Protein AF-0000000077854878 (afdb_homodimer)

Structure (mmCIF, N/CA/C/O backbone):
data_AF-0000000077854878-model_v1
#
loop_
_entity.id
_entity.type
_entity.pdbx_description
1 polymer 'Long-chain-alcohol oxidase'
#
loop_
_atom_site.group_PDB
_atom_site.id
_atom_site.type_symbol
_atom_site.label_atom_id
_atom_site.label_alt_id
_atom_site.label_comp_id
_atom_site.label_asym_id
_atom_site.label_entity_id
_atom_site.label_seq_id
_atom_site.pdbx_PDB_ins_code
_atom_site.Cartn_x
_atom_site.Cartn_y
_atom_site.Cartn_z
_atom_site.occupancy
_atom_site.B_iso_or_equiv
_atom_site.auth_seq_id
_atom_site.auth_comp_id
_atom_site.auth_asym_id
_atom_site.auth_atom_id
_atom_site.pdbx_PDB_model_num
ATOM 1 N N . MET A 1 1 ? -2.451 22.875 -21.484 1 26.94 1 MET A N 1
ATOM 2 C CA . MET A 1 1 ? -2.775 24.297 -21.594 1 26.94 1 MET A CA 1
ATOM 3 C C . MET A 1 1 ? -2.635 25 -20.25 1 26.94 1 MET A C 1
ATOM 5 O O . MET A 1 1 ? -3.309 24.641 -19.281 1 26.94 1 MET A O 1
ATOM 9 N N . ALA A 1 2 ? -1.474 25.547 -19.969 1 38.97 2 ALA A N 1
ATOM 10 C CA . ALA A 1 2 ? -1.222 26.375 -18.797 1 38.97 2 ALA A CA 1
ATOM 11 C C . ALA A 1 2 ? -2.373 27.359 -18.562 1 38.97 2 ALA A C 1
ATOM 13 O O . ALA A 1 2 ? -2.652 28.203 -19.406 1 38.97 2 ALA A O 1
ATOM 14 N N . ASP A 1 3 ? -3.25 26.969 -17.812 1 43.88 3 ASP A N 1
ATOM 15 C CA . ASP A 1 3 ? -4.391 27.828 -17.531 1 43.88 3 ASP A CA 1
ATOM 16 C C . ASP A 1 3 ? -3.932 29.234 -17.141 1 43.88 3 ASP A C 1
ATOM 18 O O . ASP A 1 3 ? -2.928 29.406 -16.438 1 43.88 3 ASP A O 1
ATOM 22 N N . GLN A 1 4 ? -4.242 30.266 -17.875 1 45.72 4 GLN A N 1
ATOM 23 C CA . GLN A 1 4 ? -3.957 31.703 -17.844 1 45.72 4 GLN A CA 1
ATOM 24 C C . GLN A 1 4 ? -4.172 32.281 -16.453 1 45.72 4 GLN A C 1
ATOM 26 O O . GLN A 1 4 ? -5.191 32 -15.812 1 45.72 4 GLN A O 1
ATOM 31 N N . ALA A 1 5 ? -3.133 32.844 -15.883 1 55.53 5 ALA A N 1
ATOM 32 C CA . ALA A 1 5 ? -3.141 33.719 -14.711 1 55.53 5 ALA A CA 1
ATOM 33 C C . ALA A 1 5 ? -4.258 34.75 -14.797 1 55.53 5 ALA A C 1
ATOM 35 O O . ALA A 1 5 ? -4.328 35.5 -15.758 1 55.53 5 ALA A O 1
ATOM 36 N N . VAL A 1 6 ? -5.531 34.531 -14.273 1 58.53 6 VAL A N 1
ATOM 37 C CA . VAL A 1 6 ? -6.574 35.562 -14.25 1 58.53 6 VAL A CA 1
ATOM 38 C C . VAL A 1 6 ? -6.449 36.375 -12.977 1 58.53 6 VAL A C 1
ATOM 40 O O . VAL A 1 6 ? -6.461 35.844 -11.867 1 58.53 6 VAL A O 1
ATOM 43 N N . ALA A 1 7 ? -6.145 37.656 -13.094 1 69.31 7 ALA A N 1
ATOM 44 C CA . ALA A 1 7 ? -6.047 38.625 -12 1 69.31 7 ALA A CA 1
ATOM 45 C C . ALA A 1 7 ? -7.418 38.906 -11.398 1 69.31 7 ALA A C 1
ATOM 47 O O . ALA A 1 7 ? -8.383 39.188 -12.125 1 69.31 7 ALA A O 1
ATOM 48 N N . TYR A 1 8 ? -7.707 38.469 -10.078 1 84.81 8 TYR A N 1
ATOM 49 C CA . TYR A 1 8 ? -8.914 38.875 -9.359 1 84.81 8 TYR A CA 1
ATOM 50 C C . TYR A 1 8 ? -8.57 39.312 -7.941 1 84.81 8 TYR A C 1
ATOM 52 O O . TYR A 1 8 ? -7.469 39.062 -7.449 1 84.81 8 TYR A O 1
ATOM 60 N N . THR A 1 9 ? -9.453 40.156 -7.367 1 90.38 9 THR A N 1
ATOM 61 C CA . THR A 1 9 ? -9.305 40.625 -5.992 1 90.38 9 THR A CA 1
ATOM 62 C C . THR A 1 9 ? -10.461 40.156 -5.129 1 90.38 9 THR A C 1
ATOM 64 O O . THR A 1 9 ? -11.617 40.531 -5.359 1 90.38 9 THR A O 1
ATOM 67 N N . PRO A 1 10 ? -10.164 39.344 -4.199 1 93.44 10 PRO A N 1
ATOM 68 C CA . PRO A 1 10 ? -11.234 38.906 -3.305 1 93.44 10 PRO A CA 1
ATOM 69 C C . PRO A 1 10 ? -11.883 40.062 -2.539 1 93.44 10 PRO A C 1
ATOM 71 O O . PRO A 1 10 ? -11.227 41.062 -2.25 1 93.44 10 PRO A O 1
ATOM 74 N N . LEU A 1 11 ? -13.102 39.812 -2.191 1 92.06 11 LEU A N 1
ATOM 75 C CA . LEU A 1 11 ? -13.797 40.812 -1.359 1 92.06 11 LEU A CA 1
ATOM 76 C C . LEU A 1 11 ? -13.219 40.812 0.05 1 92.06 11 LEU A C 1
ATOM 78 O O . LEU A 1 11 ? -12.781 39.781 0.564 1 92.06 11 LEU A O 1
ATOM 82 N N . ASP A 1 12 ? -13.273 41.969 0.635 1 87.94 12 ASP A N 1
ATOM 83 C CA . ASP A 1 12 ? -12.734 42.156 1.981 1 87.94 12 ASP A CA 1
ATOM 84 C C . ASP A 1 12 ? -13.641 41.469 3.02 1 87.94 12 ASP A C 1
ATOM 86 O O . ASP A 1 12 ? -14.867 41.469 2.871 1 87.94 12 ASP A O 1
ATOM 90 N N . VAL A 1 13 ? -13.047 40.969 3.967 1 90 13 VAL A N 1
ATOM 91 C CA . VAL A 1 13 ? -13.742 40.438 5.141 1 90 13 VAL A CA 1
ATOM 92 C C . VAL A 1 13 ? -13.367 41.25 6.367 1 90 13 VAL A C 1
ATOM 94 O O . VAL A 1 13 ? -12.188 41.438 6.676 1 90 13 VAL A O 1
ATOM 97 N N . ALA A 1 14 ? -14.32 41.75 7.008 1 85.06 14 ALA A N 1
ATOM 98 C CA . ALA A 1 14 ? -14.062 42.594 8.172 1 85.06 14 ALA A CA 1
ATOM 99 C C . ALA A 1 14 ? -13.664 41.75 9.383 1 85.06 14 ALA A C 1
ATOM 101 O O . ALA A 1 14 ? -14.211 40.688 9.602 1 85.06 14 ALA A O 1
ATOM 102 N N . LEU A 1 15 ? -12.672 42.312 10.156 1 85.44 15 LEU A N 1
ATOM 103 C CA . LEU A 1 15 ? -12.32 41.719 11.438 1 85.44 15 LEU A CA 1
ATOM 104 C C . LEU A 1 15 ? -13.195 42.25 12.555 1 85.44 15 LEU A C 1
ATOM 106 O O . LEU A 1 15 ? -13.586 43.438 12.531 1 85.44 15 LEU A O 1
ATOM 110 N N . PRO A 1 16 ? -13.539 41.406 13.484 1 81.56 16 PRO A N 1
ATOM 111 C CA . PRO A 1 16 ? -14.211 41.969 14.664 1 81.56 16 PRO A CA 1
ATOM 112 C C . PRO A 1 16 ? -13.398 43.062 15.328 1 81.56 16 PRO A C 1
ATOM 114 O O . PRO A 1 16 ? -12.164 43.062 15.281 1 81.56 16 PRO A O 1
ATOM 117 N N . PRO A 1 17 ? -14.039 43.969 15.852 1 83.25 17 PRO A N 1
ATOM 118 C CA . PRO A 1 17 ? -13.297 45.062 16.547 1 83.25 17 PRO A CA 1
ATOM 119 C C . PRO A 1 17 ? -12.367 44.5 17.625 1 83.25 17 PRO A C 1
ATOM 121 O O . PRO A 1 17 ? -12.695 43.531 18.312 1 83.25 17 PRO A O 1
ATOM 124 N N . VAL A 1 18 ? -11.258 45.188 17.734 1 89.38 18 VAL A N 1
ATOM 125 C CA . VAL A 1 18 ? -10.336 44.812 18.797 1 89.38 18 VAL A CA 1
ATOM 126 C C . VAL A 1 18 ? -10.984 45.125 20.156 1 89.38 18 VAL A C 1
ATOM 128 O O . VAL A 1 18 ? -11.453 46.219 20.406 1 89.38 18 VAL A O 1
ATOM 131 N N . PRO A 1 19 ? -11.062 44.156 20.984 1 89.88 19 PRO A N 1
ATOM 132 C CA . PRO A 1 19 ? -11.664 44.406 22.297 1 89.88 19 PRO A CA 1
ATOM 133 C C . PRO A 1 19 ? -10.953 45.5 23.078 1 89.88 19 PRO A C 1
ATOM 135 O O . PRO A 1 19 ? -9.727 45.625 23 1 89.88 19 PRO A O 1
ATOM 138 N N . THR A 1 20 ? -11.695 46.156 23.906 1 90.38 20 THR A N 1
ATOM 139 C CA . THR A 1 20 ? -11.125 47.25 24.688 1 90.38 20 THR A CA 1
ATOM 140 C C . THR A 1 20 ? -10.844 46.812 26.109 1 90.38 20 THR A C 1
ATOM 142 O O . THR A 1 20 ? -10.281 47.562 26.906 1 90.38 20 THR A O 1
ATOM 145 N N . THR A 1 21 ? -11.227 45.625 26.391 1 91.44 21 THR A N 1
ATOM 146 C CA . THR A 1 21 ? -10.977 45.094 27.734 1 91.44 21 THR A CA 1
ATOM 147 C C . THR A 1 21 ? -9.484 45.156 28.062 1 91.44 21 THR A C 1
ATOM 149 O O . THR A 1 21 ? -8.648 44.844 27.203 1 91.44 21 THR A O 1
ATOM 152 N N . GLU A 1 22 ? -9.164 45.562 29.266 1 93.56 22 GLU A N 1
ATOM 153 C CA . GLU A 1 22 ? -7.766 45.625 29.688 1 93.56 22 GLU A CA 1
ATOM 154 C C . GLU A 1 22 ? -7.238 44.219 30.016 1 93.56 22 GLU A C 1
ATOM 156 O O . GLU A 1 22 ? -7.516 43.688 31.094 1 93.56 22 GLU A O 1
ATOM 161 N N . VAL A 1 23 ? -6.477 43.719 29.219 1 94.81 23 VAL A N 1
ATOM 162 C CA . VAL A 1 23 ? -5.887 42.406 29.422 1 94.81 23 VAL A CA 1
ATOM 163 C C . VAL A 1 23 ? -4.562 42.531 30.172 1 94.81 23 VAL A C 1
ATOM 165 O O . VAL A 1 23 ? -4.207 41.688 30.984 1 94.81 23 VAL A O 1
ATOM 168 N N . PHE A 1 24 ? -3.803 43.594 29.844 1 96.81 24 PHE A N 1
ATOM 169 C CA . PHE A 1 24 ? -2.52 43.875 30.469 1 96.81 24 PHE A CA 1
ATOM 170 C C . PHE A 1 24 ? -2.422 45.375 30.844 1 96.81 24 PHE A C 1
ATOM 172 O O . PHE A 1 24 ? -2.982 46.219 30.141 1 96.81 24 PHE A O 1
ATOM 179 N N . SER A 1 25 ? -1.659 45.656 31.891 1 96.56 25 SER A N 1
ATOM 180 C CA . SER A 1 25 ? -1.335 47.062 32.188 1 96.56 25 SER A CA 1
ATOM 181 C C . SER A 1 25 ? -0.338 47.625 31.188 1 96.56 25 SER A C 1
ATOM 183 O O . SER A 1 25 ? 0.282 46.875 30.438 1 96.56 25 SER A O 1
ATOM 185 N N . GLU A 1 26 ? -0.224 48.938 31.188 1 96.5 26 GLU A N 1
ATOM 186 C CA . GLU A 1 26 ? 0.701 49.562 30.25 1 96.5 26 GLU A CA 1
ATOM 187 C C . GLU A 1 26 ? 2.131 49.094 30.469 1 96.5 26 GLU A C 1
ATOM 189 O O . GLU A 1 26 ? 2.896 48.938 29.516 1 96.5 26 GLU A O 1
ATOM 194 N N . LEU A 1 27 ? 2.471 48.969 31.703 1 96.88 27 LEU A N 1
ATOM 195 C CA . LEU A 1 27 ? 3.807 48.469 32 1 96.88 27 LEU A CA 1
ATOM 196 C C . LEU A 1 27 ? 3.979 47.031 31.531 1 96.88 27 LEU A C 1
ATOM 198 O O . LEU A 1 27 ? 5.043 46.656 31.016 1 96.88 27 LEU A O 1
ATOM 202 N N . GLN A 1 28 ? 2.986 46.219 31.75 1 97.38 28 GLN A N 1
ATOM 203 C CA . GLN A 1 28 ? 3.016 44.844 31.25 1 97.38 28 GLN A CA 1
ATOM 204 C C . GLN A 1 28 ? 3.127 44.812 29.734 1 97.38 28 GLN A C 1
ATOM 206 O O . GLN A 1 28 ? 3.848 44 29.172 1 97.38 28 GLN A O 1
ATOM 211 N N . TRP A 1 29 ? 2.424 45.688 29.031 1 97.06 29 TRP A N 1
ATOM 212 C CA . TRP A 1 29 ? 2.52 45.781 27.578 1 97.06 29 TRP A CA 1
ATOM 213 C C . TRP A 1 29 ? 3.941 46.156 27.156 1 97.06 29 TRP A C 1
ATOM 215 O O . TRP A 1 29 ? 4.461 45.594 26.188 1 97.06 29 TRP A O 1
ATOM 225 N N . THR A 1 30 ? 4.512 47.062 27.875 1 96.88 30 THR A N 1
ATOM 226 C CA . THR A 1 30 ? 5.879 47.469 27.562 1 96.88 30 THR A CA 1
ATOM 227 C C . THR A 1 30 ? 6.824 46.281 27.641 1 96.88 30 THR A C 1
ATOM 229 O O . THR A 1 30 ? 7.668 46.094 26.766 1 96.88 30 THR A O 1
ATOM 232 N N . THR A 1 31 ? 6.688 45.531 28.688 1 97.19 31 THR A N 1
ATOM 233 C CA . THR A 1 31 ? 7.512 44.344 28.875 1 97.19 31 THR A CA 1
ATOM 234 C C . THR A 1 31 ? 7.234 43.312 27.797 1 97.19 31 THR A C 1
ATOM 236 O O . THR A 1 31 ? 8.164 42.719 27.234 1 97.19 31 THR A O 1
ATOM 239 N N . LEU A 1 32 ? 5.945 43.031 27.516 1 97.31 32 LEU A N 1
ATOM 240 C CA . LEU A 1 32 ? 5.551 42.031 26.516 1 97.31 32 LEU A CA 1
ATOM 241 C C . LEU A 1 32 ? 6.082 42.406 25.141 1 97.31 32 LEU A C 1
ATOM 243 O O . LEU A 1 32 ? 6.586 41.562 24.406 1 97.31 32 LEU A O 1
ATOM 247 N N . LEU A 1 33 ? 5.98 43.625 24.734 1 97.44 33 LEU A N 1
ATOM 248 C CA . LEU A 1 33 ? 6.441 44.094 23.438 1 97.44 33 LEU A CA 1
ATOM 249 C C . LEU A 1 33 ? 7.965 44.031 23.344 1 97.44 33 LEU A C 1
ATOM 251 O O . LEU A 1 33 ? 8.523 43.781 22.281 1 97.44 33 LEU A O 1
ATOM 255 N N . ALA A 1 34 ? 8.641 44.281 24.453 1 97.06 34 ALA A N 1
ATOM 256 C CA . ALA A 1 34 ? 10.094 44.125 24.484 1 97.06 34 ALA A CA 1
ATOM 257 C C . ALA A 1 34 ? 10.484 42.656 24.234 1 97.06 34 ALA A C 1
ATOM 259 O O . ALA A 1 34 ? 11.461 42.406 23.531 1 97.06 34 ALA A O 1
ATOM 260 N N . LEU A 1 35 ? 9.781 41.781 24.844 1 96.94 35 LEU A N 1
ATOM 261 C CA . LEU A 1 35 ? 10.016 40.344 24.609 1 96.94 35 LEU A CA 1
ATOM 262 C C . LEU A 1 35 ? 9.711 40 23.172 1 96.94 35 LEU A C 1
ATOM 264 O O . LEU A 1 35 ? 10.422 39.188 22.562 1 96.94 35 LEU A O 1
ATOM 268 N N . ALA A 1 36 ? 8.602 40.531 22.625 1 97.94 36 ALA A N 1
ATOM 269 C CA . ALA A 1 36 ? 8.258 40.312 21.219 1 97.94 36 ALA A CA 1
ATOM 270 C C . ALA A 1 36 ? 9.383 40.75 20.297 1 97.94 36 ALA A C 1
ATOM 272 O O . ALA A 1 36 ? 9.711 40.062 19.328 1 97.94 36 ALA A O 1
ATOM 273 N N . ASP A 1 37 ? 9.961 41.906 20.609 1 97.62 37 ASP A N 1
ATOM 274 C CA . ASP A 1 37 ? 11.062 42.438 19.812 1 97.62 37 ASP A CA 1
ATOM 275 C C . ASP A 1 37 ? 12.32 41.594 19.984 1 97.62 37 ASP A C 1
ATOM 277 O O . ASP A 1 37 ? 13.227 41.625 19.156 1 97.62 37 ASP A O 1
ATOM 281 N N . THR A 1 38 ? 12.438 40.906 21.094 1 96.94 38 THR A N 1
ATOM 282 C CA . THR A 1 38 ? 13.523 39.969 21.297 1 96.94 38 THR A CA 1
ATOM 283 C C . THR A 1 38 ? 13.367 38.75 20.359 1 96.94 38 THR A C 1
ATOM 285 O O . THR A 1 38 ? 14.344 38.281 19.781 1 96.94 38 THR A O 1
ATOM 288 N N . VAL A 1 39 ? 12.148 38.281 20.203 1 97.75 39 VAL A N 1
ATOM 289 C CA . VAL A 1 39 ? 11.859 37.156 19.328 1 97.75 39 VAL A CA 1
ATOM 290 C C . VAL A 1 39 ? 12.047 37.562 17.875 1 97.75 39 VAL A C 1
ATOM 292 O O . VAL A 1 39 ? 12.641 36.812 17.078 1 97.75 39 VAL A O 1
ATOM 295 N N . ILE A 1 40 ? 11.531 38.781 17.531 1 98.19 40 ILE A N 1
ATOM 296 C CA . ILE A 1 40 ? 11.664 39.312 16.188 1 98.19 40 ILE A CA 1
ATOM 297 C C . ILE A 1 40 ? 12.328 40.688 16.25 1 98.19 40 ILE A C 1
ATOM 299 O O . ILE A 1 40 ? 11.648 41.719 16.188 1 98.19 40 ILE A O 1
ATOM 303 N N . PRO A 1 41 ? 13.586 40.781 16.25 1 97.56 41 PRO A N 1
ATOM 304 C CA . PRO A 1 41 ? 14.289 42.062 16.359 1 97.56 41 PRO A CA 1
ATOM 305 C C . PRO A 1 41 ? 14.57 42.688 14.992 1 97.56 41 PRO A C 1
ATOM 307 O O . PRO A 1 41 ? 14.461 42.031 13.961 1 97.56 41 PRO A O 1
ATOM 310 N N . SER A 1 42 ? 14.828 43.969 15.102 1 96.94 42 SER A N 1
ATOM 311 C CA . SER A 1 42 ? 15.508 44.562 13.969 1 96.94 42 SER A CA 1
ATOM 312 C C . SER A 1 42 ? 16.953 44.094 13.875 1 96.94 42 SER A C 1
ATOM 314 O O . SER A 1 42 ? 17.594 43.812 14.891 1 96.94 42 SER A O 1
ATOM 316 N N . ILE A 1 43 ? 17.453 43.938 12.695 1 97.44 43 ILE A N 1
ATOM 317 C CA . ILE A 1 43 ? 18.828 43.531 12.461 1 97.44 43 ILE A CA 1
ATOM 318 C C . ILE A 1 43 ? 19.609 44.688 11.836 1 97.44 43 ILE A C 1
ATOM 320 O O . ILE A 1 43 ? 19.219 45.188 10.789 1 97.44 43 ILE A O 1
ATOM 324 N N . THR A 1 44 ? 20.703 45.031 12.445 1 94.44 44 THR A N 1
ATOM 325 C CA . THR A 1 44 ? 21.5 46.156 11.945 1 94.44 44 THR A CA 1
ATOM 326 C C . THR A 1 44 ? 22.984 45.969 12.25 1 94.44 44 THR A C 1
ATOM 328 O O . THR A 1 44 ? 23.328 45.25 13.195 1 94.44 44 THR A O 1
ATOM 331 N N . PRO A 1 45 ? 23.859 46.531 11.414 1 92.19 45 PRO A N 1
ATOM 332 C CA . PRO A 1 45 ? 25.297 46.406 11.68 1 92.19 45 PRO A CA 1
ATOM 333 C C . PRO A 1 45 ? 25.781 47.406 12.711 1 92.19 45 PRO A C 1
ATOM 335 O O . PRO A 1 45 ? 26.891 47.281 13.234 1 92.19 45 PRO A O 1
ATOM 338 N N . SER A 1 46 ? 25.125 48.438 12.961 1 83.25 46 SER A N 1
ATOM 339 C CA . SER A 1 46 ? 25.594 49.406 13.938 1 83.25 46 SER A CA 1
ATOM 340 C C . SER A 1 46 ? 24.438 50.031 14.711 1 83.25 46 SER A C 1
ATOM 342 O O . SER A 1 46 ? 23.531 50.625 14.117 1 83.25 46 SER A O 1
ATOM 344 N N . ALA A 1 47 ? 24.312 49.844 15.836 1 76.44 47 ALA A N 1
ATOM 345 C CA . ALA A 1 47 ? 23.344 50.438 16.75 1 76.44 47 ALA A CA 1
ATOM 346 C C . ALA A 1 47 ? 23.688 50.094 18.203 1 76.44 47 ALA A C 1
ATOM 348 O O . ALA A 1 47 ? 23.062 49.219 18.797 1 76.44 47 ALA A O 1
ATOM 349 N N . PRO A 1 48 ? 24.625 50.875 18.656 1 71.25 48 PRO A N 1
ATOM 350 C CA . PRO A 1 48 ? 25.047 50.5 20 1 71.25 48 PRO A CA 1
ATOM 351 C C . PRO A 1 48 ? 23.938 50.688 21.047 1 71.25 48 PRO A C 1
ATOM 353 O O . PRO A 1 48 ? 23.234 51.688 21.016 1 71.25 48 PRO A O 1
ATOM 356 N N . LYS A 1 49 ? 23.672 49.688 21.828 1 75.12 49 LYS A N 1
ATOM 357 C CA . LYS A 1 49 ? 22.781 49.625 22.969 1 75.12 49 LYS A CA 1
ATOM 358 C C . LYS A 1 49 ? 21.312 49.781 22.547 1 75.12 49 LYS A C 1
ATOM 360 O O . LYS A 1 49 ? 20.516 50.375 23.266 1 75.12 49 LYS A O 1
ATOM 365 N N . SER A 1 50 ? 21.047 49.312 21.438 1 81.44 50 SER A N 1
ATOM 366 C CA . SER A 1 50 ? 19.672 49.375 20.969 1 81.44 50 SER A CA 1
ATOM 367 C C . SER A 1 50 ? 18.781 48.406 21.719 1 81.44 50 SER A C 1
ATOM 369 O O . SER A 1 50 ? 19.219 47.312 22.062 1 81.44 50 SER A O 1
ATOM 371 N N . ARG A 1 51 ? 17.531 48.812 21.953 1 87.06 51 ARG A N 1
ATOM 372 C CA . ARG A 1 51 ? 16.562 48 22.672 1 87.06 51 ARG A CA 1
ATOM 373 C C . ARG A 1 51 ? 15.711 47.188 21.703 1 87.06 51 ARG A C 1
ATOM 375 O O . ARG A 1 51 ? 15.016 46.25 22.109 1 87.06 51 ARG A O 1
ATOM 382 N N . VAL A 1 52 ? 15.867 47.406 20.438 1 89.75 52 VAL A N 1
ATOM 383 C CA . VAL A 1 52 ? 15.008 46.688 19.5 1 89.75 52 VAL A CA 1
ATOM 384 C C . VAL A 1 52 ? 15.859 45.969 18.438 1 89.75 52 VAL A C 1
ATOM 386 O O . VAL A 1 52 ? 15.375 45.094 17.734 1 89.75 52 VAL A O 1
ATOM 389 N N . ALA A 1 53 ? 17.156 46.312 18.406 1 93.38 53 ALA A N 1
ATOM 390 C CA . ALA A 1 53 ? 17.953 45.844 17.281 1 93.38 53 ALA A CA 1
ATOM 391 C C . ALA A 1 53 ? 19.016 44.844 17.734 1 93.38 53 ALA A C 1
ATOM 393 O O . ALA A 1 53 ? 19.625 45.031 18.797 1 93.38 53 ALA A O 1
ATOM 394 N N . LYS A 1 54 ? 19.094 43.75 17.078 1 95.19 54 LYS A N 1
ATOM 395 C CA . LYS A 1 54 ? 20.25 42.875 17.156 1 95.19 54 LYS A CA 1
ATOM 396 C C . LYS A 1 54 ? 21.391 43.375 16.281 1 95.19 54 LYS A C 1
ATOM 398 O O . LYS A 1 54 ? 21.234 43.531 15.078 1 95.19 54 LYS A O 1
ATOM 403 N N . VAL A 1 55 ? 22.531 43.594 16.859 1 94.5 55 VAL A N 1
ATOM 404 C CA . VAL A 1 55 ? 23.688 44.125 16.156 1 94.5 55 VAL A CA 1
ATOM 405 C C . VAL A 1 55 ? 24.578 42.969 15.703 1 94.5 55 VAL A C 1
ATOM 407 O O . VAL A 1 55 ? 24.953 42.125 16.516 1 94.5 55 VAL A O 1
ATOM 410 N N . ILE A 1 56 ? 24.844 42.938 14.461 1 94.81 56 ILE A N 1
ATOM 411 C CA . ILE A 1 56 ? 25.75 41.938 13.898 1 94.81 56 ILE A CA 1
ATOM 412 C C . ILE A 1 56 ? 26.859 42.625 13.125 1 94.81 56 ILE A C 1
ATOM 414 O O . ILE A 1 56 ? 26.812 43.844 12.914 1 94.81 56 ILE A O 1
ATOM 418 N N . SER A 1 57 ? 27.891 41.906 12.711 1 95.5 57 SER A N 1
ATOM 419 C CA . SER A 1 57 ? 29 42.5 11.977 1 95.5 57 SER A CA 1
ATOM 420 C C . SER A 1 57 ? 28.547 43 10.602 1 95.5 57 SER A C 1
ATOM 422 O O . SER A 1 57 ? 27.578 42.469 10.031 1 95.5 57 SER A O 1
ATOM 424 N N . GLN A 1 58 ? 29.188 44 10.133 1 95.94 58 GLN A N 1
ATOM 425 C CA . GLN A 1 58 ? 28.891 44.531 8.797 1 95.94 58 GLN A CA 1
ATOM 426 C C . GLN A 1 58 ? 29 43.438 7.746 1 95.94 58 GLN A C 1
ATOM 428 O O . GLN A 1 58 ? 28.188 43.344 6.824 1 95.94 58 GLN A O 1
ATOM 433 N N . SER A 1 59 ? 29.953 42.594 7.914 1 96.69 59 SER A N 1
ATOM 434 C CA . SER A 1 59 ? 30.156 41.531 6.965 1 96.69 59 SER A CA 1
ATOM 435 C C . SER A 1 59 ? 28.984 40.531 6.969 1 96.69 59 SER A C 1
ATOM 437 O O . SER A 1 59 ? 28.531 40.125 5.906 1 96.69 59 SER A O 1
ATOM 439 N N . GLU A 1 60 ? 28.562 40.188 8.086 1 96.75 60 GLU A N 1
ATOM 440 C CA . GLU A 1 60 ? 27.422 39.281 8.203 1 96.75 60 GLU A CA 1
ATOM 441 C C . GLU A 1 60 ? 26.156 39.906 7.645 1 96.75 60 GLU A C 1
ATOM 443 O O . GLU A 1 60 ? 25.375 39.25 6.953 1 96.75 60 GLU A O 1
ATOM 448 N N . TYR A 1 61 ? 25.969 41.156 7.973 1 97.06 61 TYR A N 1
ATOM 449 C CA . TYR A 1 61 ? 24.797 41.906 7.473 1 97.06 61 TYR A CA 1
ATOM 450 C C . TYR A 1 61 ? 24.797 41.938 5.949 1 97.06 61 TYR A C 1
ATOM 452 O O . TYR A 1 61 ? 23.766 41.656 5.32 1 97.06 61 TYR A O 1
ATOM 460 N N . ASP A 1 62 ? 25.984 42.219 5.359 1 97.31 62 ASP A N 1
ATOM 461 C CA . ASP A 1 62 ? 26.109 42.281 3.908 1 97.31 62 ASP A CA 1
ATOM 462 C C . ASP A 1 62 ? 25.828 40.938 3.266 1 97.31 62 ASP A C 1
ATOM 464 O O . ASP A 1 62 ? 25.203 40.875 2.203 1 97.31 62 ASP A O 1
ATOM 468 N N . ALA A 1 63 ? 26.25 39.906 3.912 1 97.19 63 ALA A N 1
ATOM 469 C CA . ALA A 1 63 ? 26.031 38.562 3.387 1 97.19 63 ALA A CA 1
ATOM 470 C C . ALA A 1 63 ? 24.547 38.219 3.393 1 97.19 63 ALA A C 1
ATOM 472 O O . ALA A 1 63 ? 24.031 37.688 2.402 1 97.19 63 ALA A O 1
ATOM 473 N N . VAL A 1 64 ? 23.906 38.438 4.516 1 97.5 64 VAL A N 1
ATOM 474 C CA . VAL A 1 64 ? 22.5 38.125 4.648 1 97.5 64 VAL A CA 1
ATOM 475 C C . VAL A 1 64 ? 21.672 39 3.691 1 97.5 64 VAL A C 1
ATOM 477 O O . VAL A 1 64 ? 20.766 38.5 3.033 1 97.5 64 VAL A O 1
ATOM 480 N N . HIS A 1 65 ? 22 40.281 3.646 1 97.75 65 HIS A N 1
ATOM 481 C CA . HIS A 1 65 ? 21.328 41.219 2.752 1 97.75 65 HIS A CA 1
ATOM 482 C C . HIS A 1 65 ? 21.453 40.781 1.297 1 97.75 65 HIS A C 1
ATOM 484 O O . HIS A 1 65 ? 20.469 40.781 0.55 1 97.75 65 HIS A O 1
ATOM 490 N N . SER A 1 66 ? 22.656 40.406 0.894 1 97.5 66 SER A N 1
ATOM 491 C CA . SER A 1 66 ? 22.922 39.969 -0.473 1 97.5 66 SER A CA 1
ATOM 492 C C . SER A 1 66 ? 22.141 38.719 -0.808 1 97.5 66 SER A C 1
ATOM 494 O O . SER A 1 66 ? 21.656 38.562 -1.925 1 97.5 66 SER A O 1
ATOM 496 N N . ASP A 1 67 ? 22.141 37.812 0.136 1 96.44 67 ASP A N 1
ATOM 497 C CA . ASP A 1 67 ? 21.391 36.594 -0.05 1 96.44 67 ASP A CA 1
ATOM 498 C C . ASP A 1 67 ? 19.906 36.875 -0.267 1 96.44 67 ASP A C 1
ATOM 500 O O . ASP A 1 67 ? 19.281 36.25 -1.125 1 96.44 67 ASP A O 1
ATOM 504 N N . LEU A 1 68 ? 19.328 37.719 0.522 1 97.69 68 LEU A N 1
ATOM 505 C CA . LEU A 1 68 ? 17.922 38.094 0.393 1 97.69 68 LEU A CA 1
ATOM 506 C C . LEU A 1 68 ? 17.656 38.75 -0.956 1 97.69 68 LEU A C 1
ATOM 508 O O . LEU A 1 68 ? 16.688 38.406 -1.639 1 97.69 68 LEU A O 1
ATOM 512 N N . VAL A 1 69 ? 18.547 39.688 -1.347 1 97.44 69 VAL A N 1
ATOM 513 C CA . VAL A 1 69 ? 18.391 40.438 -2.594 1 97.44 69 VAL A CA 1
ATOM 514 C C . VAL A 1 69 ? 18.406 39.469 -3.773 1 97.44 69 VAL A C 1
ATOM 516 O O . VAL A 1 69 ? 17.625 39.625 -4.727 1 97.44 69 VAL A O 1
ATOM 519 N N . ALA A 1 70 ? 19.172 38.469 -3.648 1 95.19 70 ALA A N 1
ATOM 520 C CA . ALA A 1 70 ? 19.312 37.5 -4.723 1 95.19 70 ALA A CA 1
ATOM 521 C C . ALA A 1 70 ? 18.031 36.656 -4.887 1 95.19 70 ALA A C 1
ATOM 523 O O . ALA A 1 70 ? 17.734 36.188 -5.98 1 95.19 70 ALA A O 1
ATOM 524 N N . ARG A 1 71 ? 17.266 36.531 -3.867 1 93.88 71 ARG A N 1
ATOM 525 C CA . ARG A 1 71 ? 16.109 35.656 -3.881 1 93.88 71 ARG A CA 1
ATOM 526 C C . ARG A 1 71 ? 14.828 36.438 -4.125 1 93.88 71 ARG A C 1
ATOM 528 O O . ARG A 1 71 ? 13.812 35.875 -4.539 1 93.88 71 ARG A O 1
ATOM 535 N N . ILE A 1 72 ? 14.844 37.719 -3.852 1 95.62 72 ILE A N 1
ATOM 536 C CA . ILE A 1 72 ? 13.664 38.562 -4.008 1 95.62 72 ILE A CA 1
ATOM 537 C C . ILE A 1 72 ? 13.5 38.969 -5.473 1 95.62 72 ILE A C 1
ATOM 539 O O . ILE A 1 72 ? 14.414 39.531 -6.074 1 95.62 72 ILE A O 1
ATOM 543 N N . HIS A 1 73 ? 12.336 38.688 -6.086 1 90.88 73 HIS A N 1
ATOM 544 C CA . HIS A 1 73 ? 12.094 38.938 -7.5 1 90.88 73 HIS A CA 1
ATOM 545 C C . HIS A 1 73 ? 11.594 40.344 -7.734 1 90.88 73 HIS A C 1
ATOM 547 O O . HIS A 1 73 ? 11.594 40.844 -8.867 1 90.88 73 HIS A O 1
ATOM 553 N N . ALA A 1 74 ? 11.5 41.156 -6.828 1 90.88 74 ALA A N 1
ATOM 554 C CA . ALA A 1 74 ? 10.984 42.531 -6.973 1 90.88 74 ALA A CA 1
ATOM 555 C C . ALA A 1 74 ? 12.086 43.5 -7.402 1 90.88 74 ALA A C 1
ATOM 557 O O . ALA A 1 74 ? 13.25 43.312 -7.047 1 90.88 74 ALA A O 1
ATOM 558 N N . PRO A 1 75 ? 11.703 44.531 -8.203 1 91.88 75 PRO A N 1
ATOM 559 C CA . PRO A 1 75 ? 12.695 45.531 -8.633 1 91.88 75 PRO A CA 1
ATOM 560 C C . PRO A 1 75 ? 13.359 46.25 -7.465 1 91.88 75 PRO A C 1
ATOM 562 O O . PRO A 1 75 ? 14.508 46.688 -7.566 1 91.88 75 PRO A O 1
ATOM 565 N N . ASN A 1 76 ? 12.664 46.406 -6.445 1 95.62 76 ASN A N 1
ATOM 566 C CA . ASN A 1 76 ? 13.211 47.062 -5.262 1 95.62 76 ASN A CA 1
ATOM 567 C C . ASN A 1 76 ? 13.703 46.031 -4.234 1 95.62 76 ASN A C 1
ATOM 569 O O . ASN A 1 76 ? 13.484 46.219 -3.035 1 95.62 76 ASN A O 1
ATOM 573 N N . ALA A 1 77 ? 14.336 45.031 -4.66 1 97.06 77 ALA A N 1
ATOM 574 C CA . ALA A 1 77 ? 14.766 43.906 -3.834 1 97.06 77 ALA A CA 1
ATOM 575 C C . ALA A 1 77 ? 15.656 44.375 -2.688 1 97.06 77 ALA A C 1
ATOM 577 O O . ALA A 1 77 ? 15.523 43.906 -1.557 1 97.06 77 ALA A O 1
ATOM 578 N N . SER A 1 78 ? 16.609 45.25 -2.955 1 97.56 78 SER A N 1
ATOM 579 C CA . SER A 1 78 ? 17.531 45.75 -1.933 1 97.56 78 SER A CA 1
ATOM 580 C C . SER A 1 78 ? 16.797 46.469 -0.816 1 97.56 78 SER A C 1
ATOM 582 O O . SER A 1 78 ? 17.094 46.25 0.365 1 97.56 78 SER A O 1
ATOM 584 N N . GLU A 1 79 ? 15.891 47.344 -1.185 1 97.56 79 GLU A N 1
ATOM 585 C CA . GLU A 1 79 ? 15.102 48.094 -0.211 1 97.56 79 GLU A CA 1
ATOM 586 C C . GLU A 1 79 ? 14.227 47.156 0.616 1 97.56 79 GLU A C 1
ATOM 588 O O . GLU A 1 79 ? 14.109 47.312 1.833 1 97.56 79 GLU A O 1
ATOM 593 N N . LEU A 1 80 ? 13.578 46.25 -0.039 1 97.31 80 LEU A N 1
ATOM 594 C CA . LEU A 1 80 ? 12.719 45.281 0.646 1 97.31 80 LEU A CA 1
ATOM 595 C C . LEU A 1 80 ? 13.523 44.438 1.636 1 97.31 80 LEU A C 1
ATOM 597 O O . LEU A 1 80 ? 13.055 44.156 2.74 1 97.31 80 LEU A O 1
ATOM 601 N N . ALA A 1 81 ? 14.727 44.031 1.186 1 98.19 81 ALA A N 1
ATOM 602 C CA . ALA A 1 81 ? 15.602 43.281 2.07 1 98.19 81 ALA A CA 1
ATOM 603 C C . ALA A 1 81 ? 15.953 44.062 3.318 1 98.19 81 ALA A C 1
ATOM 605 O O . ALA A 1 81 ? 15.945 43.531 4.43 1 98.19 81 ALA A O 1
ATOM 606 N N . THR A 1 82 ? 16.25 45.312 3.107 1 97.62 82 THR A N 1
ATOM 607 C CA . THR A 1 82 ? 16.594 46.219 4.223 1 97.62 82 THR A CA 1
ATOM 608 C C . THR A 1 82 ? 15.398 46.375 5.156 1 97.62 82 THR A C 1
ATOM 610 O O . THR A 1 82 ? 15.531 46.281 6.379 1 97.62 82 THR A O 1
ATOM 613 N N . GLN A 1 83 ? 14.266 46.656 4.605 1 97.19 83 GLN A N 1
ATOM 614 C CA . GLN A 1 83 ? 13.055 46.812 5.406 1 97.19 83 GLN A CA 1
ATOM 615 C C . GLN A 1 83 ? 12.758 45.531 6.203 1 97.19 83 GLN A C 1
ATOM 617 O O . GLN A 1 83 ? 12.367 45.625 7.375 1 97.19 83 GLN A O 1
ATOM 622 N N . TYR A 1 84 ? 12.906 44.438 5.535 1 97.56 84 TYR A N 1
ATOM 623 C CA . TYR A 1 84 ? 12.664 43.125 6.176 1 97.56 84 TYR A CA 1
ATOM 624 C C . TYR A 1 84 ? 13.594 42.938 7.367 1 97.56 84 TYR A C 1
ATOM 626 O O . TYR A 1 84 ? 13.164 42.5 8.438 1 97.56 84 TYR A O 1
ATOM 634 N N . LEU A 1 85 ? 14.883 43.219 7.203 1 97.81 85 LEU A N 1
ATOM 635 C CA . LEU A 1 85 ? 15.867 43.062 8.266 1 97.81 85 LEU A CA 1
ATOM 636 C C . LEU A 1 85 ? 15.641 44.062 9.383 1 97.81 85 LEU A C 1
ATOM 638 O O . LEU A 1 85 ? 15.844 43.75 10.555 1 97.81 85 LEU A O 1
ATOM 642 N N . GLU A 1 86 ? 15.156 45.219 9.086 1 95.81 86 GLU A N 1
ATOM 643 C CA . GLU A 1 86 ? 15.023 46.312 10.062 1 95.81 86 GLU A CA 1
ATOM 644 C C . GLU A 1 86 ? 13.672 46.219 10.773 1 95.81 86 GLU A C 1
ATOM 646 O O . GLU A 1 86 ? 13.484 46.875 11.812 1 95.81 86 GLU A O 1
ATOM 651 N N . GLU A 1 87 ? 12.859 45.469 10.234 1 95.88 87 GLU A N 1
ATOM 652 C CA . GLU A 1 87 ? 11.547 45.312 10.852 1 95.88 87 GLU A CA 1
ATOM 653 C C . GLU A 1 87 ? 11.648 44.562 12.188 1 95.88 87 GLU A C 1
ATOM 655 O O . GLU A 1 87 ? 12.422 43.625 12.312 1 95.88 87 GLU A O 1
ATOM 660 N N . HIS A 1 88 ? 10.984 45.031 13.195 1 96.44 88 HIS A N 1
ATOM 661 C CA . HIS A 1 88 ? 10.828 44.281 14.453 1 96.44 88 HIS A CA 1
ATOM 662 C C . HIS A 1 88 ? 9.359 44.156 14.836 1 96.44 88 HIS A C 1
ATOM 664 O O . HIS A 1 88 ? 8.508 44.906 14.328 1 96.44 88 HIS A O 1
ATOM 670 N N . ALA A 1 89 ? 8.992 43.312 15.719 1 96.62 89 ALA A N 1
ATOM 671 C CA . ALA A 1 89 ? 7.621 42.875 15.984 1 96.62 89 ALA A CA 1
ATOM 672 C C . ALA A 1 89 ? 6.727 44.062 16.359 1 96.62 89 ALA A C 1
ATOM 674 O O . ALA A 1 89 ? 5.664 44.25 15.766 1 96.62 89 ALA A O 1
ATOM 675 N N . SER A 1 90 ? 7.133 44.875 17.266 1 94.69 90 SER A N 1
ATOM 676 C CA . SER A 1 90 ? 6.277 45.906 17.828 1 94.69 90 SER A CA 1
ATOM 677 C C . SER A 1 90 ? 6.125 47.062 16.859 1 94.69 90 SER A C 1
ATOM 679 O O . SER A 1 90 ? 5.254 47.938 17.031 1 94.69 90 SER A O 1
ATOM 681 N N . SER A 1 91 ? 6.949 47.094 15.852 1 92.69 91 SER A N 1
ATOM 682 C CA . SER A 1 91 ? 6.855 48.156 14.867 1 92.69 91 SER A CA 1
ATOM 683 C C . SER A 1 91 ? 5.734 47.875 13.867 1 92.69 91 SER A C 1
ATOM 685 O O . SER A 1 91 ? 5.324 48.781 13.133 1 92.69 91 SER A O 1
ATOM 687 N N . ASN A 1 92 ? 5.297 46.688 13.781 1 93.69 92 ASN A N 1
ATOM 688 C CA . ASN A 1 92 ? 4.293 46.312 12.789 1 93.69 92 ASN A CA 1
ATOM 689 C C . ASN A 1 92 ? 2.906 46.812 13.18 1 93.69 92 ASN A C 1
ATOM 691 O O . ASN A 1 92 ? 2.467 46.625 14.312 1 93.69 92 ASN A O 1
ATOM 695 N N . PRO A 1 93 ? 2.342 47.375 12.133 1 87.19 93 PRO A N 1
ATOM 696 C CA . PRO A 1 93 ? 0.962 47.781 12.398 1 87.19 93 PRO A CA 1
ATOM 697 C C . PRO A 1 93 ? 0.051 46.625 12.742 1 87.19 93 PRO A C 1
ATOM 699 O O . PRO A 1 93 ? 0.138 45.562 12.117 1 87.19 93 PRO A O 1
ATOM 702 N N . GLY A 1 94 ? -0.677 46.688 13.719 1 91.19 94 GLY A N 1
ATOM 703 C CA . GLY A 1 94 ? -1.671 45.688 14.039 1 91.19 94 GLY A CA 1
ATOM 704 C C . GLY A 1 94 ? -1.142 44.594 14.961 1 91.19 94 GLY A C 1
ATOM 705 O O . GLY A 1 94 ? -1.893 43.719 15.391 1 91.19 94 GLY A O 1
ATOM 706 N N . PHE A 1 95 ? 0.281 44.562 15.164 1 95.75 95 PHE A N 1
ATOM 707 C CA . PHE A 1 95 ? 0.861 43.531 16.016 1 95.75 95 PHE A CA 1
ATOM 708 C C . PHE A 1 95 ? 0.222 43.531 17.406 1 95.75 95 PHE A C 1
ATOM 710 O O . PHE A 1 95 ? -0.274 42.531 17.875 1 95.75 95 PHE A O 1
ATOM 717 N N . ARG A 1 96 ? 0.218 44.688 18.047 1 95.94 96 ARG A N 1
ATOM 718 C CA . ARG A 1 96 ? -0.369 44.812 19.375 1 95.94 96 ARG A CA 1
ATOM 719 C C . ARG A 1 96 ? -1.854 44.469 19.359 1 95.94 96 ARG A C 1
ATOM 721 O O . ARG A 1 96 ? -2.357 43.812 20.266 1 95.94 96 ARG A O 1
ATOM 728 N N . ASP A 1 97 ? -2.58 44.906 18.297 1 94.75 97 ASP A N 1
ATOM 729 C CA . ASP A 1 97 ? -4 44.594 18.141 1 94.75 97 ASP A CA 1
ATOM 730 C C . ASP A 1 97 ? -4.23 43.094 18.062 1 94.75 97 ASP A C 1
ATOM 732 O O . ASP A 1 97 ? -5.203 42.562 18.625 1 94.75 97 ASP A O 1
ATOM 736 N N . GLY A 1 98 ? -3.357 42.5 17.344 1 94.5 98 GLY A N 1
ATOM 737 C CA . GLY A 1 98 ? -3.461 41.062 17.234 1 94.5 98 GLY A CA 1
ATOM 738 C C . GLY A 1 98 ? -3.297 40.344 18.578 1 94.5 98 GLY A C 1
ATOM 739 O O . GLY A 1 98 ? -4.039 39.406 18.875 1 94.5 98 GLY A O 1
ATOM 740 N N . ILE A 1 99 ? -2.346 40.781 19.375 1 96 99 ILE A N 1
ATOM 741 C CA . ILE A 1 99 ? -2.113 40.188 20.688 1 96 99 ILE A CA 1
ATOM 742 C C . ILE A 1 99 ? -3.299 40.5 21.609 1 96 99 ILE A C 1
ATOM 744 O O . ILE A 1 99 ? -3.752 39.625 22.344 1 96 99 ILE A O 1
ATOM 748 N N . GLN A 1 100 ? -3.781 41.719 21.516 1 95.88 100 GLN A N 1
ATOM 749 C CA . GLN A 1 100 ? -4.941 42.125 22.312 1 95.88 100 GLN A CA 1
ATOM 750 C C . GLN A 1 100 ? -6.148 41.219 22 1 95.88 100 GLN A C 1
ATOM 752 O O . GLN A 1 100 ? -6.836 40.75 22.906 1 95.88 100 GLN A O 1
ATOM 757 N N . ARG A 1 101 ? -6.43 41 20.766 1 94.25 101 ARG A N 1
ATOM 758 C CA . ARG A 1 101 ? -7.543 40.156 20.359 1 94.25 101 ARG A CA 1
ATOM 759 C C . ARG A 1 101 ? -7.352 38.719 20.859 1 94.25 101 ARG A C 1
ATOM 761 O O . ARG A 1 101 ? -8.289 38.094 21.344 1 94.25 101 ARG A O 1
ATOM 768 N N . LEU A 1 102 ? -6.125 38.25 20.688 1 94.81 102 LEU A N 1
ATOM 769 C CA . LEU A 1 102 ? -5.812 36.875 21.094 1 94.81 102 LEU A CA 1
ATOM 770 C C . LEU A 1 102 ? -6.121 36.656 22.578 1 94.81 102 LEU A C 1
ATOM 772 O O . LEU A 1 102 ? -6.863 35.75 22.938 1 94.81 102 LEU A O 1
ATOM 776 N N . PHE A 1 103 ? -5.645 37.5 23.453 1 95.44 103 PHE A N 1
ATOM 777 C CA . PHE A 1 103 ? -5.742 37.312 24.906 1 95.44 103 PHE A CA 1
ATOM 778 C C . PHE A 1 103 ? -7.133 37.688 25.406 1 95.44 103 PHE A C 1
ATOM 780 O O . PHE A 1 103 ? -7.633 37.094 26.359 1 95.44 103 PHE A O 1
ATOM 787 N N . ALA A 1 104 ? -7.738 38.594 24.703 1 94.88 104 ALA A N 1
ATOM 788 C CA . ALA A 1 104 ? -9.062 39.031 25.141 1 94.88 104 ALA A CA 1
ATOM 789 C C . ALA A 1 104 ? -10.125 37.969 24.766 1 94.88 104 ALA A C 1
ATOM 791 O O . ALA A 1 104 ? -11.055 37.719 25.531 1 94.88 104 ALA A O 1
ATOM 792 N N . ASN A 1 105 ? -9.969 37.406 23.594 1 91.94 105 ASN A N 1
ATOM 793 C CA . ASN A 1 105 ? -11.055 36.594 23.062 1 91.94 105 ASN A CA 1
ATOM 794 C C . ASN A 1 105 ? -10.734 35.125 23.109 1 91.94 105 ASN A C 1
ATOM 796 O O . ASN A 1 105 ? -11.633 34.281 23.25 1 91.94 105 ASN A O 1
ATOM 800 N N . TYR A 1 106 ? -9.531 34.781 23 1 92.75 106 TYR A N 1
ATOM 801 C CA . TYR A 1 106 ? -9.305 33.375 22.609 1 92.75 106 TYR A CA 1
ATOM 802 C C . TYR A 1 106 ? -8.5 32.656 23.672 1 92.75 106 TYR A C 1
ATOM 804 O O . TYR A 1 106 ? -8.539 31.406 23.75 1 92.75 106 TYR A O 1
ATOM 812 N N . VAL A 1 107 ? -7.695 33.344 24.531 1 93.25 107 VAL A N 1
ATOM 813 C CA . VAL A 1 107 ? -6.945 32.688 25.594 1 93.25 107 VAL A CA 1
ATOM 814 C C . VAL A 1 107 ? -7.816 32.562 26.844 1 93.25 107 VAL A C 1
ATOM 816 O O . VAL A 1 107 ? -8.445 33.562 27.25 1 93.25 107 VAL A O 1
ATOM 819 N N . HIS A 1 108 ? -7.918 31.406 27.422 1 93.31 108 HIS A N 1
ATOM 820 C CA . HIS A 1 108 ? -8.719 31.203 28.625 1 93.31 108 HIS A CA 1
ATOM 821 C C . HIS A 1 108 ? -8.117 31.953 29.812 1 93.31 108 HIS A C 1
ATOM 823 O O . HIS A 1 108 ? -6.938 32.312 29.797 1 93.31 108 HIS A O 1
ATOM 829 N N . GLN A 1 109 ? -8.852 32.062 30.828 1 94.12 109 GLN A N 1
ATOM 830 C CA . GLN A 1 109 ? -8.484 32.906 31.969 1 94.12 109 GLN A CA 1
ATOM 831 C C . GLN A 1 109 ? -7.227 32.375 32.656 1 94.12 109 GLN A C 1
ATOM 833 O O . GLN A 1 109 ? -6.355 33.156 33.031 1 94.12 109 GLN A O 1
ATOM 838 N N . GLU A 1 110 ? -7.172 31.141 32.812 1 92.5 110 GLU A N 1
ATOM 839 C CA . GLU A 1 110 ? -5.996 30.562 33.469 1 92.5 110 GLU A CA 1
ATOM 840 C C . GLU A 1 110 ? -4.719 30.922 32.719 1 92.5 110 GLU A C 1
ATOM 842 O O . GLU A 1 110 ? -3.711 31.281 33.312 1 92.5 110 GLU A O 1
ATOM 847 N N . GLY A 1 111 ? -4.777 30.828 31.406 1 91.88 111 GLY A N 1
ATOM 848 C CA . GLY A 1 111 ? -3.633 31.203 30.578 1 91.88 111 GLY A CA 1
ATOM 849 C C . GLY A 1 111 ? -3.297 32.688 30.656 1 91.88 111 GLY A C 1
ATOM 850 O O . GLY A 1 111 ? -2.125 33.062 30.766 1 91.88 111 GLY A O 1
ATOM 851 N N . ARG A 1 112 ? -4.254 33.5 30.625 1 93.38 112 ARG A N 1
ATOM 852 C CA . ARG A 1 112 ? -4.07 34.938 30.75 1 93.38 112 ARG A CA 1
ATOM 853 C C . ARG A 1 112 ? -3.441 35.312 32.094 1 93.38 112 ARG A C 1
ATOM 855 O O . ARG A 1 112 ? -2.506 36.125 32.156 1 93.38 112 ARG A O 1
ATOM 862 N N . ASN A 1 113 ? -3.992 34.688 33.125 1 93.94 113 ASN A N 1
ATOM 863 C CA . ASN A 1 113 ? -3.471 34.938 34.469 1 93.94 113 ASN A CA 1
ATOM 864 C C . ASN A 1 113 ? -2.014 34.5 34.594 1 93.94 113 ASN A C 1
ATOM 866 O O . ASN A 1 113 ? -1.215 35.188 35.25 1 93.94 113 ASN A O 1
ATOM 870 N N . GLY A 1 114 ? -1.76 33.406 33.969 1 92.81 114 GLY A N 1
ATOM 871 C CA . GLY A 1 114 ? -0.385 32.938 34 1 92.81 114 GLY A CA 1
ATOM 872 C C . GLY A 1 114 ? 0.593 33.906 33.344 1 92.81 114 GLY A C 1
ATOM 873 O O . GLY A 1 114 ? 1.646 34.188 33.938 1 92.81 114 GLY A O 1
ATOM 874 N N . ILE A 1 115 ? 0.299 34.438 32.219 1 94.25 115 ILE A N 1
ATOM 875 C CA . ILE A 1 115 ? 1.162 35.375 31.531 1 94.25 115 ILE A CA 1
ATOM 876 C C . ILE A 1 115 ? 1.232 36.688 32.312 1 94.25 115 ILE A C 1
ATOM 878 O O . ILE A 1 115 ? 2.305 37.281 32.438 1 94.25 115 ILE A O 1
ATOM 882 N N . ARG A 1 116 ? 0.135 37.094 32.844 1 95 116 ARG A N 1
ATOM 883 C CA . ARG A 1 116 ? 0.095 38.312 33.625 1 95 116 ARG A CA 1
ATOM 884 C C . ARG A 1 116 ? 1.021 38.188 34.844 1 95 116 ARG A C 1
ATOM 886 O O . ARG A 1 116 ? 1.712 39.156 35.188 1 95 116 ARG A O 1
ATOM 893 N N . LEU A 1 117 ? 0.943 37.094 35.5 1 94.75 117 LEU A N 1
ATOM 894 C CA . LEU A 1 117 ? 1.769 36.875 36.656 1 94.75 117 LEU A CA 1
ATOM 895 C C . LEU A 1 117 ? 3.25 36.969 36.312 1 94.75 117 LEU A C 1
ATOM 897 O O . LEU A 1 117 ? 4.016 37.594 37.062 1 94.75 117 LEU A O 1
ATOM 901 N N . ILE A 1 118 ? 3.639 36.406 35.281 1 94.19 118 ILE A N 1
ATOM 902 C CA . ILE A 1 118 ? 5.039 36.406 34.875 1 94.19 118 ILE A CA 1
ATOM 903 C C . ILE A 1 118 ? 5.445 37.844 34.5 1 94.19 118 ILE A C 1
ATOM 905 O O . ILE A 1 118 ? 6.531 38.312 34.875 1 94.19 118 ILE A O 1
ATOM 909 N N . LEU A 1 119 ? 4.598 38.562 33.75 1 95.75 119 LEU A N 1
ATOM 910 C CA . LEU A 1 119 ? 4.887 39.938 33.344 1 95.75 119 LEU A CA 1
ATOM 911 C C . LEU A 1 119 ? 4.977 40.844 34.594 1 95.75 119 LEU A C 1
ATOM 913 O O . LEU A 1 119 ? 5.812 41.75 34.625 1 95.75 119 LEU A O 1
ATOM 917 N N . THR A 1 120 ? 4.172 40.594 35.562 1 96.25 120 THR A N 1
ATOM 918 C CA . THR A 1 120 ? 4.223 41.375 36.812 1 96.25 120 THR A CA 1
ATOM 919 C C . THR A 1 120 ? 5.527 41.094 37.562 1 96.25 120 THR A C 1
ATOM 921 O O . THR A 1 120 ? 6.18 42.031 38.031 1 96.25 120 THR A O 1
ATOM 924 N N . ALA A 1 121 ? 5.793 39.875 37.625 1 95.88 121 ALA A N 1
ATOM 925 C CA . ALA A 1 121 ? 7.023 39.469 38.312 1 95.88 121 ALA A CA 1
ATOM 926 C C . ALA A 1 121 ? 8.242 40.125 37.656 1 95.88 121 ALA A C 1
ATOM 928 O O . ALA A 1 121 ? 9.156 40.594 38.344 1 95.88 121 ALA A O 1
ATOM 929 N N . LEU A 1 122 ? 8.297 40.188 36.375 1 95.62 122 LEU A N 1
ATOM 930 C CA . LEU A 1 122 ? 9.406 40.75 35.625 1 95.62 122 LEU A CA 1
ATOM 931 C C . LEU A 1 122 ? 9.531 42.25 35.875 1 95.62 122 LEU A C 1
ATOM 933 O O . LEU A 1 122 ? 10.594 42.844 35.656 1 95.62 122 LEU A O 1
ATOM 937 N N . ASN A 1 123 ? 8.484 42.844 36.344 1 95.75 123 ASN A N 1
ATOM 938 C CA . ASN A 1 123 ? 8.461 44.281 36.562 1 95.75 123 ASN A CA 1
ATOM 939 C C . ASN A 1 123 ? 8.75 44.625 38.031 1 95.75 123 ASN A C 1
ATOM 941 O O . ASN A 1 123 ? 8.68 45.781 38.438 1 95.75 123 ASN A O 1
ATOM 945 N N . THR A 1 124 ? 9.031 43.625 38.844 1 95.62 124 THR A N 1
ATOM 946 C CA . THR A 1 124 ? 9.523 43.844 40.219 1 95.62 124 THR A CA 1
ATOM 947 C C . THR A 1 124 ? 11.023 43.594 40.312 1 95.62 124 THR A C 1
ATOM 949 O O . THR A 1 124 ? 11.562 42.812 39.5 1 95.62 124 THR A O 1
ATOM 952 N N . LYS A 1 125 ? 11.633 44.219 41.25 1 95.44 125 LYS A N 1
ATOM 953 C CA . LYS A 1 125 ? 13.07 44 41.406 1 95.44 125 LYS A CA 1
ATOM 954 C C . LYS A 1 125 ? 13.375 42.562 41.75 1 95.44 125 LYS A C 1
ATOM 956 O O . LYS A 1 125 ? 14.273 41.938 41.156 1 95.44 125 LYS A O 1
ATOM 961 N N . ALA A 1 126 ? 12.648 42 42.719 1 94.62 126 ALA A N 1
ATOM 962 C CA . ALA A 1 126 ? 12.859 40.625 43.125 1 94.62 126 ALA A CA 1
ATOM 963 C C . ALA A 1 126 ? 12.516 39.625 42.031 1 94.62 126 ALA A C 1
ATOM 965 O O . ALA A 1 126 ? 13.258 38.688 41.781 1 94.62 126 ALA A O 1
ATOM 966 N N . GLY A 1 127 ? 11.406 39.781 41.406 1 93.81 127 GLY A N 1
ATOM 967 C CA . GLY A 1 127 ? 10.992 38.906 40.312 1 93.81 127 GLY A CA 1
ATOM 968 C C . GLY A 1 127 ? 11.938 38.969 39.125 1 93.81 127 GLY A C 1
ATOM 969 O O . GLY A 1 127 ? 12.242 37.938 38.531 1 93.81 127 GLY A O 1
ATOM 970 N N . SER A 1 128 ? 12.266 40.188 38.781 1 95.25 128 SER A N 1
ATOM 971 C CA . SER A 1 128 ? 13.219 40.344 37.688 1 95.25 128 SER A CA 1
ATOM 972 C C . SER A 1 128 ? 14.523 39.625 37.969 1 95.25 128 SER A C 1
ATOM 974 O O . SER A 1 128 ? 15.078 38.969 37.094 1 95.25 128 SER A O 1
ATOM 976 N N . LEU A 1 129 ? 15.039 39.75 39.188 1 94.38 129 LEU A N 1
ATOM 977 C CA . LEU A 1 129 ? 16.281 39.094 39.562 1 94.38 129 LEU A CA 1
ATOM 978 C C . LEU A 1 129 ? 16.156 37.594 39.469 1 94.38 129 LEU A C 1
ATOM 980 O O . LEU A 1 129 ? 17.062 36.906 38.938 1 94.38 129 LEU A O 1
ATOM 984 N N . ILE A 1 130 ? 15.078 37 39.844 1 91.44 130 ILE A N 1
ATOM 985 C CA . ILE A 1 130 ? 14.859 35.562 39.875 1 91.44 130 ILE A CA 1
ATOM 986 C C . ILE A 1 130 ? 14.703 35.031 38.438 1 91.44 130 ILE A C 1
ATOM 988 O O . ILE A 1 130 ? 15.219 33.969 38.094 1 91.44 130 ILE A O 1
ATOM 992 N N . LEU A 1 131 ? 14.023 35.812 37.625 1 93.44 131 LEU A N 1
ATOM 993 C CA . LEU A 1 131 ? 13.641 35.312 36.312 1 93.44 131 LEU A CA 1
ATOM 994 C C . LEU A 1 131 ? 14.695 35.656 35.281 1 93.44 131 LEU A C 1
ATOM 996 O O . LEU A 1 131 ? 14.766 35 34.219 1 93.44 131 LEU A O 1
ATOM 1000 N N . THR A 1 132 ? 15.523 36.656 35.531 1 94.25 132 THR A N 1
ATOM 1001 C CA . THR A 1 132 ? 16.438 37.125 34.469 1 94.25 132 THR A CA 1
ATOM 1002 C C . THR A 1 132 ? 17.875 37.156 35 1 94.25 132 THR A C 1
ATOM 1004 O O . THR A 1 132 ? 18.828 37.25 34.219 1 94.25 132 THR A O 1
ATOM 1007 N N . GLY A 1 133 ? 18.047 37.188 36.312 1 91.44 133 GLY A N 1
ATOM 1008 C CA . GLY A 1 133 ? 19.359 37.312 36.938 1 91.44 133 GLY A CA 1
ATOM 1009 C C . GLY A 1 133 ? 19.766 38.75 37.188 1 91.44 133 GLY A C 1
ATOM 1010 O O . GLY A 1 133 ? 20.891 39.031 37.625 1 91.44 133 GLY A O 1
ATOM 1011 N N . SER A 1 134 ? 18.875 39.688 36.875 1 95 134 SER A N 1
ATOM 1012 C CA . SER A 1 134 ? 19.172 41.125 37.062 1 95 134 SER A CA 1
ATOM 1013 C C . SER A 1 134 ? 18 41.844 37.719 1 95 134 SER A C 1
ATOM 1015 O O . SER A 1 134 ? 16.844 41.469 37.5 1 95 134 SER A O 1
ATOM 1017 N N . ILE A 1 135 ? 18.266 42.906 38.406 1 95.06 135 ILE A N 1
ATOM 1018 C CA . ILE A 1 135 ? 17.203 43.719 39 1 95.06 135 ILE A CA 1
ATOM 1019 C C . ILE A 1 135 ? 16.656 44.719 38 1 95.06 135 ILE A C 1
ATOM 1021 O O . ILE A 1 135 ? 15.602 45.312 38.219 1 95.06 135 ILE A O 1
ATOM 1025 N N . THR A 1 136 ? 17.453 44.969 37 1 94.88 136 THR A N 1
ATOM 1026 C CA . THR A 1 136 ? 16.969 45.844 35.938 1 94.88 136 THR A CA 1
ATOM 1027 C C . THR A 1 136 ? 15.836 45.156 35.156 1 94.88 136 THR A C 1
ATOM 1029 O O . THR A 1 136 ? 15.992 44.031 34.688 1 94.88 136 THR A O 1
ATOM 1032 N N . PRO A 1 137 ? 14.742 45.875 35.062 1 94.94 137 PRO A N 1
ATOM 1033 C CA . PRO A 1 137 ? 13.641 45.281 34.312 1 94.94 137 PRO A CA 1
ATOM 1034 C C . PRO A 1 137 ? 14.047 44.875 32.906 1 94.94 137 PRO A C 1
ATOM 1036 O O . PRO A 1 137 ? 14.812 45.594 32.25 1 94.94 137 PRO A O 1
ATOM 1039 N N . ILE A 1 138 ? 13.5 43.812 32.406 1 95.25 138 ILE A N 1
ATOM 1040 C CA . ILE A 1 138 ? 13.938 43.188 31.156 1 95.25 138 ILE A CA 1
ATOM 1041 C C . ILE A 1 138 ? 13.703 44.156 30 1 95.25 138 ILE A C 1
ATOM 1043 O O . ILE A 1 138 ? 14.484 44.156 29.031 1 95.25 138 ILE A O 1
ATOM 1047 N N . GLN A 1 139 ? 12.633 45 29.984 1 94.94 139 GLN A N 1
ATOM 1048 C CA . GLN A 1 139 ? 12.336 45.938 28.891 1 94.94 139 GLN A CA 1
ATOM 1049 C C . GLN A 1 139 ? 13.383 47.031 28.812 1 94.94 139 GLN A C 1
ATOM 1051 O O . GLN A 1 139 ? 13.469 47.75 27.797 1 94.94 139 GLN A O 1
ATOM 1056 N N . ASP A 1 140 ? 14.125 47.188 29.875 1 94.38 140 ASP A N 1
ATOM 1057 C CA . ASP A 1 140 ? 15.148 48.25 29.906 1 94.38 140 ASP A CA 1
ATOM 1058 C C . ASP A 1 140 ? 16.531 47.656 29.578 1 94.38 140 ASP A C 1
ATOM 1060 O O . ASP A 1 140 ? 17.516 48.406 29.516 1 94.38 140 ASP A O 1
ATOM 1064 N N . GLN A 1 141 ? 16.594 46.438 29.391 1 94.38 141 GLN A N 1
ATOM 1065 C CA . GLN A 1 141 ? 17.844 45.781 29.062 1 94.38 141 GLN A CA 1
ATOM 1066 C C . GLN A 1 141 ? 18.125 45.875 27.562 1 94.38 141 GLN A C 1
ATOM 1068 O O . GLN A 1 141 ? 17.203 45.938 26.75 1 94.38 141 GLN A O 1
ATOM 1073 N N . PRO A 1 142 ? 19.406 45.844 27.172 1 93.44 142 PRO A N 1
ATOM 1074 C CA . PRO A 1 142 ? 19.719 45.719 25.75 1 93.44 142 PRO A CA 1
ATOM 1075 C C . PRO A 1 142 ? 19.234 44.406 25.141 1 93.44 142 PRO A C 1
ATOM 1077 O O . PRO A 1 142 ? 19.078 43.406 25.844 1 93.44 142 PRO A O 1
ATOM 1080 N N . LEU A 1 143 ? 19 44.469 23.859 1 94.88 143 LEU A N 1
ATOM 1081 C CA . LEU A 1 143 ? 18.438 43.312 23.156 1 94.88 143 LEU A CA 1
ATOM 1082 C C . LEU A 1 143 ? 19.297 42.062 23.375 1 94.88 143 LEU A C 1
ATOM 1084 O O . LEU A 1 143 ? 18.766 40.969 23.547 1 94.88 143 LEU A O 1
ATOM 1088 N N . GLU A 1 144 ? 20.594 42.188 23.391 1 92 144 GLU A N 1
ATOM 1089 C CA . GLU A 1 144 ? 21.484 41.031 23.547 1 92 144 GLU A CA 1
ATOM 1090 C C . GLU A 1 144 ? 21.25 40.312 24.875 1 92 144 GLU A C 1
ATOM 1092 O O . GLU A 1 144 ? 21.266 39.094 24.922 1 92 144 GLU A O 1
ATOM 1097 N N . TYR A 1 145 ? 21.109 41.125 25.859 1 93.81 145 TYR A N 1
ATOM 1098 C CA . TYR A 1 145 ? 20.828 40.531 27.172 1 93.81 145 TYR A CA 1
ATOM 1099 C C . TYR A 1 145 ? 19.484 39.844 27.188 1 93.81 145 TYR A C 1
ATOM 1101 O O . TYR A 1 145 ? 19.344 38.719 27.719 1 93.81 145 TYR A O 1
ATOM 1109 N N . ARG A 1 146 ? 18.453 40.438 26.641 1 95.75 146 ARG A N 1
ATOM 1110 C CA . ARG A 1 146 ? 17.125 39.875 26.609 1 95.75 146 ARG A CA 1
ATOM 1111 C C . ARG A 1 146 ? 17.125 38.531 25.844 1 95.75 146 ARG A C 1
ATOM 1113 O O . ARG A 1 146 ? 16.453 37.594 26.266 1 95.75 146 ARG A O 1
ATOM 1120 N N . GLU A 1 147 ? 17.828 38.562 24.75 1 95.38 147 GLU A N 1
ATOM 1121 C CA . GLU A 1 147 ? 17.922 37.344 23.953 1 95.38 147 GLU A CA 1
ATOM 1122 C C . GLU A 1 147 ? 18.516 36.188 24.781 1 95.38 147 GLU A C 1
ATOM 1124 O O . GLU A 1 147 ? 18.047 35.062 24.703 1 95.38 147 GLU A O 1
ATOM 1129 N N . GLN A 1 148 ? 19.531 36.406 25.516 1 94.5 148 GLN A N 1
ATOM 1130 C CA . GLN A 1 148 ? 20.172 35.406 26.359 1 94.5 148 GLN A CA 1
ATOM 1131 C C . GLN A 1 148 ? 19.203 34.906 27.422 1 94.5 148 GLN A C 1
ATOM 1133 O O . GLN A 1 148 ? 19.125 33.688 27.672 1 94.5 148 GLN A O 1
ATOM 1138 N N . VAL A 1 149 ? 18.547 35.844 28.031 1 94.88 149 VAL A N 1
ATOM 1139 C CA . VAL A 1 149 ? 17.578 35.469 29.062 1 94.88 149 VAL A CA 1
ATOM 1140 C C . VAL A 1 149 ? 16.484 34.625 28.453 1 94.88 149 VAL A C 1
ATOM 1142 O O . VAL A 1 149 ? 16.141 33.562 29 1 94.88 149 VAL A O 1
ATOM 1145 N N . PHE A 1 150 ? 15.922 35.062 27.375 1 94.88 150 PHE A N 1
ATOM 1146 C CA . PHE A 1 150 ? 14.82 34.375 26.719 1 94.88 150 PHE A CA 1
ATOM 1147 C C . PHE A 1 150 ? 15.25 32.969 26.297 1 94.88 150 PHE A C 1
ATOM 1149 O O . PHE A 1 150 ? 14.516 32 26.484 1 94.88 150 PHE A O 1
ATOM 1156 N N . ARG A 1 151 ? 16.375 32.812 25.719 1 92.62 151 ARG A N 1
ATOM 1157 C CA . ARG A 1 151 ? 16.906 31.5 25.344 1 92.62 151 ARG A CA 1
ATOM 1158 C C . ARG A 1 151 ? 17.078 30.594 26.562 1 92.62 151 ARG A C 1
ATOM 1160 O O . ARG A 1 151 ? 16.859 29.391 26.484 1 92.62 151 ARG A O 1
ATOM 1167 N N . GLY A 1 152 ? 17.516 31.188 27.609 1 92.5 152 GLY A N 1
ATOM 1168 C CA . GLY A 1 152 ? 17.688 30.438 28.859 1 92.5 152 GLY A CA 1
ATOM 1169 C C . GLY A 1 152 ? 16.375 29.859 29.375 1 92.5 152 GLY A C 1
ATOM 1170 O O . GLY A 1 152 ? 16.375 28.828 30.047 1 92.5 152 GLY A O 1
ATOM 1171 N N . TRP A 1 153 ? 15.266 30.562 29.109 1 94.31 153 TRP A N 1
ATOM 1172 C CA . TRP A 1 153 ? 13.969 30.094 29.578 1 94.31 153 TRP A CA 1
ATOM 1173 C C . TRP A 1 153 ? 13.594 28.781 28.891 1 94.31 153 TRP A C 1
ATOM 1175 O O . TRP A 1 153 ? 12.828 27.984 29.438 1 94.31 153 TRP A O 1
ATOM 1185 N N . GLU A 1 154 ? 14.125 28.531 27.75 1 91.94 154 GLU A N 1
ATOM 1186 C CA . GLU A 1 154 ? 13.828 27.328 26.984 1 91.94 154 GLU A CA 1
ATOM 1187 C C . GLU A 1 154 ? 14.195 26.062 27.766 1 91.94 154 GLU A C 1
ATOM 1189 O O . GLU A 1 154 ? 13.484 25.062 27.688 1 91.94 154 GLU A O 1
ATOM 1194 N N . THR A 1 155 ? 15.289 26.094 28.453 1 89.88 155 THR A N 1
ATOM 1195 C CA . THR A 1 155 ? 15.797 24.906 29.141 1 89.88 155 THR A CA 1
ATOM 1196 C C . THR A 1 155 ? 15.797 25.125 30.656 1 89.88 155 THR A C 1
ATOM 1198 O O . THR A 1 155 ? 16.547 24.453 31.375 1 89.88 155 THR A O 1
ATOM 1201 N N . SER A 1 156 ? 15.055 26.016 31.031 1 92.44 156 SER A N 1
ATOM 1202 C CA . SER A 1 156 ? 15 26.312 32.469 1 92.44 156 SER A CA 1
ATOM 1203 C C . SER A 1 156 ? 14.562 25.094 33.25 1 92.44 156 SER A C 1
ATOM 1205 O O . SER A 1 156 ? 13.797 24.25 32.75 1 92.44 156 SER A O 1
ATOM 1207 N N . ARG A 1 157 ? 15 24.969 34.531 1 91.56 157 ARG A N 1
ATOM 1208 C CA . ARG A 1 157 ? 14.578 23.906 35.438 1 91.56 157 ARG A CA 1
ATOM 1209 C C . ARG A 1 157 ? 13.141 24.125 35.906 1 91.56 157 ARG A C 1
ATOM 1211 O O . ARG A 1 157 ? 12.477 23.188 36.344 1 91.56 157 ARG A O 1
ATOM 1218 N N . LEU A 1 158 ? 12.742 25.406 35.781 1 89.31 158 LEU A N 1
ATOM 1219 C CA . LEU A 1 158 ? 11.383 25.75 36.188 1 89.31 158 LEU A CA 1
ATOM 1220 C C . LEU A 1 158 ? 10.406 25.516 35.031 1 89.31 158 LEU A C 1
ATOM 1222 O O . LEU A 1 158 ? 10.477 26.188 34 1 89.31 158 LEU A O 1
ATOM 1226 N N . ARG A 1 159 ? 9.461 24.688 35.25 1 89.06 159 ARG A N 1
ATOM 1227 C CA . ARG A 1 159 ? 8.492 24.281 34.219 1 89.06 159 ARG A CA 1
ATOM 1228 C C . ARG A 1 159 ? 7.691 25.484 33.719 1 89.06 159 ARG A C 1
ATOM 1230 O O . ARG A 1 159 ? 7.449 25.625 32.531 1 89.06 159 ARG A O 1
ATOM 1237 N N . PRO A 1 160 ? 7.324 26.422 34.594 1 87.94 160 PRO A N 1
ATOM 1238 C CA . PRO A 1 160 ? 6.535 27.562 34.125 1 87.94 160 PRO A CA 1
ATOM 1239 C C . PRO A 1 160 ? 7.309 28.453 33.125 1 87.94 160 PRO A C 1
ATOM 1241 O O . PRO A 1 160 ? 6.723 29.016 32.219 1 87.94 160 PRO A O 1
ATOM 1244 N N . LEU A 1 161 ? 8.578 28.547 33.344 1 91.25 161 LEU A N 1
ATOM 1245 C CA . LEU A 1 161 ? 9.383 29.375 32.438 1 91.25 161 LEU A CA 1
ATOM 1246 C C . LEU A 1 161 ? 9.492 28.734 31.062 1 91.25 161 LEU A C 1
ATOM 1248 O O . LEU A 1 161 ? 9.469 29.438 30.047 1 91.25 161 LEU A O 1
ATOM 1252 N N . ARG A 1 162 ? 9.625 27.406 31.094 1 93.06 162 ARG A N 1
ATOM 1253 C CA . ARG A 1 162 ? 9.641 26.719 29.797 1 93.06 162 ARG A CA 1
ATOM 1254 C C . ARG A 1 162 ? 8.32 26.891 29.078 1 93.06 162 ARG A C 1
ATOM 1256 O O . ARG A 1 162 ? 8.297 27.047 27.844 1 93.06 162 ARG A O 1
ATOM 1263 N N . ALA A 1 163 ? 7.266 26.875 29.828 1 91.56 163 ALA A N 1
ATOM 1264 C CA . ALA A 1 163 ? 5.938 27.047 29.25 1 91.56 163 ALA A CA 1
ATOM 1265 C C . ALA A 1 163 ? 5.77 28.453 28.656 1 91.56 163 ALA A C 1
ATOM 1267 O O . ALA A 1 163 ? 5.188 28.609 27.594 1 91.56 163 ALA A O 1
ATOM 1268 N N . VAL A 1 164 ? 6.258 29.406 29.359 1 91.25 164 VAL A N 1
ATOM 1269 C CA . VAL A 1 164 ? 6.16 30.781 28.922 1 91.25 164 VAL A CA 1
ATOM 1270 C C . VAL A 1 164 ? 7 30.984 27.656 1 91.25 164 VAL A C 1
ATOM 1272 O O . VAL A 1 164 ? 6.582 31.672 26.719 1 91.25 164 VAL A O 1
ATOM 1275 N N . TYR A 1 165 ? 8.156 30.453 27.688 1 94.12 165 TYR A N 1
ATOM 1276 C CA . TYR A 1 165 ? 9 30.516 26.5 1 94.12 165 TYR A CA 1
ATOM 1277 C C . TYR A 1 165 ? 8.266 29.984 25.281 1 94.12 165 TYR A C 1
ATOM 1279 O O . TYR A 1 165 ? 8.242 30.625 24.234 1 94.12 165 TYR A O 1
ATOM 1287 N N . ARG A 1 166 ? 7.664 28.812 25.406 1 93.56 166 ARG A N 1
ATOM 1288 C CA . ARG A 1 166 ? 6.961 28.188 24.281 1 93.56 166 ARG A CA 1
ATOM 1289 C C . ARG A 1 166 ? 5.785 29.047 23.828 1 93.56 166 ARG A C 1
ATOM 1291 O O . ARG A 1 166 ? 5.594 29.266 22.641 1 93.56 166 ARG A O 1
ATOM 1298 N N . ALA A 1 167 ? 5.078 29.5 24.781 1 93.25 167 ALA A N 1
ATOM 1299 C CA . ALA A 1 167 ? 3.887 30.281 24.469 1 93.25 167 ALA A CA 1
ATOM 1300 C C . ALA A 1 167 ? 4.258 31.594 23.766 1 93.25 167 ALA A C 1
ATOM 1302 O O . ALA A 1 167 ? 3.689 31.922 22.719 1 93.25 167 ALA A O 1
ATOM 1303 N N . LEU A 1 168 ? 5.215 32.312 24.312 1 94.69 168 LEU A N 1
ATOM 1304 C CA . LEU A 1 168 ? 5.562 33.625 23.781 1 94.69 168 LEU A CA 1
ATOM 1305 C C . LEU A 1 168 ? 6.262 33.5 22.422 1 94.69 168 LEU A C 1
ATOM 1307 O O . LEU A 1 168 ? 6.031 34.312 21.516 1 94.69 168 LEU A O 1
ATOM 1311 N N . SER A 1 169 ? 7.156 32.5 22.344 1 95.44 169 SER A N 1
ATOM 1312 C CA . SER A 1 169 ? 7.797 32.281 21.062 1 95.44 169 SER A CA 1
ATOM 1313 C C . SER A 1 169 ? 6.762 32.031 19.969 1 95.44 169 SER A C 1
ATOM 1315 O O . SER A 1 169 ? 6.82 32.625 18.891 1 95.44 169 SER A O 1
ATOM 1317 N N . GLY A 1 170 ? 5.805 31.125 20.266 1 94.94 170 GLY A N 1
ATOM 1318 C CA . GLY A 1 170 ? 4.77 30.797 19.297 1 94.94 170 GLY A CA 1
ATOM 1319 C C . GLY A 1 170 ? 3.881 31.969 18.938 1 94.94 170 GLY A C 1
ATOM 1320 O O . GLY A 1 170 ? 3.615 32.219 17.766 1 94.94 170 GLY A O 1
ATOM 1321 N N . ILE A 1 171 ? 3.461 32.719 19.938 1 95.44 171 ILE A N 1
ATOM 1322 C CA . ILE A 1 171 ? 2.543 33.812 19.75 1 95.44 171 ILE A CA 1
ATOM 1323 C C . ILE A 1 171 ? 3.225 34.938 18.938 1 95.44 171 ILE A C 1
ATOM 1325 O O . ILE A 1 171 ? 2.627 35.5 18.016 1 95.44 171 ILE A O 1
ATOM 1329 N N . CYS A 1 172 ? 4.441 35.25 19.297 1 97 172 CYS A N 1
ATOM 1330 C CA . CYS A 1 172 ? 5.156 36.312 18.625 1 97 172 CYS A CA 1
ATOM 1331 C C . CYS A 1 172 ? 5.438 35.969 17.172 1 97 172 CYS A C 1
ATOM 1333 O O . CYS A 1 172 ? 5.254 36.812 16.281 1 97 172 CYS A O 1
ATOM 1335 N N . LYS A 1 173 ? 5.855 34.719 16.938 1 97.38 173 LYS A N 1
ATOM 1336 C CA . LYS A 1 173 ? 6.117 34.312 15.562 1 97.38 173 LYS A CA 1
ATOM 1337 C C . LYS A 1 173 ? 4.852 34.375 14.711 1 97.38 173 LYS A C 1
ATOM 1339 O O . LYS A 1 173 ? 4.855 34.938 13.625 1 97.38 173 LYS A O 1
ATOM 1344 N N . ARG A 1 174 ? 3.838 33.812 15.203 1 96.5 174 ARG A N 1
ATOM 1345 C CA . ARG A 1 174 ? 2.586 33.75 14.453 1 96.5 174 ARG A CA 1
ATOM 1346 C C . ARG A 1 174 ? 2.043 35.156 14.18 1 96.5 174 ARG A C 1
ATOM 1348 O O . ARG A 1 174 ? 1.646 35.438 13.055 1 96.5 174 ARG A O 1
ATOM 1355 N N . THR A 1 175 ? 2.006 35.969 15.203 1 97 175 THR A N 1
ATOM 1356 C CA . THR A 1 175 ? 1.472 37.312 15.062 1 97 175 THR A CA 1
ATOM 1357 C C . THR A 1 175 ? 2.318 38.125 14.094 1 97 175 THR A C 1
ATOM 1359 O O . THR A 1 175 ? 1.786 38.906 13.297 1 97 175 THR A O 1
ATOM 1362 N N . TRP A 1 176 ? 3.59 37.938 14.188 1 97.75 176 TRP A N 1
ATOM 1363 C CA . TRP A 1 176 ? 4.484 38.656 13.258 1 97.75 176 TRP A CA 1
ATOM 1364 C C . TRP A 1 176 ? 4.211 38.219 11.82 1 97.75 176 TRP A C 1
ATOM 1366 O O . TRP A 1 176 ? 4.074 39.062 10.938 1 97.75 176 TRP A O 1
ATOM 1376 N N . ILE A 1 177 ? 4.074 36.938 11.562 1 96.88 177 ILE A N 1
ATOM 1377 C CA . ILE A 1 177 ? 3.898 36.406 10.219 1 96.88 177 ILE A CA 1
ATOM 1378 C C . ILE A 1 177 ? 2.584 36.906 9.625 1 96.88 177 ILE A C 1
ATOM 1380 O O . ILE A 1 177 ? 2.502 37.188 8.43 1 96.88 177 ILE A O 1
ATOM 1384 N N . VAL A 1 178 ? 1.625 37.094 10.469 1 95.31 178 VAL A N 1
ATOM 1385 C CA . VAL A 1 178 ? 0.3 37.5 10.016 1 95.31 178 VAL A CA 1
ATOM 1386 C C . VAL A 1 178 ? 0.286 39 9.781 1 95.31 178 VAL A C 1
ATOM 1388 O O . VAL A 1 178 ? -0.381 39.5 8.859 1 95.31 178 VAL A O 1
ATOM 1391 N N . SER A 1 179 ? 1.09 39.781 10.477 1 94.5 179 SER A N 1
ATOM 1392 C CA . SER A 1 179 ? 0.948 41.25 10.477 1 94.5 179 SER A CA 1
ATOM 1393 C C . SER A 1 179 ? 2.059 41.906 9.672 1 94.5 179 SER A C 1
ATOM 1395 O O . SER A 1 179 ? 1.95 43.094 9.305 1 94.5 179 SER A O 1
ATOM 1397 N N . SER A 1 180 ? 3.111 41.219 9.383 1 96.69 180 SER A N 1
ATOM 1398 C CA . SER A 1 180 ? 4.285 41.812 8.75 1 96.69 180 SER A CA 1
ATOM 1399 C C . SER A 1 180 ? 3.963 42.312 7.348 1 96.69 180 SER A C 1
ATOM 1401 O O . SER A 1 180 ? 3.408 41.594 6.527 1 96.69 180 SER A O 1
ATOM 1403 N N . PRO A 1 181 ? 4.289 43.5 7.031 1 95 181 PRO A N 1
ATOM 1404 C CA . PRO A 1 181 ? 4.109 44 5.664 1 95 181 PRO A CA 1
ATOM 1405 C C . PRO A 1 181 ? 5.223 43.562 4.723 1 95 181 PRO A C 1
ATOM 1407 O O . PRO A 1 181 ? 5.102 43.688 3.504 1 95 181 PRO A O 1
ATOM 1410 N N . THR A 1 182 ? 6.281 43 5.207 1 96.06 182 THR A N 1
ATOM 1411 C CA . THR A 1 182 ? 7.453 42.75 4.375 1 96.06 182 THR A CA 1
ATOM 1412 C C . THR A 1 182 ? 7.582 41.25 4.043 1 96.06 182 THR A C 1
ATOM 1414 O O . THR A 1 182 ? 8.195 40.906 3.039 1 96.06 182 THR A O 1
ATOM 1417 N N . ILE A 1 183 ? 7.035 40.312 4.797 1 96.81 183 ILE A N 1
ATOM 1418 C CA . ILE A 1 183 ? 7.266 38.906 4.652 1 96.81 183 ILE A CA 1
ATOM 1419 C C . ILE A 1 183 ? 6.793 38.438 3.277 1 96.81 183 ILE A C 1
ATOM 1421 O O . ILE A 1 183 ? 7.555 37.812 2.531 1 96.81 183 ILE A O 1
ATOM 1425 N N . CYS A 1 184 ? 5.535 38.688 2.891 1 96.38 184 CYS A N 1
ATOM 1426 C CA . CYS A 1 184 ? 4.965 38.188 1.653 1 96.38 184 CYS A CA 1
ATOM 1427 C C . CYS A 1 184 ? 5.703 38.719 0.439 1 96.38 184 CYS A C 1
ATOM 1429 O O . CYS A 1 184 ? 6.055 37.969 -0.472 1 96.38 184 CYS A O 1
ATOM 1431 N N . PRO A 1 185 ? 6.07 40.062 0.444 1 96.06 185 PRO A N 1
ATOM 1432 C CA . PRO A 1 185 ? 6.875 40.562 -0.669 1 96.06 185 PRO A CA 1
ATOM 1433 C C . PRO A 1 185 ? 8.266 39.938 -0.733 1 96.06 185 PRO A C 1
ATOM 1435 O O . PRO A 1 185 ? 8.773 39.656 -1.824 1 96.06 185 PRO A O 1
ATOM 1438 N N . VAL A 1 186 ? 8.844 39.688 0.382 1 97.12 186 VAL A N 1
ATOM 1439 C CA . VAL A 1 186 ? 10.195 39.156 0.438 1 97.12 186 VAL A CA 1
ATOM 1440 C C . VAL A 1 186 ? 10.188 37.688 -0.042 1 97.12 186 VAL A C 1
ATOM 1442 O O . VAL A 1 186 ? 11.062 37.281 -0.81 1 97.12 186 VAL A O 1
ATOM 1445 N N . ILE A 1 187 ? 9.219 36.938 0.361 1 96.88 187 ILE A N 1
ATOM 1446 C CA . ILE A 1 187 ? 9.18 35.5 -0.016 1 96.88 187 ILE A CA 1
ATOM 1447 C C . ILE A 1 187 ? 8.539 35.375 -1.394 1 96.88 187 ILE A C 1
ATOM 1449 O O . ILE A 1 187 ? 8.648 34.312 -2.027 1 96.88 187 ILE A O 1
ATOM 1453 N N . GLY A 1 188 ? 7.891 36.375 -1.836 1 95.19 188 GLY A N 1
ATOM 1454 C CA . GLY A 1 188 ? 7.23 36.312 -3.129 1 95.19 188 GLY A CA 1
ATOM 1455 C C . GLY A 1 188 ? 5.914 35.562 -3.096 1 95.19 188 GLY A C 1
ATOM 1456 O O . GLY A 1 188 ? 5.512 34.969 -4.098 1 95.19 188 GLY A O 1
ATOM 1457 N N . PHE A 1 189 ? 5.27 35.531 -1.962 1 95.31 189 PHE A N 1
ATOM 1458 C CA . PHE A 1 189 ? 3.982 34.844 -1.817 1 95.31 189 PHE A CA 1
ATOM 1459 C C . PHE A 1 189 ? 2.861 35.688 -2.41 1 95.31 189 PHE A C 1
ATOM 1461 O O . PHE A 1 189 ? 2.631 36.812 -1.974 1 95.31 189 PHE A O 1
ATOM 1468 N N . PRO A 1 190 ? 2.119 35.094 -3.332 1 93.75 190 PRO A N 1
ATOM 1469 C CA . PRO A 1 190 ? 1.042 35.906 -3.936 1 93.75 190 PRO A CA 1
ATOM 1470 C C . PRO A 1 190 ? -0.218 35.938 -3.074 1 93.75 190 PRO A C 1
ATOM 1472 O O . PRO A 1 190 ? -0.594 34.906 -2.482 1 93.75 190 PRO A O 1
ATOM 1475 N N . ARG A 1 191 ? -0.847 37.031 -3.059 1 91.94 191 ARG A N 1
ATOM 1476 C CA . ARG A 1 191 ? -2.076 37.219 -2.295 1 91.94 191 ARG A CA 1
ATOM 1477 C C . ARG A 1 191 ? -3.17 36.25 -2.77 1 91.94 191 ARG A C 1
ATOM 1479 O O . ARG A 1 191 ? -3.99 35.812 -1.972 1 91.94 191 ARG A O 1
ATOM 1486 N N . VAL A 1 192 ? -3.211 36 -4.027 1 92.44 192 VAL A N 1
ATOM 1487 C CA . VAL A 1 192 ? -4.168 35.094 -4.637 1 92.44 192 VAL A CA 1
ATOM 1488 C C . VAL A 1 192 ? -3.432 34.094 -5.508 1 92.44 192 VAL A C 1
ATOM 1490 O O . VAL A 1 192 ? -2.312 34.344 -5.957 1 92.44 192 VAL A O 1
ATOM 1493 N N . PRO A 1 193 ? -4.074 32.875 -5.711 1 90.94 193 PRO A N 1
ATOM 1494 C CA . PRO A 1 193 ? -3.402 31.906 -6.566 1 90.94 193 PRO A CA 1
ATOM 1495 C C . PRO A 1 193 ? -3.119 32.438 -7.969 1 90.94 193 PRO A C 1
ATOM 1497 O O . PRO A 1 193 ? -3.965 33.125 -8.555 1 90.94 193 PRO A O 1
ATOM 1500 N N . VAL A 1 194 ? -1.945 32.031 -8.445 1 87.94 194 VAL A N 1
ATOM 1501 C CA . VAL A 1 194 ? -1.533 32.438 -9.773 1 87.94 194 VAL A CA 1
ATOM 1502 C C . VAL A 1 194 ? -2.271 31.625 -10.828 1 87.94 194 VAL A C 1
ATOM 1504 O O . VAL A 1 194 ? -2.529 32.094 -11.938 1 87.94 194 VAL A O 1
ATOM 1507 N N . HIS A 1 195 ? -2.646 30.438 -10.375 1 84 195 HIS A N 1
ATOM 1508 C CA . HIS A 1 195 ? -3.328 29.531 -11.289 1 84 195 HIS A CA 1
ATOM 1509 C C . HIS A 1 195 ? -4.785 29.344 -10.891 1 84 195 HIS A C 1
ATOM 1511 O O . HIS A 1 195 ? -5.133 29.469 -9.711 1 84 195 HIS A O 1
ATOM 1517 N N . GLY A 1 196 ? -5.648 29.062 -11.859 1 82.88 196 GLY A N 1
ATOM 1518 C CA . GLY A 1 196 ? -7.051 28.781 -11.594 1 82.88 196 GLY A CA 1
ATOM 1519 C C . GLY A 1 196 ? -7.949 29.984 -11.883 1 82.88 196 GLY A C 1
ATOM 1520 O O . GLY A 1 196 ? -7.469 31.094 -12.055 1 82.88 196 GLY A O 1
ATOM 1521 N N . LYS A 1 197 ? -9.219 29.641 -11.953 1 87.12 197 LYS A N 1
ATOM 1522 C CA . LYS A 1 197 ? -10.219 30.672 -12.234 1 87.12 197 LYS A CA 1
ATOM 1523 C C . LYS A 1 197 ? -11.273 30.734 -11.133 1 87.12 197 LYS A C 1
ATOM 1525 O O . LYS A 1 197 ? -11.844 29.703 -10.75 1 87.12 197 LYS A O 1
ATOM 1530 N N . PRO A 1 198 ? -11.414 31.938 -10.617 1 91.88 198 PRO A N 1
ATOM 1531 C CA . PRO A 1 198 ? -12.477 32.062 -9.617 1 91.88 198 PRO A CA 1
ATOM 1532 C C . PRO A 1 198 ? -13.852 31.703 -10.172 1 91.88 198 PRO A C 1
ATOM 1534 O O . PRO A 1 198 ? -14.156 32 -11.336 1 91.88 198 PRO A O 1
ATOM 1537 N N . GLU A 1 199 ? -14.625 31.078 -9.414 1 94.06 199 GLU A N 1
ATOM 1538 C CA . GLU A 1 199 ? -16 30.734 -9.75 1 94.06 199 GLU A CA 1
ATOM 1539 C C . GLU A 1 199 ? -16.938 31.031 -8.586 1 94.06 199 GLU A C 1
ATOM 1541 O O . GLU A 1 199 ? -16.562 30.922 -7.418 1 94.06 199 GLU A O 1
ATOM 1546 N N . ASP A 1 200 ? -18.156 31.422 -8.953 1 95.12 200 ASP A N 1
ATOM 1547 C CA . ASP A 1 200 ? -19.156 31.688 -7.922 1 95.12 200 ASP A CA 1
ATOM 1548 C C . ASP A 1 200 ? -19.688 30.391 -7.312 1 95.12 200 ASP A C 1
ATOM 1550 O O . ASP A 1 200 ? -19.906 29.422 -8.023 1 95.12 200 ASP A O 1
ATOM 1554 N N . GLY A 1 201 ? -19.797 30.406 -6.02 1 94.5 201 GLY A N 1
ATOM 1555 C CA . GLY A 1 201 ? -20.422 29.281 -5.332 1 94.5 201 GLY A CA 1
ATOM 1556 C C . GLY A 1 201 ? -21.938 29.359 -5.293 1 94.5 201 GLY A C 1
ATOM 1557 O O . GLY A 1 201 ? -22.531 30.219 -5.949 1 94.5 201 GLY A O 1
ATOM 1558 N N . PHE A 1 202 ? -22.5 28.391 -4.617 1 96.38 202 PHE A N 1
ATOM 1559 C CA . PHE A 1 202 ? -23.953 28.344 -4.461 1 96.38 202 PHE A CA 1
ATOM 1560 C C . PHE A 1 202 ? -24.453 29.547 -3.686 1 96.38 202 PHE A C 1
ATOM 1562 O O . PHE A 1 202 ? -23.875 29.922 -2.664 1 96.38 202 PHE A O 1
ATOM 1569 N N . PRO A 1 203 ? -25.469 30.141 -4.109 1 96.56 203 PRO A N 1
ATOM 1570 C CA . PRO A 1 203 ? -26 31.328 -3.443 1 96.56 203 PRO A CA 1
ATOM 1571 C C . PRO A 1 203 ? -26.938 30.984 -2.279 1 96.56 203 PRO A C 1
ATOM 1573 O O . PRO A 1 203 ? -28.156 31.062 -2.418 1 96.56 203 PRO A O 1
ATOM 1576 N N . TYR A 1 204 ? -26.469 30.797 -1.169 1 97.44 204 TYR A N 1
ATOM 1577 C CA . TYR A 1 204 ? -27.234 30.406 0.011 1 97.44 204 TYR A CA 1
ATOM 1578 C C . TYR A 1 204 ? -28.078 31.578 0.522 1 97.44 204 TYR A C 1
ATOM 1580 O O . TYR A 1 204 ? -27.688 32.719 0.409 1 97.44 204 TYR A O 1
ATOM 1588 N N . GLN A 1 205 ? -29.188 31.203 1.04 1 96.62 205 GLN A N 1
ATOM 1589 C CA . GLN A 1 205 ? -30.047 32.125 1.771 1 96.62 205 GLN A CA 1
ATOM 1590 C C . GLN A 1 205 ? -30.219 31.688 3.221 1 96.62 205 GLN A C 1
ATOM 1592 O O . GLN A 1 205 ? -30.344 30.5 3.498 1 96.62 205 GLN A O 1
ATOM 1597 N N . PHE A 1 206 ? -30.266 32.719 4.109 1 97.19 206 PHE A N 1
ATOM 1598 C CA . PHE A 1 206 ? -30.344 32.406 5.527 1 97.19 206 PHE A CA 1
ATOM 1599 C C . PHE A 1 206 ? -31.547 33.094 6.168 1 97.19 206 PHE A C 1
ATOM 1601 O O . PHE A 1 206 ? -31.875 34.219 5.812 1 97.19 206 PHE A O 1
ATOM 1608 N N . LEU A 1 207 ? -32.125 32.375 7.09 1 96.62 207 LEU A N 1
ATOM 1609 C CA . LEU A 1 207 ? -33.219 32.938 7.863 1 96.62 207 LEU A CA 1
ATOM 1610 C C . LEU A 1 207 ? -32.75 34.156 8.641 1 96.62 207 LEU A C 1
ATOM 1612 O O . LEU A 1 207 ? -31.656 34.188 9.188 1 96.62 207 LEU A O 1
ATOM 1616 N N . GLN A 1 208 ? -33.562 35.219 8.633 1 93.56 208 GLN A N 1
ATOM 1617 C CA . GLN A 1 208 ? -33.375 36.406 9.445 1 93.56 208 GLN A CA 1
ATOM 1618 C C . GLN A 1 208 ? -34.406 36.5 10.57 1 93.56 208 GLN A C 1
ATOM 1620 O O . GLN A 1 208 ? -35.562 36.188 10.367 1 93.56 208 GLN A O 1
ATOM 1625 N N . ILE A 1 209 ? -33.938 36.844 11.719 1 94.62 209 ILE A N 1
ATOM 1626 C CA . ILE A 1 209 ? -34.812 36.938 12.875 1 94.62 209 ILE A CA 1
ATOM 1627 C C . ILE A 1 209 ? -35.219 38.406 13.117 1 94.62 209 ILE A C 1
ATOM 1629 O O . ILE A 1 209 ? -34.344 39.25 13.258 1 94.62 209 ILE A O 1
ATOM 1633 N N . PRO A 1 210 ? -36.469 38.688 13.164 1 90.69 210 PRO A N 1
ATOM 1634 C CA . PRO A 1 210 ? -36.906 40.062 13.422 1 90.69 210 PRO A CA 1
ATOM 1635 C C . PRO A 1 210 ? -36.5 40.562 14.797 1 90.69 210 PRO A C 1
ATOM 1637 O O . PRO A 1 210 ? -36.281 39.781 15.719 1 90.69 210 PRO A O 1
ATOM 1640 N N . PRO A 1 211 ? -36.375 41.906 14.875 1 88.69 211 PRO A N 1
ATOM 1641 C CA . PRO A 1 211 ? -36.062 42.438 16.203 1 88.69 211 PRO A CA 1
ATOM 1642 C C . PRO A 1 211 ? -37.156 42.156 17.234 1 88.69 211 PRO A C 1
ATOM 1644 O O . PRO A 1 211 ? -38.344 42 16.859 1 88.69 211 PRO A O 1
ATOM 1647 N N . GLY A 1 212 ? -36.812 42.031 18.516 1 89.12 212 GLY A N 1
ATOM 1648 C CA . GLY A 1 212 ? -37.75 41.781 19.594 1 89.12 212 GLY A CA 1
ATOM 1649 C C . GLY A 1 212 ? -37.094 41.375 20.891 1 89.12 212 GLY A C 1
ATOM 1650 O O . GLY A 1 212 ? -35.906 41 20.906 1 89.12 212 GLY A O 1
ATOM 1651 N N . ASP A 1 213 ? -37.906 41.469 22 1 88.69 213 ASP A N 1
ATOM 1652 C CA . ASP A 1 213 ? -37.344 41.188 23.312 1 88.69 213 ASP A CA 1
ATOM 1653 C C . ASP A 1 213 ? -37.656 39.75 23.75 1 88.69 213 ASP A C 1
ATOM 1655 O O . ASP A 1 213 ? -36.938 39.188 24.594 1 88.69 213 ASP A O 1
ATOM 1659 N N . GLU A 1 214 ? -38.625 39.156 23.125 1 93.06 214 GLU A N 1
ATOM 1660 C CA . GLU A 1 214 ? -38.969 37.781 23.469 1 93.06 214 GLU A CA 1
ATOM 1661 C C . GLU A 1 214 ? -38.312 36.781 22.516 1 93.06 214 GLU A C 1
ATOM 1663 O O . GLU A 1 214 ? -38.062 37.094 21.359 1 93.06 214 GLU A O 1
ATOM 1668 N N . PRO A 1 215 ? -38.062 35.625 23.047 1 95.69 215 PRO A N 1
ATOM 1669 C CA . PRO A 1 215 ? -37.5 34.594 22.172 1 95.69 215 PRO A CA 1
ATOM 1670 C C . PRO A 1 215 ? -38.344 34.312 20.938 1 95.69 215 PRO A C 1
ATOM 1672 O O . PRO A 1 215 ? -39.594 34.281 21.031 1 95.69 215 PRO A O 1
ATOM 1675 N N . GLU A 1 216 ? -37.719 34.281 19.781 1 96.81 216 GLU A N 1
ATOM 1676 C CA . GLU A 1 216 ? -38.375 33.875 18.547 1 96.81 216 GLU A CA 1
ATOM 1677 C C . GLU A 1 216 ? -38.5 32.344 18.469 1 96.81 216 GLU A C 1
ATOM 1679 O O . GLU A 1 216 ? -37.531 31.625 18.766 1 96.81 216 GLU A O 1
ATOM 1684 N N . THR A 1 217 ? -39.656 31.828 18.094 1 97.75 217 THR A N 1
ATOM 1685 C CA . THR A 1 217 ? -39.875 30.391 17.984 1 97.75 217 THR A CA 1
ATOM 1686 C C . THR A 1 217 ? -40 29.969 16.531 1 97.75 217 THR A C 1
ATOM 1688 O O . THR A 1 217 ? -40.812 30.547 15.789 1 97.75 217 THR A O 1
ATOM 1691 N N . ILE A 1 218 ? -39.25 29.047 16.125 1 97.94 218 ILE A N 1
ATOM 1692 C CA . ILE A 1 218 ? -39.281 28.453 14.789 1 97.94 218 ILE A CA 1
ATOM 1693 C C . ILE A 1 218 ? -39.594 26.969 14.898 1 97.94 218 ILE A C 1
ATOM 1695 O O . ILE A 1 218 ? -39.125 26.297 15.828 1 97.94 218 ILE A O 1
ATOM 1699 N N . GLU A 1 219 ? -40.375 26.406 13.992 1 98.12 219 GLU A N 1
ATOM 1700 C CA . GLU A 1 219 ? -40.719 25 14.016 1 98.12 219 GLU A CA 1
ATOM 1701 C C . GLU A 1 219 ? -40.188 24.266 12.781 1 98.12 219 GLU A C 1
ATOM 1703 O O . GLU A 1 219 ? -40.219 24.828 11.672 1 98.12 219 GLU A O 1
ATOM 1708 N N . THR A 1 220 ? -39.719 23.109 12.906 1 98.5 220 THR A N 1
ATOM 1709 C CA . THR A 1 220 ? -39.219 22.25 11.836 1 98.5 220 THR A CA 1
ATOM 1710 C C . THR A 1 220 ? -39.344 20.781 12.219 1 98.5 220 THR A C 1
ATOM 1712 O O . THR A 1 220 ? -39.688 20.453 13.352 1 98.5 220 THR A O 1
ATOM 1715 N N . ASP A 1 221 ? -39.219 19.844 11.273 1 98.19 221 ASP A N 1
ATOM 1716 C CA . ASP A 1 221 ? -39.219 18.406 11.594 1 98.19 221 ASP A CA 1
ATOM 1717 C C . ASP A 1 221 ? -37.875 18 12.234 1 98.19 221 ASP A C 1
ATOM 1719 O O . ASP A 1 221 ? -37.875 17.281 13.227 1 98.19 221 ASP A O 1
ATOM 1723 N N . VAL A 1 222 ? -36.781 18.484 11.617 1 98.88 222 VAL A N 1
ATOM 1724 C CA . VAL A 1 222 ? -35.469 18.141 12.102 1 98.88 222 VAL A CA 1
ATOM 1725 C C . VAL A 1 222 ? -34.594 19.406 12.148 1 98.88 222 VAL A C 1
ATOM 1727 O O . VAL A 1 222 ? -34.531 20.156 11.18 1 98.88 222 VAL A O 1
ATOM 1730 N N . VAL A 1 223 ? -33.969 19.688 13.234 1 98.94 223 VAL A N 1
ATOM 1731 C CA . VAL A 1 223 ? -32.938 20.719 13.328 1 98.94 223 VAL A CA 1
ATOM 1732 C C . VAL A 1 223 ? -31.547 20.078 13.383 1 98.94 223 VAL A C 1
ATOM 1734 O O . VAL A 1 223 ? -31.328 19.109 14.125 1 98.94 223 VAL A O 1
ATOM 1737 N N . ILE A 1 224 ? -30.703 20.438 12.5 1 98.94 224 ILE A N 1
ATOM 1738 C CA . ILE A 1 224 ? -29.328 19.984 12.461 1 98.94 224 ILE A CA 1
ATOM 1739 C C . ILE A 1 224 ? -28.406 21.094 12.977 1 98.94 224 ILE A C 1
ATOM 1741 O O . ILE A 1 224 ? -28.344 22.172 12.406 1 98.94 224 ILE A O 1
ATOM 1745 N N . VAL A 1 225 ? -27.672 20.844 14.078 1 98.94 225 VAL A N 1
ATOM 1746 C CA . VAL A 1 225 ? -26.766 21.828 14.672 1 98.94 225 VAL A CA 1
ATOM 1747 C C . VAL A 1 225 ? -25.344 21.609 14.148 1 98.94 225 VAL A C 1
ATOM 1749 O O . VAL A 1 225 ? -24.609 20.766 14.664 1 98.94 225 VAL A O 1
ATOM 1752 N N . GLY A 1 226 ? -24.891 22.453 13.25 1 98.81 226 GLY A N 1
ATOM 1753 C CA . GLY A 1 226 ? -23.625 22.328 12.562 1 98.81 226 GLY A CA 1
ATOM 1754 C C . GLY A 1 226 ? -23.766 22.016 11.086 1 98.81 226 GLY A C 1
ATOM 1755 O O . GLY A 1 226 ? -24.516 21.125 10.703 1 98.81 226 GLY A O 1
ATOM 1756 N N . SER A 1 227 ? -23.031 22.719 10.25 1 98.81 227 SER A N 1
ATOM 1757 C CA . SER A 1 227 ? -23.156 22.625 8.797 1 98.81 227 SER A CA 1
ATOM 1758 C C . SER A 1 227 ? -21.984 21.875 8.188 1 98.81 227 SER A C 1
ATOM 1760 O O . SER A 1 227 ? -21.781 21.906 6.969 1 98.81 227 SER A O 1
ATOM 1762 N N . GLY A 1 228 ? -21.156 21.156 8.984 1 98.5 228 GLY A N 1
ATOM 1763 C CA . GLY A 1 228 ? -19.938 20.516 8.531 1 98.5 228 GLY A CA 1
ATOM 1764 C C . GLY A 1 228 ? -20.203 19.266 7.695 1 98.5 228 GLY A C 1
ATOM 1765 O O . GLY A 1 228 ? -21.266 19.141 7.086 1 98.5 228 GLY A O 1
ATOM 1766 N N . CYS A 1 229 ? -19.25 18.391 7.625 1 98.62 229 CYS A N 1
ATOM 1767 C CA . CYS A 1 229 ? -19.25 17.219 6.754 1 98.62 229 CYS A CA 1
ATOM 1768 C C . CYS A 1 229 ? -20.422 16.297 7.059 1 98.62 229 CYS A C 1
ATOM 1770 O O . CYS A 1 229 ? -21.172 15.93 6.152 1 98.62 229 CYS A O 1
ATOM 1772 N N . GLY A 1 230 ? -20.547 15.93 8.297 1 98.75 230 GLY A N 1
ATOM 1773 C CA . GLY A 1 230 ? -21.672 15.086 8.672 1 98.75 230 GLY A CA 1
ATOM 1774 C C . GLY A 1 230 ? -23.016 15.789 8.555 1 98.75 230 GLY A C 1
ATOM 1775 O O . GLY A 1 230 ? -23.984 15.211 8.062 1 98.75 230 GLY A O 1
ATOM 1776 N N . GLY A 1 231 ? -23.078 17.078 9.008 1 98.88 231 GLY A N 1
ATOM 1777 C CA . GLY A 1 231 ? -24.297 17.859 8.93 1 98.88 231 GLY A CA 1
ATOM 1778 C C . GLY A 1 231 ? -24.781 18.078 7.512 1 98.88 231 GLY A C 1
ATOM 1779 O O . GLY A 1 231 ? -25.984 18.047 7.25 1 98.88 231 GLY A O 1
ATOM 1780 N N . GLY A 1 232 ? -23.828 18.297 6.621 1 98.81 232 GLY A N 1
ATOM 1781 C CA . GLY A 1 232 ? -24.188 18.484 5.227 1 98.81 232 GLY A CA 1
ATOM 1782 C C . GLY A 1 232 ? -24.859 17.281 4.602 1 98.81 232 GLY A C 1
ATOM 1783 O O . GLY A 1 232 ? -25.922 17.406 3.977 1 98.81 232 GLY A O 1
ATOM 1784 N N . VAL A 1 233 ? -24.25 16.125 4.793 1 98.94 233 VAL A N 1
ATOM 1785 C CA . VAL A 1 233 ? -24.812 14.891 4.246 1 98.94 233 VAL A CA 1
ATOM 1786 C C . VAL A 1 233 ? -26.188 14.641 4.844 1 98.94 233 VAL A C 1
ATOM 1788 O O . VAL A 1 233 ? -27.125 14.281 4.125 1 98.94 233 VAL A O 1
ATOM 1791 N N . THR A 1 234 ? -26.344 14.812 6.141 1 98.94 234 THR A N 1
ATOM 1792 C CA . THR A 1 234 ? -27.594 14.609 6.863 1 98.94 234 THR A CA 1
ATOM 1793 C C . THR A 1 234 ? -28.688 15.523 6.316 1 98.94 234 THR A C 1
ATOM 1795 O O . THR A 1 234 ? -29.812 15.078 6.066 1 98.94 234 THR A O 1
ATOM 1798 N N . ALA A 1 235 ? -28.344 16.797 6.145 1 98.94 235 ALA A N 1
ATOM 1799 C CA . ALA A 1 235 ? -29.297 17.797 5.641 1 98.94 235 ALA A CA 1
ATOM 1800 C C . ALA A 1 235 ? -29.812 17.391 4.262 1 98.94 235 ALA A C 1
ATOM 1802 O O . ALA A 1 235 ? -31.016 17.453 4.008 1 98.94 235 ALA A O 1
ATOM 1803 N N . LYS A 1 236 ? -28.891 17.031 3.389 1 98.88 236 LYS A N 1
ATOM 1804 C CA . LYS A 1 236 ? -29.281 16.625 2.041 1 98.88 236 LYS A CA 1
ATOM 1805 C C . LYS A 1 236 ? -30.234 15.438 2.078 1 98.88 236 LYS A C 1
ATOM 1807 O O . LYS A 1 236 ? -31.312 15.484 1.476 1 98.88 236 LYS A O 1
ATOM 1812 N N . ASN A 1 237 ? -29.828 14.352 2.781 1 98.88 237 ASN A N 1
ATOM 1813 C CA . ASN A 1 237 ? -30.609 13.117 2.785 1 98.88 237 ASN A CA 1
ATOM 1814 C C . ASN A 1 237 ? -32 13.336 3.35 1 98.88 237 ASN A C 1
ATOM 1816 O O . ASN A 1 237 ? -33 12.836 2.795 1 98.88 237 ASN A O 1
ATOM 1820 N N . LEU A 1 238 ? -32.188 14.055 4.438 1 98.81 238 LEU A N 1
ATOM 1821 C CA . LEU A 1 238 ? -33.469 14.273 5.09 1 98.81 238 LEU A CA 1
ATOM 1822 C C . LEU A 1 238 ? -34.344 15.203 4.262 1 98.81 238 LEU A C 1
ATOM 1824 O O . LEU A 1 238 ? -35.562 14.992 4.156 1 98.81 238 LEU A O 1
ATOM 1828 N N . ALA A 1 239 ? -33.719 16.281 3.701 1 98.81 239 ALA A N 1
ATOM 1829 C CA . ALA A 1 239 ? -34.469 17.188 2.85 1 98.81 239 ALA A CA 1
ATOM 1830 C C . ALA A 1 239 ? -35 16.469 1.608 1 98.81 239 ALA A C 1
ATOM 1832 O O . ALA A 1 239 ? -36.156 16.641 1.228 1 98.81 239 ALA A O 1
ATOM 1833 N N . GLU A 1 240 ? -34.188 15.695 0.986 1 98.56 240 GLU A N 1
ATOM 1834 C CA . GLU A 1 240 ? -34.562 14.953 -0.206 1 98.56 240 GLU A CA 1
ATOM 1835 C C . GLU A 1 240 ? -35.656 13.93 0.113 1 98.56 240 GLU A C 1
ATOM 1837 O O . GLU A 1 240 ? -36.438 13.578 -0.757 1 98.56 240 GLU A O 1
ATOM 1842 N N . ALA A 1 241 ? -35.656 13.453 1.321 1 98.31 241 ALA A N 1
ATOM 1843 C CA . ALA A 1 241 ? -36.688 12.516 1.755 1 98.31 241 ALA A CA 1
ATOM 1844 C C . ALA A 1 241 ? -38 13.242 2.021 1 98.31 241 ALA A C 1
ATOM 1846 O O . ALA A 1 241 ? -39 12.617 2.361 1 98.31 241 ALA A O 1
ATOM 1847 N N . GLY A 1 242 ? -38.062 14.578 1.98 1 97.5 242 GLY A N 1
ATOM 1848 C CA . GLY A 1 242 ? -39.312 15.344 2.033 1 97.5 242 GLY A CA 1
ATOM 1849 C C . GLY A 1 242 ? -39.562 15.938 3.402 1 97.5 242 GLY A C 1
ATOM 1850 O O . GLY A 1 242 ? -40.688 16.438 3.66 1 97.5 242 GLY A O 1
ATOM 1851 N N . HIS A 1 243 ? -38.656 15.977 4.297 1 98.19 243 HIS A N 1
ATOM 1852 C CA . HIS A 1 243 ? -38.875 16.516 5.637 1 98.19 243 HIS A CA 1
ATOM 1853 C C . HIS A 1 243 ? -38.438 17.969 5.715 1 98.19 243 HIS A C 1
ATOM 1855 O O . HIS A 1 243 ? -37.594 18.422 4.941 1 98.19 243 HIS A O 1
ATOM 1861 N N . LYS A 1 244 ? -39.031 18.703 6.59 1 98.31 244 LYS A N 1
ATOM 1862 C CA . LYS A 1 244 ? -38.594 20.062 6.871 1 98.31 244 LYS A CA 1
ATOM 1863 C C . LYS A 1 244 ? -37.344 20.078 7.703 1 98.31 244 LYS A C 1
ATOM 1865 O O . LYS A 1 244 ? -37.344 19.641 8.859 1 98.31 244 LYS A O 1
ATOM 1870 N N . VAL A 1 245 ? -36.281 20.594 7.086 1 98.88 245 VAL A N 1
ATOM 1871 C CA . VAL A 1 245 ? -34.969 20.547 7.723 1 98.88 245 VAL A CA 1
ATOM 1872 C C . VAL A 1 245 ? -34.438 21.969 7.926 1 98.88 245 VAL A C 1
ATOM 1874 O O . VAL A 1 245 ? -34.469 22.781 7 1 98.88 245 VAL A O 1
ATOM 1877 N N . LEU A 1 246 ? -34 22.312 9.141 1 98.88 246 LEU A N 1
ATOM 1878 C CA . LEU A 1 246 ? -33.312 23.562 9.438 1 98.88 246 LEU A CA 1
ATOM 1879 C C . LEU A 1 246 ? -31.875 23.266 9.883 1 98.88 246 LEU A C 1
ATOM 1881 O O . LEU A 1 246 ? -31.656 22.562 10.875 1 98.88 246 LEU A O 1
ATOM 1885 N N . VAL A 1 247 ? -30.906 23.766 9.086 1 98.94 247 VAL A N 1
ATOM 1886 C CA . VAL A 1 247 ? -29.5 23.672 9.469 1 98.94 247 VAL A CA 1
ATOM 1887 C C . VAL A 1 247 ? -29.062 24.969 10.148 1 98.94 247 VAL A C 1
ATOM 1889 O O . VAL A 1 247 ? -29.219 26.062 9.586 1 98.94 247 VAL A O 1
ATOM 1892 N N . VAL A 1 248 ? -28.516 24.859 11.344 1 98.88 248 VAL A N 1
ATOM 1893 C CA . VAL A 1 248 ? -28.078 26.047 12.062 1 98.88 248 VAL A CA 1
ATOM 1894 C C . VAL A 1 248 ? -26.562 26 12.289 1 98.88 248 VAL A C 1
ATOM 1896 O O . VAL A 1 248 ? -26 24.922 12.477 1 98.88 248 VAL A O 1
ATOM 1899 N N . GLU A 1 249 ? -25.922 27.109 12.188 1 98.56 249 GLU A N 1
ATOM 1900 C CA . GLU A 1 249 ? -24.469 27.266 12.289 1 98.56 249 GLU A CA 1
ATOM 1901 C C . GLU A 1 249 ? -24.109 28.484 13.141 1 98.56 249 GLU A C 1
ATOM 1903 O O . GLU A 1 249 ? -24.672 29.562 12.961 1 98.56 249 GLU A O 1
ATOM 1908 N N . LYS A 1 250 ? -23.172 28.266 14.078 1 97.69 250 LYS A N 1
ATOM 1909 C CA . LYS A 1 250 ? -22.766 29.375 14.93 1 97.69 250 LYS A CA 1
ATOM 1910 C C . LYS A 1 250 ? -21.969 30.406 14.141 1 97.69 250 LYS A C 1
ATOM 1912 O O . LYS A 1 250 ? -21.969 31.594 14.469 1 97.69 250 LYS A O 1
ATOM 1917 N N . ALA A 1 251 ? -21.25 29.922 13.172 1 96.5 251 ALA A N 1
ATOM 1918 C CA . ALA A 1 251 ? -20.406 30.781 12.344 1 96.5 251 ALA A CA 1
ATOM 1919 C C . ALA A 1 251 ? -21.203 31.328 11.156 1 96.5 251 ALA A C 1
ATOM 1921 O O . ALA A 1 251 ? -22.438 31.297 11.148 1 96.5 251 ALA A O 1
ATOM 1922 N N . TYR A 1 252 ? -20.5 31.906 10.164 1 95.88 252 TYR A N 1
ATOM 1923 C CA . TYR A 1 252 ? -21.156 32.594 9.062 1 95.88 252 TYR A CA 1
ATOM 1924 C C . TYR A 1 252 ? -20.688 32.062 7.719 1 95.88 252 TYR A C 1
ATOM 1926 O O . TYR A 1 252 ? -19.641 31.406 7.637 1 95.88 252 TYR A O 1
ATOM 1934 N N . GLN A 1 253 ? -21.516 32.219 6.754 1 96.25 253 GLN A N 1
ATOM 1935 C CA . GLN A 1 253 ? -21.188 31.859 5.379 1 96.25 253 GLN A CA 1
ATOM 1936 C C . GLN A 1 253 ? -20.453 33 4.668 1 96.25 253 GLN A C 1
ATOM 1938 O O . GLN A 1 253 ? -20.812 34.156 4.824 1 96.25 253 GLN A O 1
ATOM 1943 N N . TYR A 1 254 ? -19.422 32.656 3.949 1 95.19 254 TYR A N 1
ATOM 1944 C CA . TYR A 1 254 ? -18.75 33.562 3.027 1 95.19 254 TYR A CA 1
ATOM 1945 C C . TYR A 1 254 ? -18.766 33.031 1.608 1 95.19 254 TYR A C 1
ATOM 1947 O O . TYR A 1 254 ? -18.438 31.844 1.389 1 95.19 254 TYR A O 1
ATOM 1955 N N . SER A 1 255 ? -19.203 33.844 0.669 1 93.81 255 SER A N 1
ATOM 1956 C CA . SER A 1 255 ? -19.203 33.375 -0.716 1 93.81 255 SER A CA 1
ATOM 1957 C C . SER A 1 255 ? -17.781 33.219 -1.256 1 93.81 255 SER A C 1
ATOM 1959 O O . SER A 1 255 ? -16.844 33.75 -0.688 1 93.81 255 SER A O 1
ATOM 1961 N N . SER A 1 256 ? -17.719 32.531 -2.393 1 94.88 256 SER A N 1
ATOM 1962 C CA . SER A 1 256 ? -16.406 32.281 -3.006 1 94.88 256 SER A CA 1
ATOM 1963 C C . SER A 1 256 ? -15.734 33.562 -3.418 1 94.88 256 SER A C 1
ATOM 1965 O O . SER A 1 256 ? -14.516 33.625 -3.6 1 94.88 256 SER A O 1
ATOM 1967 N N . ARG A 1 257 ? -16.375 34.656 -3.461 1 94.62 257 ARG A N 1
ATOM 1968 C CA . ARG A 1 257 ? -15.828 35.938 -3.842 1 94.62 257 ARG A CA 1
ATOM 1969 C C . ARG A 1 257 ? -14.938 36.5 -2.738 1 94.62 257 ARG A C 1
ATOM 1971 O O . ARG A 1 257 ? -14.148 37.406 -2.979 1 94.62 257 ARG A O 1
ATOM 1978 N N . HIS A 1 258 ? -15.125 35.969 -1.556 1 94.81 258 HIS A N 1
ATOM 1979 C CA . HIS A 1 258 ? -14.289 36.406 -0.441 1 94.81 258 HIS A CA 1
ATOM 1980 C C . HIS A 1 258 ? -13.008 35.562 -0.368 1 94.81 258 HIS A C 1
ATOM 1982 O O . HIS A 1 258 ? -12.133 35.844 0.454 1 94.81 258 HIS A O 1
ATOM 1988 N N . PHE A 1 259 ? -12.914 34.531 -1.167 1 95.69 259 PHE A N 1
ATOM 1989 C CA . PHE A 1 259 ? -11.82 33.562 -1.031 1 95.69 259 PHE A CA 1
ATOM 1990 C C . PHE A 1 259 ? -10.766 33.812 -2.111 1 95.69 259 PHE A C 1
ATOM 1992 O O . PHE A 1 259 ? -11.094 34.188 -3.23 1 95.69 259 PHE A O 1
ATOM 1999 N N . PRO A 1 260 ? -9.445 33.562 -1.826 1 96.06 260 PRO A N 1
ATOM 2000 C CA . PRO A 1 260 ? -8.984 33.25 -0.472 1 96.06 260 PRO A CA 1
ATOM 2001 C C . PRO A 1 260 ? -8.953 34.469 0.44 1 96.06 260 PRO A C 1
ATOM 2003 O O . PRO A 1 260 ? -8.633 35.594 -0.012 1 96.06 260 PRO A O 1
ATOM 2006 N N . MET A 1 261 ? -9.195 34.25 1.685 1 96.19 261 MET A N 1
ATOM 2007 C CA . MET A 1 261 ? -9.125 35.344 2.646 1 96.19 261 MET A CA 1
ATOM 2008 C C . MET A 1 261 ? -7.676 35.688 2.992 1 96.19 261 MET A C 1
ATOM 2010 O O . MET A 1 261 ? -6.785 34.844 2.789 1 96.19 261 MET A O 1
ATOM 2014 N N . GLY A 1 262 ? -7.527 36.969 3.445 1 94.75 262 GLY A N 1
ATOM 2015 C CA . GLY A 1 262 ? -6.246 37.281 4.062 1 94.75 262 GLY A CA 1
ATOM 2016 C C . GLY A 1 262 ? -5.973 36.438 5.301 1 94.75 262 GLY A C 1
ATOM 2017 O O . GLY A 1 262 ? -6.898 35.875 5.906 1 94.75 262 GLY A O 1
ATOM 2018 N N . PHE A 1 263 ? -4.734 36.406 5.672 1 94.94 263 PHE A N 1
ATOM 2019 C CA . PHE A 1 263 ? -4.344 35.5 6.754 1 94.94 263 PHE A CA 1
ATOM 2020 C C . PHE A 1 263 ? -5.074 35.844 8.047 1 94.94 263 PHE A C 1
ATOM 2022 O O . PHE A 1 263 ? -5.633 34.969 8.711 1 94.94 263 PHE A O 1
ATOM 2029 N N . ASN A 1 264 ? -5.023 37.062 8.383 1 93.38 264 ASN A N 1
ATOM 2030 C CA . ASN A 1 264 ? -5.66 37.5 9.617 1 93.38 264 ASN A CA 1
ATOM 2031 C C . ASN A 1 264 ? -7.168 37.281 9.578 1 93.38 264 ASN A C 1
ATOM 2033 O O . ASN A 1 264 ? -7.746 36.75 10.523 1 93.38 264 ASN A O 1
ATOM 2037 N N . GLU A 1 265 ? -7.816 37.688 8.5 1 93.75 265 GLU A N 1
ATOM 2038 C CA . GLU A 1 265 ? -9.258 37.531 8.32 1 93.75 265 GLU A CA 1
ATOM 2039 C C . GLU A 1 265 ? -9.664 36.062 8.281 1 93.75 265 GLU A C 1
ATOM 2041 O O . GLU A 1 265 ? -10.648 35.656 8.914 1 93.75 265 GLU A O 1
ATOM 2046 N N . GLY A 1 266 ? -8.914 35.281 7.574 1 95.5 266 GLY A N 1
ATOM 2047 C CA . GLY A 1 266 ? -9.234 33.875 7.43 1 95.5 266 GLY A CA 1
ATOM 2048 C C . GLY A 1 266 ? -9.148 33.125 8.734 1 95.5 266 GLY A C 1
ATOM 2049 O O . GLY A 1 266 ? -10.039 32.312 9.047 1 95.5 266 GLY A O 1
ATOM 2050 N N . LEU A 1 267 ? -8.07 33.344 9.5 1 95.56 267 LEU A N 1
ATOM 2051 C CA . LEU A 1 267 ? -7.898 32.625 10.766 1 95.56 267 LEU A CA 1
ATOM 2052 C C . LEU A 1 267 ? -9.008 33 11.75 1 95.56 267 LEU A C 1
ATOM 2054 O O . LEU A 1 267 ? -9.531 32.156 12.453 1 95.56 267 LEU A O 1
ATOM 2058 N N . ASN A 1 268 ? -9.414 34.219 11.719 1 93.25 268 ASN A N 1
ATOM 2059 C CA . ASN A 1 268 ? -10.43 34.688 12.648 1 93.25 268 ASN A CA 1
ATOM 2060 C C . ASN A 1 268 ? -11.828 34.25 12.219 1 93.25 268 ASN A C 1
ATOM 2062 O O . ASN A 1 268 ? -12.688 34 13.062 1 93.25 268 ASN A O 1
ATOM 2066 N N . SER A 1 269 ? -12.047 34.125 10.93 1 94.5 269 SER A N 1
ATOM 2067 C CA . SER A 1 269 ? -13.406 33.969 10.422 1 94.5 269 SER A CA 1
ATOM 2068 C C . SER A 1 269 ? -13.711 32.5 10.148 1 94.5 269 SER A C 1
ATOM 2070 O O . SER A 1 269 ? -14.875 32.094 10.141 1 94.5 269 SER A O 1
ATOM 2072 N N . MET A 1 270 ? -12.656 31.719 9.953 1 96.94 270 MET A N 1
ATOM 2073 C CA . MET A 1 270 ? -12.969 30.391 9.422 1 96.94 270 MET A CA 1
ATOM 2074 C C . MET A 1 270 ? -12.438 29.297 10.344 1 96.94 270 MET A C 1
ATOM 2076 O O . MET A 1 270 ? -12.68 28.109 10.117 1 96.94 270 MET A O 1
ATOM 2080 N N . PHE A 1 271 ? -11.719 29.656 11.445 1 96.88 271 PHE A N 1
ATOM 2081 C CA . PHE A 1 271 ? -11.156 28.656 12.344 1 96.88 271 PHE A CA 1
ATOM 2082 C C . PHE A 1 271 ? -11.633 28.875 13.773 1 96.88 271 PHE A C 1
ATOM 2084 O O . PHE A 1 271 ? -11.93 30.016 14.164 1 96.88 271 PHE A O 1
ATOM 2091 N N . GLU A 1 272 ? -11.703 27.719 14.508 1 95.88 272 GLU A N 1
ATOM 2092 C CA . GLU A 1 272 ? -12.062 27.766 15.922 1 95.88 272 GLU A CA 1
ATOM 2093 C C . GLU A 1 272 ? -11.055 28.594 16.719 1 95.88 272 GLU A C 1
ATOM 2095 O O . GLU A 1 272 ? -9.852 28.312 16.672 1 95.88 272 GLU A O 1
ATOM 2100 N N . ALA A 1 273 ? -11.469 29.609 17.391 1 93.88 273 ALA A N 1
ATOM 2101 C CA . ALA A 1 273 ? -10.664 30.484 18.234 1 93.88 273 ALA A CA 1
ATOM 2102 C C . ALA A 1 273 ? -9.492 31.078 17.438 1 93.88 273 ALA A C 1
ATOM 2104 O O . ALA A 1 273 ? -8.359 31.094 17.938 1 93.88 273 ALA A O 1
ATOM 2105 N N . SER A 1 274 ? -9.719 31.438 16.188 1 93.5 274 SER A N 1
ATOM 2106 C CA . SER A 1 274 ? -8.688 32 15.328 1 93.5 274 SER A CA 1
ATOM 2107 C C . SER A 1 274 ? -7.496 31.078 15.188 1 93.5 274 SER A C 1
ATOM 2109 O O . SER A 1 274 ? -6.348 31.531 15.133 1 93.5 274 SER A O 1
ATOM 2111 N N . ALA A 1 275 ? -7.727 29.797 15.266 1 92.25 275 ALA A N 1
ATOM 2112 C CA . ALA A 1 275 ? -6.715 28.734 15.156 1 92.25 275 ALA A CA 1
ATOM 2113 C C . ALA A 1 275 ? -5.738 28.797 16.328 1 92.25 275 ALA A C 1
ATOM 2115 O O . ALA A 1 275 ? -4.578 28.406 16.188 1 92.25 275 ALA A O 1
ATOM 2116 N N . ALA A 1 276 ? -6.145 29.281 17.469 1 90.12 276 ALA A N 1
ATOM 2117 C CA . ALA A 1 276 ? -5.289 29.391 18.641 1 90.12 276 ALA A CA 1
ATOM 2118 C C . ALA A 1 276 ? -5.594 28.297 19.656 1 90.12 276 ALA A C 1
ATOM 2120 O O . ALA A 1 276 ? -4.977 28.234 20.719 1 90.12 276 ALA A O 1
ATOM 2121 N N . THR A 1 277 ? -6.504 27.359 19.266 1 92.5 277 THR A N 1
ATOM 2122 C CA . THR A 1 277 ? -6.848 26.266 20.172 1 92.5 277 THR A CA 1
ATOM 2123 C C . THR A 1 277 ? -5.664 25.312 20.328 1 92.5 277 THR A C 1
ATOM 2125 O O . THR A 1 277 ? -5.023 24.938 19.359 1 92.5 277 THR A O 1
ATOM 2128 N N . GLY A 1 278 ? -5.316 25 21.625 1 95 278 GLY A N 1
ATOM 2129 C CA . GLY A 1 278 ? -4.246 24.062 21.922 1 95 278 GLY A CA 1
ATOM 2130 C C . GLY A 1 278 ? -4.594 23.094 23.047 1 95 278 GLY A C 1
ATOM 2131 O O . GLY A 1 278 ? -5.645 23.234 23.672 1 95 278 GLY A O 1
ATOM 2132 N N . THR A 1 279 ? -3.785 22.109 23.156 1 96.81 279 THR A N 1
ATOM 2133 C CA . THR A 1 279 ? -3.961 21.188 24.281 1 96.81 279 THR A CA 1
ATOM 2134 C C . THR A 1 279 ? -3.561 21.844 25.594 1 96.81 279 THR A C 1
ATOM 2136 O O . THR A 1 279 ? -2.824 22.828 25.609 1 96.81 279 THR A O 1
ATOM 2139 N N . ASP A 1 280 ? -4.004 21.266 26.656 1 95.44 280 ASP A N 1
ATOM 2140 C CA . ASP A 1 280 ? -3.771 21.812 27.984 1 95.44 280 ASP A CA 1
ATOM 2141 C C . ASP A 1 280 ? -2.277 21.875 28.297 1 95.44 280 ASP A C 1
ATOM 2143 O O . ASP A 1 280 ? -1.823 22.797 28.984 1 95.44 280 ASP A O 1
ATOM 2147 N N . ASP A 1 281 ? -1.545 20.953 27.797 1 93.19 281 ASP A N 1
ATOM 2148 C CA . ASP A 1 281 ? -0.118 20.922 28.094 1 93.19 281 ASP A CA 1
ATOM 2149 C C . ASP A 1 281 ? 0.667 21.844 27.172 1 93.19 281 ASP A C 1
ATOM 2151 O O . ASP A 1 281 ? 1.884 21.984 27.312 1 93.19 281 ASP A O 1
ATOM 2155 N N . GLY A 1 282 ? 0.029 22.438 26.188 1 92.94 282 GLY A N 1
ATOM 2156 C CA . GLY A 1 282 ? 0.639 23.422 25.328 1 92.94 282 GLY A CA 1
ATOM 2157 C C . GLY A 1 282 ? 1.55 22.828 24.266 1 92.94 282 GLY A C 1
ATOM 2158 O O . GLY A 1 282 ? 2.336 23.547 23.641 1 92.94 282 GLY A O 1
ATOM 2159 N N . THR A 1 283 ? 1.419 21.562 23.953 1 94.19 283 THR A N 1
ATOM 2160 C CA . THR A 1 283 ? 2.377 20.906 23.078 1 94.19 283 THR A CA 1
ATOM 2161 C C . THR A 1 283 ? 1.776 20.703 21.688 1 94.19 283 THR A C 1
ATOM 2163 O O . THR A 1 283 ? 2.471 20.281 20.766 1 94.19 283 THR A O 1
ATOM 2166 N N . MET A 1 284 ? 0.522 21.094 21.578 1 96.25 284 MET A N 1
ATOM 2167 C CA . MET A 1 284 ? -0.11 20.828 20.281 1 96.25 284 MET A CA 1
ATOM 2168 C C . MET A 1 284 ? -1.073 21.953 19.906 1 96.25 284 MET A C 1
ATOM 2170 O O . MET A 1 284 ? -1.886 22.375 20.734 1 96.25 284 MET A O 1
ATOM 2174 N N . GLY A 1 285 ? -0.91 22.438 18.641 1 96.31 285 GLY A N 1
ATOM 2175 C CA . GLY A 1 285 ? -1.906 23.328 18.062 1 96.31 285 GLY A CA 1
ATOM 2176 C C . GLY A 1 285 ? -3.006 22.594 17.328 1 96.31 285 GLY A C 1
ATOM 2177 O O . GLY A 1 285 ? -2.736 21.641 16.594 1 96.31 285 GLY A O 1
ATOM 2178 N N . LEU A 1 286 ? -4.27 22.953 17.547 1 97.19 286 LEU A N 1
ATOM 2179 C CA . LEU A 1 286 ? -5.41 22.312 16.906 1 97.19 286 LEU A CA 1
ATOM 2180 C C . LEU A 1 286 ? -6.023 23.219 15.844 1 97.19 286 LEU A C 1
ATOM 2182 O O . LEU A 1 286 ? -6.445 24.344 16.156 1 97.19 286 LEU A O 1
ATOM 2186 N N . PHE A 1 287 ? -6.059 22.75 14.648 1 96.25 287 PHE A N 1
ATOM 2187 C CA . PHE A 1 287 ? -6.711 23.438 13.539 1 96.25 287 PHE A CA 1
ATOM 2188 C C . PHE A 1 287 ? -8.094 22.859 13.281 1 96.25 287 PHE A C 1
ATOM 2190 O O . PHE A 1 287 ? -8.227 21.734 12.797 1 96.25 287 PHE A O 1
ATOM 2197 N N . ALA A 1 288 ? -9.102 23.578 13.609 1 97.19 288 ALA A N 1
ATOM 2198 C CA . ALA A 1 288 ? -10.484 23.172 13.406 1 97.19 288 ALA A CA 1
ATOM 2199 C C . ALA A 1 288 ? -11.289 24.25 12.695 1 97.19 288 ALA A C 1
ATOM 2201 O O . ALA A 1 288 ? -11.219 25.422 13.07 1 97.19 288 ALA A O 1
ATOM 2202 N N . GLY A 1 289 ? -12.016 23.859 11.703 1 96.88 289 GLY A N 1
ATOM 2203 C CA . GLY A 1 289 ? -12.844 24.812 10.984 1 96.88 289 GLY A CA 1
ATOM 2204 C C . GLY A 1 289 ? -14.055 25.281 11.773 1 96.88 289 GLY A C 1
ATOM 2205 O O . GLY A 1 289 ? -14.672 24.484 12.492 1 96.88 289 GLY A O 1
ATOM 2206 N N . SER A 1 290 ? -14.305 26.5 11.75 1 97 290 SER A N 1
ATOM 2207 C CA . SER A 1 290 ? -15.492 27.125 12.305 1 97 290 SER A CA 1
ATOM 2208 C C . SER A 1 290 ? -16.094 28.141 11.336 1 97 290 SER A C 1
ATOM 2210 O O . SER A 1 290 ? -15.836 29.344 11.445 1 97 290 SER A O 1
ATOM 2212 N N . THR A 1 291 ? -16.781 27.719 10.422 1 97.56 291 THR A N 1
ATOM 2213 C CA . THR A 1 291 ? -17.406 28.453 9.32 1 97.56 291 THR A CA 1
ATOM 2214 C C . THR A 1 291 ? -18.484 27.609 8.656 1 97.56 291 THR A C 1
ATOM 2216 O O . THR A 1 291 ? -18.641 26.422 8.961 1 97.56 291 THR A O 1
ATOM 2219 N N . TRP A 1 292 ? -19.344 28.25 7.836 1 98.06 292 TRP A N 1
ATOM 2220 C CA . TRP A 1 292 ? -20.328 27.5 7.062 1 98.06 292 TRP A CA 1
ATOM 2221 C C . TRP A 1 292 ? -19.672 26.391 6.246 1 98.06 292 TRP A C 1
ATOM 2223 O O . TRP A 1 292 ? -18.719 26.656 5.504 1 98.06 292 TRP A O 1
ATOM 2233 N N . GLY A 1 293 ? -20.016 25.188 6.465 1 98.06 293 GLY A N 1
ATOM 2234 C CA . GLY A 1 293 ? -19.391 24.031 5.836 1 98.06 293 GLY A CA 1
ATOM 2235 C C . GLY A 1 293 ? -18.375 23.344 6.73 1 98.06 293 GLY A C 1
ATOM 2236 O O . GLY A 1 293 ? -17.922 22.234 6.43 1 98.06 293 GLY A O 1
ATOM 2237 N N . GLY A 1 294 ? -17.984 24.016 7.816 1 97.56 294 GLY A N 1
ATOM 2238 C CA . GLY A 1 294 ? -17.094 23.453 8.82 1 97.56 294 GLY A CA 1
ATOM 2239 C C . GLY A 1 294 ? -15.719 23.094 8.266 1 97.56 294 GLY A C 1
ATOM 2240 O O . GLY A 1 294 ? -15.164 23.844 7.453 1 97.56 294 GLY A O 1
ATOM 2241 N N . GLY A 1 295 ? -15.148 21.984 8.742 1 97 295 GLY A N 1
ATOM 2242 C CA . GLY A 1 295 ? -13.82 21.531 8.328 1 97 295 GLY A CA 1
ATOM 2243 C C . GLY A 1 295 ? -13.719 21.281 6.84 1 97 295 GLY A C 1
ATOM 2244 O O . GLY A 1 295 ? -12.641 21.406 6.254 1 97 295 GLY A O 1
ATOM 2245 N N . GLY A 1 296 ? -14.797 20.953 6.199 1 97 296 GLY A N 1
ATOM 2246 C CA . GLY A 1 296 ? -14.797 20.688 4.77 1 97 296 GLY A CA 1
ATOM 2247 C C . GLY A 1 296 ? -14.531 21.922 3.932 1 97 296 GLY A C 1
ATOM 2248 O O . GLY A 1 296 ? -14.117 21.812 2.775 1 97 296 GLY A O 1
ATOM 2249 N N . THR A 1 297 ? -14.75 23.078 4.504 1 97.38 297 THR A N 1
ATOM 2250 C CA . THR A 1 297 ? -14.516 24.344 3.811 1 97.38 297 THR A CA 1
ATOM 2251 C C . THR A 1 297 ? -13.031 24.688 3.799 1 97.38 297 THR A C 1
ATOM 2253 O O . THR A 1 297 ? -12.523 25.25 2.83 1 97.38 297 THR A O 1
ATOM 2256 N N . VAL A 1 298 ? -12.305 24.266 4.828 1 97.19 298 VAL A N 1
ATOM 2257 C CA . VAL A 1 298 ? -10.938 24.75 4.965 1 97.19 298 VAL A CA 1
ATOM 2258 C C . VAL A 1 298 ? -9.961 23.609 4.703 1 97.19 298 VAL A C 1
ATOM 2260 O O . VAL A 1 298 ? -8.742 23.812 4.699 1 97.19 298 VAL A O 1
ATOM 2263 N N . ASN A 1 299 ? -10.422 22.344 4.484 1 96.94 299 ASN A N 1
ATOM 2264 C CA . ASN A 1 299 ? -9.523 21.219 4.309 1 96.94 299 ASN A CA 1
ATOM 2265 C C . ASN A 1 299 ? -8.867 21.219 2.93 1 96.94 299 ASN A C 1
ATOM 2267 O O . ASN A 1 299 ? -8.984 22.203 2.191 1 96.94 299 ASN A O 1
ATOM 2271 N N . TRP A 1 300 ? -8.109 20.188 2.59 1 96.31 300 TRP A N 1
ATOM 2272 C CA . TRP A 1 300 ? -7.25 20.188 1.409 1 96.31 300 TRP A CA 1
ATOM 2273 C C . TRP A 1 300 ? -7.688 19.125 0.414 1 96.31 300 TRP A C 1
ATOM 2275 O O . TRP A 1 300 ? -6.859 18.562 -0.315 1 96.31 300 TRP A O 1
ATOM 2285 N N . SER A 1 301 ? -8.875 18.641 0.513 1 96.25 301 SER A N 1
ATOM 2286 C CA . SER A 1 301 ? -9.539 17.812 -0.487 1 96.25 301 SER A CA 1
ATOM 2287 C C . SER A 1 301 ? -9.102 16.359 -0.384 1 96.25 301 SER A C 1
ATOM 2289 O O . SER A 1 301 ? -9.547 15.508 -1.159 1 96.25 301 SER A O 1
ATOM 2291 N N . ALA A 1 302 ? -8.234 15.953 0.547 1 97.25 302 ALA A N 1
ATOM 2292 C CA . ALA A 1 302 ? -7.797 14.57 0.681 1 97.25 302 ALA A CA 1
ATOM 2293 C C . ALA A 1 302 ? -8.977 13.656 1.015 1 97.25 302 ALA A C 1
ATOM 2295 O O . ALA A 1 302 ? -9.688 13.883 1.99 1 97.25 302 ALA A O 1
ATOM 2296 N N . SER A 1 303 ? -9.195 12.648 0.182 1 98.06 303 SER A N 1
ATOM 2297 C CA . SER A 1 303 ? -10.367 11.789 0.329 1 98.06 303 SER A CA 1
ATOM 2298 C C . SER A 1 303 ? -9.977 10.32 0.333 1 98.06 303 SER A C 1
ATOM 2300 O O . SER A 1 303 ? -10.25 9.594 -0.624 1 98.06 303 SER A O 1
ATOM 2302 N N . LEU A 1 304 ? -9.438 9.828 1.391 1 97.88 304 LEU A N 1
ATOM 2303 C CA . LEU A 1 304 ? -9.086 8.422 1.581 1 97.88 304 LEU A CA 1
ATOM 2304 C C . LEU A 1 304 ? -10.203 7.672 2.295 1 97.88 304 LEU A C 1
ATOM 2306 O O . LEU A 1 304 ? -10.812 8.203 3.229 1 97.88 304 LEU A O 1
ATOM 2310 N N . GLN A 1 305 ? -10.5 6.516 1.857 1 98.06 305 GLN A N 1
ATOM 2311 C CA . GLN A 1 305 ? -11.5 5.68 2.51 1 98.06 305 GLN A CA 1
ATOM 2312 C C . GLN A 1 305 ? -10.914 4.961 3.721 1 98.06 305 GLN A C 1
ATOM 2314 O O . GLN A 1 305 ? -9.695 4.797 3.824 1 98.06 305 GLN A O 1
ATOM 2319 N N . THR A 1 306 ? -11.797 4.605 4.648 1 98.31 306 THR A N 1
ATOM 2320 C CA . THR A 1 306 ? -11.391 3.895 5.859 1 98.31 306 THR A CA 1
ATOM 2321 C C . THR A 1 306 ? -10.766 2.545 5.508 1 98.31 306 THR A C 1
ATOM 2323 O O . THR A 1 306 ? -11.336 1.774 4.734 1 98.31 306 THR A O 1
ATOM 2326 N N . GLN A 1 307 ? -9.688 2.217 6.082 1 97.44 307 GLN A N 1
ATOM 2327 C CA . GLN A 1 307 ? -8.93 1.015 5.754 1 97.44 307 GLN A CA 1
ATOM 2328 C C . GLN A 1 307 ? -9.594 -0.231 6.336 1 97.44 307 GLN A C 1
ATOM 2330 O O . GLN A 1 307 ? -10.281 -0.155 7.355 1 97.44 307 GLN A O 1
ATOM 2335 N N . GLY A 1 308 ? -9.281 -1.368 5.73 1 97.25 308 GLY A N 1
ATOM 2336 C CA . GLY A 1 308 ? -9.875 -2.635 6.121 1 97.25 308 GLY A CA 1
ATOM 2337 C C . GLY A 1 308 ? -9.586 -3.012 7.562 1 97.25 308 GLY A C 1
ATOM 2338 O O . GLY A 1 308 ? -10.477 -3.492 8.273 1 97.25 308 GLY A O 1
ATOM 2339 N N . TYR A 1 309 ? -8.391 -2.84 8.023 1 96.69 309 TYR A N 1
ATOM 2340 C CA . TYR A 1 309 ? -8.039 -3.27 9.375 1 96.69 309 TYR A CA 1
ATOM 2341 C C . TYR A 1 309 ? -8.734 -2.406 10.414 1 96.69 309 TYR A C 1
ATOM 2343 O O . TYR A 1 309 ? -9.031 -2.873 11.516 1 96.69 309 TYR A O 1
ATOM 2351 N N . VAL A 1 310 ? -9.023 -1.104 10.086 1 98.38 310 VAL A N 1
ATOM 2352 C CA . VAL A 1 310 ? -9.781 -0.249 11 1 98.38 310 VAL A CA 1
ATOM 2353 C C . VAL A 1 310 ? -11.25 -0.664 11.008 1 98.38 310 VAL A C 1
ATOM 2355 O O . VAL A 1 310 ? -11.883 -0.718 12.062 1 98.38 310 VAL A O 1
ATOM 2358 N N . ARG A 1 311 ? -11.773 -0.923 9.805 1 98.56 311 ARG A N 1
ATOM 2359 C CA . ARG A 1 311 ? -13.133 -1.439 9.719 1 98.56 311 ARG A CA 1
ATOM 2360 C C . ARG A 1 311 ? -13.305 -2.684 10.586 1 98.56 311 ARG A C 1
ATOM 2362 O O . ARG A 1 311 ? -14.297 -2.807 11.312 1 98.56 311 ARG A O 1
ATOM 2369 N N . GLN A 1 312 ? -12.336 -3.594 10.492 1 97.75 312 GLN A N 1
ATOM 2370 C CA . GLN A 1 312 ? -12.375 -4.828 11.273 1 97.75 312 GLN A CA 1
ATOM 2371 C C . GLN A 1 312 ? -12.281 -4.539 12.766 1 97.75 312 GLN A C 1
ATOM 2373 O O . GLN A 1 312 ? -12.969 -5.18 13.57 1 97.75 312 GLN A O 1
ATOM 2378 N N . GLU A 1 313 ? -11.43 -3.621 13.148 1 98.12 313 GLU A N 1
ATOM 2379 C CA . GLU A 1 313 ? -11.32 -3.213 14.547 1 98.12 313 GLU A CA 1
ATOM 2380 C C . GLU A 1 313 ? -12.664 -2.738 15.094 1 98.12 313 GLU A C 1
ATOM 2382 O O . GLU A 1 313 ? -13.07 -3.137 16.188 1 98.12 313 GLU A O 1
ATOM 2387 N N . TRP A 1 314 ? -13.305 -1.856 14.375 1 98.62 314 TRP A N 1
ATOM 2388 C CA . TRP A 1 314 ? -14.594 -1.315 14.805 1 98.62 314 TRP A CA 1
ATOM 2389 C C . TRP A 1 314 ? -15.648 -2.412 14.859 1 98.62 314 TRP A C 1
ATOM 2391 O O . TRP A 1 314 ? -16.453 -2.453 15.789 1 98.62 314 TRP A O 1
ATOM 2401 N N . ALA A 1 315 ? -15.609 -3.338 13.898 1 98.25 315 ALA A N 1
ATOM 2402 C CA . ALA A 1 315 ? -16.531 -4.473 13.914 1 98.25 315 ALA A CA 1
ATOM 2403 C C . ALA A 1 315 ? -16.297 -5.352 15.141 1 98.25 315 ALA A C 1
ATOM 2405 O O . ALA A 1 315 ? -17.25 -5.797 15.781 1 98.25 315 ALA A O 1
ATOM 2406 N N . ASN A 1 316 ? -15.055 -5.629 15.469 1 97.38 316 ASN A N 1
ATOM 2407 C CA . ASN A 1 316 ? -14.688 -6.438 16.625 1 97.38 316 ASN A CA 1
ATOM 2408 C C . ASN A 1 316 ? -15.172 -5.812 17.922 1 97.38 316 ASN A C 1
ATOM 2410 O O . ASN A 1 316 ? -15.391 -6.516 18.906 1 97.38 316 ASN A O 1
ATOM 2414 N N . ALA A 1 317 ? -15.391 -4.5 17.844 1 96.81 317 ALA A N 1
ATOM 2415 C CA . ALA A 1 317 ? -15.859 -3.785 19.031 1 96.81 317 ALA A CA 1
ATOM 2416 C C . ALA A 1 317 ? -17.375 -3.789 19.109 1 96.81 317 ALA A C 1
ATOM 2418 O O . ALA A 1 317 ? -17.969 -3.109 19.953 1 96.81 317 ALA A O 1
ATOM 2419 N N . GLY A 1 318 ? -17.984 -4.512 18.281 1 97.06 318 GLY A N 1
ATOM 2420 C CA . GLY A 1 318 ? -19.422 -4.703 18.359 1 97.06 318 GLY A CA 1
ATOM 2421 C C . GLY A 1 318 ? -20.203 -3.871 17.359 1 97.06 318 GLY A C 1
ATOM 2422 O O . GLY A 1 318 ? -21.391 -3.602 17.547 1 97.06 318 GLY A O 1
ATOM 2423 N N . LEU A 1 319 ? -19.547 -3.455 16.297 1 98.5 319 LEU A N 1
ATOM 2424 C CA . LEU A 1 319 ? -20.188 -2.646 15.258 1 98.5 319 LEU A CA 1
ATOM 2425 C C . LEU A 1 319 ? -20.016 -3.289 13.891 1 98.5 319 LEU A C 1
ATOM 2427 O O . LEU A 1 319 ? -19.297 -2.77 13.039 1 98.5 319 LEU A O 1
ATOM 2431 N N . PRO A 1 320 ? -20.766 -4.359 13.57 1 98.06 320 PRO A N 1
ATOM 2432 C CA . PRO A 1 320 ? -20.578 -5.148 12.352 1 98.06 320 PRO A CA 1
ATOM 2433 C C . PRO A 1 320 ? -20.875 -4.348 11.078 1 98.06 320 PRO A C 1
ATOM 2435 O O . PRO A 1 320 ? -20.5 -4.762 9.984 1 98.06 320 PRO A O 1
ATOM 2438 N N . PHE A 1 321 ? -21.547 -3.158 11.203 1 98.12 321 PHE A N 1
ATOM 2439 C CA . PHE A 1 321 ? -21.812 -2.268 10.078 1 98.12 321 PHE A CA 1
ATOM 2440 C C . PHE A 1 321 ? -20.547 -2 9.289 1 98.12 321 PHE A C 1
ATOM 2442 O O . PHE A 1 321 ? -20.562 -1.976 8.055 1 98.12 321 PHE A O 1
ATOM 2449 N N . PHE A 1 322 ? -19.422 -1.913 9.969 1 98.75 322 PHE A N 1
ATOM 2450 C CA . PHE A 1 322 ? -18.203 -1.38 9.359 1 98.75 322 PHE A CA 1
ATOM 2451 C C . PHE A 1 322 ? -17.531 -2.43 8.492 1 98.75 322 PHE A C 1
ATOM 2453 O O . PHE A 1 322 ? -16.688 -2.102 7.656 1 98.75 322 PHE A O 1
ATOM 2460 N N . THR A 1 323 ? -17.812 -3.715 8.633 1 98.25 323 THR A N 1
ATOM 2461 C CA . THR A 1 323 ? -17.297 -4.742 7.727 1 98.25 323 THR A CA 1
ATOM 2462 C C . THR A 1 323 ? -18.406 -5.203 6.77 1 98.25 323 THR A C 1
ATOM 2464 O O . THR A 1 323 ? -18.219 -6.172 6.031 1 98.25 323 THR A O 1
ATOM 2467 N N . SER A 1 324 ? -19.578 -4.543 6.797 1 98.44 324 SER A N 1
ATOM 2468 C CA . SER A 1 324 ? -20.688 -4.883 5.906 1 98.44 324 SER A CA 1
ATOM 2469 C C . SER A 1 324 ? -20.484 -4.258 4.527 1 98.44 324 SER A C 1
ATOM 2471 O O . SER A 1 324 ? -19.672 -3.35 4.359 1 98.44 324 SER A O 1
ATOM 2473 N N . PHE A 1 325 ? -21.234 -4.738 3.543 1 98.19 325 PHE A N 1
ATOM 2474 C CA . PHE A 1 325 ? -21.25 -4.133 2.217 1 98.19 325 PHE A CA 1
ATOM 2475 C C . PHE A 1 325 ? -21.953 -2.781 2.246 1 98.19 325 PHE A C 1
ATOM 2477 O O . PHE A 1 325 ? -21.609 -1.884 1.472 1 98.19 325 PHE A O 1
ATOM 2484 N N . GLU A 1 326 ? -22.844 -2.625 3.162 1 98.44 326 GLU A N 1
ATOM 2485 C CA . GLU A 1 326 ? -23.578 -1.365 3.301 1 98.44 326 GLU A CA 1
ATOM 2486 C C . GLU A 1 326 ? -22.625 -0.214 3.617 1 98.44 326 GLU A C 1
ATOM 2488 O O . GLU A 1 326 ? -22.797 0.898 3.117 1 98.44 326 GLU A O 1
ATOM 2493 N N . PHE A 1 327 ? -21.688 -0.466 4.484 1 98.69 327 PHE A N 1
ATOM 2494 C CA . PHE A 1 327 ? -20.719 0.588 4.785 1 98.69 327 PHE A CA 1
ATOM 2495 C C . PHE A 1 327 ? -19.984 1.024 3.521 1 98.69 327 PHE A C 1
ATOM 2497 O O . PHE A 1 327 ? -19.812 2.221 3.283 1 98.69 327 PHE A O 1
ATOM 2504 N N . GLN A 1 328 ? -19.531 0.062 2.744 1 98.69 328 GLN A N 1
ATOM 2505 C CA . GLN A 1 328 ? -18.859 0.394 1.495 1 98.69 328 GLN A CA 1
ATOM 2506 C C . GLN A 1 328 ? -19.781 1.158 0.553 1 98.69 328 GLN A C 1
ATOM 2508 O O . GLN A 1 328 ? -19.359 2.086 -0.135 1 98.69 328 GLN A O 1
ATOM 2513 N N . ARG A 1 329 ? -20.984 0.751 0.496 1 98.5 329 ARG A N 1
ATOM 2514 C CA . ARG A 1 329 ? -21.953 1.459 -0.342 1 98.5 329 ARG A CA 1
ATOM 2515 C C . ARG A 1 329 ? -22.094 2.916 0.089 1 98.5 329 ARG A C 1
ATOM 2517 O O . ARG A 1 329 ? -22.219 3.807 -0.752 1 98.5 329 ARG A O 1
ATOM 2524 N N . CYS A 1 330 ? -22.062 3.176 1.404 1 98.81 330 CYS A N 1
ATOM 2525 C CA . CYS A 1 330 ? -22.094 4.543 1.913 1 98.81 330 CYS A CA 1
ATOM 2526 C C . CYS A 1 330 ? -20.844 5.309 1.467 1 98.81 330 CYS A C 1
ATOM 2528 O O . CYS A 1 330 ? -20.953 6.449 1.014 1 98.81 330 CYS A O 1
ATOM 2530 N N . LEU A 1 331 ? -19.672 4.672 1.596 1 98.81 331 LEU A N 1
ATOM 2531 C CA . LEU A 1 331 ? -18.422 5.285 1.14 1 98.81 331 LEU A CA 1
ATOM 2532 C C . LEU A 1 331 ? -18.5 5.613 -0.347 1 98.81 331 LEU A C 1
ATOM 2534 O O . LEU A 1 331 ? -18.062 6.688 -0.771 1 98.81 331 LEU A O 1
ATOM 2538 N N . ASP A 1 332 ? -19.078 4.707 -1.124 1 98.56 332 ASP A N 1
ATOM 2539 C CA . ASP A 1 332 ? -19.172 4.891 -2.568 1 98.56 332 ASP A CA 1
ATOM 2540 C C . ASP A 1 332 ? -20.109 6.051 -2.91 1 98.56 332 ASP A C 1
ATOM 2542 O O . ASP A 1 332 ? -19.797 6.867 -3.781 1 98.56 332 ASP A O 1
ATOM 2546 N N . ARG A 1 333 ? -21.25 6.105 -2.24 1 98.56 333 ARG A N 1
ATOM 2547 C CA . ARG A 1 333 ? -22.203 7.188 -2.496 1 98.56 333 ARG A CA 1
ATOM 2548 C C . ARG A 1 333 ? -21.578 8.547 -2.215 1 98.56 333 ARG A C 1
ATOM 2550 O O . ARG A 1 333 ? -21.734 9.484 -2.994 1 98.56 333 ARG A O 1
ATOM 2557 N N . VAL A 1 334 ? -20.875 8.641 -1.143 1 98.75 334 VAL A N 1
ATOM 2558 C CA . VAL A 1 334 ? -20.234 9.891 -0.734 1 98.75 334 VAL A CA 1
ATOM 2559 C C . VAL A 1 334 ? -19.156 10.273 -1.742 1 98.75 334 VAL A C 1
ATOM 2561 O O . VAL A 1 334 ? -19.109 11.406 -2.219 1 98.75 334 VAL A O 1
ATOM 2564 N N . CYS A 1 335 ? -18.281 9.336 -2.088 1 98.69 335 CYS A N 1
ATOM 2565 C CA . CYS A 1 335 ? -17.188 9.594 -3.012 1 98.69 335 CYS A CA 1
ATOM 2566 C C . CYS A 1 335 ? -17.703 9.93 -4.402 1 98.69 335 CYS A C 1
ATOM 2568 O O . CYS A 1 335 ? -17.188 10.82 -5.074 1 98.69 335 CYS A O 1
ATOM 2570 N N . ASP A 1 336 ? -18.781 9.219 -4.797 1 98.38 336 ASP A N 1
ATOM 2571 C CA . ASP A 1 336 ? -19.359 9.461 -6.117 1 98.38 336 ASP A CA 1
ATOM 2572 C C . ASP A 1 336 ? -19.953 10.867 -6.207 1 98.38 336 ASP A C 1
ATOM 2574 O O . ASP A 1 336 ? -19.734 11.57 -7.195 1 98.38 336 ASP A O 1
ATOM 2578 N N . ARG A 1 337 ? -20.609 11.289 -5.219 1 98.44 337 ARG A N 1
ATOM 2579 C CA . ARG A 1 337 ? -21.266 12.594 -5.23 1 98.44 337 ARG A CA 1
ATOM 2580 C C . ARG A 1 337 ? -20.219 13.719 -5.305 1 98.44 337 ARG A C 1
ATOM 2582 O O . ARG A 1 337 ? -20.453 14.742 -5.953 1 98.44 337 ARG A O 1
ATOM 2589 N N . MET A 1 338 ? -19.109 13.516 -4.66 1 98.56 338 MET A N 1
ATOM 2590 C CA . MET A 1 338 ? -18.109 14.57 -4.609 1 98.56 338 MET A CA 1
ATOM 2591 C C . MET A 1 338 ? -17.125 14.453 -5.773 1 98.56 338 MET A C 1
ATOM 2593 O O . MET A 1 338 ? -16.219 15.281 -5.918 1 98.56 338 MET A O 1
ATOM 2597 N N . GLY A 1 339 ? -17.312 13.414 -6.613 1 98.12 339 GLY A N 1
ATOM 2598 C CA . GLY A 1 339 ? -16.406 13.188 -7.723 1 98.12 339 GLY A CA 1
ATOM 2599 C C . GLY A 1 339 ? -14.992 12.867 -7.277 1 98.12 339 GLY A C 1
ATOM 2600 O O . GLY A 1 339 ? -14.023 13.398 -7.836 1 98.12 339 GLY A O 1
ATOM 2601 N N . VAL A 1 340 ? -14.82 12.078 -6.234 1 98.19 340 VAL A N 1
ATOM 2602 C CA . VAL A 1 340 ? -13.516 11.727 -5.676 1 98.19 340 VAL A CA 1
ATOM 2603 C C . VAL A 1 340 ? -12.727 10.906 -6.691 1 98.19 340 VAL A C 1
ATOM 2605 O O . VAL A 1 340 ? -13.219 9.906 -7.211 1 98.19 340 VAL A O 1
ATOM 2608 N N . SER A 1 341 ? -11.531 11.367 -7.02 1 96.69 341 SER A N 1
ATOM 2609 C CA . SER A 1 341 ? -10.703 10.672 -8 1 96.69 341 SER A CA 1
ATOM 2610 C C . SER A 1 341 ? -9.234 11.023 -7.84 1 96.69 341 SER A C 1
ATOM 2612 O O . SER A 1 341 ? -8.891 12.109 -7.371 1 96.69 341 SER A O 1
ATOM 2614 N N . ALA A 1 342 ? -8.367 10.133 -8.195 1 94.31 342 ALA A N 1
ATOM 2615 C CA . ALA A 1 342 ? -6.926 10.367 -8.234 1 94.31 342 ALA A CA 1
ATOM 2616 C C . ALA A 1 342 ? -6.441 10.562 -9.672 1 94.31 342 ALA A C 1
ATOM 2618 O O . ALA A 1 342 ? -5.242 10.719 -9.914 1 94.31 342 ALA A O 1
ATOM 2619 N N . GLU A 1 343 ? -7.234 10.547 -10.672 1 89.62 343 GLU A N 1
ATOM 2620 C CA . GLU A 1 343 ? -6.867 10.492 -12.086 1 89.62 343 GLU A CA 1
ATOM 2621 C C . GLU A 1 343 ? -6.598 11.891 -12.633 1 89.62 343 GLU A C 1
ATOM 2623 O O . GLU A 1 343 ? -5.957 12.039 -13.68 1 89.62 343 GLU A O 1
ATOM 2628 N N . HIS A 1 344 ? -6.988 12.961 -11.984 1 86.25 344 HIS A N 1
ATOM 2629 C CA . HIS A 1 344 ? -6.895 14.305 -12.555 1 86.25 344 HIS A CA 1
ATOM 2630 C C . HIS A 1 344 ? -5.957 15.188 -11.734 1 86.25 344 HIS A C 1
ATOM 2632 O O . HIS A 1 344 ? -6.188 16.391 -11.602 1 86.25 344 HIS A O 1
ATOM 2638 N N . GLN A 1 345 ? -4.941 14.586 -11.32 1 87.62 345 GLN A N 1
ATOM 2639 C CA . GLN A 1 345 ? -4.102 15.344 -10.398 1 87.62 345 GLN A CA 1
ATOM 2640 C C . GLN A 1 345 ? -2.83 15.828 -11.078 1 87.62 345 GLN A C 1
ATOM 2642 O O . GLN A 1 345 ? -2.221 15.102 -11.859 1 87.62 345 GLN A O 1
ATOM 2647 N N . ASP A 1 346 ? -2.619 17.031 -10.883 1 91.12 346 ASP A N 1
ATOM 2648 C CA . ASP A 1 346 ? -1.303 17.594 -11.18 1 91.12 346 ASP A CA 1
ATOM 2649 C C . ASP A 1 346 ? -0.501 17.812 -9.898 1 91.12 346 ASP A C 1
ATOM 2651 O O . ASP A 1 346 ? -0.689 18.812 -9.211 1 91.12 346 ASP A O 1
ATOM 2655 N N . HIS A 1 347 ? 0.392 16.922 -9.641 1 96.06 347 HIS A N 1
ATOM 2656 C CA . HIS A 1 347 ? 1.181 17.016 -8.414 1 96.06 347 HIS A CA 1
ATOM 2657 C C . HIS A 1 347 ? 2.135 18.203 -8.461 1 96.06 347 HIS A C 1
ATOM 2659 O O . HIS A 1 347 ? 2.852 18.391 -9.445 1 96.06 347 HIS A O 1
ATOM 2665 N N . ASN A 1 348 ? 2.127 19.047 -7.504 1 96.38 348 ASN A N 1
ATOM 2666 C CA . ASN A 1 348 ? 3.115 20.125 -7.406 1 96.38 348 ASN A CA 1
ATOM 2667 C C . ASN A 1 348 ? 4.48 19.594 -6.98 1 96.38 348 ASN A C 1
ATOM 2669 O O . ASN A 1 348 ? 4.68 18.375 -6.898 1 96.38 348 ASN A O 1
ATOM 2673 N N . PHE A 1 349 ? 5.426 20.438 -6.75 1 97.06 349 PHE A N 1
ATOM 2674 C CA . PHE A 1 349 ? 6.805 20.047 -6.492 1 97.06 349 PHE A CA 1
ATOM 2675 C C . PHE A 1 349 ? 6.887 19.125 -5.281 1 97.06 349 PHE A C 1
ATOM 2677 O O . PHE A 1 349 ? 7.492 18.047 -5.348 1 97.06 349 PHE A O 1
ATOM 2684 N N . GLN A 1 350 ? 6.355 19.516 -4.137 1 97.5 350 GLN A N 1
ATOM 2685 C CA . GLN A 1 350 ? 6.527 18.75 -2.908 1 97.5 350 GLN A CA 1
ATOM 2686 C C . GLN A 1 350 ? 5.883 17.375 -3.025 1 97.5 350 GLN A C 1
ATOM 2688 O O . GLN A 1 350 ? 6.422 16.391 -2.523 1 97.5 350 GLN A O 1
ATOM 2693 N N . ASN A 1 351 ? 4.715 17.266 -3.65 1 98.12 351 ASN A N 1
ATOM 2694 C CA . ASN A 1 351 ? 4.062 15.977 -3.816 1 98.12 351 ASN A CA 1
ATOM 2695 C C . ASN A 1 351 ? 4.824 15.086 -4.793 1 98.12 351 ASN A C 1
ATOM 2697 O O . ASN A 1 351 ? 4.898 13.867 -4.605 1 98.12 351 ASN A O 1
ATOM 2701 N N . ARG A 1 352 ? 5.336 15.609 -5.855 1 97.94 352 ARG A N 1
ATOM 2702 C CA . ARG A 1 352 ? 6.203 14.852 -6.746 1 97.94 352 ARG A CA 1
ATOM 2703 C C . ARG A 1 352 ? 7.445 14.352 -6.016 1 97.94 352 ARG A C 1
ATOM 2705 O O . ARG A 1 352 ? 7.895 13.227 -6.234 1 97.94 352 ARG A O 1
ATOM 2712 N N . MET A 1 353 ? 8.008 15.297 -5.238 1 97.88 353 MET A N 1
ATOM 2713 C CA . MET A 1 353 ? 9.18 14.945 -4.438 1 97.88 353 MET A CA 1
ATOM 2714 C C . MET A 1 353 ? 8.875 13.758 -3.525 1 97.88 353 MET A C 1
ATOM 2716 O O . MET A 1 353 ? 9.68 12.828 -3.418 1 97.88 353 MET A O 1
ATOM 2720 N N . LEU A 1 354 ? 7.711 13.789 -2.891 1 98.56 354 LEU A N 1
ATOM 2721 C CA . LEU A 1 354 ? 7.316 12.727 -1.978 1 98.56 354 LEU A CA 1
ATOM 2722 C C . LEU A 1 354 ? 7.188 11.398 -2.715 1 98.56 354 LEU A C 1
ATOM 2724 O O . LEU A 1 354 ? 7.73 10.383 -2.271 1 98.56 354 LEU A O 1
ATOM 2728 N N . LEU A 1 355 ? 6.527 11.375 -3.867 1 97.81 355 LEU A N 1
ATOM 2729 C CA . LEU A 1 355 ? 6.312 10.164 -4.652 1 97.81 355 LEU A CA 1
ATOM 2730 C C . LEU A 1 355 ? 7.633 9.633 -5.207 1 97.81 355 LEU A C 1
ATOM 2732 O O . LEU A 1 355 ? 7.93 8.445 -5.086 1 97.81 355 LEU A O 1
ATOM 2736 N N . GLU A 1 356 ? 8.383 10.5 -5.805 1 97.75 356 GLU A N 1
ATOM 2737 C CA . GLU A 1 356 ? 9.625 10.086 -6.445 1 97.75 356 GLU A CA 1
ATOM 2738 C C . GLU A 1 356 ? 10.664 9.672 -5.41 1 97.75 356 GLU A C 1
ATOM 2740 O O . GLU A 1 356 ? 11.414 8.711 -5.625 1 97.75 356 GLU A O 1
ATOM 2745 N N . GLY A 1 357 ? 10.742 10.484 -4.332 1 98.31 357 GLY A N 1
ATOM 2746 C CA . GLY A 1 357 ? 11.641 10.078 -3.264 1 98.31 357 GLY A CA 1
ATOM 2747 C C . GLY A 1 357 ? 11.305 8.719 -2.682 1 98.31 357 GLY A C 1
ATOM 2748 O O . GLY A 1 357 ? 12.195 7.914 -2.42 1 98.31 357 GLY A O 1
ATOM 2749 N N . ALA A 1 358 ? 10.023 8.461 -2.461 1 98.56 358 ALA A N 1
ATOM 2750 C CA . ALA A 1 358 ? 9.57 7.156 -1.979 1 98.56 358 ALA A CA 1
ATOM 2751 C C . ALA A 1 358 ? 9.961 6.047 -2.951 1 98.56 358 ALA A C 1
ATOM 2753 O O . ALA A 1 358 ? 10.438 4.988 -2.537 1 98.56 358 ALA A O 1
ATOM 2754 N N . ARG A 1 359 ? 9.758 6.258 -4.207 1 97.31 359 ARG A N 1
ATOM 2755 C CA . ARG A 1 359 ? 10.117 5.281 -5.23 1 97.31 359 ARG A CA 1
ATOM 2756 C C . ARG A 1 359 ? 11.602 4.949 -5.18 1 97.31 359 ARG A C 1
ATOM 2758 O O . ARG A 1 359 ? 11.984 3.777 -5.215 1 97.31 359 ARG A O 1
ATOM 2765 N N . LYS A 1 360 ? 12.43 5.98 -5.078 1 97.94 360 LYS A N 1
ATOM 2766 C CA . LYS A 1 360 ? 13.875 5.797 -5.066 1 97.94 360 LYS A CA 1
ATOM 2767 C C . LYS A 1 360 ? 14.312 4.965 -3.863 1 97.94 360 LYS A C 1
ATOM 2769 O O . LYS A 1 360 ? 15.344 4.285 -3.914 1 97.94 360 LYS A O 1
ATOM 2774 N N . LEU A 1 361 ? 13.539 5.027 -2.824 1 98.31 361 LEU A N 1
ATOM 2775 C CA . LEU A 1 361 ? 13.922 4.352 -1.589 1 98.31 361 LEU A CA 1
ATOM 2776 C C . LEU A 1 361 ? 13.203 3.018 -1.454 1 98.31 361 LEU A C 1
ATOM 2778 O O . LEU A 1 361 ? 13.461 2.258 -0.517 1 98.31 361 LEU A O 1
ATOM 2782 N N . GLY A 1 362 ? 12.258 2.703 -2.361 1 97.56 362 GLY A N 1
ATOM 2783 C CA . GLY A 1 362 ? 11.477 1.477 -2.297 1 97.56 362 GLY A CA 1
ATOM 2784 C C . GLY A 1 362 ? 10.344 1.542 -1.295 1 97.56 362 GLY A C 1
ATOM 2785 O O . GLY A 1 362 ? 9.906 0.514 -0.771 1 97.56 362 GLY A O 1
ATOM 2786 N N . TYR A 1 363 ? 9.875 2.756 -0.975 1 98.12 363 TYR A N 1
ATOM 2787 C CA . TYR A 1 363 ? 8.781 2.928 -0.03 1 98.12 363 TYR A CA 1
ATOM 2788 C C . TYR A 1 363 ? 7.43 2.826 -0.735 1 98.12 363 TYR A C 1
ATOM 2790 O O . TYR A 1 363 ? 7.277 3.299 -1.864 1 98.12 363 TYR A O 1
ATOM 2798 N N . ALA A 1 364 ? 6.477 2.188 -0.034 1 97.06 364 ALA A N 1
ATOM 2799 C CA . ALA A 1 364 ? 5.102 2.211 -0.529 1 97.06 364 ALA A CA 1
ATOM 2800 C C . ALA A 1 364 ? 4.539 3.631 -0.523 1 97.06 364 ALA A C 1
ATOM 2802 O O . ALA A 1 364 ? 4.641 4.34 0.48 1 97.06 364 ALA A O 1
ATOM 2803 N N . ALA A 1 365 ? 4.023 4.082 -1.659 1 97.75 365 ALA A N 1
ATOM 2804 C CA . ALA A 1 365 ? 3.422 5.402 -1.816 1 97.75 365 ALA A CA 1
ATOM 2805 C C . ALA A 1 365 ? 2.35 5.391 -2.902 1 97.75 365 ALA A C 1
ATOM 2807 O O . ALA A 1 365 ? 2.326 4.492 -3.75 1 97.75 365 ALA A O 1
ATOM 2808 N N . LYS A 1 366 ? 1.411 6.324 -2.822 1 96.44 366 LYS A N 1
ATOM 2809 C CA . LYS A 1 366 ? 0.352 6.383 -3.826 1 96.44 366 LYS A CA 1
ATOM 2810 C C . LYS A 1 366 ? -0.277 7.773 -3.879 1 96.44 366 LYS A C 1
ATOM 2812 O O . LYS A 1 366 ? -0.125 8.57 -2.947 1 96.44 366 LYS A O 1
ATOM 2817 N N . PRO A 1 367 ? -0.971 8.109 -5.012 1 97.12 367 PRO A N 1
ATOM 2818 C CA . PRO A 1 367 ? -1.783 9.32 -5.043 1 97.12 367 PRO A CA 1
ATOM 2819 C C . PRO A 1 367 ? -2.959 9.273 -4.07 1 97.12 367 PRO A C 1
ATOM 2821 O O . PRO A 1 367 ? -3.482 8.195 -3.783 1 97.12 367 PRO A O 1
ATOM 2824 N N . VAL A 1 368 ? -3.309 10.375 -3.59 1 97.81 368 VAL A N 1
ATOM 2825 C CA . VAL A 1 368 ? -4.469 10.531 -2.719 1 97.81 368 VAL A CA 1
ATOM 2826 C C . VAL A 1 368 ? -5.652 11.055 -3.523 1 97.81 368 VAL A C 1
ATOM 2828 O O . VAL A 1 368 ? -5.582 12.141 -4.113 1 97.81 368 VAL A O 1
ATOM 2831 N N . PRO A 1 369 ? -6.762 10.32 -3.576 1 97.75 369 PRO A N 1
ATOM 2832 C CA . PRO A 1 369 ? -7.934 10.852 -4.277 1 97.75 369 PRO A CA 1
ATOM 2833 C C . PRO A 1 369 ? -8.406 12.188 -3.717 1 97.75 369 PRO A C 1
ATOM 2835 O O . PRO A 1 369 ? -8.305 12.43 -2.51 1 97.75 369 PRO A O 1
ATOM 2838 N N . GLN A 1 370 ? -8.914 13.047 -4.617 1 97.75 370 GLN A N 1
ATOM 2839 C CA . GLN A 1 370 ? -9.359 14.391 -4.254 1 97.75 370 GLN A CA 1
ATOM 2840 C C . GLN A 1 370 ? -10.852 14.562 -4.508 1 97.75 370 GLN A C 1
ATOM 2842 O O . GLN A 1 370 ? -11.375 14.07 -5.508 1 97.75 370 GLN A O 1
ATOM 2847 N N . ASN A 1 371 ? -11.516 15.188 -3.645 1 97.75 371 ASN A N 1
ATOM 2848 C CA . ASN A 1 371 ? -12.93 15.492 -3.863 1 97.75 371 ASN A CA 1
ATOM 2849 C C . ASN A 1 371 ? -13.102 16.766 -4.688 1 97.75 371 ASN A C 1
ATOM 2851 O O . ASN A 1 371 ? -13.555 17.797 -4.172 1 97.75 371 ASN A O 1
ATOM 2855 N N . THR A 1 372 ? -12.828 16.719 -5.988 1 96.94 372 THR A N 1
ATOM 2856 C CA . THR A 1 372 ? -12.82 17.906 -6.84 1 96.94 372 THR A CA 1
ATOM 2857 C C . THR A 1 372 ? -13.773 17.719 -8.023 1 96.94 372 THR A C 1
ATOM 2859 O O . THR A 1 372 ? -13.5 18.203 -9.125 1 96.94 372 THR A O 1
ATOM 2862 N N . GLY A 1 373 ? -14.781 16.891 -7.879 1 96.5 373 GLY A N 1
ATOM 2863 C CA . GLY A 1 373 ? -15.828 16.766 -8.883 1 96.5 373 GLY A CA 1
ATOM 2864 C C . GLY A 1 373 ? -15.375 16.016 -10.125 1 96.5 373 GLY A C 1
ATOM 2865 O O . GLY A 1 373 ? -15.93 16.203 -11.203 1 96.5 373 GLY A O 1
ATOM 2866 N N . GLY A 1 374 ? -14.289 15.258 -9.953 1 94.38 374 GLY A N 1
ATOM 2867 C CA . GLY A 1 374 ? -13.75 14.523 -11.086 1 94.38 374 GLY A CA 1
ATOM 2868 C C . GLY A 1 374 ? -12.945 15.391 -12.031 1 94.38 374 GLY A C 1
ATOM 2869 O O . GLY A 1 374 ? -12.797 15.062 -13.211 1 94.38 374 GLY A O 1
ATOM 2870 N N . THR A 1 375 ? -12.484 16.469 -11.5 1 93 375 THR A N 1
ATOM 2871 C CA . THR A 1 375 ? -11.695 17.391 -12.312 1 93 375 THR A CA 1
ATOM 2872 C C . THR A 1 375 ? -10.398 17.766 -11.609 1 93 375 THR A C 1
ATOM 2874 O O . THR A 1 375 ? -10.203 17.422 -10.438 1 93 375 THR A O 1
ATOM 2877 N N . GLY A 1 376 ? -9.547 18.453 -12.359 1 90.94 376 GLY A N 1
ATOM 2878 C CA . GLY A 1 376 ? -8.305 18.938 -11.781 1 90.94 376 GLY A CA 1
ATOM 2879 C C . GLY A 1 376 ? -8.492 20.125 -10.859 1 90.94 376 GLY A C 1
ATOM 2880 O O . GLY A 1 376 ? -9.406 20.938 -11.07 1 90.94 376 GLY A O 1
ATOM 2881 N N . HIS A 1 377 ? -7.711 20.25 -9.867 1 91.56 377 HIS A N 1
ATOM 2882 C CA . HIS A 1 377 ? -7.707 21.359 -8.906 1 91.56 377 HIS A CA 1
ATOM 2883 C C . HIS A 1 377 ? -6.285 21.703 -8.484 1 91.56 377 HIS A C 1
ATOM 2885 O O . HIS A 1 377 ? -5.676 21 -7.684 1 91.56 377 HIS A O 1
ATOM 2891 N N . TYR A 1 378 ? -5.77 22.75 -9.008 1 91.69 378 TYR A N 1
ATOM 2892 C CA . TYR A 1 378 ? -4.395 23.156 -8.758 1 91.69 378 TYR A CA 1
ATOM 2893 C C . TYR A 1 378 ? -4.352 24.438 -7.926 1 91.69 378 TYR A C 1
ATOM 2895 O O . TYR A 1 378 ? -4.066 25.516 -8.453 1 91.69 378 TYR A O 1
ATOM 2903 N N . CYS A 1 379 ? -4.621 24.312 -6.57 1 91.31 379 CYS A N 1
ATOM 2904 C CA . CYS A 1 379 ? -4.676 25.469 -5.699 1 91.31 379 CYS A CA 1
ATOM 2905 C C . CYS A 1 379 ? -4.039 25.172 -4.344 1 91.31 379 CYS A C 1
ATOM 2907 O O . CYS A 1 379 ? -4.422 24.219 -3.674 1 91.31 379 CYS A O 1
ATOM 2909 N N . GLY A 1 380 ? -3.162 26.062 -3.922 1 93.5 380 GLY A N 1
ATOM 2910 C CA . GLY A 1 380 ? -2.518 25.906 -2.627 1 93.5 380 GLY A CA 1
ATOM 2911 C C . GLY A 1 380 ? -3.092 26.812 -1.563 1 93.5 380 GLY A C 1
ATOM 2912 O O . GLY A 1 380 ? -2.666 26.781 -0.408 1 93.5 380 GLY A O 1
ATOM 2913 N N . HIS A 1 381 ? -4.168 27.562 -1.852 1 94.94 381 HIS A N 1
ATOM 2914 C CA . HIS A 1 381 ? -4.719 28.578 -0.963 1 94.94 381 HIS A CA 1
ATOM 2915 C C . HIS A 1 381 ? -6.012 28.109 -0.316 1 94.94 381 HIS A C 1
ATOM 2917 O O . HIS A 1 381 ? -6.656 28.859 0.421 1 94.94 381 HIS A O 1
ATOM 2923 N N . CYS A 1 382 ? -6.355 26.844 -0.433 1 93.5 382 CYS A N 1
ATOM 2924 C CA . CYS A 1 382 ? -7.668 26.328 -0.044 1 93.5 382 CYS A CA 1
ATOM 2925 C C . CYS A 1 382 ? -7.879 26.469 1.458 1 93.5 382 CYS A C 1
ATOM 2927 O O . CYS A 1 382 ? -9.016 26.531 1.924 1 93.5 382 CYS A O 1
ATOM 2929 N N . THR A 1 383 ? -6.805 26.562 2.176 1 95.88 383 THR A N 1
ATOM 2930 C CA . THR A 1 383 ? -6.914 26.703 3.625 1 95.88 383 THR A CA 1
ATOM 2931 C C . THR A 1 383 ? -7.637 28 3.988 1 95.88 383 THR A C 1
ATOM 2933 O O . THR A 1 383 ? -8.281 28.094 5.035 1 95.88 383 THR A O 1
ATOM 2936 N N . MET A 1 384 ? -7.523 28.984 3.088 1 96.62 384 MET A N 1
ATOM 2937 C CA . MET A 1 384 ? -8.164 30.281 3.307 1 96.62 384 MET A CA 1
ATOM 2938 C C . MET A 1 384 ? -9.414 30.422 2.443 1 96.62 384 MET A C 1
ATOM 2940 O O . MET A 1 384 ? -9.852 31.531 2.152 1 96.62 384 MET A O 1
ATOM 2944 N N . GLY A 1 385 ? -9.922 29.281 2.043 1 95.56 385 GLY A N 1
ATOM 2945 C CA . GLY A 1 385 ? -11.102 29.25 1.19 1 95.56 385 GLY A CA 1
ATOM 2946 C C . GLY A 1 385 ? -10.773 29.031 -0.273 1 95.56 385 GLY A C 1
ATOM 2947 O O . GLY A 1 385 ? -9.773 29.547 -0.78 1 95.56 385 GLY A O 1
ATOM 2948 N N . CYS A 1 386 ? -11.609 28.312 -0.904 1 94.62 386 CYS A N 1
ATOM 2949 C CA . CYS A 1 386 ? -11.375 27.953 -2.299 1 94.62 386 CYS A CA 1
ATOM 2950 C C . CYS A 1 386 ? -12.062 28.938 -3.234 1 94.62 386 CYS A C 1
ATOM 2952 O O . CYS A 1 386 ? -13.297 29.016 -3.266 1 94.62 386 CYS A O 1
ATOM 2954 N N . HIS A 1 387 ? -11.328 29.547 -4.09 1 93.5 387 HIS A N 1
ATOM 2955 C CA . HIS A 1 387 ? -11.875 30.578 -4.957 1 93.5 387 HIS A CA 1
ATOM 2956 C C . HIS A 1 387 ? -12.523 29.969 -6.195 1 93.5 387 HIS A C 1
ATOM 2958 O O . HIS A 1 387 ? -13.375 30.594 -6.832 1 93.5 387 HIS A O 1
ATOM 2964 N N . SER A 1 388 ? -12.117 28.75 -6.504 1 92.94 388 SER A N 1
ATOM 2965 C CA . SER A 1 388 ? -12.586 28.156 -7.75 1 92.94 388 SER A CA 1
ATOM 2966 C C . SER A 1 388 ? -13.828 27.297 -7.52 1 92.94 388 SER A C 1
ATOM 2968 O O . SER A 1 388 ? -14.461 26.844 -8.477 1 92.94 388 SER A O 1
ATOM 2970 N N . THR A 1 389 ? -14.188 27.031 -6.293 1 94.5 389 THR A N 1
ATOM 2971 C CA . THR A 1 389 ? -15.289 26.141 -5.926 1 94.5 389 THR A CA 1
ATOM 2972 C C . THR A 1 389 ? -15.039 24.734 -6.43 1 94.5 389 THR A C 1
ATOM 2974 O O . THR A 1 389 ? -15.969 23.922 -6.52 1 94.5 389 THR A O 1
ATOM 2977 N N . GLY A 1 390 ? -13.789 24.484 -6.824 1 93.88 390 GLY A N 1
ATOM 2978 C CA . GLY A 1 390 ? -13.414 23.172 -7.301 1 93.88 390 GLY A CA 1
ATOM 2979 C C . GLY A 1 390 ? -13.445 22.109 -6.215 1 93.88 390 GLY A C 1
ATOM 2980 O O . GLY A 1 390 ? -13.727 20.938 -6.492 1 93.88 390 GLY A O 1
ATOM 2981 N N . LYS A 1 391 ? -13.078 22.469 -5.039 1 95.88 391 LYS A N 1
ATOM 2982 C CA . LYS A 1 391 ? -13.203 21.562 -3.904 1 95.88 391 LYS A CA 1
ATOM 2983 C C . LYS A 1 391 ? -14.664 21.312 -3.557 1 95.88 391 LYS A C 1
ATOM 2985 O O . LYS A 1 391 ? -15.398 22.25 -3.221 1 95.88 391 LYS A O 1
ATOM 2990 N N . LYS A 1 392 ? -15.039 20.062 -3.682 1 97.44 392 LYS A N 1
ATOM 2991 C CA . LYS A 1 392 ? -16.438 19.703 -3.477 1 97.44 392 LYS A CA 1
ATOM 2992 C C . LYS A 1 392 ? -16.688 19.25 -2.039 1 97.44 392 LYS A C 1
ATOM 2994 O O . LYS A 1 392 ? -17.094 18.125 -1.804 1 97.44 392 LYS A O 1
ATOM 2999 N N . GLY A 1 393 ? -16.531 20.219 -1.105 1 96.31 393 GLY A N 1
ATOM 3000 C CA . GLY A 1 393 ? -16.875 20 0.29 1 96.31 393 GLY A CA 1
ATOM 3001 C C . GLY A 1 393 ? -18.344 20.188 0.574 1 96.31 393 GLY A C 1
ATOM 3002 O O . GLY A 1 393 ? -19.172 20.156 -0.344 1 96.31 393 GLY A O 1
ATOM 3003 N N . PRO A 1 394 ? -18.75 20.312 1.841 1 98.06 394 PRO A N 1
ATOM 3004 C CA . PRO A 1 394 ? -20.156 20.453 2.199 1 98.06 394 PRO A CA 1
ATOM 3005 C C . PRO A 1 394 ? -20.859 21.609 1.477 1 98.06 394 PRO A C 1
ATOM 3007 O O . PRO A 1 394 ? -21.984 21.469 1.021 1 98.06 394 PRO A O 1
ATOM 3010 N N . THR A 1 395 ? -20.172 22.766 1.297 1 97.75 395 THR A N 1
ATOM 3011 C CA . THR A 1 395 ? -20.781 23.969 0.762 1 97.75 395 THR A CA 1
ATOM 3012 C C . THR A 1 395 ? -21.062 23.828 -0.73 1 97.75 395 THR A C 1
ATOM 3014 O O . THR A 1 395 ? -22.016 24.391 -1.246 1 97.75 395 THR A O 1
ATOM 3017 N N . GLU A 1 396 ? -20.219 23.062 -1.405 1 97.31 396 GLU A N 1
ATOM 3018 C CA . GLU A 1 396 ? -20.328 22.984 -2.859 1 97.31 396 GLU A CA 1
ATOM 3019 C C . GLU A 1 396 ? -21.016 21.703 -3.307 1 97.31 396 GLU A C 1
ATOM 3021 O O . GLU A 1 396 ? -21.234 21.484 -4.5 1 97.31 396 GLU A O 1
ATOM 3026 N N . SER A 1 397 ? -21.359 20.859 -2.418 1 97.75 397 SER A N 1
ATOM 3027 C CA . SER A 1 397 ? -22.016 19.609 -2.775 1 97.75 397 SER A CA 1
ATOM 3028 C C . SER A 1 397 ? -23.25 19.375 -1.914 1 97.75 397 SER A C 1
ATOM 3030 O O . SER A 1 397 ? -24.359 19.734 -2.303 1 97.75 397 SER A O 1
ATOM 3032 N N . TRP A 1 398 ? -23.141 19.078 -0.72 1 98.75 398 TRP A N 1
ATOM 3033 C CA . TRP A 1 398 ? -24.188 18.516 0.131 1 98.75 398 TRP A CA 1
ATOM 3034 C C . TRP A 1 398 ? -25.156 19.594 0.584 1 98.75 398 TRP A C 1
ATOM 3036 O O . TRP A 1 398 ? -26.375 19.406 0.495 1 98.75 398 TRP A O 1
ATOM 3046 N N . LEU A 1 399 ? -24.672 20.672 1.093 1 98.81 399 LEU A N 1
ATOM 3047 C CA . LEU A 1 399 ? -25.531 21.766 1.542 1 98.81 399 LEU A CA 1
ATOM 3048 C C . LEU A 1 399 ? -26.266 22.406 0.361 1 98.81 399 LEU A C 1
ATOM 3050 O O . LEU A 1 399 ? -27.406 22.844 0.494 1 98.81 399 LEU A O 1
ATOM 3054 N N . ALA A 1 400 ? -25.531 22.453 -0.768 1 98.62 400 ALA A N 1
ATOM 3055 C CA . ALA A 1 400 ? -26.203 22.938 -1.979 1 98.62 400 ALA A CA 1
ATOM 3056 C C . ALA A 1 400 ? -27.359 22.031 -2.357 1 98.62 400 ALA A C 1
ATOM 3058 O O . ALA A 1 400 ? -28.453 22.516 -2.699 1 98.62 400 ALA A O 1
ATOM 3059 N N . ASP A 1 401 ? -27.125 20.75 -2.312 1 98.81 401 ASP A N 1
ATOM 3060 C CA . ASP A 1 401 ? -28.188 19.797 -2.602 1 98.81 401 ASP A CA 1
ATOM 3061 C C . ASP A 1 401 ? -29.328 19.922 -1.604 1 98.81 401 ASP A C 1
ATOM 3063 O O . ASP A 1 401 ? -30.5 19.797 -1.975 1 98.81 401 ASP A O 1
ATOM 3067 N N . ALA A 1 402 ? -29 20.094 -0.356 1 98.88 402 ALA A N 1
ATOM 3068 C CA . ALA A 1 402 ? -30.016 20.281 0.672 1 98.88 402 ALA A CA 1
ATOM 3069 C C . ALA A 1 402 ? -30.875 21.516 0.376 1 98.88 402 ALA A C 1
ATOM 3071 O O . ALA A 1 402 ? -32.094 21.469 0.512 1 98.88 402 ALA A O 1
ATOM 3072 N N . ALA A 1 403 ? -30.219 22.578 -0.006 1 98.75 403 ALA A N 1
ATOM 3073 C CA . ALA A 1 403 ? -30.922 23.812 -0.349 1 98.75 403 ALA A CA 1
ATOM 3074 C C . ALA A 1 403 ? -31.906 23.578 -1.495 1 98.75 403 ALA A C 1
ATOM 3076 O O . ALA A 1 403 ? -33.062 24.016 -1.435 1 98.75 403 ALA A O 1
ATOM 3077 N N . LYS A 1 404 ? -31.438 22.938 -2.518 1 98.56 404 LYS A N 1
ATOM 3078 C CA . LYS A 1 404 ? -32.281 22.625 -3.676 1 98.56 404 LYS A CA 1
ATOM 3079 C C . LYS A 1 404 ? -33.469 21.766 -3.285 1 98.56 404 LYS A C 1
ATOM 3081 O O . LYS A 1 404 ? -34.531 21.844 -3.906 1 98.56 404 LYS A O 1
ATOM 3086 N N . ALA A 1 405 ? -33.281 21 -2.193 1 98.62 405 ALA A N 1
ATOM 3087 C CA . ALA A 1 405 ? -34.312 20.094 -1.741 1 98.62 405 ALA A CA 1
ATOM 3088 C C . ALA A 1 405 ? -35.25 20.781 -0.735 1 98.62 405 ALA A C 1
ATOM 3090 O O . ALA A 1 405 ? -36.156 20.156 -0.197 1 98.62 405 ALA A O 1
ATOM 3091 N N . GLY A 1 406 ? -35 22.016 -0.407 1 98.38 406 GLY A N 1
ATOM 3092 C CA . GLY A 1 406 ? -35.938 22.781 0.375 1 98.38 406 GLY A CA 1
ATOM 3093 C C . GLY A 1 406 ? -35.5 23.016 1.803 1 98.38 406 GLY A C 1
ATOM 3094 O O . GLY A 1 406 ? -36.219 23.609 2.602 1 98.38 406 GLY A O 1
ATOM 3095 N N . ALA A 1 407 ? -34.312 22.625 2.16 1 98.75 407 ALA A N 1
ATOM 3096 C CA . ALA A 1 407 ? -33.812 22.891 3.504 1 98.75 407 ALA A CA 1
ATOM 3097 C C . ALA A 1 407 ? -33.625 24.391 3.74 1 98.75 407 ALA A C 1
ATOM 3099 O O . ALA A 1 407 ? -33.344 25.141 2.809 1 98.75 407 ALA A O 1
ATOM 3100 N N . THR A 1 408 ? -33.781 24.781 4.965 1 98.62 408 THR A N 1
ATOM 3101 C CA . THR A 1 408 ? -33.531 26.172 5.367 1 98.62 408 THR A CA 1
ATOM 3102 C C . THR A 1 408 ? -32.312 26.266 6.254 1 98.62 408 THR A C 1
ATOM 3104 O O . THR A 1 408 ? -31.859 25.281 6.82 1 98.62 408 THR A O 1
ATOM 3107 N N . PHE A 1 409 ? -31.828 27.5 6.273 1 98.81 409 PHE A N 1
ATOM 3108 C CA . PHE A 1 409 ? -30.531 27.672 6.934 1 98.81 409 PHE A CA 1
ATOM 3109 C C . PHE A 1 409 ? -30.547 28.891 7.844 1 98.81 409 PHE A C 1
ATOM 3111 O O . PHE A 1 409 ? -31.266 29.859 7.578 1 98.81 409 PHE A O 1
ATOM 3118 N N . MET A 1 410 ? -29.797 28.797 8.898 1 98.38 410 MET A N 1
ATOM 3119 C CA . MET A 1 410 ? -29.578 29.906 9.82 1 98.38 410 MET A CA 1
ATOM 3120 C C . MET A 1 410 ? -28.109 30 10.219 1 98.38 410 MET A C 1
ATOM 3122 O O . MET A 1 410 ? -27.562 29.078 10.828 1 98.38 410 MET A O 1
ATOM 3126 N N . GLU A 1 411 ? -27.422 31.078 9.828 1 97.75 411 GLU A N 1
ATOM 3127 C CA . GLU A 1 411 ? -26.062 31.359 10.281 1 97.75 411 GLU A CA 1
ATOM 3128 C C . GLU A 1 411 ? -26.078 32.25 11.523 1 97.75 411 GLU A C 1
ATOM 3130 O O . GLU A 1 411 ? -27.109 32.844 11.875 1 97.75 411 GLU A O 1
ATOM 3135 N N . GLY A 1 412 ? -24.953 32.281 12.273 1 96.62 412 GLY A N 1
ATOM 3136 C CA . GLY A 1 412 ? -24.812 33.125 13.438 1 96.62 412 GLY A CA 1
ATOM 3137 C C . GLY A 1 412 ? -25.641 32.656 14.625 1 96.62 412 GLY A C 1
ATOM 3138 O O . GLY A 1 412 ? -25.922 33.438 15.531 1 96.62 412 GLY A O 1
ATOM 3139 N N . PHE A 1 413 ? -26.109 31.453 14.609 1 98.19 413 PHE A N 1
ATOM 3140 C CA . PHE A 1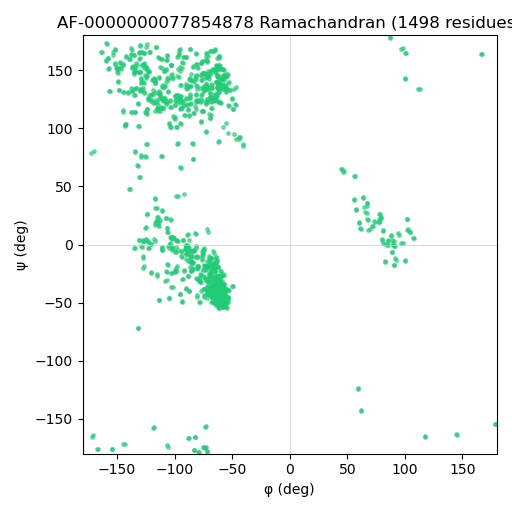 413 ? -26.922 30.922 15.695 1 98.19 413 PHE A CA 1
ATOM 3141 C C . PHE A 1 413 ? -26.125 29.953 16.562 1 98.19 413 PHE A C 1
ATOM 3143 O O . PHE A 1 413 ? -25.859 28.828 16.156 1 98.19 413 PHE A O 1
ATOM 3150 N N . ARG A 1 414 ? -25.719 30.375 17.703 1 97.94 414 ARG A N 1
ATOM 3151 C CA . ARG A 1 414 ? -25.047 29.516 18.656 1 97.94 414 ARG A CA 1
ATOM 3152 C C . ARG A 1 414 ? -26.062 28.797 19.547 1 97.94 414 ARG A C 1
ATOM 3154 O O . ARG A 1 414 ? -26.719 29.422 20.391 1 97.94 414 ARG A O 1
ATOM 3161 N N . VAL A 1 415 ? -26.156 27.5 19.375 1 98.75 415 VAL A N 1
ATOM 3162 C CA . VAL A 1 415 ? -27.062 26.688 20.203 1 98.75 415 VAL A CA 1
ATOM 3163 C C . VAL A 1 415 ? -26.453 26.531 21.594 1 98.75 415 VAL A C 1
ATOM 3165 O O . VAL A 1 415 ? -25.297 26.125 21.734 1 98.75 415 VAL A O 1
ATOM 3168 N N . ASP A 1 416 ? -27.266 26.75 22.594 1 98.12 416 ASP A N 1
ATOM 3169 C CA . ASP A 1 416 ? -26.828 26.641 23.984 1 98.12 416 ASP A CA 1
ATOM 3170 C C . ASP A 1 416 ? -27.141 25.266 24.562 1 98.12 416 ASP A C 1
ATOM 3172 O O . ASP A 1 416 ? -26.328 24.688 25.281 1 98.12 416 ASP A O 1
ATOM 3176 N N . LYS A 1 417 ? -28.328 24.797 24.25 1 98.25 417 LYS A N 1
ATOM 3177 C CA . LYS A 1 417 ? -28.672 23.484 24.781 1 98.25 417 LYS A CA 1
ATOM 3178 C C . LYS A 1 417 ? -29.797 22.859 23.969 1 98.25 417 LYS A C 1
ATOM 3180 O O . LYS A 1 417 ? -30.547 23.547 23.266 1 98.25 417 LYS A O 1
ATOM 3185 N N . VAL A 1 418 ? -29.891 21.594 24.047 1 98.75 418 VAL A N 1
ATOM 3186 C CA . VAL A 1 418 ? -30.984 20.797 23.516 1 98.75 418 VAL A CA 1
ATOM 3187 C C . VAL A 1 418 ? -32.156 20.781 24.516 1 98.75 418 VAL A C 1
ATOM 3189 O O . VAL A 1 418 ? -31.922 20.672 25.719 1 98.75 418 VAL A O 1
ATOM 3192 N N . LEU A 1 419 ? -33.344 20.859 23.969 1 98.31 419 LEU A N 1
ATOM 3193 C CA . LEU A 1 419 ? -34.531 20.797 24.797 1 98.31 419 LEU A CA 1
ATOM 3194 C C . LEU A 1 419 ? -35.125 19.391 24.812 1 98.31 419 LEU A C 1
ATOM 3196 O O . LEU A 1 419 ? -35.062 18.688 23.797 1 98.31 419 LEU A O 1
ATOM 3200 N N . PHE A 1 420 ? -35.688 19.016 26.016 1 97.75 420 PHE A N 1
ATOM 3201 C CA . PHE A 1 420 ? -36.25 17.688 26.156 1 97.75 420 PHE A CA 1
ATOM 3202 C C . PHE A 1 420 ? -37.656 17.75 26.719 1 97.75 420 PHE A C 1
ATOM 3204 O O . PHE A 1 420 ? -37.969 18.609 27.562 1 97.75 420 PHE A O 1
ATOM 3211 N N . ASP A 1 421 ? -38.469 16.875 26.219 1 95.44 421 ASP A N 1
ATOM 3212 C CA . ASP A 1 421 ? -39.719 16.547 26.875 1 95.44 421 ASP A CA 1
ATOM 3213 C C . ASP A 1 421 ? -39.594 15.266 27.688 1 95.44 421 ASP A C 1
ATOM 3215 O O . ASP A 1 421 ? -39.031 14.273 27.219 1 95.44 421 ASP A O 1
ATOM 3219 N N . ASN A 1 422 ? -40 15.352 28.922 1 90.31 422 ASN A N 1
ATOM 3220 C CA . ASN A 1 422 ? -40 14.156 29.766 1 90.31 422 ASN A CA 1
ATOM 3221 C C . ASN A 1 422 ? -41.25 13.336 29.562 1 90.31 422 ASN A C 1
ATOM 3223 O O . ASN A 1 422 ? -42.375 13.812 29.812 1 90.31 422 ASN A O 1
ATOM 3227 N N . THR A 1 423 ? -40.969 12.234 29.031 1 87.5 423 THR A N 1
ATOM 3228 C CA . THR A 1 423 ? -42.094 11.328 28.828 1 87.5 423 THR A CA 1
ATOM 3229 C C . THR A 1 423 ? -41.938 10.062 29.656 1 87.5 423 THR A C 1
ATOM 3231 O O . THR A 1 423 ? -40.875 9.859 30.281 1 87.5 423 THR A O 1
ATOM 3234 N N . LYS A 1 424 ? -42.969 9.219 29.75 1 83.12 424 LYS A N 1
ATOM 3235 C CA . LYS A 1 424 ? -42.875 7.941 30.453 1 83.12 424 LYS A CA 1
ATOM 3236 C C . LYS A 1 424 ? -41.781 7.066 29.875 1 83.12 424 LYS A C 1
ATOM 3238 O O . LYS A 1 424 ? -41.188 6.262 30.594 1 83.12 424 LYS A O 1
ATOM 3243 N N . GLY A 1 425 ? -41.438 7.27 28.625 1 76.56 425 GLY A N 1
ATOM 3244 C CA . GLY A 1 425 ? -40.406 6.477 27.953 1 76.56 425 GLY A CA 1
ATOM 3245 C C . GLY A 1 425 ? -39.031 7.098 28.031 1 76.56 425 GLY A C 1
ATOM 3246 O O . GLY A 1 425 ? -38.094 6.582 27.453 1 76.56 425 GLY A O 1
ATOM 3247 N N . GLY A 1 426 ? -38.938 8.203 28.75 1 84.69 426 GLY A N 1
ATOM 3248 C CA . GLY A 1 426 ? -37.656 8.805 28.891 1 84.69 426 GLY A CA 1
ATOM 3249 C C . GLY A 1 426 ? -37.562 10.195 28.297 1 84.69 426 GLY A C 1
ATOM 3250 O O . GLY A 1 426 ? -38.594 10.852 28.078 1 84.69 426 GLY A O 1
ATOM 3251 N N . GLN A 1 427 ? -36.375 10.727 28.094 1 93.12 427 GLN A N 1
ATOM 3252 C CA . GLN A 1 427 ? -36.156 12.062 27.562 1 93.12 427 GLN A CA 1
ATOM 3253 C C . GLN A 1 427 ? -36.25 12.078 26.047 1 93.12 427 GLN A C 1
ATOM 3255 O O . GLN A 1 427 ? -35.5 11.375 25.359 1 93.12 427 GLN A O 1
ATOM 3260 N N . VAL A 1 428 ? -37.188 12.836 25.547 1 97.06 428 VAL A N 1
ATOM 3261 C CA . VAL A 1 428 ? -37.344 12.977 24.109 1 97.06 428 VAL A CA 1
ATOM 3262 C C . VAL A 1 428 ? -36.938 14.375 23.672 1 97.06 428 VAL A C 1
ATOM 3264 O O . VAL A 1 428 ? -37.469 15.375 24.156 1 97.06 428 VAL A O 1
ATOM 3267 N N . ALA A 1 429 ? -36 14.445 22.734 1 98.25 429 ALA A N 1
ATOM 3268 C CA . ALA A 1 429 ? -35.562 15.742 22.234 1 98.25 429 ALA A CA 1
ATOM 3269 C C . ALA A 1 429 ? -36.719 16.484 21.547 1 98.25 429 ALA A C 1
ATOM 3271 O O . ALA A 1 429 ? -37.469 15.883 20.781 1 98.25 429 ALA A O 1
ATOM 3272 N N . SER A 1 430 ? -36.844 17.734 21.859 1 98.25 430 SER A N 1
ATOM 3273 C CA . SER A 1 430 ? -37.969 18.5 21.328 1 98.25 430 SER A CA 1
ATOM 3274 C C . SER A 1 430 ? -37.5 19.766 20.625 1 98.25 430 SER A C 1
ATOM 3276 O O . SER A 1 430 ? -38.312 20.594 20.203 1 98.25 430 SER A O 1
ATOM 3278 N N . GLY A 1 431 ? -36.25 19.984 20.516 1 98.62 431 GLY A N 1
ATOM 3279 C CA . GLY A 1 431 ? -35.688 21.156 19.844 1 98.62 431 GLY A CA 1
ATOM 3280 C C . GLY A 1 431 ? -34.438 21.672 20.484 1 98.62 431 GLY A C 1
ATOM 3281 O O . GLY A 1 431 ? -33.719 20.922 21.156 1 98.62 431 GLY A O 1
ATOM 3282 N N . VAL A 1 432 ? -34.094 22.953 20.125 1 98.88 432 VAL A N 1
ATOM 3283 C CA . VAL A 1 432 ? -32.906 23.578 20.688 1 98.88 432 VAL A CA 1
ATOM 3284 C C . VAL A 1 432 ? -33.188 25.031 21.016 1 98.88 432 VAL A C 1
ATOM 3286 O O . VAL A 1 432 ? -34.156 25.609 20.5 1 98.88 432 VAL A O 1
ATOM 3289 N N . GLU A 1 433 ? -32.438 25.578 21.844 1 98.69 433 GLU A N 1
ATOM 3290 C CA . GLU A 1 433 ? -32.469 27.016 22.125 1 98.69 433 GLU A CA 1
ATOM 3291 C C . GLU A 1 433 ? -31.078 27.609 22.078 1 98.69 433 GLU A C 1
ATOM 3293 O O . GLU A 1 433 ? -30.078 26.922 22.312 1 98.69 433 GLU A O 1
ATOM 3298 N N . GLY A 1 434 ? -31.031 28.844 21.672 1 98.38 434 GLY A N 1
ATOM 3299 C CA . GLY A 1 434 ? -29.75 29.516 21.562 1 98.38 434 GLY A CA 1
ATOM 3300 C C . GLY A 1 434 ? -29.859 31 21.281 1 98.38 434 GLY A C 1
ATOM 3301 O O . GLY A 1 434 ? -30.906 31.594 21.516 1 98.38 434 GLY A O 1
ATOM 3302 N N . THR A 1 435 ? -28.766 31.516 20.875 1 97.25 435 THR A N 1
ATOM 3303 C CA . THR A 1 435 ? -28.672 32.938 20.594 1 97.25 435 THR A CA 1
ATOM 3304 C C . THR A 1 435 ? -28.266 33.156 19.141 1 97.25 435 THR A C 1
ATOM 3306 O O . THR A 1 435 ? -27.25 32.625 18.672 1 97.25 435 THR A O 1
ATOM 3309 N N . TRP A 1 436 ? -29.047 33.875 18.422 1 97.06 436 TRP A N 1
ATOM 3310 C CA . TRP A 1 436 ? -28.766 34.312 17.062 1 97.06 436 TRP A CA 1
ATOM 3311 C C . TRP A 1 436 ? -28.141 35.719 17.047 1 97.06 436 TRP A C 1
ATOM 3313 O O . TRP A 1 436 ? -28.609 36.625 17.734 1 97.06 436 TRP A O 1
ATOM 3323 N N . THR A 1 437 ? -27.047 35.844 16.391 1 94.5 437 THR A N 1
ATOM 3324 C CA . THR A 1 437 ? -26.406 37.156 16.188 1 94.5 437 THR A CA 1
ATOM 3325 C C . THR A 1 437 ? -26.406 37.5 14.703 1 94.5 437 THR A C 1
ATOM 3327 O O . THR A 1 437 ? -25.844 36.781 13.875 1 94.5 437 THR A O 1
ATOM 3330 N N . SER A 1 438 ? -27.016 38.656 14.359 1 92.25 438 SER A N 1
ATOM 3331 C CA . SER A 1 438 ? -27.109 39.094 12.969 1 92.25 438 SER A CA 1
ATOM 3332 C C . SER A 1 438 ? -25.75 39.594 12.469 1 92.25 438 SER A C 1
ATOM 3334 O O . SER A 1 438 ? -24.859 39.875 13.266 1 92.25 438 SER A O 1
ATOM 3336 N N . ARG A 1 439 ? -25.625 39.594 11.172 1 90.25 439 ARG A N 1
ATOM 3337 C CA . ARG A 1 439 ? -24.516 40.375 10.609 1 90.25 439 ARG A CA 1
ATOM 3338 C C . ARG A 1 439 ? -24.688 41.844 10.922 1 90.25 439 ARG A C 1
ATOM 3340 O O . ARG A 1 439 ? -25.781 42.312 11.273 1 90.25 439 ARG A O 1
ATOM 3347 N N . ASP A 1 440 ? -23.578 42.562 10.82 1 82.19 440 ASP A N 1
ATOM 3348 C CA . ASP A 1 440 ? -23.656 43.969 11.133 1 82.19 440 ASP A CA 1
ATOM 3349 C C . ASP A 1 440 ? -24.406 44.75 10.047 1 82.19 440 ASP A C 1
ATOM 3351 O O . ASP A 1 440 ? -24.922 44.156 9.102 1 82.19 440 ASP A O 1
ATOM 3355 N N . SER A 1 441 ? -24.484 46.031 10.25 1 70.06 441 SER A N 1
ATOM 3356 C CA . SER A 1 441 ? -25.328 46.875 9.406 1 70.06 441 SER A CA 1
ATOM 3357 C C . SER A 1 441 ? -24.844 46.875 7.957 1 70.06 441 SER A C 1
ATOM 3359 O O . SER A 1 441 ? -25.609 47.188 7.039 1 70.06 441 SER A O 1
ATOM 3361 N N . TYR A 1 442 ? -23.672 46.438 7.859 1 65.94 442 TYR A N 1
ATOM 3362 C CA . TYR A 1 442 ? -23.109 46.406 6.512 1 65.94 442 TYR A CA 1
ATOM 3363 C C . TYR A 1 442 ? -22.891 44.969 6.055 1 65.94 442 TYR A C 1
ATOM 3365 O O . TYR A 1 442 ? -22.016 44.719 5.223 1 65.94 442 TYR A O 1
ATOM 3373 N N . LEU A 1 443 ? -23.578 44.156 6.734 1 66.31 443 LEU A N 1
ATOM 3374 C CA . LEU A 1 443 ? -23.609 42.75 6.383 1 66.31 443 LEU A CA 1
ATOM 3375 C C . LEU A 1 443 ? -22.25 42.094 6.637 1 66.31 443 LEU A C 1
ATOM 3377 O O . LEU A 1 443 ? -21.906 41.094 6.012 1 66.31 443 LEU A O 1
ATOM 3381 N N . GLY A 1 444 ? -21.609 42.906 7.551 1 70 444 GLY A N 1
ATOM 3382 C CA . GLY A 1 444 ? -20.328 42.344 7.969 1 70 444 GLY A CA 1
ATOM 3383 C C . GLY A 1 444 ? -20.344 41.781 9.383 1 70 444 GLY A C 1
ATOM 3384 O O . GLY A 1 444 ? -21.422 41.469 9.906 1 70 444 GLY A O 1
ATOM 3385 N N . LEU A 1 445 ? -19.234 41.406 9.891 1 71.38 445 LEU A N 1
ATOM 3386 C CA . LEU A 1 445 ? -19.141 40.781 11.219 1 71.38 445 LEU A CA 1
ATOM 3387 C C . LEU A 1 445 ? -18.312 41.656 12.148 1 71.38 445 LEU A C 1
ATOM 3389 O O . LEU A 1 445 ? -17.578 41.156 12.992 1 71.38 445 LEU A O 1
ATOM 3393 N N . SER A 1 446 ? -18.406 42.969 11.891 1 68.12 446 SER A N 1
ATOM 3394 C CA . SER A 1 446 ? -17.656 43.906 12.727 1 68.12 446 SER A CA 1
ATOM 3395 C C . SER A 1 446 ? -18.297 44.031 14.109 1 68.12 446 SER A C 1
ATOM 3397 O O . SER A 1 446 ? -17.656 44.5 15.055 1 68.12 446 SER A O 1
ATOM 3399 N N . GLY A 1 447 ? -19.562 43.625 14.211 1 68.44 447 GLY A N 1
ATOM 3400 C CA . GLY A 1 447 ? -20.297 43.719 15.461 1 68.44 447 GLY A CA 1
ATOM 3401 C C . GLY A 1 447 ? -21.047 45.031 15.617 1 68.44 447 GLY A C 1
ATOM 3402 O O . GLY A 1 447 ? -21.953 45.125 16.453 1 68.44 447 GLY A O 1
ATOM 3403 N N . GLU A 1 448 ? -20.641 45.938 14.828 1 72.38 448 GLU A N 1
ATOM 3404 C CA . GLU A 1 448 ? -21.312 47.25 14.953 1 72.38 448 GLU A CA 1
ATOM 3405 C C . GLU A 1 448 ? -22.75 47.156 14.469 1 72.38 448 GLU A C 1
ATOM 3407 O O . GLU A 1 448 ? -23 46.906 13.289 1 72.38 448 GLU A O 1
ATOM 3412 N N . GLY A 1 449 ? -23.625 47.219 15.406 1 77.25 449 GLY A N 1
ATOM 3413 C CA . GLY A 1 449 ? -25.031 47.219 15.031 1 77.25 449 GLY A CA 1
ATOM 3414 C C . GLY A 1 449 ? -25.609 45.812 14.977 1 77.25 449 GLY A C 1
ATOM 3415 O O . GLY A 1 449 ? -26.766 45.625 14.594 1 77.25 449 GLY A O 1
ATOM 3416 N N . ALA A 1 450 ? -24.797 44.844 15.242 1 87.19 450 ALA A N 1
ATOM 3417 C CA . ALA A 1 450 ? -25.312 43.469 15.281 1 87.19 450 ALA A CA 1
ATOM 3418 C C . ALA A 1 450 ? -26.375 43.312 16.375 1 87.19 450 ALA A C 1
ATOM 3420 O O . ALA A 1 450 ? -26.234 43.906 17.453 1 87.19 450 ALA A O 1
ATOM 3421 N N . ARG A 1 451 ? -27.375 42.625 16.031 1 89.25 451 ARG A N 1
ATOM 3422 C CA . ARG A 1 451 ? -28.438 42.344 16.984 1 89.25 451 ARG A CA 1
ATOM 3423 C C . ARG A 1 451 ? -28.375 40.875 17.453 1 89.25 451 ARG A C 1
ATOM 3425 O O . ARG A 1 451 ? -28.078 40 16.656 1 89.25 451 ARG A O 1
ATOM 3432 N N . LYS A 1 452 ? -28.641 40.75 18.688 1 93 452 LYS A N 1
ATOM 3433 C CA . LYS A 1 452 ? -28.734 39.438 19.281 1 93 452 LYS A CA 1
ATOM 3434 C C . LYS A 1 452 ? -30.172 39.094 19.688 1 93 452 LYS A C 1
ATOM 3436 O O . LYS A 1 452 ? -30.906 39.969 20.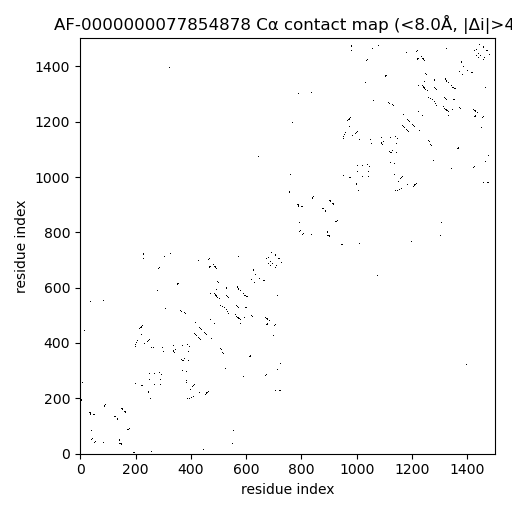156 1 93 452 LYS A O 1
ATOM 3441 N N . ARG A 1 453 ? -30.547 37.875 19.359 1 95.06 453 ARG A N 1
ATOM 3442 C CA . ARG A 1 453 ? -31.891 37.406 19.672 1 95.06 453 ARG A CA 1
ATOM 3443 C C . ARG A 1 453 ? -31.859 35.969 20.203 1 95.06 453 ARG A C 1
ATOM 3445 O O . ARG A 1 453 ? -31.109 35.125 19.703 1 95.06 453 ARG A O 1
ATOM 3452 N N . LYS A 1 454 ? -32.625 35.781 21.297 1 97.31 454 LYS A N 1
ATOM 3453 C CA . LYS A 1 454 ? -32.875 34.375 21.719 1 97.31 454 LYS A CA 1
ATOM 3454 C C . LYS A 1 454 ? -33.812 33.688 20.766 1 97.31 454 LYS A C 1
ATOM 3456 O O . LYS A 1 454 ? -34.812 34.281 20.328 1 97.31 454 LYS A O 1
ATOM 3461 N N . VAL A 1 455 ? -33.5 32.5 20.359 1 98.25 455 VAL A N 1
ATOM 3462 C CA . VAL A 1 455 ? -34.312 31.734 19.438 1 98.25 455 VAL A CA 1
ATOM 3463 C C . VAL A 1 455 ? -34.562 30.328 19.969 1 98.25 455 VAL A C 1
ATOM 3465 O O . VAL A 1 455 ? -33.656 29.703 20.516 1 98.25 455 VAL A O 1
ATOM 3468 N N . ILE A 1 456 ? -35.781 29.875 19.922 1 98.56 456 ILE A N 1
ATOM 3469 C CA . ILE A 1 456 ? -36.188 28.5 20.219 1 98.56 456 ILE A CA 1
ATOM 3470 C C . ILE A 1 456 ? -36.625 27.797 18.938 1 98.56 456 ILE A C 1
ATOM 3472 O O . ILE A 1 456 ? -37.531 28.266 18.25 1 98.56 456 ILE A O 1
ATOM 3476 N N . VAL A 1 457 ? -35.938 26.766 18.562 1 98.81 457 VAL A N 1
ATOM 3477 C CA . VAL A 1 457 ? -36.344 25.938 17.422 1 98.81 457 VAL A CA 1
ATOM 3478 C C . VAL A 1 457 ? -37 24.672 17.922 1 98.81 457 VAL A C 1
ATOM 3480 O O . VAL A 1 457 ? -36.375 23.797 18.5 1 98.81 457 VAL A O 1
ATOM 3483 N N . LYS A 1 458 ? -38.219 24.516 17.75 1 98.56 458 LYS A N 1
ATOM 3484 C CA . LYS A 1 458 ? -38.969 23.281 18.047 1 98.56 458 LYS A CA 1
ATOM 3485 C C . LYS A 1 458 ? -38.812 22.281 16.906 1 98.56 458 LYS A C 1
ATOM 3487 O O . LYS A 1 458 ? -39 22.625 15.742 1 98.56 458 LYS A O 1
ATOM 3492 N N . ALA A 1 459 ? -38.438 21.094 17.234 1 98.56 459 ALA A N 1
ATOM 3493 C CA . ALA A 1 459 ? -38.219 20.062 16.219 1 98.56 459 ALA A CA 1
ATOM 3494 C C . ALA A 1 459 ? -38.562 18.672 16.766 1 98.56 459 ALA A C 1
ATOM 3496 O O . ALA A 1 459 ? -38.375 18.406 17.953 1 98.56 459 ALA A O 1
ATOM 3497 N N . LYS A 1 460 ? -38.969 17.75 15.906 1 96.75 460 LYS A N 1
ATOM 3498 C CA . LYS A 1 460 ? -39.25 16.359 16.266 1 96.75 460 LYS A CA 1
ATOM 3499 C C . LYS A 1 460 ? -37.969 15.602 16.578 1 96.75 460 LYS A C 1
ATOM 3501 O O . LYS A 1 460 ? -37.969 14.695 17.406 1 96.75 460 LYS A O 1
ATOM 3506 N N . LYS A 1 461 ? -36.969 15.891 15.805 1 98.62 461 LYS A N 1
ATOM 3507 C CA . LYS A 1 461 ? -35.656 15.289 15.977 1 98.62 461 LYS A CA 1
ATOM 3508 C C . LYS A 1 461 ? -34.562 16.344 15.992 1 98.62 461 LYS A C 1
ATOM 3510 O O . LYS A 1 461 ? -34.688 17.391 15.344 1 98.62 461 LYS A O 1
ATOM 3515 N N . VAL A 1 462 ? -33.5 16.078 16.75 1 98.94 462 VAL A N 1
ATOM 3516 C CA . VAL A 1 462 ? -32.344 16.953 16.844 1 98.94 462 VAL A CA 1
ATOM 3517 C C . VAL A 1 462 ? -31.094 16.188 16.422 1 98.94 462 VAL A C 1
ATOM 3519 O O . VAL A 1 462 ? -30.828 15.094 16.938 1 98.94 462 VAL A O 1
ATOM 3522 N N . VAL A 1 463 ? -30.359 16.688 15.484 1 98.94 463 VAL A N 1
ATOM 3523 C CA . VAL A 1 463 ? -29.078 16.109 15.078 1 98.94 463 VAL A CA 1
ATOM 3524 C C . VAL A 1 463 ? -27.938 17.047 15.453 1 98.94 463 VAL A C 1
ATOM 3526 O O . VAL A 1 463 ? -27.891 18.188 14.977 1 98.94 463 VAL A O 1
ATOM 3529 N N . VAL A 1 464 ? -27.094 16.594 16.281 1 98.94 464 VAL A N 1
ATOM 3530 C CA . VAL A 1 464 ? -25.906 17.328 16.688 1 98.94 464 VAL A CA 1
ATOM 3531 C C . VAL A 1 464 ? -24.75 17.016 15.75 1 98.94 464 VAL A C 1
ATOM 3533 O O . VAL A 1 464 ? -24.344 15.844 15.617 1 98.94 464 VAL A O 1
ATOM 3536 N N . ALA A 1 465 ? -24.203 17.984 15.086 1 98.88 465 ALA A N 1
ATOM 3537 C CA . ALA A 1 465 ? -23.062 17.875 14.164 1 98.88 465 ALA A CA 1
ATOM 3538 C C . ALA A 1 465 ? -22.094 19.031 14.328 1 98.88 465 ALA A C 1
ATOM 3540 O O . ALA A 1 465 ? -21.688 19.656 13.344 1 98.88 465 ALA A O 1
ATOM 3541 N N . CYS A 1 466 ? -21.734 19.344 15.555 1 98.38 466 CYS A N 1
ATOM 3542 C CA . CYS A 1 466 ? -20.938 20.516 15.898 1 98.38 466 CYS A CA 1
ATOM 3543 C C . CYS A 1 466 ? -19.438 20.203 15.773 1 98.38 466 CYS A C 1
ATOM 3545 O O . CYS A 1 466 ? -18.609 21.094 15.859 1 98.38 466 CYS A O 1
ATOM 3547 N N . GLY A 1 467 ? -19.078 18.953 15.578 1 98.19 467 GLY A N 1
ATOM 3548 C CA . GLY A 1 467 ? -17.688 18.516 15.555 1 98.19 467 GLY A CA 1
ATOM 3549 C C . GLY A 1 467 ? -17.203 17.953 16.875 1 98.19 467 GLY A C 1
ATOM 3550 O O . GLY A 1 467 ? -17.828 18.172 17.906 1 98.19 467 GLY A O 1
ATOM 3551 N N . SER A 1 468 ? -16.047 17.328 16.891 1 98.56 468 SER A N 1
ATOM 3552 C CA . SER A 1 468 ? -15.539 16.547 18.016 1 98.56 468 SER A CA 1
ATOM 3553 C C . SER A 1 468 ? -15.148 17.438 19.172 1 98.56 468 SER A C 1
ATOM 3555 O O . SER A 1 468 ? -15.047 16.984 20.312 1 98.56 468 SER A O 1
ATOM 3557 N N . LEU A 1 469 ? -14.953 18.719 18.906 1 98.38 469 LEU A N 1
ATOM 3558 C CA . LEU A 1 469 ? -14.594 19.641 19.984 1 98.38 469 LEU A CA 1
ATOM 3559 C C . LEU A 1 469 ? -15.844 20.219 20.641 1 98.38 469 LEU A C 1
ATOM 3561 O O . LEU A 1 469 ? -15.828 20.547 21.828 1 98.38 469 LEU A O 1
ATOM 3565 N N . GLN A 1 470 ? -16.938 20.297 19.891 1 98.44 470 GLN A N 1
ATOM 3566 C CA . GLN A 1 470 ? -18.062 21.078 20.391 1 98.44 470 GLN A CA 1
ATOM 3567 C C . GLN A 1 470 ? -19.281 20.203 20.656 1 98.44 470 GLN A C 1
ATOM 3569 O O . GLN A 1 470 ? -20.094 20.516 21.547 1 98.44 470 GLN A O 1
ATOM 3574 N N . SER A 1 471 ? -19.438 19.031 19.969 1 98.88 471 SER A N 1
ATOM 3575 C CA . SER A 1 471 ? -20.609 18.172 20.172 1 98.88 471 SER A CA 1
ATOM 3576 C C . SER A 1 471 ? -20.703 17.688 21.609 1 98.88 471 SER A C 1
ATOM 3578 O O . SER A 1 471 ? -21.766 17.75 22.219 1 98.88 471 SER A O 1
ATOM 3580 N N . PRO A 1 472 ? -19.578 17.219 22.188 1 98.81 472 PRO A N 1
ATOM 3581 C CA . PRO A 1 472 ? -19.688 16.781 23.578 1 98.81 472 PRO A CA 1
ATOM 3582 C C . PRO A 1 472 ? -20.078 17.922 24.516 1 98.81 472 PRO A C 1
ATOM 3584 O O . PRO A 1 472 ? -20.844 17.719 25.469 1 98.81 472 PRO A O 1
ATOM 3587 N N . LEU A 1 473 ? -19.578 19.125 24.25 1 98.62 473 LEU A N 1
ATOM 3588 C CA . LEU A 1 473 ? -19.891 20.266 25.109 1 98.62 473 LEU A CA 1
ATOM 3589 C C . LEU A 1 473 ? -21.375 20.609 25.031 1 98.62 473 LEU A C 1
ATOM 3591 O O . LEU A 1 473 ? -22 20.969 26.047 1 98.62 473 LEU A O 1
ATOM 3595 N N . LEU A 1 474 ? -21.922 20.547 23.812 1 98.81 474 LEU A N 1
ATOM 3596 C CA . LEU A 1 474 ? -23.344 20.781 23.672 1 98.81 474 LEU A CA 1
ATOM 3597 C C . LEU A 1 474 ? -24.156 19.734 24.453 1 98.81 474 LEU A C 1
ATOM 3599 O O . LEU A 1 474 ? -25.125 20.078 25.125 1 98.81 474 LEU A O 1
ATOM 3603 N N . LEU A 1 475 ? -23.766 18.469 24.344 1 98.81 475 LEU A N 1
ATOM 3604 C CA . LEU A 1 475 ? -24.453 17.406 25.078 1 98.81 475 LEU A CA 1
ATOM 3605 C C . LEU A 1 475 ? -24.391 17.641 26.578 1 98.81 475 LEU A C 1
ATOM 3607 O O . LEU A 1 475 ? -25.375 17.484 27.281 1 98.81 475 LEU A O 1
ATOM 3611 N N . LEU A 1 476 ? -23.234 18.062 27.031 1 98.5 476 LEU A N 1
ATOM 3612 C CA . LEU A 1 476 ? -23.031 18.312 28.469 1 98.5 476 LEU A CA 1
ATOM 3613 C C . LEU A 1 476 ? -23.891 19.484 28.922 1 98.5 476 LEU A C 1
ATOM 3615 O O . LEU A 1 476 ? -24.547 19.406 29.969 1 98.5 476 LEU A O 1
ATOM 3619 N N . ARG A 1 477 ? -23.938 20.594 28.156 1 98 477 ARG A N 1
ATOM 3620 C CA . ARG A 1 477 ? -24.75 21.75 28.484 1 98 477 ARG A CA 1
ATOM 3621 C C . ARG A 1 477 ? -26.234 21.406 28.469 1 98 477 ARG A C 1
ATOM 3623 O O . ARG A 1 477 ? -27.047 22.109 29.078 1 98 477 ARG A O 1
ATOM 3630 N N . SER A 1 478 ? -26.578 20.344 27.828 1 98.38 478 SER A N 1
ATOM 3631 C CA . SER A 1 478 ? -27.969 19.922 27.703 1 98.38 478 SER A CA 1
ATOM 3632 C C . SER A 1 478 ? -28.375 19.016 28.859 1 98.38 478 SER A C 1
ATOM 3634 O O . SER A 1 478 ? -29.469 18.469 28.875 1 98.38 478 SER A O 1
ATOM 3636 N N . GLY A 1 479 ? -27.453 18.734 29.781 1 96.5 479 GLY A N 1
ATOM 3637 C CA . GLY A 1 479 ? -27.781 18.047 31.016 1 96.5 479 GLY A CA 1
ATOM 3638 C C . GLY A 1 479 ? -27.547 16.547 30.922 1 96.5 479 GLY A C 1
ATOM 3639 O O . GLY A 1 479 ? -27.891 15.805 31.844 1 96.5 479 GLY A O 1
ATOM 3640 N N . LEU A 1 480 ? -26.953 16.047 29.875 1 97.44 480 LEU A N 1
ATOM 3641 C CA . LEU A 1 480 ? -26.703 14.617 29.734 1 97.44 480 LEU A CA 1
ATOM 3642 C C . LEU A 1 480 ? -25.516 14.188 30.609 1 97.44 480 LEU A C 1
ATOM 3644 O O . LEU A 1 480 ? -24.531 14.922 30.734 1 97.44 480 LEU A O 1
ATOM 3648 N N . LYS A 1 481 ? -25.562 12.953 31.172 1 95.75 481 LYS A N 1
ATOM 3649 C CA . LYS A 1 481 ? -24.625 12.57 32.25 1 95.75 481 LYS A CA 1
ATOM 3650 C C . LYS A 1 481 ? -23.797 11.359 31.828 1 95.75 481 LYS A C 1
ATOM 3652 O O . LYS A 1 481 ? -22.984 10.859 32.625 1 95.75 481 LYS A O 1
ATOM 3657 N N . ASN A 1 482 ? -24 10.828 30.625 1 97.5 482 ASN A N 1
ATOM 3658 C CA . ASN A 1 482 ? -23.172 9.719 30.172 1 97.5 482 ASN A CA 1
ATOM 3659 C C . ASN A 1 482 ? -21.688 10.016 30.359 1 97.5 482 ASN A C 1
ATOM 3661 O O . ASN A 1 482 ? -21.188 11.016 29.844 1 97.5 482 ASN A O 1
ATOM 3665 N N . ALA A 1 483 ? -20.906 9.156 31.062 1 97.69 483 ALA A N 1
ATOM 3666 C CA . ALA A 1 483 ? -19.531 9.391 31.484 1 97.69 483 ALA A CA 1
ATOM 3667 C C . ALA A 1 483 ? -18.578 9.383 30.281 1 97.69 483 ALA A C 1
ATOM 3669 O O . ALA A 1 483 ? -17.438 9.836 30.375 1 97.69 483 ALA A O 1
ATOM 3670 N N . GLN A 1 484 ? -19.078 8.883 29.172 1 98.56 484 GLN A N 1
ATOM 3671 C CA . GLN A 1 484 ? -18.219 8.75 28 1 98.56 484 GLN A CA 1
ATOM 3672 C C . GLN A 1 484 ? -18.203 10.039 27.188 1 98.56 484 GLN A C 1
ATOM 3674 O O . GLN A 1 484 ? -17.359 10.211 26.297 1 98.56 484 GLN A O 1
ATOM 3679 N N . ILE A 1 485 ? -19.078 11.008 27.469 1 98.88 485 ILE A N 1
ATOM 3680 C CA . ILE A 1 485 ? -19.125 12.258 26.719 1 98.88 485 ILE A CA 1
ATOM 3681 C C . ILE A 1 485 ? -17.828 13.031 26.906 1 98.88 485 ILE A C 1
ATOM 3683 O O . ILE A 1 485 ? -17.438 13.312 28.047 1 98.88 485 ILE A O 1
ATOM 3687 N N . GLY A 1 486 ? -17.156 13.367 25.828 1 98.81 486 GLY A N 1
ATOM 3688 C CA . GLY A 1 486 ? -15.922 14.141 25.844 1 98.81 486 GLY A CA 1
ATOM 3689 C C . GLY A 1 486 ? -14.68 13.273 25.969 1 98.81 486 GLY A C 1
ATOM 3690 O O . GLY A 1 486 ? -13.562 13.758 25.781 1 98.81 486 GLY A O 1
ATOM 3691 N N . ARG A 1 487 ? -14.883 11.984 26.172 1 98.5 487 ARG A N 1
ATOM 3692 C CA . ARG A 1 487 ? -13.75 11.07 26.297 1 98.5 487 ARG A CA 1
ATOM 3693 C C . ARG A 1 487 ? -13.422 10.414 24.953 1 98.5 487 ARG A C 1
ATOM 3695 O O . ARG A 1 487 ? -14.156 10.586 23.984 1 98.5 487 ARG A O 1
ATOM 3702 N N . ASN A 1 488 ? -12.258 9.75 24.875 1 98.56 488 ASN A N 1
ATOM 3703 C CA . ASN A 1 488 ? -11.805 9.008 23.703 1 98.56 488 ASN A CA 1
ATOM 3704 C C . ASN A 1 488 ? -11.516 9.93 22.531 1 98.56 488 ASN A C 1
ATOM 3706 O O . ASN A 1 488 ? -11.812 9.602 21.391 1 98.56 488 ASN A O 1
ATOM 3710 N N . LEU A 1 489 ? -11 11.094 22.844 1 98.75 489 LEU A N 1
ATOM 3711 C CA . LEU A 1 489 ? -10.602 12.031 21.797 1 98.75 489 LEU A CA 1
ATOM 3712 C C . LEU A 1 489 ? -9.328 11.555 21.094 1 98.75 489 LEU A C 1
ATOM 3714 O O . LEU A 1 489 ? -8.312 11.328 21.75 1 98.75 489 LEU A O 1
ATOM 3718 N N . TYR A 1 490 ? -9.391 11.352 19.828 1 98.75 490 TYR A N 1
ATOM 3719 C CA . TYR A 1 490 ? -8.234 11.094 18.984 1 98.75 490 TYR A CA 1
ATOM 3720 C C . TYR A 1 490 ? -7.945 12.281 18.062 1 98.75 490 TYR A C 1
ATOM 3722 O O . TYR A 1 490 ? -8.867 12.977 17.641 1 98.75 490 TYR A O 1
ATOM 3730 N N . LEU A 1 491 ? -6.602 12.477 17.719 1 98.69 491 LEU A N 1
ATOM 3731 C CA . LEU A 1 491 ? -6.293 13.758 17.094 1 98.69 491 LEU A CA 1
ATOM 3732 C C . LEU A 1 491 ? -5.398 13.57 15.875 1 98.69 491 LEU A C 1
ATOM 3734 O O . LEU A 1 491 ? -5.07 14.539 15.188 1 98.69 491 LEU A O 1
ATOM 3738 N N . HIS A 1 492 ? -4.934 12.359 15.516 1 98.56 492 HIS A N 1
ATOM 3739 C CA . HIS A 1 492 ? -3.932 12.203 14.469 1 98.56 492 HIS A CA 1
ATOM 3740 C C . HIS A 1 492 ? -2.805 13.219 14.641 1 98.56 492 HIS A C 1
ATOM 3742 O O . HIS A 1 492 ? -2.535 14.016 13.734 1 98.56 492 HIS A O 1
ATOM 3748 N N . PRO A 1 493 ? -2.051 13.156 15.688 1 98.5 493 PRO A N 1
ATOM 3749 C CA . PRO A 1 493 ? -1.003 14.164 15.867 1 98.5 493 PRO A CA 1
ATOM 3750 C C . PRO A 1 493 ? 0.05 14.117 14.758 1 98.5 493 PRO A C 1
ATOM 3752 O O . PRO A 1 493 ? 0.395 13.031 14.273 1 98.5 493 PRO A O 1
ATOM 3755 N N . VAL A 1 494 ? 0.548 15.305 14.398 1 98.38 494 VAL A N 1
ATOM 3756 C CA . VAL A 1 494 ? 1.603 15.359 13.391 1 98.38 494 VAL A CA 1
ATOM 3757 C C . VAL A 1 494 ? 2.807 16.125 13.945 1 98.38 494 VAL A C 1
ATOM 3759 O O . VAL A 1 494 ? 2.652 17.031 14.773 1 98.38 494 VAL A O 1
ATOM 3762 N N . VAL A 1 495 ? 3.951 15.727 13.555 1 98.06 495 VAL A N 1
ATOM 3763 C CA . VAL A 1 495 ? 5.168 16.531 13.594 1 98.06 495 VAL A CA 1
ATOM 3764 C C . VAL A 1 495 ? 5.48 17.062 12.195 1 98.06 495 VAL A C 1
ATOM 3766 O O . VAL A 1 495 ? 5.207 16.391 11.195 1 98.06 495 VAL A O 1
ATOM 3769 N N . LEU A 1 496 ? 5.977 18.25 12.125 1 98.31 496 LEU A N 1
ATOM 3770 C CA . LEU A 1 496 ? 6.234 18.859 10.828 1 98.31 496 LEU A CA 1
ATOM 3771 C C . LEU A 1 496 ? 7.719 18.828 10.492 1 98.31 496 LEU A C 1
ATOM 3773 O O . LEU A 1 496 ? 8.562 18.75 11.391 1 98.31 496 LEU A O 1
ATOM 3777 N N . ALA A 1 497 ? 7.965 18.859 9.219 1 98.75 497 ALA A N 1
ATOM 3778 C CA . ALA A 1 497 ? 9.336 18.984 8.719 1 98.75 497 ALA A CA 1
ATOM 3779 C C . ALA A 1 497 ? 9.383 19.812 7.445 1 98.75 497 ALA A C 1
ATOM 3781 O O . ALA A 1 497 ? 8.375 19.953 6.75 1 98.75 497 ALA A O 1
ATOM 3782 N N . ALA A 1 498 ? 10.531 20.406 7.203 1 98.75 498 ALA A N 1
ATOM 3783 C CA . ALA A 1 498 ? 10.766 21.219 6.02 1 98.75 498 ALA A CA 1
ATOM 3784 C C . ALA A 1 498 ? 12.078 20.828 5.34 1 98.75 498 ALA A C 1
ATOM 3786 O O . ALA A 1 498 ? 13.141 20.828 5.969 1 98.75 498 ALA A O 1
ATOM 3787 N N . ALA A 1 499 ? 11.984 20.453 4.105 1 98.88 499 ALA A N 1
ATOM 3788 C CA . ALA A 1 499 ? 13.164 20.328 3.258 1 98.88 499 ALA A CA 1
ATOM 3789 C C . ALA A 1 499 ? 13.469 21.625 2.531 1 98.88 499 ALA A C 1
ATOM 3791 O O . ALA A 1 499 ? 12.562 22.312 2.059 1 98.88 499 ALA A O 1
ATOM 3792 N N . VAL A 1 500 ? 14.75 22.047 2.467 1 98.69 500 VAL A N 1
ATOM 3793 C CA . VAL A 1 500 ? 15.156 23.25 1.76 1 98.69 500 VAL A CA 1
ATOM 3794 C C . VAL A 1 500 ? 16 22.875 0.547 1 98.69 500 VAL A C 1
ATOM 3796 O O . VAL A 1 500 ? 16.969 22.109 0.664 1 98.69 500 VAL A O 1
ATOM 3799 N N . PHE A 1 501 ? 15.656 23.406 -0.538 1 98.25 501 PHE A N 1
ATOM 3800 C CA . PHE A 1 501 ? 16.344 23.141 -1.79 1 98.25 501 PHE A CA 1
ATOM 3801 C C . PHE A 1 501 ? 17.062 24.391 -2.299 1 98.25 501 PHE A C 1
ATOM 3803 O O . PHE A 1 501 ? 16.781 25.5 -1.842 1 98.25 501 PHE A O 1
ATOM 3810 N N . GLU A 1 502 ? 18.031 24.156 -3.199 1 96.25 502 GLU A N 1
ATOM 3811 C CA . GLU A 1 502 ? 18.688 25.281 -3.863 1 96.25 502 GLU A CA 1
ATOM 3812 C C . GLU A 1 502 ? 17.75 25.969 -4.852 1 96.25 502 GLU A C 1
ATOM 3814 O O . GLU A 1 502 ? 17.734 27.188 -4.938 1 96.25 502 GLU A O 1
ATOM 3819 N N . GLU A 1 503 ? 17 25.234 -5.535 1 96.06 503 GLU A N 1
ATOM 3820 C CA . GLU A 1 503 ? 16.078 25.781 -6.527 1 96.06 503 GLU A CA 1
ATOM 3821 C C . GLU A 1 503 ? 14.812 26.312 -5.863 1 96.06 503 GLU A C 1
ATOM 3823 O O . GLU A 1 503 ? 14.43 25.844 -4.789 1 96.06 503 GLU A O 1
ATOM 3828 N N . GLU A 1 504 ? 14.18 27.281 -6.496 1 97.12 504 GLU A N 1
ATOM 3829 C CA . GLU A 1 504 ? 12.883 27.781 -6.047 1 97.12 504 GLU A CA 1
ATOM 3830 C C . GLU A 1 504 ? 11.781 26.766 -6.34 1 97.12 504 GLU A C 1
ATOM 3832 O O . GLU A 1 504 ? 11.617 26.328 -7.48 1 97.12 504 GLU A O 1
ATOM 3837 N N . THR A 1 505 ? 11.062 26.375 -5.293 1 97.62 505 THR A N 1
ATOM 3838 C CA . THR A 1 505 ? 10.031 25.344 -5.422 1 97.62 505 THR A CA 1
ATOM 3839 C C . THR A 1 505 ? 8.641 25.969 -5.426 1 97.62 505 THR A C 1
ATOM 3841 O O . THR A 1 505 ? 7.676 25.359 -5.875 1 97.62 505 THR A O 1
ATOM 3844 N N . ARG A 1 506 ? 8.453 27.203 -4.836 1 96.38 506 ARG A N 1
ATOM 3845 C CA . ARG A 1 506 ? 7.16 27.859 -4.672 1 96.38 506 ARG A CA 1
ATOM 3846 C C . ARG A 1 506 ? 6.117 26.891 -4.129 1 96.38 506 ARG A C 1
ATOM 3848 O O . ARG A 1 506 ? 5.09 26.656 -4.77 1 96.38 506 ARG A O 1
ATOM 3855 N N . PRO A 1 507 ? 6.402 26.406 -2.9 1 96.56 507 PRO A N 1
ATOM 3856 C CA . PRO A 1 507 ? 5.648 25.266 -2.383 1 96.56 507 PRO A CA 1
ATOM 3857 C C . PRO A 1 507 ? 4.176 25.594 -2.152 1 96.56 507 PRO A C 1
ATOM 3859 O O . PRO A 1 507 ? 3.369 24.672 -1.932 1 96.56 507 PRO A O 1
ATOM 3862 N N . TRP A 1 508 ? 3.727 26.875 -2.279 1 96 508 TRP A N 1
ATOM 3863 C CA . TRP A 1 508 ? 2.334 27.266 -2.104 1 96 508 TRP A CA 1
ATOM 3864 C C . TRP A 1 508 ? 1.55 27.094 -3.4 1 96 508 TRP A C 1
ATOM 3866 O O . TRP A 1 508 ? 0.331 27.266 -3.426 1 96 508 TRP A O 1
ATOM 3876 N N . GLU A 1 509 ? 2.207 26.75 -4.453 1 94.69 509 GLU A N 1
ATOM 3877 C CA . GLU A 1 509 ? 1.525 26.531 -5.727 1 94.69 509 GLU A CA 1
ATOM 3878 C C . GLU A 1 509 ? 1.024 25.109 -5.855 1 94.69 509 GLU A C 1
ATOM 3880 O O . GLU A 1 509 ? 1.739 24.156 -5.52 1 94.69 509 GLU A O 1
ATOM 3885 N N . GLY A 1 510 ? -0.231 24.984 -6.332 1 94.06 510 GLY A N 1
ATOM 3886 C CA . GLY A 1 510 ? -0.822 23.672 -6.559 1 94.06 510 GLY A CA 1
ATOM 3887 C C . GLY A 1 510 ? -1.502 23.109 -5.328 1 94.06 510 GLY A C 1
ATOM 3888 O O . GLY A 1 510 ? -1.492 23.734 -4.262 1 94.06 510 GLY A O 1
ATOM 3889 N N . ALA A 1 511 ? -2.098 21.938 -5.492 1 94.19 511 ALA A N 1
ATOM 3890 C CA . ALA A 1 511 ? -2.826 21.281 -4.406 1 94.19 511 ALA A CA 1
ATOM 3891 C C . ALA A 1 511 ? -1.888 20.906 -3.264 1 94.19 511 ALA A C 1
ATOM 3893 O O . ALA A 1 511 ? -0.766 20.438 -3.498 1 94.19 511 ALA A O 1
ATOM 3894 N N . CYS A 1 512 ? -2.301 21.078 -2.062 1 94.56 512 CYS A N 1
ATOM 3895 C CA . CYS A 1 512 ? -1.471 20.938 -0.871 1 94.56 512 CYS A CA 1
ATOM 3896 C C . CYS A 1 512 ? -1.087 19.484 -0.633 1 94.56 512 CYS A C 1
ATOM 3898 O O . CYS A 1 512 ? 0.026 19.203 -0.191 1 94.56 512 CYS A O 1
ATOM 3900 N N . LEU A 1 513 ? -1.981 18.609 -0.832 1 97.06 513 LEU A N 1
ATOM 3901 C CA . LEU A 1 513 ? -1.828 17.203 -0.442 1 97.06 513 LEU A CA 1
ATOM 3902 C C . LEU A 1 513 ? -2.461 16.281 -1.476 1 97.06 513 LEU A C 1
ATOM 3904 O O . LEU A 1 513 ? -3.68 16.094 -1.489 1 97.06 513 LEU A O 1
ATOM 3908 N N . THR A 1 514 ? -1.648 15.656 -2.33 1 97.75 514 THR A N 1
ATOM 3909 C CA . THR A 1 514 ? -2.186 14.805 -3.385 1 97.75 514 THR A CA 1
ATOM 3910 C C . THR A 1 514 ? -1.477 13.453 -3.4 1 97.75 514 THR A C 1
ATOM 3912 O O . THR A 1 514 ? -1.714 12.633 -4.289 1 97.75 514 THR A O 1
ATOM 3915 N N . THR A 1 515 ? -0.575 13.211 -2.447 1 98.06 515 THR A N 1
ATOM 3916 C CA . THR A 1 515 ? 0.161 11.953 -2.377 1 98.06 515 THR A CA 1
ATOM 3917 C C . THR A 1 515 ? 0.353 11.516 -0.926 1 98.06 515 THR A C 1
ATOM 3919 O O . THR A 1 515 ? 0.146 12.312 -0.003 1 98.06 515 THR A O 1
ATOM 3922 N N . VAL A 1 516 ? 0.663 10.25 -0.685 1 98.5 516 VAL A N 1
ATOM 3923 C CA . VAL A 1 516 ? 0.894 9.719 0.656 1 98.5 516 VAL A CA 1
ATOM 3924 C C . VAL A 1 516 ? 1.916 8.586 0.596 1 98.5 516 VAL A C 1
ATOM 3926 O O . VAL A 1 516 ? 1.909 7.785 -0.342 1 98.5 516 VAL A O 1
ATOM 3929 N N . VAL A 1 517 ? 2.906 8.609 1.475 1 98.62 517 VAL A N 1
ATOM 3930 C CA . VAL A 1 517 ? 3.756 7.453 1.739 1 98.62 517 VAL A CA 1
ATOM 3931 C C . VAL A 1 517 ? 3.172 6.633 2.889 1 98.62 517 VAL A C 1
ATOM 3933 O O . VAL A 1 517 ? 3.131 7.098 4.031 1 98.62 517 VAL A O 1
ATOM 3936 N N . ASN A 1 518 ? 2.699 5.461 2.604 1 97.56 518 ASN A N 1
ATOM 3937 C CA . ASN A 1 518 ? 2.057 4.629 3.611 1 97.56 518 ASN A CA 1
ATOM 3938 C C . ASN A 1 518 ? 2.938 3.443 4.004 1 97.56 518 ASN A C 1
ATOM 3940 O O . ASN A 1 518 ? 2.439 2.43 4.496 1 97.56 518 ASN A O 1
ATOM 3944 N N . GLU A 1 519 ? 4.234 3.584 3.775 1 96.62 519 GLU A N 1
ATOM 3945 C CA . GLU A 1 519 ? 5.238 2.578 4.113 1 96.62 519 GLU A CA 1
ATOM 3946 C C . GLU A 1 519 ? 5.199 2.24 5.602 1 96.62 519 GLU A C 1
ATOM 3948 O O . GLU A 1 519 ? 5.434 1.093 5.988 1 96.62 519 GLU A O 1
ATOM 3953 N N . LEU A 1 520 ? 4.902 3.205 6.465 1 97.56 520 LEU A N 1
ATOM 3954 C CA . LEU A 1 520 ? 5.023 3.062 7.91 1 97.56 520 LEU A CA 1
ATOM 3955 C C . LEU A 1 520 ? 3.658 3.137 8.578 1 97.56 520 LEU A C 1
ATOM 3957 O O . LEU A 1 520 ? 3.561 3.482 9.758 1 97.56 520 LEU A O 1
ATOM 3961 N N . GLU A 1 521 ? 2.594 2.84 7.844 1 96.81 521 GLU A N 1
ATOM 3962 C CA . GLU A 1 521 ? 1.247 3.064 8.359 1 96.81 521 GLU A CA 1
ATOM 3963 C C . GLU A 1 521 ? 0.874 2.016 9.406 1 96.81 521 GLU A C 1
ATOM 3965 O O . GLU A 1 521 ? -0.068 2.207 10.18 1 96.81 521 GLU A O 1
ATOM 3970 N N . ASP A 1 522 ? 1.559 0.876 9.469 1 96.31 522 ASP A N 1
ATOM 3971 C CA . ASP A 1 522 ? 1.363 -0.16 10.477 1 96.31 522 ASP A CA 1
ATOM 3972 C C . ASP A 1 522 ? 2.693 -0.584 11.094 1 96.31 522 ASP A C 1
ATOM 3974 O O . ASP A 1 522 ? 3.434 -1.374 10.5 1 96.31 522 ASP A O 1
ATOM 3978 N N . GLN A 1 523 ? 2.982 -0.108 12.289 1 95.94 523 GLN A N 1
ATOM 3979 C CA . GLN A 1 523 ? 4.277 -0.36 12.914 1 95.94 523 GLN A CA 1
ATOM 3980 C C . GLN A 1 523 ? 4.137 -1.288 14.117 1 95.94 523 GLN A C 1
ATOM 3982 O O . GLN A 1 523 ? 5.133 -1.65 14.75 1 95.94 523 GLN A O 1
ATOM 3987 N N . ASP A 1 524 ? 2.863 -1.7 14.477 1 95.06 524 ASP A N 1
ATOM 3988 C CA . ASP A 1 524 ? 2.678 -2.543 15.648 1 95.06 524 ASP A CA 1
ATOM 3989 C C . ASP A 1 524 ? 1.868 -3.793 15.312 1 95.06 524 ASP A C 1
ATOM 3991 O O . ASP A 1 524 ? 1.51 -4.57 16.203 1 95.06 524 ASP A O 1
ATOM 3995 N N . GLY A 1 525 ? 1.5 -3.992 14.031 1 92.5 525 GLY A N 1
ATOM 3996 C CA . GLY A 1 525 ? 0.697 -5.129 13.609 1 92.5 525 GLY A CA 1
ATOM 3997 C C . GLY A 1 525 ? -0.785 -4.945 13.875 1 92.5 525 GLY A C 1
ATOM 3998 O O . GLY A 1 525 ? -1.587 -5.84 13.594 1 92.5 525 GLY A O 1
ATOM 3999 N N . LYS A 1 526 ? -1.178 -3.779 14.344 1 94 526 LYS A N 1
ATOM 4000 C CA . LYS A 1 526 ? -2.574 -3.475 14.641 1 94 526 LYS A CA 1
ATOM 4001 C C . LYS A 1 526 ? -3.025 -2.207 13.922 1 94 526 LYS A C 1
ATOM 4003 O O . LYS A 1 526 ? -4.027 -1.598 14.297 1 94 526 LYS A O 1
ATOM 4008 N N . GLY A 1 527 ? -2.279 -1.763 12.977 1 95.31 527 GLY A N 1
ATOM 4009 C CA . GLY A 1 527 ? -2.668 -0.635 12.141 1 95.31 527 GLY A CA 1
ATOM 4010 C C . GLY A 1 527 ? -2.262 0.705 12.727 1 95.31 527 GLY A C 1
ATOM 4011 O O . GLY A 1 527 ? -2.697 1.754 12.25 1 95.31 527 GLY A O 1
ATOM 4012 N N . HIS A 1 528 ? -1.467 0.73 13.836 1 97.88 528 HIS A N 1
ATOM 4013 C CA . HIS A 1 528 ? -0.938 1.985 14.359 1 97.88 528 HIS A CA 1
ATOM 4014 C C . HIS A 1 528 ? 0.413 2.316 13.734 1 97.88 528 HIS A C 1
ATOM 4016 O O . HIS A 1 528 ? 1.31 1.471 13.695 1 97.88 528 HIS A O 1
ATOM 4022 N N . GLY A 1 529 ? 0.526 3.473 13.172 1 97.88 529 GLY A N 1
ATOM 4023 C CA . GLY A 1 529 ? 1.702 3.977 12.477 1 97.88 529 GLY A CA 1
ATOM 4024 C C . GLY A 1 529 ? 1.503 5.363 11.891 1 97.88 529 GLY A C 1
ATOM 4025 O O . GLY A 1 529 ? 0.771 6.18 12.453 1 97.88 529 GLY A O 1
ATOM 4026 N N . VAL A 1 530 ? 2.324 5.629 10.812 1 98.62 530 VAL A N 1
ATOM 4027 C CA . VAL A 1 530 ? 2.355 7.012 10.359 1 98.62 530 VAL A CA 1
ATOM 4028 C C . VAL A 1 530 ? 2.213 7.059 8.836 1 98.62 530 VAL A C 1
ATOM 4030 O O . VAL A 1 530 ? 2.787 6.23 8.125 1 98.62 530 VAL A O 1
ATOM 4033 N N . LYS A 1 531 ? 1.419 7.898 8.359 1 98.75 531 LYS A N 1
ATOM 4034 C CA . LYS A 1 531 ? 1.396 8.305 6.953 1 98.75 531 LYS A CA 1
ATOM 4035 C C . LYS A 1 531 ? 2.164 9.609 6.746 1 98.75 531 LYS A C 1
ATOM 4037 O O . LYS A 1 531 ? 1.955 10.578 7.473 1 98.75 531 LYS A O 1
ATOM 4042 N N . ILE A 1 532 ? 3.088 9.648 5.809 1 98.81 532 ILE A N 1
ATOM 4043 C CA . ILE A 1 532 ? 3.822 10.867 5.469 1 98.81 532 ILE A CA 1
ATOM 4044 C C . ILE A 1 532 ? 3.107 11.602 4.332 1 98.81 532 ILE A C 1
ATOM 4046 O O . ILE A 1 532 ? 2.883 11.031 3.262 1 98.81 532 ILE A O 1
ATOM 4050 N N . GLU A 1 533 ? 2.711 12.797 4.59 1 98.62 533 GLU A N 1
ATOM 4051 C CA . GLU A 1 533 ? 2.002 13.625 3.615 1 98.62 533 GLU A CA 1
ATOM 4052 C C . GLU A 1 533 ? 2.623 15.008 3.512 1 98.62 533 GLU A C 1
ATOM 4054 O O . GLU A 1 533 ? 3.484 15.375 4.316 1 98.62 533 GLU A O 1
ATOM 4059 N N . CYS A 1 534 ? 2.254 15.695 2.461 1 97.94 534 CYS A N 1
ATOM 4060 C CA . CYS A 1 534 ? 2.621 17.094 2.342 1 97.94 534 CYS A 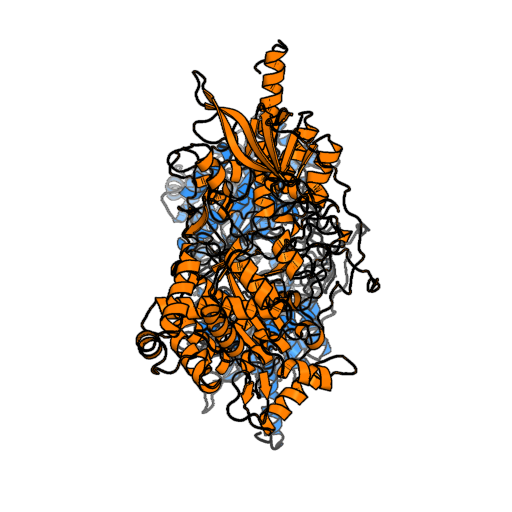CA 1
ATOM 4061 C C . CYS A 1 534 ? 1.601 17.984 3.037 1 97.94 534 CYS A C 1
ATOM 4063 O O . CYS A 1 534 ? 0.547 17.516 3.467 1 97.94 534 CYS A O 1
ATOM 4065 N N . VAL A 1 535 ? 1.939 19.203 3.203 1 97.44 535 VAL A N 1
ATOM 4066 C CA . VAL A 1 535 ? 1.144 20.109 4.031 1 97.44 535 VAL A CA 1
ATOM 4067 C C . VAL A 1 535 ? 0.963 21.453 3.314 1 97.44 535 VAL A C 1
ATOM 4069 O O . VAL A 1 535 ? 1.652 21.734 2.334 1 97.44 535 VAL A O 1
ATOM 4072 N N . THR A 1 536 ? -0 22.234 3.768 1 97.25 536 THR A N 1
ATOM 4073 C CA . THR A 1 536 ? -0.162 23.594 3.279 1 97.25 536 THR A CA 1
ATOM 4074 C C . THR A 1 536 ? 1.088 24.422 3.564 1 97.25 536 THR A C 1
ATOM 4076 O O . THR A 1 536 ? 1.699 24.281 4.625 1 97.25 536 THR A O 1
ATOM 4079 N N . MET A 1 537 ? 1.46 25.172 2.584 1 97.88 537 MET A N 1
ATOM 4080 C CA . MET A 1 537 ? 2.668 25.984 2.725 1 97.88 537 MET A CA 1
ATOM 4081 C C . MET A 1 537 ? 2.324 27.469 2.797 1 97.88 537 MET A C 1
ATOM 4083 O O . MET A 1 537 ? 3.082 28.297 2.311 1 97.88 537 MET A O 1
ATOM 4087 N N . LEU A 1 538 ? 1.12 27.734 3.336 1 97.25 538 LEU A N 1
ATOM 4088 C CA . LEU A 1 538 ? 0.82 29.109 3.699 1 97.25 538 LEU A CA 1
ATOM 4089 C C . LEU A 1 538 ? 1.681 29.562 4.875 1 97.25 538 LEU A C 1
ATOM 4091 O O . LEU A 1 538 ? 1.823 28.844 5.859 1 97.25 538 LEU A O 1
ATOM 4095 N N . PRO A 1 539 ? 2.186 30.734 4.84 1 97.5 539 PRO A N 1
ATOM 4096 C CA . PRO A 1 539 ? 3.168 31.172 5.832 1 97.5 539 PRO A CA 1
ATOM 4097 C C . PRO A 1 539 ? 2.658 31.031 7.266 1 97.5 539 PRO A C 1
ATOM 4099 O O . PRO A 1 539 ? 3.316 30.406 8.102 1 97.5 539 PRO A O 1
ATOM 4102 N N . PRO A 1 540 ? 1.498 31.516 7.617 1 96.19 540 PRO A N 1
ATOM 4103 C CA . PRO A 1 540 ? 1.102 31.438 9.023 1 96.19 540 PRO A CA 1
ATOM 4104 C C . PRO A 1 540 ? 0.718 30.031 9.453 1 96.19 540 PRO A C 1
ATOM 4106 O O . PRO A 1 540 ? 0.641 29.734 10.656 1 96.19 540 PRO A O 1
ATOM 4109 N N . ALA A 1 541 ? 0.411 29.141 8.5 1 95.62 541 ALA A N 1
ATOM 4110 C CA . ALA A 1 541 ? 0.005 27.781 8.836 1 95.62 541 ALA A CA 1
ATOM 4111 C C . ALA A 1 541 ? 1.22 26.875 9.023 1 95.62 541 ALA A C 1
ATOM 4113 O O . ALA A 1 541 ? 1.152 25.891 9.75 1 95.62 541 ALA A O 1
ATOM 4114 N N . PHE A 1 542 ? 2.342 27.234 8.438 1 97.5 542 PHE A N 1
ATOM 4115 C CA . PHE A 1 542 ? 3.486 26.328 8.375 1 97.5 542 PHE A CA 1
ATOM 4116 C C . PHE A 1 542 ? 4.645 26.859 9.211 1 97.5 542 PHE A C 1
ATOM 4118 O O . PHE A 1 542 ? 5.168 26.156 10.078 1 97.5 542 PHE A O 1
ATOM 4125 N N . LEU A 1 543 ? 5.035 28.062 9.133 1 98.12 543 LEU A N 1
ATOM 4126 C CA . LEU A 1 543 ? 6.301 28.625 9.594 1 98.12 543 LEU A CA 1
ATOM 4127 C C . LEU A 1 543 ? 6.34 28.703 11.109 1 98.12 543 LEU A C 1
ATOM 4129 O O . LEU A 1 543 ? 7.391 28.484 11.719 1 98.12 543 LEU A O 1
ATOM 4133 N N . PRO A 1 544 ? 5.23 29.031 11.766 1 97.06 544 PRO A N 1
ATOM 4134 C CA . PRO A 1 544 ? 5.305 29.188 13.227 1 97.06 544 PRO A CA 1
ATOM 4135 C C . PRO A 1 544 ? 5.695 27.891 13.938 1 97.06 544 PRO A C 1
ATOM 4137 O O . PRO A 1 544 ? 6.156 27.938 15.086 1 97.06 544 PRO A O 1
ATOM 4140 N N . ALA A 1 545 ? 5.547 26.797 13.312 1 96.69 545 ALA A N 1
ATOM 4141 C CA . ALA A 1 545 ? 5.766 25.484 13.945 1 96.69 545 ALA A CA 1
ATOM 4142 C C . ALA A 1 545 ? 7.254 25.234 14.188 1 96.69 545 ALA A C 1
ATOM 4144 O O . ALA A 1 545 ? 7.625 24.406 15.016 1 96.69 545 ALA A O 1
ATOM 4145 N N . PHE A 1 546 ? 8.109 25.922 13.562 1 97.88 546 PHE A N 1
ATOM 4146 C CA . PHE A 1 546 ? 9.523 25.578 13.594 1 97.88 546 PHE A CA 1
ATOM 4147 C C . PHE A 1 546 ? 10.25 26.328 14.695 1 97.88 546 PHE A C 1
ATOM 4149 O O . PHE A 1 546 ? 9.828 27.438 15.078 1 97.88 546 PHE A O 1
ATOM 4156 N N . PRO A 1 547 ? 11.32 25.844 15.141 1 95.38 547 PRO A N 1
ATOM 4157 C CA . PRO A 1 547 ? 12 26.359 16.344 1 95.38 547 PRO A CA 1
ATOM 4158 C C . PRO A 1 547 ? 12.602 27.734 16.125 1 95.38 547 PRO A C 1
ATOM 4160 O O . PRO A 1 547 ? 13.062 28.047 15.016 1 95.38 547 PRO A O 1
ATOM 4163 N N . TRP A 1 548 ? 12.578 28.484 17.219 1 96.12 548 TRP A N 1
ATOM 4164 C CA . TRP A 1 548 ? 13.305 29.75 17.328 1 96.12 548 TRP A CA 1
ATOM 4165 C C . TRP A 1 548 ? 14.656 29.547 18 1 96.12 548 TRP A C 1
ATOM 4167 O O . TRP A 1 548 ? 14.727 29 19.109 1 96.12 548 TRP A O 1
ATOM 4177 N N . ARG A 1 549 ? 15.664 29.906 17.328 1 92.62 549 ARG A N 1
ATOM 4178 C CA . ARG A 1 549 ? 17 29.891 17.938 1 92.62 549 ARG A CA 1
ATOM 4179 C C . ARG A 1 549 ? 17.453 31.297 18.281 1 92.62 549 ARG A C 1
ATOM 4181 O O . ARG A 1 549 ? 18 31.531 19.359 1 92.62 549 ARG A O 1
ATOM 4188 N N . ASP A 1 550 ? 17.312 32.25 17.422 1 93.62 550 ASP A N 1
ATOM 4189 C CA . ASP A 1 550 ? 17.406 33.688 17.594 1 93.62 550 ASP A CA 1
ATOM 4190 C C . ASP A 1 550 ? 16.672 34.438 16.469 1 93.62 550 ASP A C 1
ATOM 4192 O O . ASP A 1 550 ? 16.172 33.812 15.539 1 93.62 550 ASP A O 1
ATOM 4196 N N . GLY A 1 551 ? 16.594 35.719 16.641 1 95.56 551 GLY A N 1
ATOM 4197 C CA . GLY A 1 551 ? 15.781 36.5 15.719 1 95.56 551 GLY A CA 1
ATOM 4198 C C . GLY A 1 551 ? 16.297 36.438 14.297 1 95.56 551 GLY A C 1
ATOM 4199 O O . GLY A 1 551 ? 15.523 36.375 13.344 1 95.56 551 GLY A O 1
ATOM 4200 N N . LEU A 1 552 ? 17.641 36.562 14.086 1 96.81 552 LEU A N 1
ATOM 4201 C CA . LEU A 1 552 ? 18.219 36.562 12.75 1 96.81 552 LEU A CA 1
ATOM 4202 C C . LEU A 1 552 ? 18.031 35.188 12.086 1 96.81 552 LEU A C 1
ATOM 4204 O O . LEU A 1 552 ? 17.656 35.125 10.914 1 96.81 552 LEU A O 1
ATOM 4208 N N . ASP A 1 553 ? 18.281 34.156 12.859 1 96.5 553 ASP A N 1
ATOM 4209 C CA . ASP A 1 553 ? 18.109 32.812 12.367 1 96.5 553 ASP A CA 1
ATOM 4210 C C . ASP A 1 553 ? 16.672 32.562 11.883 1 96.5 553 ASP A C 1
ATOM 4212 O O . ASP A 1 553 ? 16.453 31.984 10.82 1 96.5 553 ASP A O 1
ATOM 4216 N N . TYR A 1 554 ? 15.734 32.969 12.633 1 97.88 554 TYR A N 1
ATOM 4217 C CA . TYR A 1 554 ? 14.336 32.75 12.273 1 97.88 554 TYR A CA 1
ATOM 4218 C C . TYR A 1 554 ? 13.945 33.562 11.047 1 97.88 554 TYR A C 1
ATOM 4220 O O . TYR A 1 554 ? 13.219 33.062 10.18 1 97.88 554 TYR A O 1
ATOM 4228 N N . LYS A 1 555 ? 14.406 34.844 10.945 1 98.06 555 LYS A N 1
ATOM 4229 C CA . LYS A 1 555 ? 14.141 35.656 9.758 1 98.06 555 LYS A CA 1
ATOM 4230 C C . LYS A 1 555 ? 14.719 35 8.508 1 98.06 555 LYS A C 1
ATOM 4232 O O . LYS A 1 555 ? 14.086 35.031 7.445 1 98.06 555 LYS A O 1
ATOM 4237 N N . LYS A 1 556 ? 15.938 34.438 8.664 1 97.94 556 LYS A N 1
ATOM 4238 C CA . LYS A 1 556 ? 16.547 33.75 7.543 1 97.94 556 LYS A CA 1
ATOM 4239 C C . LYS A 1 556 ? 15.734 32.531 7.141 1 97.94 556 LYS A C 1
ATOM 4241 O O . LYS A 1 556 ? 15.531 32.281 5.949 1 97.94 556 LYS A O 1
ATOM 4246 N N . PHE A 1 557 ? 15.305 31.812 8.102 1 97.94 557 PHE A N 1
ATOM 4247 C CA . PHE A 1 557 ? 14.508 30.625 7.863 1 97.94 557 PHE A CA 1
ATOM 4248 C C . PHE A 1 557 ? 13.227 30.969 7.117 1 97.94 557 PHE A C 1
ATOM 4250 O O . PHE A 1 557 ? 12.883 30.312 6.125 1 97.94 557 PHE A O 1
ATOM 4257 N N . VAL A 1 558 ? 12.5 31.922 7.602 1 98.38 558 VAL A N 1
ATOM 4258 C CA . VAL A 1 558 ? 11.227 32.344 7.016 1 98.38 558 VAL A CA 1
ATOM 4259 C C . VAL A 1 558 ? 11.438 32.75 5.555 1 98.38 558 VAL A C 1
ATOM 4261 O O . VAL A 1 558 ? 10.633 32.375 4.691 1 98.38 558 VAL A O 1
ATOM 4264 N N . ALA A 1 559 ? 12.531 33.406 5.262 1 98.06 559 ALA A N 1
ATOM 4265 C CA . ALA A 1 559 ? 12.82 33.875 3.916 1 98.06 559 ALA A CA 1
ATOM 4266 C C . ALA A 1 559 ? 13.125 32.719 2.967 1 98.06 559 ALA A C 1
ATOM 4268 O O . ALA A 1 559 ? 13.102 32.906 1.746 1 98.06 559 ALA A O 1
ATOM 4269 N N . LYS A 1 560 ? 13.336 31.531 3.447 1 98 560 LYS A N 1
ATOM 4270 C CA . LYS A 1 560 ? 13.656 30.375 2.625 1 98 560 LYS A CA 1
ATOM 4271 C C . LYS A 1 560 ? 12.391 29.672 2.145 1 98 560 LYS A C 1
ATOM 4273 O O . LYS A 1 560 ? 12.461 28.719 1.357 1 98 560 LYS A O 1
ATOM 4278 N N . LEU A 1 561 ? 11.219 30.094 2.525 1 98.44 561 LEU A N 1
ATOM 4279 C CA . LEU A 1 561 ? 9.969 29.406 2.248 1 98.44 561 LEU A CA 1
ATOM 4280 C C . LEU A 1 561 ? 9.828 29.109 0.759 1 98.44 561 LEU A C 1
ATOM 4282 O O . LEU A 1 561 ? 9.391 28.016 0.375 1 98.44 561 LEU A O 1
ATOM 4286 N N . PRO A 1 562 ? 10.227 30 -0.167 1 97.94 562 PRO A N 1
ATOM 4287 C CA . PRO A 1 562 ? 10.055 29.734 -1.597 1 97.94 562 PRO A CA 1
ATOM 4288 C C . PRO A 1 562 ? 10.875 28.531 -2.072 1 97.94 562 PRO A C 1
ATOM 4290 O O . PRO A 1 562 ? 10.672 28.047 -3.188 1 97.94 562 PRO A O 1
ATOM 4293 N N . HIS A 1 563 ? 11.773 28.047 -1.214 1 98.19 563 HIS A N 1
ATOM 4294 C CA . HIS A 1 563 ? 12.672 26.953 -1.588 1 98.19 563 HIS A CA 1
ATOM 4295 C C . HIS A 1 563 ? 12.375 25.688 -0.782 1 98.19 563 HIS A C 1
ATOM 4297 O O . HIS A 1 563 ? 13.188 24.766 -0.749 1 98.19 563 HIS A O 1
ATOM 4303 N N . MET A 1 564 ? 11.25 25.641 -0.175 1 98.62 564 MET A N 1
ATOM 4304 C CA . MET A 1 564 ? 10.992 24.547 0.765 1 98.62 564 MET A CA 1
ATOM 4305 C C . MET A 1 564 ? 10.023 23.547 0.174 1 98.62 564 MET A C 1
ATOM 4307 O O . MET A 1 564 ? 9.422 23.781 -0.874 1 98.62 564 MET A O 1
ATOM 4311 N N . GLY A 1 565 ? 9.992 22.422 0.748 1 98.44 565 GLY A N 1
ATOM 4312 C CA . GLY A 1 565 ? 8.914 21.438 0.749 1 98.44 565 GLY A CA 1
ATOM 4313 C C . GLY A 1 565 ? 8.531 20.984 2.143 1 98.44 565 GLY A C 1
ATOM 4314 O O . GLY A 1 565 ? 9.391 20.75 2.99 1 98.44 565 GLY A O 1
ATOM 4315 N N . GLY A 1 566 ? 7.254 20.953 2.381 1 98.44 566 GLY A N 1
ATOM 4316 C CA . GLY A 1 566 ? 6.793 20.656 3.729 1 98.44 566 GLY A CA 1
ATOM 4317 C C . GLY A 1 566 ? 6.219 19.25 3.869 1 98.44 566 GLY A C 1
ATOM 4318 O O . GLY A 1 566 ? 5.586 18.734 2.943 1 98.44 566 GLY A O 1
ATOM 4319 N N . PHE A 1 567 ? 6.48 18.594 5.051 1 98 567 PHE A N 1
ATOM 4320 C CA . PHE A 1 567 ? 6 17.266 5.395 1 98 567 PHE A CA 1
ATOM 4321 C C . PHE A 1 567 ? 5.18 17.297 6.68 1 98 567 PHE A C 1
ATOM 4323 O O . PHE A 1 567 ? 5.434 18.109 7.562 1 98 567 PHE A O 1
ATOM 4330 N N . ILE A 1 568 ? 4.227 16.391 6.723 1 98.38 568 ILE A N 1
ATOM 4331 C CA . ILE A 1 568 ? 3.621 16.047 8.008 1 98.38 568 ILE A CA 1
ATOM 4332 C C . ILE A 1 568 ? 3.664 14.539 8.211 1 98.38 568 ILE A C 1
ATOM 4334 O O . ILE A 1 568 ? 3.504 13.773 7.266 1 98.38 568 ILE A O 1
ATOM 4338 N N . MET A 1 569 ? 3.955 14.133 9.445 1 98.44 569 MET A N 1
ATOM 4339 C CA . MET A 1 569 ? 3.875 12.742 9.891 1 98.44 569 MET A CA 1
ATOM 4340 C C . MET A 1 569 ? 2.559 12.477 10.609 1 98.44 569 MET A C 1
ATOM 4342 O O . MET A 1 569 ? 2.5 12.531 11.844 1 98.44 569 MET A O 1
ATOM 4346 N N . LEU A 1 570 ? 1.549 12.133 9.797 1 98.56 570 LEU A N 1
ATOM 4347 C CA . LEU A 1 570 ? 0.213 11.906 10.344 1 98.56 570 LEU A CA 1
ATOM 4348 C C . LEU A 1 570 ? 0.138 10.57 11.07 1 98.56 570 LEU A C 1
ATOM 4350 O O . LEU A 1 570 ? 0.18 9.508 10.445 1 98.56 570 LEU A O 1
ATOM 4354 N N . THR A 1 571 ? -0.078 10.586 12.375 1 98.62 571 THR A N 1
ATOM 4355 C CA . THR A 1 571 ? 0.016 9.398 13.219 1 98.62 571 THR A CA 1
ATOM 4356 C C . THR A 1 571 ? -1.371 8.938 13.656 1 98.62 571 THR A C 1
ATOM 4358 O O . THR A 1 571 ? -2.15 9.719 14.203 1 98.62 571 THR A O 1
ATOM 4361 N N . ARG A 1 572 ? -1.688 7.684 13.352 1 98.75 572 ARG A N 1
ATOM 4362 C CA . ARG A 1 572 ? -2.887 7.109 13.953 1 98.75 572 ARG A CA 1
ATOM 4363 C C . ARG A 1 572 ? -2.666 6.809 15.43 1 98.75 572 ARG A C 1
ATOM 4365 O O . ARG A 1 572 ? -2.152 5.746 15.789 1 98.75 572 ARG A O 1
ATOM 4372 N N . ASP A 1 573 ? -3.078 7.672 16.281 1 98.38 573 ASP A N 1
ATOM 4373 C CA . ASP A 1 573 ? -2.777 7.598 17.719 1 98.38 573 ASP A CA 1
ATOM 4374 C C . ASP A 1 573 ? -3.57 6.48 18.391 1 98.38 573 ASP A C 1
ATOM 4376 O O . ASP A 1 573 ? -4.734 6.25 18.047 1 98.38 573 ASP A O 1
ATOM 4380 N N . ARG A 1 574 ? -2.896 5.801 19.234 1 98.06 574 ARG A N 1
ATOM 4381 C CA . ARG A 1 574 ? -3.473 4.699 20 1 98.06 574 ARG A CA 1
ATOM 4382 C C . ARG A 1 574 ? -4.121 5.207 21.281 1 98.06 574 ARG A C 1
ATOM 4384 O O . ARG A 1 574 ? -5.18 4.719 21.688 1 98.06 574 ARG A O 1
ATOM 4391 N N . ASP A 1 575 ? -3.48 6.207 21.984 1 97.81 575 ASP A N 1
ATOM 4392 C CA . ASP A 1 575 ? -3.914 6.672 23.312 1 97.81 575 ASP A CA 1
ATOM 4393 C C . ASP A 1 575 ? -4.73 7.957 23.188 1 97.81 575 ASP A C 1
ATOM 4395 O O . ASP A 1 575 ? -4.277 8.938 22.594 1 97.81 575 ASP A O 1
ATOM 4399 N N . SER A 1 576 ? -5.895 7.961 23.781 1 97.94 576 SER A N 1
ATOM 4400 C CA . SER A 1 576 ? -6.871 9.031 23.562 1 97.94 576 SER A CA 1
ATOM 4401 C C . SER A 1 576 ? -6.785 10.086 24.656 1 97.94 576 SER A C 1
ATOM 4403 O O . SER A 1 576 ? -6.094 9.891 25.656 1 97.94 576 SER A O 1
ATOM 4405 N N . GLY A 1 577 ? -7.395 11.266 24.391 1 98.44 577 GLY A N 1
ATOM 4406 C CA . GLY A 1 577 ? -7.609 12.328 25.344 1 98.44 577 GLY A CA 1
ATOM 4407 C C . GLY A 1 577 ? -9.078 12.641 25.578 1 98.44 577 GLY A C 1
ATOM 4408 O O . GLY A 1 577 ? -9.922 11.75 25.5 1 98.44 577 GLY A O 1
ATOM 4409 N N . ARG A 1 578 ? -9.289 13.867 26.047 1 98.38 578 ARG A N 1
ATOM 4410 C CA . ARG A 1 578 ? -10.68 14.258 26.297 1 98.38 578 ARG A CA 1
ATOM 4411 C C . ARG A 1 578 ? -10.875 15.75 26.047 1 98.38 578 ARG A C 1
ATOM 4413 O O . ARG A 1 578 ? -9.914 16.516 26.062 1 98.38 578 ARG A O 1
ATOM 4420 N N . VAL A 1 579 ? -12.133 16.094 25.766 1 98.12 579 VAL A N 1
ATOM 4421 C CA . VAL A 1 579 ? -12.648 17.453 25.688 1 98.12 579 VAL A CA 1
ATOM 4422 C C . VAL A 1 579 ? -13.562 17.734 26.875 1 98.12 579 VAL A C 1
ATOM 4424 O O . VAL A 1 579 ? -14.344 16.875 27.281 1 98.12 579 VAL A O 1
ATOM 4427 N N . TYR A 1 580 ? -13.406 18.875 27.453 1 98.31 580 TYR A N 1
ATOM 4428 C CA . TYR A 1 580 ? -14.234 19.25 28.594 1 98.31 580 TYR A CA 1
ATOM 4429 C C . TYR A 1 580 ? -14.43 20.75 28.656 1 98.31 580 TYR A C 1
ATOM 4431 O O . TYR A 1 580 ? -13.664 21.516 28.062 1 98.31 580 TYR A O 1
ATOM 4439 N N . PRO A 1 581 ? -15.531 21.234 29.219 1 97.81 581 PRO A N 1
ATOM 4440 C CA . PRO A 1 581 ? -15.773 22.672 29.312 1 97.81 581 PRO A CA 1
ATOM 4441 C C . PRO A 1 581 ? -14.859 23.359 30.328 1 97.81 581 PRO A C 1
ATOM 4443 O O . PRO A 1 581 ? -14.672 22.844 31.438 1 97.81 581 PRO A O 1
ATOM 4446 N N . ASP A 1 582 ? -14.336 24.484 29.906 1 97.44 582 ASP A N 1
ATOM 4447 C CA . ASP A 1 582 ? -13.578 25.312 30.828 1 97.44 582 ASP A CA 1
ATOM 4448 C C . ASP A 1 582 ? -14.422 25.672 32.062 1 97.44 582 ASP A C 1
ATOM 4450 O O . ASP A 1 582 ? -15.594 26.047 31.922 1 97.44 582 ASP A O 1
ATOM 4454 N N . PRO A 1 583 ? -13.875 25.594 33.219 1 95.31 583 PRO A N 1
ATOM 4455 C CA . PRO A 1 583 ? -14.672 25.797 34.406 1 95.31 583 PRO A CA 1
ATOM 4456 C C . PRO A 1 583 ? -15.141 27.25 34.562 1 95.31 583 PRO A C 1
ATOM 4458 O O . PRO A 1 583 ? -16.109 27.516 35.281 1 95.31 583 PRO A O 1
ATOM 4461 N N . VAL A 1 584 ? -14.516 28.141 33.906 1 95.19 584 VAL A N 1
ATOM 4462 C CA . VAL A 1 584 ? -14.812 29.562 34.094 1 95.19 584 VAL A CA 1
ATOM 4463 C C . VAL A 1 584 ? -15.836 30.016 33.062 1 95.19 584 VAL A C 1
ATOM 4465 O O . VAL A 1 584 ? -16.844 30.641 33.406 1 95.19 584 VAL A O 1
ATOM 4468 N N . ASP A 1 585 ? -15.586 29.688 31.828 1 94.88 585 ASP A N 1
ATOM 4469 C CA . ASP A 1 585 ? -16.453 30.297 30.828 1 94.88 585 ASP A CA 1
ATOM 4470 C C . ASP A 1 585 ? -17.031 29.234 29.891 1 94.88 585 ASP A C 1
ATOM 4472 O O . ASP A 1 585 ? -17.703 29.562 28.906 1 94.88 585 ASP A O 1
ATOM 4476 N N . GLY A 1 586 ? -16.719 28.047 30.047 1 96.31 586 GLY A N 1
ATOM 4477 C CA . GLY A 1 586 ? -17.359 26.953 29.344 1 96.31 586 GLY A CA 1
ATOM 4478 C C . GLY A 1 586 ? -16.75 26.688 27.969 1 96.31 586 GLY A C 1
ATOM 4479 O O . GLY A 1 586 ? -17.203 25.797 27.25 1 96.31 586 GLY A O 1
ATOM 4480 N N . ARG A 1 587 ? -15.727 27.391 27.609 1 96.38 587 ARG A N 1
ATOM 4481 C CA . ARG A 1 587 ? -15.109 27.156 26.312 1 96.38 587 ARG A CA 1
ATOM 4482 C C . ARG A 1 587 ? -14.5 25.766 26.234 1 96.38 587 ARG A C 1
ATOM 4484 O O . ARG A 1 587 ? -14.406 25.062 27.234 1 96.38 587 ARG A O 1
ATOM 4491 N N . CYS A 1 588 ? -14.141 25.359 25.078 1 96.94 588 CYS A N 1
ATOM 4492 C CA . CYS A 1 588 ? -13.594 24.031 24.859 1 96.94 588 CYS A CA 1
ATOM 4493 C C . CYS A 1 588 ? -12.18 23.906 25.422 1 96.94 588 CYS A C 1
ATOM 4495 O O . CYS A 1 588 ? -11.32 24.75 25.125 1 96.94 588 CYS A O 1
ATOM 4497 N N . ARG A 1 589 ? -11.914 22.969 26.25 1 97.69 589 ARG A N 1
ATOM 4498 C CA . ARG A 1 589 ? -10.594 22.578 26.734 1 97.69 589 ARG A CA 1
ATOM 4499 C C . ARG A 1 589 ? -10.234 21.172 26.234 1 97.69 589 ARG A C 1
ATOM 4501 O O . ARG A 1 589 ? -11.102 20.312 26.109 1 97.69 589 ARG A O 1
ATOM 4508 N N . VAL A 1 590 ? -8.984 20.984 25.922 1 98.25 590 VAL A N 1
ATOM 4509 C CA . VAL A 1 590 ? -8.547 19.719 25.375 1 98.25 590 VAL A CA 1
ATOM 4510 C C . VAL A 1 590 ? -7.41 19.141 26.219 1 98.25 590 VAL A C 1
ATOM 4512 O O . VAL A 1 590 ? -6.336 19.75 26.297 1 98.25 590 VAL A O 1
ATOM 4515 N N . ASP A 1 591 ? -7.676 18.031 26.859 1 98.44 591 ASP A N 1
ATOM 4516 C CA . ASP A 1 591 ? -6.66 17.281 27.578 1 98.44 591 ASP A CA 1
ATOM 4517 C C . ASP A 1 591 ? -6.141 16.109 26.734 1 98.44 591 ASP A C 1
ATOM 4519 O O . ASP A 1 591 ? -6.809 15.086 26.609 1 98.44 591 ASP A O 1
ATOM 4523 N N . TYR A 1 592 ? -5 16.297 26.156 1 98.06 592 TYR A N 1
ATOM 4524 C CA . TYR A 1 592 ? -4.383 15.328 25.25 1 98.06 592 TYR A CA 1
ATOM 4525 C C . TYR A 1 592 ? -2.873 15.523 25.203 1 98.06 592 TYR A C 1
ATOM 4527 O O . TYR A 1 592 ? -2.387 16.656 25.125 1 98.06 592 TYR A O 1
ATOM 4535 N N . SER A 1 593 ? -2.088 14.461 25.328 1 96.94 593 SER A N 1
ATOM 4536 C CA . SER A 1 593 ? -0.642 14.43 25.125 1 96.94 593 SER A CA 1
ATOM 4537 C C . SER A 1 593 ? -0.237 13.297 24.188 1 96.94 593 SER A C 1
ATOM 4539 O O . SER A 1 593 ? -0.794 12.195 24.25 1 96.94 593 SER A O 1
ATOM 4541 N N . VAL A 1 594 ? 0.669 13.547 23.328 1 97.69 594 VAL A N 1
ATOM 4542 C CA . VAL A 1 594 ? 1.144 12.484 22.453 1 97.69 594 VAL A CA 1
ATOM 4543 C C . VAL A 1 594 ? 1.918 11.453 23.266 1 97.69 594 VAL A C 1
ATOM 4545 O O . VAL A 1 594 ? 2.898 11.789 23.938 1 97.69 594 VAL A O 1
ATOM 4548 N N . SER A 1 595 ? 1.559 10.234 23.25 1 97.75 595 SER A N 1
ATOM 4549 C CA . SER A 1 595 ? 2.186 9.188 24.047 1 97.75 595 SER A CA 1
ATOM 4550 C C . SER A 1 595 ? 3.566 8.836 23.516 1 97.75 595 SER A C 1
ATOM 4552 O O . SER A 1 595 ? 3.887 9.141 22.359 1 97.75 595 SER A O 1
ATOM 4554 N N . SER A 1 596 ? 4.414 8.242 24.422 1 97.56 596 SER A N 1
ATOM 4555 C CA . SER A 1 596 ? 5.707 7.746 23.953 1 97.56 596 SER A CA 1
ATOM 4556 C C . SER A 1 596 ? 5.547 6.711 22.844 1 97.56 596 SER A C 1
ATOM 4558 O O . SER A 1 596 ? 6.371 6.629 21.938 1 97.56 596 SER A O 1
ATOM 4560 N N . TYR A 1 597 ? 4.469 5.926 22.969 1 97.62 597 TYR A N 1
ATOM 4561 C CA . TYR A 1 597 ? 4.141 4.938 21.953 1 97.62 597 TYR A CA 1
ATOM 4562 C C . TYR A 1 597 ? 4 5.586 20.578 1 97.62 597 TYR A C 1
ATOM 4564 O O . TYR A 1 597 ? 4.629 5.156 19.609 1 97.62 597 TYR A O 1
ATOM 4572 N N . ASP A 1 598 ? 3.232 6.602 20.453 1 98.12 598 ASP A N 1
ATOM 4573 C CA . ASP A 1 598 ? 2.969 7.285 19.188 1 98.12 598 ASP A CA 1
ATOM 4574 C C . ASP A 1 598 ? 4.191 8.07 18.734 1 98.12 598 ASP A C 1
ATOM 4576 O O . ASP A 1 598 ? 4.465 8.156 17.531 1 98.12 598 ASP A O 1
ATOM 4580 N N . ARG A 1 599 ? 4.961 8.672 19.625 1 98.06 599 ARG A N 1
ATOM 4581 C CA . ARG A 1 599 ? 6.156 9.43 19.266 1 98.06 599 ARG A CA 1
ATOM 4582 C C . ARG A 1 599 ? 7.211 8.523 18.641 1 98.06 599 ARG A C 1
ATOM 4584 O O . ARG A 1 599 ? 7.93 8.938 17.734 1 98.06 599 ARG A O 1
ATOM 4591 N N . ASN A 1 600 ? 7.305 7.309 19.125 1 97.88 600 ASN A N 1
ATOM 4592 C CA . ASN A 1 600 ? 8.258 6.371 18.531 1 97.88 600 ASN A CA 1
ATOM 4593 C C . ASN A 1 600 ? 7.93 6.086 17.078 1 97.88 600 ASN A C 1
ATOM 4595 O O . ASN A 1 600 ? 8.836 5.93 16.25 1 97.88 600 ASN A O 1
ATOM 4599 N N . HIS A 1 601 ? 6.676 5.992 16.797 1 98 601 HIS A N 1
ATOM 4600 C CA . HIS A 1 601 ? 6.266 5.832 15.406 1 98 601 HIS A CA 1
ATOM 4601 C C . HIS A 1 601 ? 6.625 7.062 14.586 1 98 601 HIS A C 1
ATOM 4603 O O . HIS A 1 601 ? 7.074 6.941 13.445 1 98 601 HIS A O 1
ATOM 4609 N N . MET A 1 602 ? 6.488 8.25 15.164 1 98.19 602 MET A N 1
ATOM 4610 C CA . MET A 1 602 ? 6.777 9.508 14.477 1 98.19 602 MET A CA 1
ATOM 4611 C C . MET A 1 602 ? 8.266 9.617 14.156 1 98.19 602 MET A C 1
ATOM 4613 O O . MET A 1 602 ? 8.641 10.148 13.109 1 98.19 602 MET A O 1
ATOM 4617 N N . VAL A 1 603 ? 9.078 9.133 15.039 1 98.31 603 VAL A N 1
ATOM 4618 C CA . VAL A 1 603 ? 10.523 9.211 14.859 1 98.31 603 VAL A CA 1
ATOM 4619 C C . VAL A 1 603 ? 10.93 8.477 13.586 1 98.31 603 VAL A C 1
ATOM 4621 O O . VAL A 1 603 ? 11.695 9 12.773 1 98.31 603 VAL A O 1
ATOM 4624 N N . GLU A 1 604 ? 10.359 7.32 13.398 1 97.81 604 GLU A N 1
ATOM 4625 C CA . GLU A 1 604 ? 10.703 6.539 12.219 1 97.81 604 GLU A CA 1
ATOM 4626 C C . GLU A 1 604 ? 10.18 7.191 10.945 1 97.81 604 GLU A C 1
ATOM 4628 O O . GLU A 1 604 ? 10.82 7.125 9.891 1 97.81 604 GLU A O 1
ATOM 4633 N N . ALA A 1 605 ? 9.039 7.762 11.039 1 98.44 605 ALA A N 1
ATOM 4634 C CA . ALA A 1 605 ? 8.492 8.469 9.883 1 98.44 605 ALA A CA 1
ATOM 4635 C C . ALA A 1 605 ? 9.32 9.711 9.555 1 98.44 605 ALA A C 1
ATOM 4637 O O . ALA A 1 605 ? 9.492 10.055 8.391 1 98.44 605 ALA A O 1
ATOM 4638 N N . LEU A 1 606 ? 9.75 10.398 10.562 1 98.38 606 LEU A N 1
ATOM 4639 C CA . LEU A 1 606 ? 10.609 11.555 10.352 1 98.38 606 LEU A CA 1
ATOM 4640 C C . LEU A 1 606 ? 11.922 11.148 9.703 1 98.38 606 LEU A C 1
ATOM 4642 O O . LEU A 1 606 ? 12.438 11.859 8.836 1 98.38 606 LEU A O 1
ATOM 4646 N N . ALA A 1 607 ? 12.469 10.023 10.148 1 98.56 607 ALA A N 1
ATOM 4647 C CA . ALA A 1 607 ? 13.672 9.484 9.523 1 98.56 607 ALA A CA 1
ATOM 4648 C C . ALA A 1 607 ? 13.438 9.203 8.047 1 98.56 607 ALA A C 1
ATOM 4650 O O . ALA A 1 607 ? 14.266 9.555 7.199 1 98.56 607 ALA A O 1
ATOM 4651 N N . ALA A 1 608 ? 12.352 8.562 7.766 1 98.69 608 ALA A N 1
ATOM 4652 C CA . ALA A 1 608 ? 12 8.273 6.375 1 98.69 608 ALA A CA 1
ATOM 4653 C C . ALA A 1 608 ? 11.852 9.555 5.566 1 98.69 608 ALA A C 1
ATOM 4655 O O . ALA A 1 608 ? 12.281 9.625 4.414 1 98.69 608 ALA A O 1
ATOM 4656 N N . SER A 1 609 ? 11.234 10.578 6.164 1 98.81 609 SER A N 1
ATOM 4657 C CA . SER A 1 609 ? 11.039 11.859 5.484 1 98.81 609 SER A CA 1
ATOM 4658 C C . SER A 1 609 ? 12.375 12.539 5.199 1 98.81 609 SER A C 1
ATOM 4660 O O . SER A 1 609 ? 12.555 13.156 4.148 1 98.81 609 SER A O 1
ATOM 4662 N N . ALA A 1 610 ? 13.258 12.43 6.105 1 98.81 610 ALA A N 1
ATOM 4663 C CA . ALA A 1 610 ? 14.594 12.992 5.906 1 98.81 610 ALA A CA 1
ATOM 4664 C C . ALA A 1 610 ? 15.312 12.305 4.746 1 98.81 610 ALA A C 1
ATOM 4666 O O . ALA A 1 610 ? 15.977 12.953 3.945 1 98.81 610 ALA A O 1
ATOM 4667 N N . LYS A 1 611 ? 15.172 11.008 4.707 1 98.75 611 LYS A N 1
ATOM 4668 C CA . LYS A 1 611 ? 15.773 10.258 3.604 1 98.75 611 LYS A CA 1
ATOM 4669 C C . LYS A 1 611 ? 15.156 10.672 2.268 1 98.75 611 LYS A C 1
ATOM 4671 O O . LYS A 1 611 ? 15.875 10.82 1.272 1 98.75 611 LYS A O 1
ATOM 4676 N N . ILE A 1 612 ? 13.859 10.805 2.221 1 98.81 612 ILE A N 1
ATOM 4677 C CA . ILE A 1 612 ? 13.164 11.234 1.014 1 98.81 612 ILE A CA 1
ATOM 4678 C C . ILE A 1 612 ? 13.688 12.602 0.578 1 98.81 612 ILE A C 1
ATOM 4680 O O . ILE A 1 612 ? 13.992 12.812 -0.599 1 98.81 612 ILE A O 1
ATOM 4684 N N . ALA A 1 613 ? 13.789 13.523 1.547 1 98.75 613 ALA A N 1
ATOM 4685 C CA . ALA A 1 613 ? 14.297 14.859 1.253 1 98.75 613 ALA A CA 1
ATOM 4686 C C . ALA A 1 613 ? 15.734 14.797 0.733 1 98.75 613 ALA A C 1
ATOM 4688 O O . ALA A 1 613 ? 16.062 15.453 -0.259 1 98.75 613 ALA A O 1
ATOM 4689 N N . TYR A 1 614 ? 16.547 14.023 1.354 1 98.75 614 TYR A N 1
ATOM 4690 C CA . TYR A 1 614 ? 17.969 13.922 1.012 1 98.75 614 TYR A CA 1
ATOM 4691 C C . TYR A 1 614 ? 18.141 13.398 -0.407 1 98.75 614 TYR A C 1
ATOM 4693 O O . TYR A 1 614 ? 18.891 13.984 -1.201 1 98.75 614 TYR A O 1
ATOM 4701 N N . ILE A 1 615 ? 17.453 12.258 -0.682 1 98.31 615 ILE A N 1
ATOM 4702 C CA . ILE A 1 615 ? 17.656 11.609 -1.974 1 98.31 615 ILE A CA 1
ATOM 4703 C C . ILE A 1 615 ? 17.078 12.484 -3.084 1 98.31 615 ILE A C 1
ATOM 4705 O O . ILE A 1 615 ? 17.406 12.305 -4.258 1 98.31 615 ILE A O 1
ATOM 4709 N N . SER A 1 616 ? 16.219 13.461 -2.672 1 98.06 616 SER A N 1
ATOM 4710 C CA . SER A 1 616 ? 15.602 14.383 -3.627 1 98.06 616 SER A CA 1
ATOM 4711 C C . SER A 1 616 ? 16.453 15.633 -3.814 1 98.06 616 SER A C 1
ATOM 4713 O O . SER A 1 616 ? 16.094 16.531 -4.57 1 98.06 616 SER A O 1
ATOM 4715 N N . GLY A 1 617 ? 17.547 15.766 -3.07 1 98.12 617 GLY A N 1
ATOM 4716 C CA . GLY A 1 617 ? 18.5 16.844 -3.316 1 98.12 617 GLY A CA 1
ATOM 4717 C C . GLY A 1 617 ? 18.406 17.969 -2.307 1 98.12 617 GLY A C 1
ATOM 4718 O O . GLY A 1 617 ? 19.031 19.016 -2.48 1 98.12 617 GLY A O 1
ATOM 4719 N N . ALA A 1 618 ? 17.688 17.812 -1.224 1 98.62 618 ALA A N 1
ATOM 4720 C CA . ALA A 1 618 ? 17.547 18.875 -0.216 1 98.62 618 ALA A CA 1
ATOM 4721 C C . ALA A 1 618 ? 18.906 19.219 0.397 1 98.62 618 ALA A C 1
ATOM 4723 O O . ALA A 1 618 ? 19.734 18.344 0.642 1 98.62 618 ALA A O 1
ATOM 4724 N N . LYS A 1 619 ? 19.062 20.516 0.69 1 98.38 619 LYS A N 1
ATOM 4725 C CA . LYS A 1 619 ? 20.297 21.016 1.312 1 98.38 619 LYS A CA 1
ATOM 4726 C C . LYS A 1 619 ? 20.156 21.047 2.83 1 98.38 619 LYS A C 1
ATOM 4728 O O . LYS A 1 619 ? 21.156 20.969 3.547 1 98.38 619 LYS A O 1
ATOM 4733 N N . GLU A 1 620 ? 18.984 21.234 3.273 1 98.62 620 GLU A N 1
ATOM 4734 C CA . GLU A 1 620 ? 18.672 21.266 4.699 1 98.62 620 GLU A CA 1
ATOM 4735 C C . GLU A 1 620 ? 17.391 20.484 5 1 98.62 620 GLU A C 1
ATOM 4737 O O . GLU A 1 620 ? 16.547 20.297 4.125 1 98.62 620 GLU A O 1
ATOM 4742 N N . PHE A 1 621 ? 17.297 19.953 6.234 1 98.75 621 PHE A N 1
ATOM 4743 C CA . PHE A 1 621 ? 16.094 19.328 6.746 1 98.75 621 PHE A CA 1
ATOM 4744 C C . PHE A 1 621 ? 15.797 19.797 8.164 1 98.75 621 PHE A C 1
ATOM 4746 O O . PHE A 1 621 ? 16.594 19.594 9.07 1 98.75 621 PHE A O 1
ATOM 4753 N N . HIS A 1 622 ? 14.664 20.531 8.297 1 98.56 622 HIS A N 1
ATOM 4754 C CA . HIS A 1 622 ? 14.234 21.094 9.578 1 98.56 622 HIS A CA 1
ATOM 4755 C C . HIS A 1 622 ? 13.031 20.344 10.133 1 98.56 622 HIS A C 1
ATOM 4757 O O . HIS A 1 622 ? 12.266 19.75 9.375 1 98.56 622 HIS A O 1
ATOM 4763 N N . THR A 1 623 ? 12.906 20.312 11.422 1 98.19 623 THR A N 1
ATOM 4764 C CA . THR A 1 623 ? 11.758 19.703 12.078 1 98.19 623 THR A CA 1
ATOM 4765 C C . THR A 1 623 ? 11.148 20.656 13.102 1 98.19 623 THR A C 1
ATOM 4767 O O . THR A 1 623 ? 11.758 21.672 13.445 1 98.19 623 THR A O 1
ATOM 4770 N N . SER A 1 624 ? 9.945 20.344 13.555 1 97.81 624 SER A N 1
ATOM 4771 C CA . SER A 1 624 ? 9.305 21.156 14.586 1 97.81 624 SER A CA 1
ATOM 4772 C C . SER A 1 624 ? 9.797 20.766 15.977 1 97.81 624 SER A C 1
ATOM 4774 O O . SER A 1 624 ? 9.227 21.203 16.984 1 97.81 624 SER A O 1
ATOM 4776 N N . CYS A 1 625 ? 10.828 19.953 15.992 1 96.38 625 CYS A N 1
ATOM 4777 C CA . CYS A 1 625 ? 11.461 19.562 17.25 1 96.38 625 CYS A CA 1
ATOM 4778 C C . CYS A 1 625 ? 12.656 20.469 17.547 1 96.38 625 CYS A C 1
ATOM 4780 O O . CYS A 1 625 ? 13.664 20.422 16.844 1 96.38 625 CYS A O 1
ATOM 4782 N N . ARG A 1 626 ? 12.586 21.188 18.594 1 92.44 626 ARG A N 1
ATOM 4783 C CA . ARG A 1 626 ? 13.633 22.141 18.953 1 92.44 626 ARG A CA 1
ATOM 4784 C C . ARG A 1 626 ? 14.859 21.422 19.5 1 92.44 626 ARG A C 1
ATOM 4786 O O . ARG A 1 626 ? 15.969 21.953 19.469 1 92.44 626 ARG A O 1
ATOM 4793 N N . GLY A 1 627 ? 14.664 20.234 19.969 1 88.62 627 GLY A N 1
ATOM 4794 C CA . GLY A 1 627 ? 15.766 19.469 20.547 1 88.62 627 GLY A CA 1
ATOM 4795 C C . GLY A 1 627 ? 16.703 18.906 19.5 1 88.62 627 GLY A C 1
ATOM 4796 O O . GLY A 1 627 ? 17.766 18.375 19.828 1 88.62 627 GLY A O 1
ATOM 4797 N N . LEU A 1 628 ? 16.391 19.078 18.281 1 92.94 628 LEU A N 1
ATOM 4798 C CA . LEU A 1 628 ? 17.172 18.531 17.172 1 92.94 628 LEU A CA 1
ATOM 4799 C C . LEU A 1 628 ? 17.594 19.641 16.219 1 92.94 628 LEU A C 1
ATOM 4801 O O . LEU A 1 628 ? 16.75 20.344 15.648 1 92.94 628 LEU A O 1
ATOM 4805 N N . PRO A 1 629 ? 18.938 19.891 16.078 1 95.25 629 PRO A N 1
ATOM 4806 C CA . PRO A 1 629 ? 19.344 20.844 15.047 1 95.25 629 PRO A CA 1
ATOM 4807 C C . PRO A 1 629 ? 18.969 20.391 13.641 1 95.25 629 PRO A C 1
ATOM 4809 O O . PRO A 1 629 ? 18.844 19.188 13.391 1 95.25 629 PRO A O 1
ATOM 4812 N N . PRO A 1 630 ? 18.766 21.281 12.742 1 97.75 630 PRO A N 1
ATOM 4813 C CA . PRO A 1 630 ? 18.484 20.859 11.367 1 97.75 630 PRO A CA 1
ATOM 4814 C C . PRO A 1 630 ? 19.656 20.094 10.75 1 97.75 630 PRO A C 1
ATOM 4816 O O . PRO A 1 630 ? 20.812 20.281 11.156 1 97.75 630 PRO A O 1
ATOM 4819 N N . PHE A 1 631 ? 19.375 19.203 9.844 1 98.44 631 PHE A N 1
ATOM 4820 C CA . PHE A 1 631 ? 20.406 18.578 9.031 1 98.44 631 PHE A CA 1
ATOM 4821 C C . PHE A 1 631 ? 20.875 19.516 7.926 1 98.44 631 PHE A C 1
ATOM 4823 O O . PHE A 1 631 ? 20.062 20.125 7.23 1 98.44 631 PHE A O 1
ATOM 4830 N N . ILE A 1 632 ? 22.156 19.703 7.82 1 98.31 632 ILE A N 1
ATOM 4831 C CA . ILE A 1 632 ? 22.781 20.469 6.738 1 98.31 632 ILE A CA 1
ATOM 4832 C C . ILE A 1 632 ? 23.609 19.531 5.863 1 98.31 632 ILE A C 1
ATOM 4834 O O . ILE A 1 632 ? 24.578 18.922 6.332 1 98.31 632 ILE A O 1
ATOM 4838 N N . ARG A 1 633 ? 23.188 19.406 4.645 1 98 633 ARG A N 1
ATOM 4839 C CA . ARG A 1 633 ? 23.922 18.562 3.711 1 98 633 ARG A CA 1
ATOM 4840 C C . ARG A 1 633 ? 25.375 19.031 3.559 1 98 633 ARG A C 1
ATOM 4842 O O . ARG A 1 633 ? 25.625 20.219 3.344 1 98 633 ARG A O 1
ATOM 4849 N N . PRO A 1 634 ? 26.359 18.125 3.605 1 97.31 634 PRO A N 1
ATOM 4850 C CA . PRO A 1 634 ? 27.734 18.516 3.352 1 97.31 634 PRO A CA 1
ATOM 4851 C C . PRO A 1 634 ? 27.953 19.047 1.938 1 97.31 634 PRO A C 1
ATOM 4853 O O . PRO A 1 634 ? 27.359 18.531 0.985 1 97.31 634 PRO A O 1
ATOM 4856 N N . ALA A 1 635 ? 28.844 20 1.825 1 94.25 635 ALA A N 1
ATOM 4857 C CA . ALA A 1 635 ? 29.094 20.672 0.55 1 94.25 635 ALA A CA 1
ATOM 4858 C C . ALA A 1 635 ? 29.562 19.672 -0.506 1 94.25 635 ALA A C 1
ATOM 4860 O O . ALA A 1 635 ? 29.25 19.812 -1.69 1 94.25 635 ALA A O 1
ATOM 4861 N N . GLU A 1 636 ? 30.219 18.641 -0.069 1 94.25 636 GLU A N 1
ATOM 4862 C CA . GLU A 1 636 ? 30.797 17.688 -1.002 1 94.25 636 GLU A CA 1
ATOM 4863 C C . GLU A 1 636 ? 29.781 16.625 -1.42 1 94.25 636 GLU A C 1
ATOM 4865 O O . GLU A 1 636 ? 30.016 15.883 -2.381 1 94.25 636 GLU A O 1
ATOM 4870 N N . ALA A 1 637 ? 28.688 16.531 -0.72 1 93.94 637 ALA A N 1
ATOM 4871 C CA . ALA A 1 637 ? 27.703 15.508 -1 1 93.94 637 ALA A CA 1
ATOM 4872 C C . ALA A 1 637 ? 26.703 15.969 -2.068 1 93.94 637 ALA A C 1
ATOM 4874 O O . ALA A 1 637 ? 26.047 17 -1.907 1 93.94 637 ALA A O 1
ATOM 4875 N N . ASP A 1 638 ? 26.594 15.148 -3.078 1 91.56 638 ASP A N 1
ATOM 4876 C CA . ASP A 1 638 ? 25.703 15.477 -4.188 1 91.56 638 ASP A CA 1
ATOM 4877 C C . ASP A 1 638 ? 24.453 14.602 -4.16 1 91.56 638 ASP A C 1
ATOM 4879 O O . ASP A 1 638 ? 24.469 13.492 -3.623 1 91.56 638 ASP A O 1
ATOM 4883 N N . ALA A 1 639 ? 23.422 15.133 -4.84 1 89.06 639 ALA A N 1
ATOM 4884 C CA . ALA A 1 639 ? 22.156 14.406 -4.895 1 89.06 639 ALA A CA 1
ATOM 4885 C C . ALA A 1 639 ? 22.297 13.133 -5.723 1 89.06 639 ALA A C 1
ATOM 4887 O O . ALA A 1 639 ? 21.578 12.148 -5.492 1 89.06 639 ALA A O 1
ATOM 4888 N N . ASP A 1 640 ? 23.25 13.078 -6.59 1 93.75 640 ASP A N 1
ATOM 4889 C CA . ASP A 1 640 ? 23.391 11.961 -7.52 1 93.75 640 ASP A CA 1
ATOM 4890 C C . ASP A 1 640 ? 24.469 10.984 -7.051 1 93.75 640 ASP A C 1
ATOM 4892 O O . ASP A 1 640 ? 24.828 10.047 -7.766 1 93.75 640 ASP A O 1
ATOM 4896 N N . ASP A 1 641 ? 24.984 11.273 -5.836 1 96.5 641 ASP A N 1
ATOM 4897 C CA . ASP A 1 641 ? 26 10.352 -5.316 1 96.5 641 ASP A CA 1
ATOM 4898 C C . ASP A 1 641 ? 25.453 8.93 -5.219 1 96.5 641 ASP A C 1
ATOM 4900 O O . ASP A 1 641 ? 24.312 8.734 -4.805 1 96.5 641 ASP A O 1
ATOM 4904 N N . ALA A 1 642 ? 26.281 7.93 -5.461 1 96.5 642 ALA A N 1
ATOM 4905 C CA . ALA A 1 642 ? 25.891 6.523 -5.516 1 96.5 642 ALA A CA 1
ATOM 4906 C C . ALA A 1 642 ? 25.469 6.016 -4.141 1 96.5 642 ALA A C 1
ATOM 4908 O O . ALA A 1 642 ? 24.609 5.137 -4.031 1 96.5 642 ALA A O 1
ATOM 4909 N N . GLU A 1 643 ? 25.984 6.551 -3.113 1 96.69 643 GLU A N 1
ATOM 4910 C CA . GLU A 1 643 ? 25.688 6.059 -1.773 1 96.69 643 GLU A CA 1
ATOM 4911 C C . GLU A 1 643 ? 24.266 6.453 -1.349 1 96.69 643 GLU A C 1
ATOM 4913 O O . GLU A 1 643 ? 23.656 5.785 -0.509 1 96.69 643 GLU A O 1
ATOM 4918 N N . GLY A 1 644 ? 23.734 7.617 -1.868 1 97.38 644 GLY A N 1
ATOM 4919 C CA . GLY A 1 644 ? 22.406 8.078 -1.504 1 97.38 644 GLY A CA 1
ATOM 4920 C C . GLY A 1 644 ? 22.25 8.328 -0.016 1 97.38 644 GLY A C 1
ATOM 4921 O O . GLY A 1 644 ? 23.062 9.031 0.589 1 97.38 644 GLY A O 1
ATOM 4922 N N . THR A 1 645 ? 21.297 7.703 0.617 1 97.94 645 THR A N 1
ATOM 4923 C CA . THR A 1 645 ? 20.953 7.98 2.006 1 97.94 645 THR A CA 1
ATOM 4924 C C . THR A 1 645 ? 21.891 7.246 2.957 1 97.94 645 THR A C 1
ATOM 4926 O O . THR A 1 645 ? 21.734 7.316 4.176 1 97.94 645 THR A O 1
ATOM 4929 N N . ASN A 1 646 ? 22.844 6.453 2.406 1 98.25 646 ASN A N 1
ATOM 4930 C CA . ASN A 1 646 ? 23.875 5.84 3.234 1 98.25 646 ASN A CA 1
ATOM 4931 C C . ASN A 1 646 ? 24.922 6.855 3.664 1 98.25 646 ASN A C 1
ATOM 4933 O O . ASN A 1 646 ? 25.844 6.531 4.422 1 98.25 646 ASN A O 1
ATOM 4937 N N . ASN A 1 647 ? 24.859 8.07 3.215 1 98.38 647 ASN A N 1
ATOM 4938 C CA . ASN A 1 647 ? 25.797 9.125 3.578 1 98.38 647 ASN A CA 1
ATOM 4939 C C . ASN A 1 647 ? 26.031 9.172 5.086 1 98.38 647 ASN A C 1
ATOM 4941 O O . ASN A 1 647 ? 25.078 9.148 5.867 1 98.38 647 ASN A O 1
ATOM 4945 N N . ALA A 1 648 ? 27.25 9.297 5.449 1 97.81 648 ALA A N 1
ATOM 4946 C CA . ALA A 1 648 ? 27.641 9.164 6.852 1 97.81 648 ALA A CA 1
ATOM 4947 C C . ALA A 1 648 ? 27.062 10.297 7.688 1 97.81 648 ALA A C 1
ATOM 4949 O O . ALA A 1 648 ? 26.656 10.094 8.836 1 97.81 648 ALA A O 1
ATOM 4950 N N . ALA A 1 649 ? 27.047 11.516 7.145 1 98.25 649 ALA A N 1
ATOM 4951 C CA . ALA A 1 649 ? 26.5 12.664 7.875 1 98.25 649 ALA A CA 1
ATOM 4952 C C . ALA A 1 649 ? 25 12.5 8.125 1 98.25 649 ALA A C 1
ATOM 4954 O O . ALA A 1 649 ? 24.516 12.789 9.219 1 98.25 649 ALA A O 1
ATOM 4955 N N . LEU A 1 650 ? 24.312 12.086 7.113 1 98.5 650 LEU A N 1
ATOM 4956 C CA . LEU A 1 650 ? 22.875 11.844 7.27 1 98.5 650 LEU A CA 1
ATOM 4957 C C . LEU A 1 650 ? 22.609 10.758 8.305 1 98.5 650 LEU A C 1
ATOM 4959 O O . LEU A 1 650 ? 21.734 10.898 9.156 1 98.5 650 LEU A O 1
ATOM 4963 N N . GLN A 1 651 ? 23.375 9.68 8.211 1 98.25 651 GLN A N 1
ATOM 4964 C CA . GLN A 1 651 ? 23.188 8.562 9.141 1 98.25 651 GLN A CA 1
ATOM 4965 C C . GLN A 1 651 ? 23.453 8.992 10.578 1 98.25 651 GLN A C 1
ATOM 4967 O O . GLN A 1 651 ? 22.766 8.547 11.5 1 98.25 651 GLN A O 1
ATOM 4972 N N . SER A 1 652 ? 24.453 9.797 10.75 1 98.25 652 SER A N 1
ATOM 4973 C CA . SER A 1 652 ? 24.734 10.32 12.086 1 98.25 652 SER A CA 1
ATOM 4974 C C . SER A 1 652 ? 23.562 11.164 12.602 1 98.25 652 SER A C 1
ATOM 4976 O O . SER A 1 652 ? 23.203 11.07 13.781 1 98.25 652 SER A O 1
ATOM 4978 N N . TRP A 1 653 ? 23.031 12 11.789 1 98.44 653 TRP A N 1
ATOM 4979 C CA . TRP A 1 653 ? 21.891 12.836 12.164 1 98.44 653 TRP A CA 1
ATOM 4980 C C . TRP A 1 653 ? 20.672 11.969 12.508 1 98.44 653 TRP A C 1
ATOM 4982 O O . TRP A 1 653 ? 19.953 12.25 13.469 1 98.44 653 TRP A O 1
ATOM 4992 N N . LEU A 1 654 ? 20.438 10.93 11.742 1 98.31 654 LEU A N 1
ATOM 4993 C CA . LEU A 1 654 ? 19.328 10.016 11.984 1 98.31 654 LEU A CA 1
ATOM 4994 C C . LEU A 1 654 ? 19.484 9.32 13.328 1 98.31 654 LEU A C 1
ATOM 4996 O O . LEU A 1 654 ? 18.5 9.102 14.031 1 98.31 654 LEU A O 1
ATOM 5000 N N . ALA A 1 655 ? 20.688 8.977 13.656 1 97.81 655 ALA A N 1
ATOM 5001 C CA . ALA A 1 655 ? 20.953 8.359 14.961 1 97.81 655 ALA A CA 1
ATOM 5002 C C . ALA A 1 655 ? 20.609 9.32 16.094 1 97.81 655 ALA A C 1
ATOM 5004 O O . ALA A 1 655 ? 20.062 8.906 17.125 1 97.81 655 ALA A O 1
ATOM 5005 N N . GLU A 1 656 ? 20.891 10.578 15.898 1 97.38 656 GLU A N 1
ATOM 5006 C CA . GLU A 1 656 ? 20.547 11.586 16.906 1 97.38 656 GLU A CA 1
ATOM 5007 C C . GLU A 1 656 ? 19.047 11.766 17.031 1 97.38 656 GLU A C 1
ATOM 5009 O O . GLU A 1 656 ? 18.516 11.914 18.141 1 97.38 656 GLU A O 1
ATOM 5014 N N . LEU A 1 657 ? 18.391 11.797 15.922 1 97.31 657 LEU A N 1
ATOM 5015 C CA . LEU A 1 657 ? 16.938 11.859 15.906 1 97.31 657 LEU A CA 1
ATOM 5016 C C . LEU A 1 657 ? 16.328 10.742 16.734 1 97.31 657 LEU A C 1
ATOM 5018 O O . LEU A 1 657 ? 15.453 10.984 17.562 1 97.31 657 LEU A O 1
ATOM 5022 N N . ARG A 1 658 ? 16.781 9.531 16.578 1 96.62 658 ARG A N 1
ATOM 5023 C CA . ARG A 1 658 ? 16.25 8.367 17.266 1 96.62 658 ARG A CA 1
ATOM 5024 C C . ARG A 1 658 ? 16.547 8.438 18.766 1 96.62 658 ARG A C 1
ATOM 5026 O O . ARG A 1 658 ? 15.758 7.957 19.578 1 96.62 658 ARG A O 1
ATOM 5033 N N . ARG A 1 659 ? 17.594 9.086 19.125 1 94.12 659 ARG A N 1
ATOM 5034 C CA . ARG A 1 659 ? 17.953 9.258 20.516 1 94.12 659 ARG A CA 1
ATOM 5035 C C . ARG A 1 659 ? 17.047 10.281 21.203 1 94.12 659 ARG A C 1
ATOM 5037 O O . ARG A 1 659 ? 16.703 10.133 22.375 1 94.12 659 ARG A O 1
ATOM 5044 N N . LYS A 1 660 ? 16.656 11.359 20.547 1 87.44 660 LYS A N 1
ATOM 5045 C CA . LYS A 1 660 ? 15.898 12.461 21.109 1 87.44 660 LYS A CA 1
ATOM 5046 C C . LYS A 1 660 ? 14.438 12.078 21.312 1 87.44 660 LYS A C 1
ATOM 5048 O O . LYS A 1 660 ? 13.742 12.648 22.141 1 87.44 660 LYS A O 1
ATOM 5053 N N . ALA A 1 661 ? 13.883 11.203 20.578 1 85.06 661 ALA A N 1
ATOM 5054 C CA . ALA A 1 661 ? 12.586 10.547 20.75 1 85.06 661 ALA A CA 1
ATOM 5055 C C . ALA A 1 661 ? 11.453 11.57 20.75 1 85.06 661 ALA A C 1
ATOM 5057 O O . ALA A 1 661 ? 10.445 11.383 21.438 1 85.06 661 ALA A O 1
ATOM 5058 N N . LEU A 1 662 ? 11.594 12.805 20.25 1 94 662 LEU A N 1
ATOM 5059 C CA . LEU A 1 662 ? 10.57 13.828 20.109 1 94 662 LEU A CA 1
ATOM 5060 C C . LEU A 1 662 ? 9.906 14.125 21.453 1 94 662 LEU A C 1
ATOM 5062 O O . LEU A 1 662 ? 8.68 14.078 21.562 1 94 662 LEU A O 1
ATOM 5066 N N . GLU A 1 663 ? 10.672 14.539 22.406 1 92 663 GLU A N 1
ATOM 5067 C CA . GLU A 1 663 ? 10.156 14.914 23.719 1 92 663 GLU A CA 1
ATOM 5068 C C . GLU A 1 663 ? 9.07 15.977 23.609 1 92 663 GLU A C 1
ATOM 5070 O O . GLU A 1 663 ? 9.258 17 22.938 1 92 663 GLU A O 1
ATOM 5075 N N . PRO A 1 664 ? 7.945 15.789 24.297 1 90.25 664 PRO A N 1
ATOM 5076 C CA . PRO A 1 664 ? 6.781 16.656 24.094 1 90.25 664 PRO A CA 1
ATOM 5077 C C . PRO A 1 664 ? 7.074 18.125 24.422 1 90.25 664 PRO A C 1
ATOM 5079 O O . PRO A 1 664 ? 6.582 19.016 23.734 1 90.25 664 PRO A O 1
ATOM 5082 N N . GLU A 1 665 ? 7.84 18.453 25.406 1 90.38 665 GLU A N 1
ATOM 5083 C CA . GLU A 1 665 ? 8.086 19.844 25.766 1 90.38 665 GLU A CA 1
ATOM 5084 C C . GLU A 1 665 ? 9.062 20.5 24.781 1 90.38 665 GLU A C 1
ATOM 5086 O O . GLU A 1 665 ? 9.211 21.719 24.766 1 90.38 665 GLU A O 1
ATOM 5091 N N . ARG A 1 666 ? 9.625 19.672 23.953 1 93.38 666 ARG A N 1
ATOM 5092 C CA . ARG A 1 666 ? 10.609 20.219 23.016 1 93.38 666 ARG A CA 1
ATOM 5093 C C . ARG A 1 666 ? 10.141 20.031 21.562 1 93.38 666 ARG A C 1
ATOM 5095 O O . ARG A 1 666 ? 10.914 20.234 20.625 1 93.38 666 ARG A O 1
ATOM 5102 N N . THR A 1 667 ? 8.992 19.547 21.453 1 95.81 667 THR A N 1
ATOM 5103 C CA . THR A 1 667 ? 8.422 19.328 20.125 1 95.81 667 THR A CA 1
ATOM 5104 C C . THR A 1 667 ? 7.051 20 20.016 1 95.81 667 THR A C 1
ATOM 5106 O O . THR A 1 667 ? 6.23 19.891 20.922 1 95.81 667 THR A O 1
ATOM 5109 N N . LEU A 1 668 ? 6.84 20.734 18.969 1 96.62 668 LEU A N 1
ATOM 5110 C CA . LEU A 1 668 ? 5.508 21.25 18.688 1 96.62 668 LEU A CA 1
ATOM 5111 C C . LEU A 1 668 ? 4.75 20.344 17.734 1 96.62 668 LEU A C 1
ATOM 5113 O O . LEU A 1 668 ? 5.199 20.094 16.609 1 96.62 668 LEU A O 1
ATOM 5117 N N . PHE A 1 669 ? 3.654 19.797 18.219 1 97.75 669 PHE A N 1
ATOM 5118 C CA . PHE A 1 669 ? 2.762 18.984 17.406 1 97.75 669 PHE A CA 1
ATOM 5119 C C . PHE A 1 669 ? 1.586 19.812 16.891 1 97.75 669 PHE A C 1
ATOM 5121 O O . PHE A 1 669 ? 1.344 20.922 17.375 1 97.75 669 PHE A O 1
ATOM 5128 N N . ALA A 1 670 ? 0.948 19.297 15.891 1 97.62 670 ALA A N 1
ATOM 5129 C CA . ALA A 1 670 ? -0.268 19.906 15.352 1 97.62 670 ALA A CA 1
ATOM 5130 C C . ALA A 1 670 ? -1.312 18.844 15.031 1 97.62 670 ALA A C 1
ATOM 5132 O O . ALA A 1 670 ? -1.01 17.641 15.031 1 97.62 670 ALA A O 1
ATOM 5133 N N . CYS A 1 671 ? -2.527 19.297 14.867 1 96.94 671 CYS A N 1
ATOM 5134 C CA . CYS A 1 671 ? -3.621 18.406 14.492 1 96.94 671 CYS A CA 1
ATOM 5135 C C . CYS A 1 671 ? -4.66 19.156 13.656 1 96.94 671 CYS A C 1
ATOM 5137 O O . CYS A 1 671 ? -4.941 20.328 13.906 1 96.94 671 CYS A O 1
ATOM 5139 N N . ALA A 1 672 ? -5.133 18.422 12.656 1 96.81 672 ALA A N 1
ATOM 5140 C CA . ALA A 1 672 ? -6.246 18.953 11.867 1 96.81 672 ALA A CA 1
ATOM 5141 C C . ALA A 1 672 ? -7.434 17.984 11.891 1 96.81 672 ALA A C 1
ATOM 5143 O O . ALA A 1 672 ? -8.445 18.234 11.234 1 96.81 672 ALA A O 1
ATOM 5144 N N . HIS A 1 673 ? -7.32 16.906 12.617 1 98.38 673 HIS A N 1
ATOM 5145 C CA . HIS A 1 673 ? -8.344 15.867 12.68 1 98.38 673 HIS A CA 1
ATOM 5146 C C . HIS A 1 673 ? -8.781 15.602 14.117 1 98.38 673 HIS A C 1
ATOM 5148 O O . HIS A 1 673 ? -7.988 15.133 14.938 1 98.38 673 HIS A O 1
ATOM 5154 N N . GLN A 1 674 ? -10 15.93 14.43 1 98.5 674 GLN A N 1
ATOM 5155 C CA . GLN A 1 674 ? -10.562 15.625 15.742 1 98.5 674 GLN A CA 1
ATOM 5156 C C . GLN A 1 674 ? -11.672 14.586 15.633 1 98.5 674 GLN A C 1
ATOM 5158 O O . GLN A 1 674 ? -12.602 14.742 14.844 1 98.5 674 GLN A O 1
ATOM 5163 N N . MET A 1 675 ? -11.516 13.539 16.469 1 98.38 675 MET A N 1
ATOM 5164 C CA . MET A 1 675 ? -12.43 12.406 16.328 1 98.38 675 MET A CA 1
ATOM 5165 C C . MET A 1 675 ? -12.711 11.766 17.672 1 98.38 675 MET A C 1
ATOM 5167 O O . MET A 1 675 ? -11.898 11.867 18.594 1 98.38 675 MET A O 1
ATOM 5171 N N . GLY A 1 676 ? -13.875 11.156 17.859 1 98.69 676 GLY A N 1
ATOM 5172 C CA . GLY A 1 676 ? -14.094 10.07 18.812 1 98.69 676 GLY A CA 1
ATOM 5173 C C . GLY A 1 676 ? -14.695 10.539 20.125 1 98.69 676 GLY A C 1
ATOM 5174 O O . GLY A 1 676 ? -15.047 9.727 20.969 1 98.69 676 GLY A O 1
ATOM 5175 N N . SER A 1 677 ? -15.008 11.812 20.344 1 98.81 677 SER A N 1
ATOM 5176 C CA . SER A 1 677 ? -15.344 12.359 21.656 1 98.81 677 SER A CA 1
ATOM 5177 C C . SER A 1 677 ? -16.812 12.117 22 1 98.81 677 SER A C 1
ATOM 5179 O O . SER A 1 677 ? -17.266 12.445 23.094 1 98.81 677 SER A O 1
ATOM 5181 N N . CYS A 1 678 ? -17.609 11.578 21.078 1 98.88 678 CYS A N 1
ATOM 5182 C CA . CYS A 1 678 ? -18.953 11.031 21.281 1 98.88 678 CYS A CA 1
ATOM 5183 C C . CYS A 1 678 ? -19.062 9.641 20.672 1 98.88 678 CYS A C 1
ATOM 5185 O O . CYS A 1 678 ? -20.031 9.352 19.953 1 98.88 678 CYS A O 1
ATOM 5187 N N . ARG A 1 679 ? -18.297 8.812 21.078 1 98.44 679 ARG A N 1
ATOM 5188 C CA . ARG A 1 679 ? -18 7.555 20.406 1 98.44 679 ARG A CA 1
ATOM 5189 C C . ARG A 1 679 ? -19.25 6.676 20.328 1 98.44 679 ARG A C 1
ATOM 5191 O O . ARG A 1 679 ? -20.016 6.598 21.281 1 98.44 679 ARG A O 1
ATOM 5198 N N . MET A 1 680 ? -19.359 6.039 19.172 1 98.69 680 MET A N 1
ATOM 5199 C CA . MET A 1 680 ? -20.391 5.027 18.938 1 98.69 680 MET A CA 1
ATOM 5200 C C . MET A 1 680 ? -19.969 3.68 19.516 1 98.69 680 MET A C 1
ATOM 5202 O O . MET A 1 680 ? -18.781 3.354 19.531 1 98.69 680 MET A O 1
ATOM 5206 N N . GLY A 1 681 ? -20.891 2.93 20 1 98.38 681 GLY A N 1
ATOM 5207 C CA . GLY A 1 681 ? -20.609 1.605 20.531 1 98.38 681 GLY A CA 1
ATOM 5208 C C . GLY A 1 681 ? -21.844 0.77 20.766 1 98.38 681 GLY A C 1
ATOM 5209 O O . GLY A 1 681 ? -22.969 1.215 20.484 1 98.38 681 GLY A O 1
ATOM 5210 N N . LYS A 1 682 ? -21.656 -0.402 21.312 1 97.5 682 LYS A N 1
ATOM 5211 C CA . LYS A 1 682 ? -22.734 -1.374 21.469 1 97.5 682 LYS A CA 1
ATOM 5212 C C . LYS A 1 682 ? -23.438 -1.2 22.812 1 97.5 682 LYS A C 1
ATOM 5214 O O . LYS A 1 682 ? -24.484 -1.785 23.047 1 97.5 682 LYS A O 1
ATOM 5219 N N . SER A 1 683 ? -22.828 -0.3 23.703 1 97.81 683 SER A N 1
ATOM 5220 C CA . SER A 1 683 ? -23.375 -0.129 25.031 1 97.81 683 SER A CA 1
ATOM 5221 C C . SER A 1 683 ? -23.141 1.281 25.562 1 97.81 683 SER A C 1
ATOM 5223 O O . SER A 1 683 ? -22.125 1.909 25.219 1 97.81 683 SER A O 1
ATOM 5225 N N . PRO A 1 684 ? -24.047 1.812 26.375 1 97 684 PRO A N 1
ATOM 5226 C CA . PRO A 1 684 ? -23.859 3.135 26.969 1 97 684 PRO A CA 1
ATOM 5227 C C . PRO A 1 684 ? -22.672 3.174 27.953 1 97 684 PRO A C 1
ATOM 5229 O O . PRO A 1 684 ? -22.188 4.254 28.281 1 97 684 PRO A O 1
ATOM 5232 N N . ARG A 1 685 ? -22.234 2.012 28.391 1 97.44 685 ARG A N 1
ATOM 5233 C CA . ARG A 1 685 ? -21.109 1.952 29.344 1 97.44 685 ARG A CA 1
ATOM 5234 C C . ARG A 1 685 ? -19.812 2.391 28.672 1 97.44 685 ARG A C 1
ATOM 5236 O O . ARG A 1 685 ? -18.922 2.928 29.344 1 97.44 685 ARG A O 1
ATOM 5243 N N . SER A 1 686 ? -19.781 2.199 27.375 1 97.56 686 SER A N 1
ATOM 5244 C CA . SER A 1 686 ? -18.5 2.449 26.703 1 97.56 686 SER A CA 1
ATOM 5245 C C . SER A 1 686 ? -18.672 3.449 25.562 1 97.56 686 SER A C 1
ATOM 5247 O O . SER A 1 686 ? -17.734 3.689 24.797 1 97.56 686 SER A O 1
ATOM 5249 N N . SER A 1 687 ? -19.859 3.994 25.406 1 98.62 687 SER A N 1
ATOM 5250 C CA . SER A 1 687 ? -20.094 4.852 24.234 1 98.62 687 SER A CA 1
ATOM 5251 C C . SER A 1 687 ? -21.172 5.895 24.531 1 98.62 687 SER A C 1
ATOM 5253 O O . SER A 1 687 ? -21.828 5.84 25.562 1 98.62 687 SER A O 1
ATOM 5255 N N . VAL A 1 688 ? -21.25 6.844 23.656 1 98.88 688 VAL A N 1
ATOM 5256 C CA . VAL A 1 688 ? -22.188 7.957 23.812 1 98.88 688 VAL A CA 1
ATOM 5257 C C . VAL A 1 688 ? -23.406 7.742 22.938 1 98.88 688 VAL A C 1
ATOM 5259 O O . VAL A 1 688 ? -24.531 8.094 23.328 1 98.88 688 VAL A O 1
ATOM 5262 N N . VAL A 1 689 ? -23.188 7.164 21.734 1 98.88 689 VAL A N 1
ATOM 5263 C CA . VAL A 1 689 ? -24.312 6.941 20.828 1 98.88 689 VAL A CA 1
ATOM 5264 C C . VAL A 1 689 ? -24.375 5.465 20.438 1 98.88 689 VAL A C 1
ATOM 5266 O O . VAL A 1 689 ? -23.375 4.75 20.531 1 98.88 689 VAL A O 1
ATOM 5269 N N . ASP A 1 690 ? -25.516 5.004 20.125 1 98.56 690 ASP A N 1
ATOM 5270 C CA . ASP A 1 690 ? -25.703 3.631 19.656 1 98.56 690 ASP A CA 1
ATOM 5271 C C . ASP A 1 690 ? -25.312 3.484 18.188 1 98.56 690 ASP A C 1
ATOM 5273 O O . ASP A 1 690 ? -24.812 4.434 17.578 1 98.56 690 ASP A O 1
ATOM 5277 N N . PRO A 1 691 ? -25.422 2.355 17.562 1 98.06 691 PRO A N 1
ATOM 5278 C CA . PRO A 1 691 ? -24.953 2.117 16.188 1 98.06 691 PRO A CA 1
ATOM 5279 C C . PRO A 1 691 ? -25.703 2.947 15.156 1 98.06 691 PRO A C 1
ATOM 5281 O O . PRO A 1 691 ? -25.25 3.082 14.016 1 98.06 691 PRO A O 1
ATOM 5284 N N . ASP A 1 692 ? -26.828 3.498 15.508 1 97.94 692 ASP A N 1
ATOM 5285 C CA . ASP A 1 692 ? -27.594 4.352 14.609 1 97.94 692 ASP A CA 1
ATOM 5286 C C . ASP A 1 692 ? -27.328 5.828 14.891 1 97.94 692 ASP A C 1
ATOM 5288 O O . ASP A 1 692 ? -28.047 6.699 14.375 1 97.94 692 ASP A O 1
ATOM 5292 N N . CYS A 1 693 ? -26.453 6.172 15.789 1 98.75 693 CYS A N 1
ATOM 5293 C CA . CYS A 1 693 ? -25.969 7.504 16.125 1 98.75 693 CYS A CA 1
ATOM 5294 C C . CYS A 1 693 ? -26.938 8.227 17.047 1 98.75 693 CYS A C 1
ATOM 5296 O O . CYS A 1 693 ? -26.875 9.445 17.188 1 98.75 693 CYS A O 1
ATOM 5298 N N . GLN A 1 694 ? -27.922 7.445 17.609 1 98.5 694 GLN A N 1
ATOM 5299 C CA . GLN A 1 694 ? -28.781 8.039 18.609 1 98.5 694 GLN A CA 1
ATOM 5300 C C . GLN A 1 694 ? -28.109 8.047 19.984 1 98.5 694 GLN A C 1
ATOM 5302 O O . GLN A 1 694 ? -27.453 7.074 20.359 1 98.5 694 GLN A O 1
ATOM 5307 N N . VAL A 1 695 ? -28.234 9.141 20.703 1 98.69 695 VAL A N 1
ATOM 5308 C CA . VAL A 1 695 ? -27.625 9.281 22.016 1 98.69 695 VAL A CA 1
ATOM 5309 C C . VAL A 1 695 ? -28.297 8.328 23 1 98.69 695 VAL A C 1
ATOM 5311 O O . VAL A 1 695 ? -29.516 8.336 23.141 1 98.69 695 VAL A O 1
ATOM 5314 N N . TRP A 1 696 ? -27.469 7.48 23.688 1 97.62 696 TRP A N 1
ATOM 5315 C CA . TRP A 1 696 ? -28 6.551 24.672 1 97.62 696 TRP A CA 1
ATOM 5316 C C . TRP A 1 696 ? -28.844 7.285 25.719 1 97.62 696 TRP A C 1
ATOM 5318 O O . TRP A 1 696 ? -28.484 8.391 26.141 1 97.62 696 TRP A O 1
ATOM 5328 N N . GLY A 1 697 ? -29.938 6.688 26.078 1 94.5 697 GLY A N 1
ATOM 5329 C CA . GLY A 1 697 ? -30.75 7.25 27.141 1 94.5 697 GLY A CA 1
ATOM 5330 C C . GLY A 1 697 ? -31.719 8.32 26.656 1 94.5 697 GLY A C 1
ATOM 5331 O O . GLY A 1 697 ? -32.469 8.891 27.453 1 94.5 697 GLY A O 1
ATOM 5332 N N . THR A 1 698 ? -31.734 8.633 25.375 1 96.75 698 THR A N 1
ATOM 5333 C CA . THR A 1 698 ? -32.625 9.633 24.797 1 96.75 698 THR A CA 1
ATOM 5334 C C . THR A 1 698 ? -33.344 9.086 23.578 1 96.75 698 THR A C 1
ATOM 5336 O O . THR A 1 698 ? -32.938 8.047 23.031 1 96.75 698 THR A O 1
ATOM 5339 N N . LYS A 1 699 ? -34.406 9.742 23.266 1 96.19 699 LYS A N 1
ATOM 5340 C CA . LYS A 1 699 ? -35.062 9.516 21.984 1 96.19 699 LYS A CA 1
ATOM 5341 C C . LYS A 1 699 ? -35.094 10.781 21.141 1 96.19 699 LYS A C 1
ATOM 5343 O O . LYS A 1 699 ? -35.281 11.883 21.656 1 96.19 699 LYS A O 1
ATOM 5348 N N . GLY A 1 700 ? -34.719 10.609 19.891 1 97.5 700 GLY A N 1
ATOM 5349 C CA . GLY A 1 700 ? -34.844 11.727 18.969 1 97.5 700 GLY A CA 1
ATOM 5350 C C . GLY A 1 700 ? -33.594 12.602 18.938 1 97.5 700 GLY A C 1
ATOM 5351 O O . GLY A 1 700 ? -33.562 13.633 18.25 1 97.5 700 GLY A O 1
ATOM 5352 N N . LEU A 1 701 ? -32.594 12.273 19.703 1 98.69 701 LEU A N 1
ATOM 5353 C CA . LEU A 1 701 ? -31.344 13.016 19.688 1 98.69 701 LEU A CA 1
ATOM 5354 C C . LEU A 1 701 ? -30.234 12.18 19.062 1 98.69 701 LEU A C 1
ATOM 5356 O O . LEU A 1 701 ? -29.969 11.055 19.484 1 98.69 701 LEU A O 1
ATOM 5360 N N . TYR A 1 702 ? -29.609 12.75 18.016 1 98.88 702 TYR A N 1
ATOM 5361 C CA . TYR A 1 702 ? -28.562 12.047 17.281 1 98.88 702 TYR A CA 1
ATOM 5362 C C . TYR A 1 702 ? -27.281 12.883 17.219 1 98.88 702 TYR A C 1
ATOM 5364 O O . TYR A 1 702 ? -27.328 14.102 17.359 1 98.88 702 TYR A O 1
ATOM 5372 N N . VAL A 1 703 ? -26.125 12.25 17.094 1 98.94 703 VAL A N 1
ATOM 5373 C CA . VAL A 1 703 ? -24.859 12.891 16.797 1 98.94 703 VAL A CA 1
ATOM 5374 C C . VAL A 1 703 ? -24.312 12.352 15.469 1 98.94 703 VAL A C 1
ATOM 5376 O O . VAL A 1 703 ? -24.172 11.141 15.297 1 98.94 703 VAL A O 1
ATOM 5379 N N . MET A 1 704 ? -24.078 13.234 14.5 1 98.88 704 MET A N 1
ATOM 5380 C CA . MET A 1 704 ? -23.594 12.797 13.195 1 98.88 704 MET A CA 1
ATOM 5381 C C . MET A 1 704 ? -22.406 13.656 12.742 1 98.88 704 MET A C 1
ATOM 5383 O O . MET A 1 704 ? -22.5 14.375 11.75 1 98.88 704 MET A O 1
ATOM 5387 N N . ASP A 1 705 ? -21.312 13.578 13.344 1 98.81 705 ASP A N 1
ATOM 5388 C CA . ASP A 1 705 ? -20.016 14.148 12.992 1 98.81 705 ASP A CA 1
ATOM 5389 C C . ASP A 1 705 ? -18.875 13.211 13.391 1 98.81 705 ASP A C 1
ATOM 5391 O O . ASP A 1 705 ? -19.109 12.055 13.727 1 98.81 705 ASP A O 1
ATOM 5395 N N . ALA A 1 706 ? -17.641 13.672 13.289 1 98.81 706 ALA A N 1
ATOM 5396 C CA . ALA A 1 706 ? -16.484 12.789 13.469 1 98.81 706 ALA A CA 1
ATOM 5397 C C . ALA A 1 706 ? -16.359 12.352 14.922 1 98.81 706 ALA A C 1
ATOM 5399 O O . ALA A 1 706 ? -15.602 11.422 15.234 1 98.81 706 ALA A O 1
ATOM 5400 N N . SER A 1 707 ? -17.094 12.969 15.844 1 98.88 707 SER A N 1
ATOM 5401 C CA . SER A 1 707 ? -17 12.609 17.266 1 98.88 707 SER A CA 1
ATOM 5402 C C . SER A 1 707 ? -17.547 11.211 17.5 1 98.88 707 SER A C 1
ATOM 5404 O O . SER A 1 707 ? -17.312 10.625 18.562 1 98.88 707 SER A O 1
ATOM 5406 N N . VAL A 1 708 ? -18.219 10.602 16.562 1 98.88 708 VAL A N 1
ATOM 5407 C CA . VAL A 1 708 ? -18.859 9.312 16.797 1 98.88 708 VAL A CA 1
ATOM 5408 C C . VAL A 1 708 ? -17.891 8.18 16.469 1 98.88 708 VAL A C 1
ATOM 5410 O O . VAL A 1 708 ? -18.203 7.004 16.672 1 98.88 708 VAL A O 1
ATOM 5413 N N . PHE A 1 709 ? -16.688 8.492 15.953 1 98.88 709 PHE A N 1
ATOM 5414 C CA . PHE A 1 709 ? -15.742 7.445 15.594 1 98.88 709 PHE A CA 1
ATOM 5415 C C . PHE A 1 709 ? -15.406 6.582 16.812 1 98.88 709 PHE A C 1
ATOM 5417 O O . PHE A 1 709 ? -15.172 7.105 17.906 1 98.88 709 PHE A O 1
ATOM 5424 N N . PRO A 1 710 ? -15.328 5.258 16.609 1 98.5 710 PRO A N 1
ATOM 5425 C CA . PRO A 1 710 ? -14.93 4.398 17.734 1 98.5 710 PRO A CA 1
ATOM 5426 C C . PRO A 1 710 ? -13.477 4.605 18.156 1 98.5 710 PRO A C 1
ATOM 5428 O O . PRO A 1 710 ? -13.141 4.465 19.328 1 98.5 710 PRO A O 1
ATOM 5431 N N . SER A 1 711 ? -12.602 4.844 17.266 1 98.44 711 SER A N 1
ATOM 5432 C CA . SER A 1 711 ? -11.188 5.156 17.453 1 98.44 711 SER A CA 1
ATOM 5433 C C . SER A 1 711 ? -10.641 5.961 16.281 1 98.44 711 SER A C 1
ATOM 5435 O O . SER A 1 711 ? -11.398 6.367 15.391 1 98.44 711 SER A O 1
ATOM 5437 N N . ALA A 1 712 ? -9.32 6.227 16.312 1 98.69 712 ALA A N 1
ATOM 5438 C CA . ALA A 1 712 ? -8.703 6.984 15.227 1 98.69 712 ALA A CA 1
ATOM 5439 C C . ALA A 1 712 ? -8.812 6.246 13.898 1 98.69 712 ALA A C 1
ATOM 5441 O O . ALA A 1 712 ? -8.625 5.027 13.844 1 98.69 712 ALA A O 1
ATOM 5442 N N . SER A 1 713 ? -9.141 6.922 12.844 1 98.19 713 SER A N 1
ATOM 5443 C CA . SER A 1 713 ? -9.375 6.297 11.547 1 98.19 713 SER A CA 1
ATOM 5444 C C . SER A 1 713 ? -8.062 5.945 10.859 1 98.19 713 SER A C 1
ATOM 5446 O O . SER A 1 713 ? -8 5 10.07 1 98.19 713 SER A O 1
ATOM 5448 N N . GLY A 1 714 ? -7 6.781 11.117 1 98 714 GLY A N 1
ATOM 5449 C CA . GLY A 1 714 ? -5.73 6.574 10.438 1 98 714 GLY A CA 1
ATOM 5450 C C . GLY A 1 714 ? -5.691 7.188 9.047 1 98 714 GLY A C 1
ATOM 5451 O O . GLY A 1 714 ? -4.621 7.301 8.445 1 98 714 GLY A O 1
ATOM 5452 N N . VAL A 1 715 ? -6.805 7.562 8.508 1 97.81 715 VAL A N 1
ATOM 5453 C CA . VAL A 1 715 ? -6.957 8.352 7.289 1 97.81 715 VAL A CA 1
ATOM 5454 C C . VAL A 1 715 ? -7.746 9.625 7.59 1 97.81 715 VAL A C 1
ATOM 5456 O O . VAL A 1 715 ? -8.328 9.758 8.672 1 97.81 715 VAL A O 1
ATOM 5459 N N . ASN A 1 716 ? -7.688 10.562 6.625 1 97.19 716 ASN A N 1
ATOM 5460 C CA . ASN A 1 716 ? -8.508 11.758 6.793 1 97.19 716 ASN A CA 1
ATOM 5461 C C . ASN A 1 716 ? -9.961 11.406 7.078 1 97.19 716 ASN A C 1
ATOM 5463 O O . ASN A 1 716 ? -10.555 10.578 6.379 1 97.19 716 ASN A O 1
ATOM 5467 N N . PRO A 1 717 ? -10.531 12.016 8.031 1 98 717 PRO A N 1
ATOM 5468 C CA . PRO A 1 717 ? -11.805 11.523 8.578 1 98 717 PRO A CA 1
ATOM 5469 C C . PRO A 1 717 ? -13.008 11.961 7.742 1 98 717 PRO A C 1
ATOM 5471 O O . PRO A 1 717 ? -14.117 11.461 7.949 1 98 717 PRO A O 1
ATOM 5474 N N . MET A 1 718 ? -12.836 12.883 6.773 1 98.25 718 MET A N 1
ATOM 5475 C CA . MET A 1 718 ? -13.977 13.492 6.098 1 98.25 718 MET A CA 1
ATOM 5476 C C . MET A 1 718 ? -14.867 12.43 5.461 1 98.25 718 MET A C 1
ATOM 5478 O O . MET A 1 718 ? -16.047 12.336 5.777 1 98.25 718 MET A O 1
ATOM 5482 N N . VAL A 1 719 ? -14.281 11.555 4.66 1 98.62 719 VAL A N 1
ATOM 5483 C CA . VAL A 1 719 ? -15.047 10.562 3.908 1 98.62 719 VAL A CA 1
ATOM 5484 C C . VAL A 1 719 ? -15.711 9.578 4.871 1 98.62 719 VAL A C 1
ATOM 5486 O O . VAL A 1 719 ? -16.875 9.219 4.695 1 98.62 719 VAL A O 1
ATOM 5489 N N . THR A 1 720 ? -15.023 9.133 5.887 1 98.81 720 THR A N 1
ATOM 5490 C CA . THR A 1 720 ? -15.555 8.219 6.891 1 98.81 720 THR A CA 1
ATOM 5491 C C . THR A 1 720 ? -16.734 8.844 7.625 1 98.81 720 THR A C 1
ATOM 5493 O O . THR A 1 720 ? -17.781 8.195 7.805 1 98.81 720 THR A O 1
ATOM 5496 N N . ASN A 1 721 ? -16.547 10.109 8.055 1 98.75 721 ASN A N 1
ATOM 5497 C CA . ASN A 1 721 ? -17.609 10.852 8.734 1 98.75 721 ASN A CA 1
ATOM 5498 C C . ASN A 1 721 ? -18.859 10.953 7.867 1 98.75 721 ASN A C 1
ATOM 5500 O O . ASN A 1 721 ? -19.969 10.68 8.336 1 98.75 721 ASN A O 1
ATOM 5504 N N . MET A 1 722 ? -18.656 11.32 6.637 1 98.88 722 MET A N 1
ATOM 5505 C CA . MET A 1 722 ? -19.781 11.5 5.715 1 98.88 722 MET A CA 1
ATOM 5506 C C . MET A 1 722 ? -20.484 10.172 5.457 1 98.88 722 MET A C 1
ATOM 5508 O O . MET A 1 722 ? -21.703 10.133 5.332 1 98.88 722 MET A O 1
ATOM 5512 N N . ALA A 1 723 ? -19.719 9.094 5.406 1 98.88 723 ALA A N 1
ATOM 5513 C CA . ALA A 1 723 ? -20.297 7.773 5.18 1 98.88 723 ALA A CA 1
ATOM 5514 C C . ALA A 1 723 ? -21.172 7.348 6.363 1 98.88 723 ALA A C 1
ATOM 5516 O O . ALA A 1 723 ? -22.266 6.805 6.176 1 98.88 723 ALA A O 1
ATOM 5517 N N . ILE A 1 724 ? -20.703 7.539 7.543 1 98.88 724 ILE A N 1
ATOM 5518 C CA . ILE A 1 724 ? -21.469 7.223 8.742 1 98.88 724 ILE A CA 1
ATOM 5519 C C . ILE A 1 724 ? -22.75 8.07 8.781 1 98.88 724 ILE A C 1
ATOM 5521 O O . ILE A 1 724 ? -23.828 7.559 9.062 1 98.88 724 ILE A O 1
ATOM 5525 N N . ALA A 1 725 ? -22.609 9.391 8.461 1 98.94 725 ALA A N 1
ATOM 5526 C CA . ALA A 1 725 ? -23.75 10.281 8.422 1 98.94 725 ALA A CA 1
ATOM 5527 C C . ALA A 1 725 ? -24.75 9.844 7.352 1 98.94 725 ALA A C 1
ATOM 5529 O O . ALA A 1 725 ? -25.969 9.977 7.535 1 98.94 725 ALA A O 1
ATOM 5530 N N . ASP A 1 726 ? -24.203 9.367 6.207 1 98.88 726 ASP A N 1
ATOM 5531 C CA . ASP A 1 726 ? -25.062 8.859 5.137 1 98.88 726 ASP A CA 1
ATOM 5532 C C . ASP A 1 726 ? -25.938 7.711 5.633 1 98.88 726 ASP A C 1
ATOM 5534 O O . ASP A 1 726 ? -27.141 7.711 5.414 1 98.88 726 ASP A O 1
ATOM 5538 N N . PHE A 1 727 ? -25.406 6.773 6.312 1 98.69 727 PHE A N 1
AT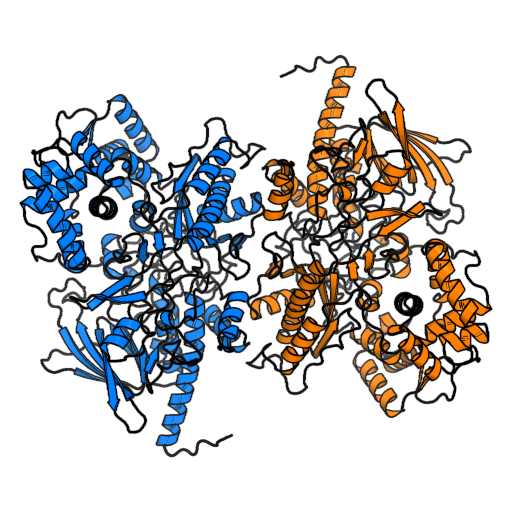OM 5539 C CA . PHE A 1 727 ? -26.125 5.621 6.848 1 98.69 727 PHE A CA 1
ATOM 5540 C C . PHE A 1 727 ? -27.156 6.055 7.891 1 98.69 727 PHE A C 1
ATOM 5542 O O . PHE A 1 727 ? -28.328 5.711 7.789 1 98.69 727 PHE A O 1
ATOM 5549 N N . ALA A 1 728 ? -26.703 6.824 8.852 1 98.75 728 ALA A N 1
ATOM 5550 C CA . ALA A 1 728 ? -27.531 7.191 10 1 98.75 728 ALA A CA 1
ATOM 5551 C C . ALA A 1 728 ? -28.703 8.078 9.57 1 98.75 728 ALA A C 1
ATOM 5553 O O . ALA A 1 728 ? -29.828 7.914 10.055 1 98.75 728 ALA A O 1
ATOM 5554 N N . SER A 1 729 ? -28.469 9.016 8.695 1 98.81 729 SER A N 1
ATOM 5555 C CA . SER A 1 729 ? -29.516 9.945 8.289 1 98.81 729 SER A CA 1
ATOM 5556 C C . SER A 1 729 ? -30.562 9.258 7.434 1 98.81 729 SER A C 1
ATOM 5558 O O . SER A 1 729 ? -31.75 9.602 7.5 1 98.81 729 SER A O 1
ATOM 5560 N N . ARG A 1 730 ? -30.156 8.336 6.633 1 98.31 730 ARG A N 1
ATOM 5561 C CA . ARG A 1 730 ? -31.125 7.555 5.871 1 98.31 730 ARG A CA 1
ATOM 5562 C C . ARG A 1 730 ? -32 6.711 6.797 1 98.31 730 ARG A C 1
ATOM 5564 O O . ARG A 1 730 ? -33.188 6.539 6.551 1 98.31 730 ARG A O 1
ATOM 5571 N N . GLY A 1 731 ? -31.359 6.117 7.797 1 98.06 731 GLY A N 1
ATOM 5572 C CA . GLY A 1 731 ? -32.125 5.434 8.82 1 98.06 731 GLY A CA 1
ATOM 5573 C C . GLY A 1 731 ? -33.125 6.344 9.523 1 98.06 731 GLY A C 1
ATOM 5574 O O . GLY A 1 731 ? -34.281 5.949 9.766 1 98.06 731 GLY A O 1
ATOM 5575 N N . LEU A 1 732 ? -32.719 7.488 9.828 1 98.25 732 LEU A N 1
ATOM 5576 C CA . LEU A 1 732 ? -33.562 8.469 10.484 1 98.25 732 LEU A CA 1
ATOM 5577 C C . LEU A 1 732 ? -34.719 8.867 9.578 1 98.25 732 LEU A C 1
ATOM 5579 O O . LEU A 1 732 ? -35.844 9.047 10.047 1 98.25 732 LEU A O 1
ATOM 5583 N N . ALA A 1 733 ? -34.469 9.055 8.32 1 98.06 733 ALA A N 1
ATOM 5584 C CA . ALA A 1 733 ? -35.5 9.383 7.363 1 98.06 733 ALA A CA 1
ATOM 5585 C C . ALA A 1 733 ? -36.594 8.312 7.359 1 98.06 733 ALA A C 1
ATOM 5587 O O . ALA A 1 733 ? -37.781 8.625 7.312 1 98.06 733 ALA A O 1
ATOM 5588 N N . LYS A 1 734 ? -36.188 7.07 7.398 1 96.19 734 LYS A N 1
ATOM 5589 C CA . LYS A 1 734 ? -37.125 5.965 7.438 1 96.19 734 LYS A CA 1
ATOM 5590 C C . LYS A 1 734 ? -37.969 6.008 8.711 1 96.19 734 LYS A C 1
ATOM 5592 O O . LYS A 1 734 ? -39.188 5.762 8.68 1 96.19 734 LYS A O 1
ATOM 5597 N N . THR A 1 735 ? -37.281 6.277 9.773 1 94.69 735 THR A N 1
ATOM 5598 C CA . THR A 1 735 ? -37.969 6.387 11.055 1 94.69 735 THR A CA 1
ATOM 5599 C C . THR A 1 735 ? -39.031 7.496 11.023 1 94.69 735 THR A C 1
ATOM 5601 O O . THR A 1 735 ? -40.156 7.309 11.484 1 94.69 735 THR A O 1
ATOM 5604 N N . LEU A 1 736 ? -38.719 8.656 10.484 1 96.06 736 LEU A N 1
ATOM 5605 C CA . LEU A 1 736 ? -39.594 9.805 10.406 1 96.06 736 LEU A CA 1
ATOM 5606 C C . LEU A 1 736 ? -40.812 9.508 9.508 1 96.06 736 LEU A C 1
ATOM 5608 O O . LEU A 1 736 ? -41.938 9.914 9.805 1 96.06 736 LEU A O 1
ATOM 5612 N N . SER A 1 737 ? -40.531 8.82 8.461 1 93.19 737 SER A N 1
ATOM 5613 C CA . SER A 1 737 ? -41.625 8.469 7.539 1 93.19 737 SER A CA 1
ATOM 5614 C C . SER A 1 737 ? -42.594 7.492 8.18 1 93.19 737 SER A C 1
ATOM 5616 O O . SER A 1 737 ? -43.812 7.59 7.969 1 93.19 737 SER A O 1
ATOM 5618 N N . LYS A 1 738 ? -42.062 6.559 8.898 1 91.25 738 LYS A N 1
ATOM 5619 C CA . LYS A 1 738 ? -42.938 5.605 9.602 1 91.25 738 LYS A CA 1
ATOM 5620 C C . LYS A 1 738 ? -43.812 6.305 10.641 1 91.25 738 LYS A C 1
ATOM 5622 O O . LYS A 1 738 ? -44.969 5.992 10.781 1 91.25 738 LYS A O 1
ATOM 5627 N N . GLU A 1 739 ? -43.219 7.207 11.352 1 89.5 739 GLU A N 1
ATOM 5628 C CA . GLU A 1 739 ? -43.969 7.953 12.367 1 89.5 739 GLU A CA 1
ATOM 5629 C C . GLU A 1 739 ? -45.062 8.812 11.734 1 89.5 739 GLU A C 1
ATOM 5631 O O . GLU A 1 739 ? -46.125 8.977 12.305 1 89.5 739 GLU A O 1
ATOM 5636 N N . LYS A 1 740 ? -44.75 9.352 10.648 1 85.56 740 LYS A N 1
ATOM 5637 C CA . LYS A 1 740 ? -45.75 10.156 9.938 1 85.56 740 LYS A CA 1
ATOM 5638 C C . LYS A 1 740 ? -46.938 9.297 9.477 1 85.56 740 LYS A C 1
ATOM 5640 O O . LYS A 1 740 ? -48.094 9.719 9.562 1 85.56 740 LYS A O 1
ATOM 5645 N N . LYS A 1 741 ? -46.562 8.156 9.062 1 80.31 741 LYS A N 1
ATOM 5646 C CA . LYS A 1 741 ? -47.625 7.254 8.594 1 80.31 741 LYS A CA 1
ATOM 5647 C C . LYS A 1 741 ? -48.5 6.781 9.75 1 80.31 741 LYS A C 1
ATOM 5649 O O . LYS A 1 741 ? -49.719 6.633 9.594 1 80.31 741 LYS A O 1
ATOM 5654 N N . GLU A 1 742 ? -47.875 6.52 10.844 1 80.44 742 GLU A N 1
ATOM 5655 C CA . GLU A 1 742 ? -48.625 6.082 12.023 1 80.44 742 GLU A CA 1
ATOM 5656 C C . GLU A 1 742 ? -49.562 7.184 12.516 1 80.44 742 GLU A C 1
ATOM 5658 O O . GLU A 1 742 ? -50.688 6.906 12.953 1 80.44 742 GLU A O 1
ATOM 5663 N N . LYS A 1 743 ? -49.156 8.352 12.25 1 73.88 743 LYS A N 1
ATOM 5664 C CA . LYS A 1 743 ? -50 9.461 12.695 1 73.88 743 LYS A CA 1
ATOM 5665 C C . LYS A 1 743 ? -51.156 9.695 11.727 1 73.88 743 LYS A C 1
ATOM 5667 O O . LYS A 1 743 ? -52.25 10.117 12.141 1 73.88 743 LYS A O 1
ATOM 5672 N N . GLU A 1 744 ? -50.844 9.656 10.594 1 71.38 744 GLU A N 1
ATOM 5673 C CA . GLU A 1 744 ? -51.875 9.875 9.602 1 71.38 744 GLU A CA 1
ATOM 5674 C C . GLU A 1 744 ? -52.844 8.688 9.523 1 71.38 744 GLU A C 1
ATOM 5676 O O . GLU A 1 744 ? -53.812 8.719 8.781 1 71.38 744 GLU A O 1
ATOM 5681 N N . GLY A 1 745 ? -52.75 7.789 10.453 1 59.5 745 GLY A N 1
ATOM 5682 C CA . GLY A 1 745 ? -53.656 6.641 10.523 1 59.5 745 GLY A CA 1
ATOM 5683 C C . GLY A 1 745 ? -53.438 5.645 9.406 1 59.5 745 GLY A C 1
ATOM 5684 O O . GLY A 1 745 ? -54.312 4.867 9.07 1 59.5 745 GLY A O 1
ATOM 5685 N N . VAL A 1 746 ? -52.281 5.773 8.672 1 51.12 746 VAL A N 1
ATOM 5686 C CA . VAL A 1 746 ? -52.094 4.805 7.598 1 51.12 746 VAL A CA 1
ATOM 5687 C C . VAL A 1 746 ? -51.562 3.494 8.172 1 51.12 746 VAL A C 1
ATOM 5689 O O . VAL A 1 746 ? -50.562 3.494 8.906 1 51.12 746 VAL A O 1
ATOM 5692 N N . PRO A 1 747 ? -52.25 2.318 7.961 1 39.81 747 PRO A N 1
ATOM 5693 C CA . PRO A 1 747 ? -51.812 1.021 8.477 1 39.81 747 PRO A CA 1
ATOM 5694 C C . PRO A 1 747 ? -50.469 0.597 7.922 1 39.81 747 PRO A C 1
ATOM 5696 O O . PRO A 1 747 ? -50.219 0.669 6.711 1 39.81 747 PRO A O 1
ATOM 5699 N N . VAL A 1 748 ? -49.375 0.925 8.477 1 44.5 748 VAL A N 1
ATOM 5700 C CA . VAL A 1 748 ? -48.094 0.385 8.039 1 44.5 748 VAL A CA 1
ATOM 5701 C C . VAL A 1 748 ? -48.156 -1.141 8.086 1 44.5 748 VAL A C 1
ATOM 5703 O O . VAL A 1 748 ? -48.438 -1.728 9.133 1 44.5 748 VAL A O 1
ATOM 5706 N N . ALA A 1 749 ? -48.281 -1.835 6.945 1 35.72 749 ALA A N 1
ATOM 5707 C CA . ALA A 1 749 ? -48.219 -3.289 6.84 1 35.72 749 ALA A CA 1
ATOM 5708 C C . ALA A 1 749 ? -46.938 -3.816 7.48 1 35.72 749 ALA A C 1
ATOM 5710 O O . ALA A 1 749 ? -45.844 -3.328 7.191 1 35.72 749 ALA A O 1
ATOM 5711 N N . ARG A 1 750 ? -46.875 -4.242 8.633 1 34.69 750 ARG A N 1
ATOM 5712 C CA . ARG A 1 750 ? -45.812 -5.121 9.148 1 34.69 750 ARG A CA 1
ATOM 5713 C C . ARG A 1 750 ? -45.438 -6.188 8.125 1 34.69 750 ARG A C 1
ATOM 5715 O O . ARG A 1 750 ? -46.281 -7.02 7.754 1 34.69 750 ARG A O 1
ATOM 5722 N N . LEU A 1 751 ? -44.5 -5.863 7.125 1 26.12 751 LEU A N 1
ATOM 5723 C CA . LEU A 1 751 ? -44.031 -7.129 6.559 1 26.12 751 LEU A CA 1
ATOM 5724 C C . LEU A 1 751 ? -43.188 -7.902 7.566 1 26.12 751 LEU A C 1
ATOM 5726 O O . LEU A 1 751 ? -42.375 -7.312 8.281 1 26.12 751 LEU A O 1
ATOM 5730 N N . MET B 1 1 ? -10.32 0.065 -29.578 1 27.61 1 MET B N 1
ATOM 5731 C CA . MET B 1 1 ? -10.328 -0.744 -30.781 1 27.61 1 MET B CA 1
ATOM 5732 C C . MET B 1 1 ? -10.039 -2.207 -30.469 1 27.61 1 MET B C 1
ATOM 5734 O O . MET B 1 1 ? -8.977 -2.527 -29.938 1 27.61 1 MET B O 1
ATOM 5738 N N . ALA B 1 2 ? -11.062 -2.986 -30.266 1 39.09 2 ALA B N 1
ATOM 5739 C CA . ALA B 1 2 ? -10.961 -4.434 -30.094 1 39.09 2 ALA B CA 1
ATOM 5740 C C . ALA B 1 2 ? -10.008 -5.039 -31.125 1 39.09 2 ALA B C 1
ATOM 5742 O O . ALA B 1 2 ? -10.242 -4.953 -32.344 1 39.09 2 ALA B O 1
ATOM 5743 N N . ASP B 1 3 ? -8.836 -5.16 -30.766 1 43.84 3 ASP B N 1
ATOM 5744 C CA . ASP B 1 3 ? -7.852 -5.734 -31.672 1 43.84 3 ASP B CA 1
ATOM 5745 C C . ASP B 1 3 ? -8.359 -7.035 -32.281 1 43.84 3 ASP B C 1
ATOM 5747 O O . ASP B 1 3 ? -9.023 -7.828 -31.609 1 43.84 3 ASP B O 1
ATOM 5751 N N . GLN B 1 4 ? -8.562 -7.145 -33.562 1 46.09 4 GLN B N 1
ATOM 5752 C CA . GLN B 1 4 ? -9.07 -8.172 -34.469 1 46.09 4 GLN B CA 1
ATOM 5753 C C . GLN B 1 4 ? -8.43 -9.523 -34.188 1 46.09 4 GLN B C 1
ATOM 5755 O O . GLN B 1 4 ? -7.211 -9.625 -34.031 1 46.09 4 GLN B O 1
ATOM 5760 N N . ALA B 1 5 ? -9.25 -10.508 -33.875 1 55.28 5 ALA B N 1
ATOM 5761 C CA . ALA B 1 5 ? -8.961 -11.938 -33.844 1 55.28 5 ALA B CA 1
ATOM 5762 C C . ALA B 1 5 ? -8.203 -12.367 -35.125 1 55.28 5 ALA B C 1
ATOM 5764 O O . ALA B 1 5 ? -8.688 -12.18 -36.219 1 55.28 5 ALA B O 1
ATOM 5765 N N . VAL B 1 6 ? -6.801 -12.359 -35.188 1 58.62 6 VAL B N 1
ATOM 5766 C CA . VAL B 1 6 ? -6.062 -12.867 -36.344 1 58.62 6 VAL B CA 1
ATOM 5767 C C . VAL B 1 6 ? -5.805 -14.359 -36.156 1 58.62 6 VAL B C 1
ATOM 5769 O O . VAL B 1 6 ? -5.234 -14.789 -35.156 1 58.62 6 VAL B O 1
ATOM 5772 N N . ALA B 1 7 ? -6.355 -15.203 -37.031 1 69 7 ALA B N 1
ATOM 5773 C CA . ALA B 1 7 ? -6.184 -16.656 -37.031 1 69 7 ALA B CA 1
ATOM 5774 C C . ALA B 1 7 ? -4.762 -17.031 -37.438 1 69 7 ALA B C 1
ATOM 5776 O O . ALA B 1 7 ? -4.234 -16.516 -38.438 1 69 7 ALA B O 1
ATOM 5777 N N . TYR B 1 8 ? -3.879 -17.609 -36.5 1 84.56 8 TYR B N 1
ATOM 5778 C CA . TYR B 1 8 ? -2.574 -18.156 -36.844 1 84.56 8 TYR B CA 1
ATOM 5779 C C . TYR B 1 8 ? -2.385 -19.531 -36.219 1 84.56 8 TYR B C 1
ATOM 5781 O O . TYR B 1 8 ? -3.127 -19.922 -35.312 1 84.56 8 TYR B O 1
ATOM 5789 N N . THR B 1 9 ? -1.523 -20.359 -36.844 1 90.31 9 THR B N 1
ATOM 5790 C CA . THR B 1 9 ? -1.18 -21.672 -36.312 1 90.31 9 THR B CA 1
ATOM 5791 C C . THR B 1 9 ? 0.301 -21.734 -35.938 1 90.31 9 THR B C 1
ATOM 5793 O O . THR B 1 9 ? 1.165 -21.625 -36.812 1 90.31 9 THR B O 1
ATOM 5796 N N . PRO B 1 10 ? 0.568 -21.922 -34.719 1 93.5 10 PRO B N 1
ATOM 5797 C CA . PRO B 1 10 ? 1.974 -22.062 -34.344 1 93.5 10 PRO B CA 1
ATOM 5798 C C . PRO B 1 10 ? 2.654 -23.266 -35 1 93.5 10 PRO B C 1
ATOM 5800 O O . PRO B 1 10 ? 1.999 -24.266 -35.281 1 93.5 10 PRO B O 1
ATOM 5803 N N . LEU B 1 11 ? 3.928 -23.125 -35.125 1 92.12 11 LEU B N 1
ATOM 5804 C CA . LEU B 1 11 ? 4.703 -24.25 -35.625 1 92.12 11 LEU B CA 1
ATOM 5805 C C . LEU B 1 11 ? 4.75 -25.375 -34.625 1 92.12 11 LEU B C 1
ATOM 5807 O O . LEU B 1 11 ? 4.758 -25.125 -33.406 1 92.12 11 LEU B O 1
ATOM 5811 N N . ASP B 1 12 ? 4.828 -26.562 -35.125 1 88.12 12 ASP B N 1
ATOM 5812 C CA . ASP B 1 12 ? 4.871 -27.75 -34.25 1 88.12 12 ASP B CA 1
ATOM 5813 C C . ASP B 1 12 ? 6.223 -27.875 -33.562 1 88.12 12 ASP B C 1
ATOM 5815 O O . ASP B 1 12 ? 7.258 -27.531 -34.125 1 88.12 12 ASP B O 1
ATOM 5819 N N . VAL B 1 13 ? 6.184 -28.297 -32.406 1 90.31 13 VAL B N 1
ATOM 5820 C CA . VAL B 1 13 ? 7.375 -28.641 -31.641 1 90.31 13 VAL B CA 1
ATOM 5821 C C . VAL B 1 13 ? 7.391 -30.156 -31.375 1 90.31 13 VAL B C 1
ATOM 5823 O O . VAL B 1 13 ? 6.426 -30.703 -30.844 1 90.31 13 VAL B O 1
ATOM 5826 N N . ALA B 1 14 ? 8.414 -30.75 -31.734 1 85.38 14 ALA B N 1
ATOM 5827 C CA . ALA B 1 14 ? 8.5 -32.188 -31.562 1 85.38 14 ALA B CA 1
ATOM 5828 C C . ALA B 1 14 ? 8.789 -32.562 -30.109 1 85.38 14 ALA B C 1
ATOM 5830 O O . ALA B 1 14 ? 9.562 -31.891 -29.438 1 85.38 14 ALA B O 1
ATOM 5831 N N . LEU B 1 15 ? 8.109 -33.688 -29.672 1 85.81 15 LEU B N 1
ATOM 5832 C CA . LEU B 1 15 ? 8.422 -34.25 -28.359 1 85.81 15 LEU B CA 1
ATOM 5833 C C . LEU B 1 15 ? 9.57 -35.25 -28.469 1 85.81 15 LEU B C 1
ATOM 5835 O O . LEU B 1 15 ? 9.711 -35.938 -29.484 1 85.81 15 LEU B O 1
ATOM 5839 N N . PRO B 1 16 ? 10.422 -35.25 -27.469 1 81.75 16 PRO B N 1
ATOM 5840 C CA . PRO B 1 16 ? 11.406 -36.344 -27.453 1 81.75 16 PRO B CA 1
ATOM 5841 C C . PRO B 1 16 ? 10.758 -37.719 -27.531 1 81.75 16 PRO B C 1
ATOM 5843 O O . PRO B 1 16 ? 9.641 -37.906 -27.062 1 81.75 16 PRO B O 1
ATOM 5846 N N . PRO B 1 17 ? 11.391 -38.594 -28.141 1 83.44 17 PRO B N 1
ATOM 5847 C CA . PRO B 1 17 ? 10.828 -39.938 -28.219 1 83.44 17 PRO B CA 1
ATOM 5848 C C . PRO B 1 17 ? 10.531 -40.531 -26.844 1 83.44 17 PRO B C 1
ATOM 5850 O O . PRO B 1 17 ? 11.281 -40.312 -25.891 1 83.44 17 PRO B O 1
ATOM 5853 N N . VAL B 1 18 ? 9.453 -41.281 -26.797 1 89.56 18 VAL B N 1
ATOM 5854 C CA . VAL B 1 18 ? 9.133 -41.969 -25.562 1 89.56 18 VAL B CA 1
ATOM 5855 C C . VAL B 1 18 ? 10.211 -43.031 -25.266 1 89.56 18 VAL B C 1
ATOM 5857 O O . VAL B 1 18 ? 10.516 -43.875 -26.094 1 89.56 18 VAL B O 1
ATOM 5860 N N . PRO B 1 19 ? 10.805 -42.938 -24.156 1 90 19 PRO B N 1
ATOM 5861 C CA . PRO B 1 19 ? 11.836 -43.938 -23.828 1 90 19 PRO B CA 1
ATOM 5862 C C . PRO B 1 19 ? 11.312 -45.375 -23.859 1 90 19 PRO B C 1
ATOM 5864 O O . PRO B 1 19 ? 10.164 -45.625 -23.484 1 90 19 PRO B O 1
ATOM 5867 N N . THR B 1 20 ? 12.188 -46.25 -24.172 1 90.44 20 THR B N 1
ATOM 5868 C CA . THR B 1 20 ? 11.797 -47.656 -24.25 1 90.44 20 THR B CA 1
ATOM 5869 C C . THR B 1 20 ? 12.227 -48.406 -23 1 90.44 20 THR B C 1
ATOM 5871 O O . THR B 1 20 ? 11.906 -49.594 -22.844 1 90.44 20 THR B O 1
ATOM 5874 N N . THR B 1 21 ? 12.891 -47.75 -22.172 1 91.5 21 THR B N 1
ATOM 5875 C CA . THR B 1 21 ? 13.312 -48.375 -20.922 1 91.5 21 THR B CA 1
ATOM 5876 C C . THR B 1 21 ? 12.109 -48.938 -20.156 1 91.5 21 THR B C 1
ATOM 5878 O O . THR B 1 21 ? 11.07 -48.281 -20.094 1 91.5 21 THR B O 1
ATOM 5881 N N . GLU B 1 22 ? 12.234 -50.125 -19.641 1 93.62 22 GLU B N 1
ATOM 5882 C CA . GLU B 1 22 ? 11.156 -50.719 -18.875 1 93.62 22 GLU B CA 1
ATOM 5883 C C . GLU B 1 22 ? 11.078 -50.125 -17.469 1 93.62 22 GLU B C 1
ATOM 5885 O O . GLU B 1 22 ? 11.859 -50.5 -16.594 1 93.62 22 GLU B O 1
ATOM 5890 N N . VAL B 1 23 ? 10.164 -49.344 -17.25 1 94.88 23 VAL B N 1
ATOM 5891 C CA . VAL B 1 23 ? 9.969 -48.719 -15.961 1 94.88 23 VAL B CA 1
ATOM 5892 C C . VAL B 1 23 ? 9.062 -49.594 -15.086 1 94.88 23 VAL B C 1
ATOM 5894 O O . VAL B 1 23 ? 9.25 -49.656 -13.867 1 94.88 23 VAL B O 1
ATOM 5897 N N . PHE B 1 24 ? 8.047 -50.219 -15.695 1 96.81 24 PHE B N 1
ATOM 5898 C CA . PHE B 1 24 ? 7.102 -51.094 -15.023 1 96.81 24 PHE B CA 1
ATOM 5899 C C . PHE B 1 24 ? 6.891 -52.375 -15.828 1 96.81 24 PHE B C 1
ATOM 5901 O O . PHE B 1 24 ? 6.949 -52.344 -17.062 1 96.81 24 PHE B O 1
ATOM 5908 N N . SER B 1 25 ? 6.586 -53.469 -15.133 1 96.56 25 SER B N 1
ATOM 5909 C CA . SER B 1 25 ? 6.164 -54.688 -15.812 1 96.56 25 SER B CA 1
ATOM 5910 C C . SER B 1 25 ? 4.754 -54.531 -16.391 1 96.56 25 SER B C 1
ATOM 5912 O O . SER B 1 25 ? 4.031 -53.594 -16.031 1 96.56 25 SER B O 1
ATOM 5914 N N . GLU B 1 26 ? 4.402 -55.438 -17.266 1 96.5 26 GLU B N 1
ATOM 5915 C CA . GLU B 1 26 ? 3.074 -55.375 -17.875 1 96.5 26 GLU B CA 1
ATOM 5916 C C . GLU B 1 26 ? 1.979 -55.469 -16.812 1 96.5 26 GLU B C 1
ATOM 5918 O O . GLU B 1 26 ? 0.937 -54.812 -16.938 1 96.5 26 GLU B O 1
ATOM 5923 N N . LEU B 1 27 ? 2.207 -56.312 -15.875 1 96.81 27 LEU B N 1
ATOM 5924 C CA . LEU B 1 27 ? 1.232 -56.438 -14.797 1 96.81 27 LEU B CA 1
ATOM 5925 C C . LEU B 1 27 ? 1.145 -55.156 -13.984 1 96.81 27 LEU B C 1
ATOM 5927 O O . LEU B 1 27 ? 0.053 -54.75 -13.586 1 96.81 27 LEU B O 1
ATOM 5931 N N . GLN B 1 28 ? 2.27 -54.594 -13.695 1 97.31 28 GLN B N 1
ATOM 5932 C CA . GLN B 1 28 ? 2.299 -53.312 -12.992 1 97.31 28 GLN B CA 1
ATOM 5933 C C . GLN B 1 28 ? 1.581 -52.219 -13.797 1 97.31 28 GLN B C 1
ATOM 5935 O O . GLN B 1 28 ? 0.862 -51.406 -13.227 1 97.31 28 GLN B O 1
ATOM 5940 N N . TRP B 1 29 ? 1.771 -52.188 -15.086 1 97.12 29 TRP B N 1
ATOM 5941 C CA . TRP B 1 29 ? 1.07 -51.25 -15.961 1 97.12 29 TRP B CA 1
ATOM 5942 C C . TRP B 1 29 ? -0.439 -51.438 -15.867 1 97.12 29 TRP B C 1
ATOM 5944 O O . TRP B 1 29 ? -1.196 -50.469 -15.812 1 97.12 29 TRP B O 1
ATOM 5954 N N . THR B 1 30 ? -0.835 -52.688 -15.898 1 96.88 30 THR B N 1
ATOM 5955 C CA . THR B 1 30 ? -2.26 -53 -15.805 1 96.88 30 THR B CA 1
ATOM 5956 C C . THR B 1 30 ? -2.85 -52.438 -14.516 1 96.88 30 THR B C 1
ATOM 5958 O O . THR B 1 30 ? -3.924 -51.812 -14.531 1 96.88 30 THR B O 1
ATOM 5961 N N . THR B 1 31 ? -2.168 -52.625 -13.438 1 97.19 31 THR B N 1
ATOM 5962 C CA . THR B 1 31 ? -2.605 -52.125 -12.141 1 97.19 31 THR B CA 1
ATOM 5963 C C . THR B 1 31 ? -2.605 -50.594 -12.133 1 97.19 31 THR B C 1
ATOM 5965 O O . THR B 1 31 ? -3.564 -49.969 -11.672 1 97.19 31 THR B O 1
ATOM 5968 N N . LEU B 1 32 ? -1.522 -49.969 -12.641 1 97.38 32 LEU B N 1
ATOM 5969 C CA . LEU B 1 32 ? -1.393 -48.5 -12.664 1 97.38 32 LEU B CA 1
ATOM 5970 C C . LEU B 1 32 ? -2.5 -47.875 -13.5 1 97.38 32 LEU B C 1
ATOM 5972 O O . LEU B 1 32 ? -3.088 -46.875 -13.102 1 97.38 32 LEU B O 1
ATOM 5976 N N . LEU B 1 33 ? -2.795 -48.406 -14.641 1 97.5 33 LEU B N 1
ATOM 5977 C CA . LEU B 1 33 ? -3.828 -47.875 -15.516 1 97.5 33 LEU B CA 1
ATOM 5978 C C . LEU B 1 33 ? -5.211 -48.062 -14.906 1 97.5 33 LEU B C 1
ATOM 5980 O O . LEU B 1 33 ? -6.098 -47.219 -15.102 1 97.5 33 LEU B O 1
ATOM 5984 N N . ALA B 1 34 ? -5.402 -49.156 -14.18 1 97.12 34 ALA B N 1
ATOM 5985 C CA . ALA B 1 34 ? -6.656 -49.312 -13.453 1 97.12 34 ALA B CA 1
ATOM 5986 C C . ALA B 1 34 ? -6.84 -48.219 -12.406 1 97.12 34 ALA B C 1
ATOM 5988 O O . ALA B 1 34 ? -7.949 -47.719 -12.211 1 97.12 34 ALA B O 1
ATOM 5989 N N . LEU B 1 35 ? -5.797 -47.938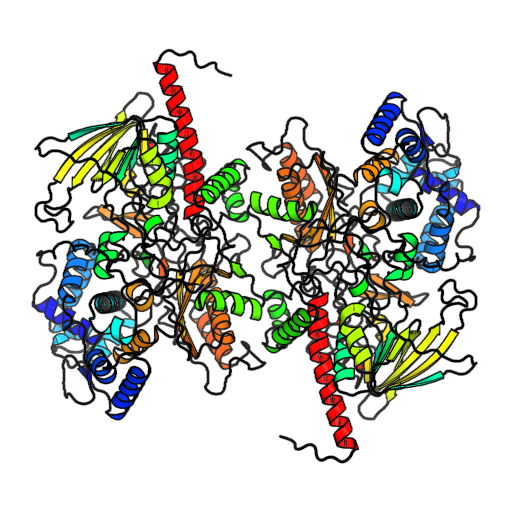 -11.703 1 97 35 LEU B N 1
ATOM 5990 C CA . LEU B 1 35 ? -5.84 -46.844 -10.727 1 97 35 LEU B CA 1
ATOM 5991 C C . LEU B 1 35 ? -6.09 -45.5 -11.414 1 97 35 LEU B C 1
ATOM 5993 O O . LEU B 1 35 ? -6.824 -44.656 -10.891 1 97 35 LEU B O 1
ATOM 5997 N N . ALA B 1 36 ? -5.418 -45.281 -12.57 1 97.94 36 ALA B N 1
ATOM 5998 C CA . ALA B 1 36 ? -5.641 -44.062 -13.336 1 97.94 36 ALA B CA 1
ATOM 5999 C C . ALA B 1 36 ? -7.105 -43.938 -13.727 1 97.94 36 ALA B C 1
ATOM 6001 O O . ALA B 1 36 ? -7.672 -42.844 -13.656 1 97.94 36 ALA B O 1
ATOM 6002 N N . ASP B 1 37 ? -7.711 -45.031 -14.133 1 97.69 37 ASP B N 1
ATOM 6003 C CA . ASP B 1 37 ? -9.125 -45.031 -14.516 1 97.69 37 ASP B CA 1
ATOM 6004 C C . ASP B 1 37 ? -10.016 -44.812 -13.297 1 97.69 37 ASP B C 1
ATOM 6006 O O . ASP B 1 37 ? -11.18 -44.406 -13.43 1 97.69 37 ASP B O 1
ATOM 6010 N N . THR B 1 38 ? -9.547 -45.156 -12.141 1 97 38 THR B N 1
ATOM 6011 C CA . THR B 1 38 ? -10.266 -44.844 -10.906 1 97 38 THR B CA 1
ATOM 6012 C C . THR B 1 38 ? -10.281 -43.344 -10.648 1 97 38 THR B C 1
ATOM 6014 O O . THR B 1 38 ? -11.305 -42.812 -10.25 1 97 38 THR B O 1
ATOM 6017 N N . VAL B 1 39 ? -9.172 -42.688 -10.883 1 97.81 39 VAL B N 1
ATOM 6018 C CA . VAL B 1 39 ? -9.055 -41.25 -10.695 1 97.81 39 VAL B CA 1
ATOM 6019 C C . VAL B 1 39 ? -9.898 -40.531 -11.75 1 97.81 39 VAL B C 1
ATOM 6021 O O . VAL B 1 39 ? -10.617 -39.562 -11.43 1 97.81 39 VAL B O 1
ATOM 6024 N N . ILE B 1 40 ? -9.805 -41.031 -13.016 1 98.19 40 ILE B N 1
ATOM 6025 C CA . ILE B 1 40 ? -10.57 -40.469 -14.117 1 98.19 40 ILE B CA 1
ATOM 6026 C C . ILE B 1 40 ? -11.391 -41.562 -14.789 1 98.19 40 ILE B C 1
ATOM 6028 O O . ILE B 1 40 ? -11.008 -42.062 -15.836 1 98.19 40 ILE B O 1
ATOM 6032 N N . PRO B 1 41 ? -12.531 -41.844 -14.328 1 97.62 41 PRO B N 1
ATOM 6033 C CA . PRO B 1 41 ? -13.352 -42.906 -14.883 1 97.62 41 PRO B CA 1
ATOM 6034 C C . PRO B 1 41 ? -14.273 -42.438 -16 1 97.62 41 PRO B C 1
ATOM 6036 O O . PRO B 1 41 ? -14.477 -41.219 -16.156 1 97.62 41 PRO B O 1
ATOM 6039 N N . SER B 1 42 ? -14.695 -43.406 -16.734 1 97 42 SER B N 1
ATOM 6040 C CA . SER B 1 42 ? -15.883 -43.156 -17.547 1 97 42 SER B CA 1
ATOM 6041 C C . SER B 1 42 ? -17.125 -43.031 -16.672 1 97 42 SER B C 1
ATOM 6043 O O . SER B 1 42 ? -17.219 -43.656 -15.625 1 97 42 SER B O 1
ATOM 6045 N N . ILE B 1 43 ? -18.016 -42.156 -17.016 1 97.5 43 ILE B N 1
ATOM 6046 C CA . ILE B 1 43 ? -19.281 -41.969 -16.297 1 97.5 43 ILE B CA 1
ATOM 6047 C C . ILE B 1 43 ? -20.438 -42.469 -17.156 1 97.5 43 ILE B C 1
ATOM 6049 O O . ILE B 1 43 ? -20.625 -42 -18.281 1 97.5 43 ILE B O 1
ATOM 6053 N N . THR B 1 44 ? -21.219 -43.344 -16.609 1 94.5 44 THR B N 1
ATOM 6054 C CA . THR B 1 44 ? -22.328 -43.875 -17.375 1 94.5 44 THR B CA 1
ATOM 6055 C C . THR B 1 44 ? -23.5 -44.25 -16.453 1 94.5 44 THR B C 1
ATOM 6057 O O . THR B 1 44 ? -23.281 -44.5 -15.258 1 94.5 44 THR B O 1
ATOM 6060 N N . PRO B 1 45 ? -24.734 -44.188 -16.969 1 92.38 45 PRO B N 1
ATOM 6061 C CA . PRO B 1 45 ? -25.875 -44.562 -16.141 1 92.38 45 PRO B CA 1
ATOM 6062 C C . PRO B 1 45 ? -26.078 -46.094 -16.062 1 92.38 45 PRO B C 1
ATOM 6064 O O . PRO B 1 45 ? -26.828 -46.562 -15.219 1 92.38 45 PRO B O 1
ATOM 6067 N N . SER B 1 46 ? -25.578 -46.844 -16.922 1 83.81 46 SER B N 1
ATOM 6068 C CA . SER B 1 46 ? -25.781 -48.281 -16.859 1 83.81 46 SER B CA 1
ATOM 6069 C C . SER B 1 46 ? -24.547 -49.031 -17.344 1 83.81 46 SER B C 1
ATOM 6071 O O . SER B 1 46 ? -24.109 -48.875 -18.484 1 83.81 46 SER B O 1
ATOM 6073 N N . ALA B 1 47 ? -23.938 -49.719 -16.609 1 76.44 47 ALA B N 1
ATOM 6074 C CA . ALA B 1 47 ? -22.812 -50.594 -16.906 1 76.44 47 ALA B CA 1
ATOM 6075 C C . ALA B 1 47 ? -22.453 -51.438 -15.695 1 76.44 47 ALA B C 1
ATOM 6077 O O . ALA B 1 47 ? -21.484 -51.156 -14.984 1 76.44 47 ALA B O 1
ATOM 6078 N N . PRO B 1 48 ? -23.266 -52.438 -15.562 1 71.88 48 PRO B N 1
ATOM 6079 C CA . PRO B 1 48 ? -23.016 -53.219 -14.344 1 71.88 48 PRO B CA 1
ATOM 6080 C C . PRO B 1 48 ? -21.641 -53.844 -14.336 1 71.88 48 PRO B C 1
ATOM 6082 O O . PRO B 1 48 ? -21.188 -54.375 -15.352 1 71.88 48 PRO B O 1
ATOM 6085 N N . LYS B 1 49 ? -20.891 -53.719 -13.297 1 75.94 49 LYS B N 1
ATOM 6086 C CA . LYS B 1 49 ? -19.609 -54.312 -12.953 1 75.94 49 LYS B CA 1
ATOM 6087 C C . LYS B 1 49 ? -18.516 -53.844 -13.906 1 75.94 49 LYS B C 1
ATOM 6089 O O . LYS B 1 49 ? -17.609 -54.625 -14.242 1 75.94 49 LYS B O 1
ATOM 6094 N N . SER B 1 50 ? -18.672 -52.688 -14.344 1 81.94 50 SER B N 1
ATOM 6095 C CA . SER B 1 50 ? -17.641 -52.156 -15.234 1 81.94 50 SER B CA 1
ATOM 6096 C C . SER B 1 50 ? -16.344 -51.875 -14.484 1 81.94 50 SER B C 1
ATOM 6098 O O . SER B 1 50 ? -16.391 -51.469 -13.32 1 81.94 50 SER B O 1
ATOM 6100 N N . ARG B 1 51 ? -15.211 -52.094 -15.156 1 87.31 51 ARG B N 1
ATOM 6101 C CA . ARG B 1 51 ? -13.891 -51.844 -14.57 1 87.31 51 ARG B CA 1
ATOM 6102 C C . ARG B 1 51 ? -13.383 -50.469 -14.891 1 87.31 51 ARG B C 1
ATOM 6104 O O . ARG B 1 51 ? -12.414 -50 -14.289 1 87.31 51 ARG B O 1
ATOM 6111 N N . VAL B 1 52 ? -14.094 -49.75 -15.719 1 90.06 52 VAL B N 1
ATOM 6112 C CA . VAL B 1 52 ? -13.57 -48.438 -16.094 1 90.06 52 VAL B CA 1
ATOM 6113 C C . VAL B 1 52 ? -14.633 -47.344 -15.859 1 90.06 52 VAL B C 1
ATOM 6115 O O . VAL B 1 52 ? -14.32 -46.156 -15.828 1 90.06 52 VAL B O 1
ATOM 6118 N N . ALA B 1 53 ? -15.859 -47.812 -15.578 1 93.62 53 ALA B N 1
ATOM 6119 C CA . ALA B 1 53 ? -16.953 -46.812 -15.555 1 93.62 53 ALA B CA 1
ATOM 6120 C C . ALA B 1 53 ? -17.516 -46.656 -14.148 1 93.62 53 ALA B C 1
ATOM 6122 O O . ALA B 1 53 ? -17.688 -47.656 -13.43 1 93.62 53 ALA B O 1
ATOM 6123 N N . LYS B 1 54 ? -17.656 -45.469 -13.711 1 95.31 54 LYS B N 1
ATOM 6124 C CA . LYS B 1 54 ? -18.484 -45.156 -12.555 1 95.31 54 LYS B CA 1
ATOM 6125 C C . LYS B 1 54 ? -19.969 -45.062 -12.938 1 95.31 54 LYS B C 1
ATOM 6127 O O . LYS B 1 54 ? -20.344 -44.281 -13.812 1 95.31 54 LYS B O 1
ATOM 6132 N N . VAL B 1 55 ? -20.766 -45.844 -12.305 1 94.5 55 VAL B N 1
ATOM 6133 C CA . VAL B 1 55 ? -22.188 -45.906 -12.617 1 94.5 55 VAL B CA 1
ATOM 6134 C C . VAL B 1 55 ? -22.969 -44.969 -11.688 1 94.5 55 VAL B C 1
ATOM 6136 O O . VAL B 1 55 ? -22.812 -45.031 -10.461 1 94.5 55 VAL B O 1
ATOM 6139 N N . ILE B 1 56 ? -23.703 -44.094 -12.266 1 94.81 56 ILE B N 1
ATOM 6140 C CA . ILE B 1 56 ? -24.562 -43.219 -11.5 1 94.81 56 ILE B CA 1
ATOM 6141 C C . ILE B 1 56 ? -26 -43.344 -11.984 1 94.81 56 ILE B C 1
ATOM 6143 O O . ILE B 1 56 ? -26.266 -44 -12.992 1 94.81 56 ILE B O 1
ATOM 6147 N N . SER B 1 57 ? -26.953 -42.719 -11.281 1 95.5 57 SER B N 1
ATOM 6148 C CA . SER B 1 57 ? -28.359 -42.812 -11.672 1 95.5 57 SER B CA 1
ATOM 6149 C C . SER B 1 57 ? -28.609 -42.094 -12.992 1 95.5 57 SER B C 1
ATOM 6151 O O . SER B 1 57 ? -27.891 -41.156 -13.336 1 95.5 57 SER B O 1
ATOM 6153 N N . GLN B 1 58 ? -29.578 -42.562 -13.719 1 95.94 58 GLN B N 1
ATOM 6154 C CA . GLN B 1 58 ? -29.938 -41.906 -14.969 1 95.94 58 GLN B CA 1
ATOM 6155 C C . GLN B 1 58 ? -30.266 -40.438 -14.742 1 95.94 58 GLN B C 1
ATOM 6157 O O . GLN B 1 58 ? -29.906 -39.594 -15.555 1 95.94 58 GLN B O 1
ATOM 6162 N N . SER B 1 59 ? -30.891 -40.188 -13.672 1 96.69 59 SER B N 1
ATOM 6163 C CA . SER B 1 59 ? -31.281 -38.812 -13.359 1 96.69 59 SER B CA 1
ATOM 6164 C C . SER B 1 59 ? -30.047 -37.938 -13.148 1 96.69 59 SER B C 1
ATOM 6166 O O . SER B 1 59 ? -29.984 -36.812 -13.633 1 96.69 59 SER B O 1
ATOM 6168 N N . GLU B 1 60 ? -29.141 -38.406 -12.43 1 96.81 60 GLU B N 1
ATOM 6169 C CA . GLU B 1 60 ? -27.906 -37.656 -12.18 1 96.81 60 GLU B CA 1
ATOM 6170 C C . GLU B 1 60 ? -27.109 -37.469 -13.477 1 96.81 60 GLU B C 1
ATOM 6172 O O . GLU B 1 60 ? -26.578 -36.375 -13.719 1 96.81 60 GLU B O 1
ATOM 6177 N N . TYR B 1 61 ? -27.047 -38.5 -14.25 1 97.06 61 TYR B N 1
ATOM 6178 C CA . TYR B 1 61 ? -26.344 -38.438 -15.531 1 97.06 61 TYR B CA 1
ATOM 6179 C C . TYR B 1 61 ? -26.969 -37.375 -16.422 1 97.06 61 TYR B C 1
ATOM 6181 O O . TYR B 1 61 ? -26.266 -36.562 -17.016 1 97.06 61 TYR B O 1
ATOM 6189 N N . ASP B 1 62 ? -28.344 -37.375 -16.5 1 97.38 62 ASP B N 1
ATOM 6190 C CA . ASP B 1 62 ? -29.062 -36.406 -17.328 1 97.38 62 ASP B CA 1
ATOM 6191 C C . ASP B 1 62 ? -28.812 -34.969 -16.844 1 97.38 62 ASP B C 1
ATOM 6193 O O . ASP B 1 62 ? -28.672 -34.062 -17.656 1 97.38 62 ASP B O 1
ATOM 6197 N N . ALA B 1 63 ? -28.734 -34.844 -15.578 1 97.25 63 ALA B N 1
ATOM 6198 C CA . ALA B 1 63 ? -28.516 -33.5 -15.008 1 97.25 63 ALA B CA 1
ATOM 6199 C C . ALA B 1 63 ? -27.125 -33 -15.359 1 97.25 63 ALA B C 1
ATOM 6201 O O . ALA B 1 63 ? -26.969 -31.844 -15.773 1 97.25 63 ALA B O 1
ATOM 6202 N N . VAL B 1 64 ? -26.141 -33.812 -15.133 1 97.5 64 VAL B N 1
ATOM 6203 C CA . VAL B 1 64 ? -24.766 -33.438 -15.414 1 97.5 64 VAL B CA 1
ATOM 6204 C C . VAL B 1 64 ? -24.578 -33.188 -16.906 1 97.5 64 VAL B C 1
ATOM 6206 O O . VAL B 1 64 ? -23.938 -32.219 -17.312 1 97.5 64 VAL B O 1
ATOM 6209 N N . HIS B 1 65 ? -25.125 -34.094 -17.719 1 97.75 65 HIS B N 1
ATOM 6210 C CA . HIS B 1 65 ? -25.062 -33.969 -19.172 1 97.75 65 HIS B CA 1
ATOM 6211 C C . HIS B 1 65 ? -25.703 -32.656 -19.641 1 97.75 65 HIS B C 1
ATOM 6213 O O . HIS B 1 65 ? -25.125 -31.938 -20.469 1 97.75 65 HIS B O 1
ATOM 6219 N N . SER B 1 66 ? -26.875 -32.344 -19.125 1 97.5 66 SER B N 1
ATOM 6220 C CA . SER B 1 66 ? -27.578 -31.125 -19.484 1 97.5 66 SER B CA 1
ATOM 6221 C C . SER B 1 66 ? -26.797 -29.891 -19.094 1 97.5 66 SER B C 1
ATOM 6223 O O . SER B 1 66 ? -26.781 -28.906 -19.828 1 97.5 66 SER B O 1
ATOM 6225 N N . ASP B 1 67 ? -26.25 -29.953 -17.922 1 96.44 67 ASP B N 1
ATOM 6226 C CA . ASP B 1 67 ? -25.422 -28.844 -17.453 1 96.44 67 ASP B CA 1
ATOM 6227 C C . ASP B 1 67 ? -24.234 -28.609 -18.375 1 96.44 67 ASP B C 1
ATOM 6229 O O . ASP B 1 67 ? -23.906 -27.453 -18.688 1 96.44 67 ASP B O 1
ATOM 6233 N N . LEU B 1 68 ? -23.547 -29.625 -18.781 1 97.62 68 LEU B N 1
ATOM 6234 C CA . LEU B 1 68 ? -22.422 -29.531 -19.688 1 97.62 68 LEU B CA 1
ATOM 6235 C C . LEU B 1 68 ? -22.859 -28.969 -21.047 1 97.62 68 LEU B C 1
ATOM 6237 O O . LEU B 1 68 ? -22.203 -28.078 -21.594 1 97.62 68 LEU B O 1
ATOM 6241 N N . VAL B 1 69 ? -23.984 -29.516 -21.562 1 97.44 69 VAL B N 1
ATOM 6242 C CA . VAL B 1 69 ? -24.5 -29.094 -22.875 1 97.44 69 VAL B CA 1
ATOM 6243 C C . VAL B 1 69 ? -24.797 -27.594 -22.859 1 97.44 69 VAL B C 1
ATOM 6245 O O . VAL B 1 69 ? -24.531 -26.891 -23.828 1 97.44 69 VAL B O 1
ATOM 6248 N N . ALA B 1 70 ? -25.266 -27.156 -21.766 1 95.19 70 ALA B N 1
ATOM 6249 C CA . ALA B 1 70 ? -25.641 -25.75 -21.625 1 95.19 70 ALA B CA 1
ATOM 6250 C C . ALA B 1 70 ? -24.406 -24.844 -21.656 1 95.19 70 ALA B C 1
ATOM 6252 O O . ALA B 1 70 ? -24.5 -23.688 -22.062 1 95.19 70 ALA B O 1
ATOM 6253 N N . ARG B 1 71 ? -23.281 -25.344 -21.297 1 93.81 71 ARG B N 1
ATOM 6254 C CA . ARG B 1 71 ? -22.078 -24.516 -21.141 1 93.81 71 ARG B CA 1
ATOM 6255 C C . ARG B 1 71 ? -21.188 -24.641 -22.375 1 93.81 71 ARG B C 1
ATOM 6257 O O . ARG B 1 71 ? -20.344 -23.766 -22.625 1 93.81 71 ARG B O 1
ATOM 6264 N N . ILE B 1 72 ? -21.281 -25.688 -23.125 1 95.5 72 ILE B N 1
ATOM 6265 C CA . ILE B 1 72 ? -20.438 -25.938 -24.297 1 95.5 72 ILE B CA 1
ATOM 6266 C C . ILE B 1 72 ? -20.953 -25.125 -25.484 1 95.5 72 ILE B C 1
ATOM 6268 O O . ILE B 1 72 ? -22.109 -25.25 -25.875 1 95.5 72 ILE B O 1
ATOM 6272 N N . HIS B 1 73 ? -19.969 -24.266 -26.078 1 90.62 73 HIS B N 1
ATOM 6273 C CA . HIS B 1 73 ? -20.344 -23.406 -27.203 1 90.62 73 HIS B CA 1
ATOM 6274 C C . HIS B 1 73 ? -20.094 -24.109 -28.531 1 90.62 73 HIS B C 1
ATOM 6276 O O . HIS B 1 73 ? -19.266 -23.656 -29.328 1 90.62 73 HIS B O 1
ATOM 6282 N N . ALA B 1 74 ? -20.391 -25.266 -28.703 1 91 74 ALA B N 1
ATOM 6283 C CA . ALA B 1 74 ? -20.203 -26 -29.953 1 91 74 ALA B CA 1
ATOM 6284 C C . ALA B 1 74 ? -21.531 -26.578 -30.453 1 91 74 ALA B C 1
ATOM 6286 O O . ALA B 1 74 ? -22.406 -26.906 -29.656 1 91 74 ALA B O 1
ATOM 6287 N N . PRO B 1 75 ? -21.641 -26.656 -31.781 1 91.94 75 PRO B N 1
ATOM 6288 C CA . PRO B 1 75 ? -22.875 -27.219 -32.344 1 91.94 75 PRO B CA 1
ATOM 6289 C C . PRO B 1 75 ? -23.109 -28.672 -31.906 1 91.94 75 PRO B C 1
ATOM 6291 O O . PRO B 1 75 ? -24.25 -29.109 -31.797 1 91.94 75 PRO B O 1
ATOM 6294 N N . ASN B 1 76 ? -22.094 -29.359 -31.688 1 95.69 76 ASN B N 1
ATOM 6295 C CA . ASN B 1 76 ? -22.203 -30.75 -31.25 1 95.69 76 ASN B CA 1
ATOM 6296 C C . ASN B 1 76 ? -22.031 -30.859 -29.734 1 95.69 76 ASN B C 1
ATOM 6298 O O . ASN B 1 76 ? -21.375 -31.797 -29.266 1 95.69 76 ASN B O 1
ATOM 6302 N N . ALA B 1 77 ? -22.578 -30 -29 1 97.06 77 ALA B N 1
ATOM 6303 C CA . ALA B 1 77 ? -22.406 -29.891 -27.562 1 97.06 77 ALA B CA 1
ATOM 6304 C C . ALA B 1 77 ? -22.828 -31.188 -26.875 1 97.06 77 ALA B C 1
ATOM 6306 O O . ALA B 1 77 ? -22.156 -31.656 -25.938 1 97.06 77 ALA B O 1
ATOM 6307 N N . SER B 1 78 ? -23.953 -31.781 -27.266 1 97.56 78 SER B N 1
ATOM 6308 C CA . SER B 1 78 ? -24.438 -33 -26.625 1 97.56 78 SER B CA 1
ATOM 6309 C C . SER B 1 78 ? -23.469 -34.156 -26.812 1 97.56 78 SER B C 1
ATOM 6311 O O . SER B 1 78 ? -23.188 -34.906 -25.875 1 97.56 78 SER B O 1
ATOM 6313 N N . GLU B 1 79 ? -22.969 -34.312 -28.016 1 97.56 79 GLU B N 1
ATOM 6314 C CA . GLU B 1 79 ? -21.984 -35.344 -28.312 1 97.56 79 GLU B CA 1
ATOM 6315 C C . GLU B 1 79 ? -20.688 -35.156 -27.531 1 97.56 79 GLU B C 1
ATOM 6317 O O . GLU B 1 79 ? -20.125 -36.094 -27 1 97.56 79 GLU B O 1
ATOM 6322 N N . LEU B 1 80 ? -20.219 -33.969 -27.531 1 97.31 80 LEU B N 1
ATOM 6323 C CA . LEU B 1 80 ? -19 -33.625 -26.812 1 97.31 80 LEU B CA 1
ATOM 6324 C C . LEU B 1 80 ? -19.156 -33.906 -25.312 1 97.31 80 LEU B C 1
ATOM 6326 O O . LEU B 1 80 ? -18.234 -34.438 -24.672 1 97.31 80 LEU B O 1
ATOM 6330 N N . ALA B 1 81 ? -20.328 -33.531 -24.781 1 98.19 81 ALA B N 1
ATOM 6331 C CA . ALA B 1 81 ? -20.609 -33.812 -23.375 1 98.19 81 ALA B CA 1
ATOM 6332 C C . ALA B 1 81 ? -20.562 -35.312 -23.094 1 98.19 81 ALA B C 1
ATOM 6334 O O . ALA B 1 81 ? -20 -35.75 -22.078 1 98.19 81 ALA B O 1
ATOM 6335 N N . THR B 1 82 ? -21.156 -36.062 -23.984 1 97.62 82 THR B N 1
ATOM 6336 C CA . THR B 1 82 ? -21.156 -37.531 -23.828 1 97.62 82 THR B CA 1
ATOM 6337 C C . THR B 1 82 ? -19.734 -38.062 -23.906 1 97.62 82 THR B C 1
ATOM 6339 O O . THR B 1 82 ? -19.344 -38.906 -23.078 1 97.62 82 THR B O 1
ATOM 6342 N N . GLN B 1 83 ? -19 -37.656 -24.875 1 97.25 83 GLN B N 1
ATOM 6343 C CA . GLN B 1 83 ? -17.625 -38.125 -25.031 1 97.25 83 GLN B CA 1
ATOM 6344 C C . GLN B 1 83 ? -16.797 -37.781 -23.797 1 97.25 83 GLN B C 1
ATOM 6346 O O . GLN B 1 83 ? -15.984 -38.594 -23.344 1 97.25 83 GLN B O 1
ATOM 6351 N N . TYR B 1 84 ? -17 -36.562 -23.328 1 97.62 84 TYR B N 1
ATOM 6352 C CA . TYR B 1 84 ? -16.281 -36.094 -22.141 1 97.62 84 TYR B CA 1
ATOM 6353 C C . TYR B 1 84 ? -16.578 -37 -20.953 1 97.62 84 TYR B C 1
ATOM 6355 O O . TYR B 1 84 ? -15.68 -37.375 -20.203 1 97.62 84 TYR B O 1
ATOM 6363 N N . LEU B 1 85 ? -17.844 -37.281 -20.703 1 97.81 85 LEU B N 1
ATOM 6364 C CA . LEU B 1 85 ? -18.25 -38.125 -19.578 1 97.81 85 LEU B CA 1
ATOM 6365 C C . LEU B 1 85 ? -17.797 -39.562 -19.75 1 97.81 85 LEU B C 1
ATOM 6367 O O . LEU B 1 85 ? -17.422 -40.219 -18.781 1 97.81 85 LEU B O 1
ATOM 6371 N N . GLU B 1 86 ? -17.703 -40.031 -20.953 1 95.81 86 GLU B N 1
ATOM 6372 C CA . GLU B 1 86 ? -17.375 -41.438 -21.203 1 95.81 86 GLU B CA 1
ATOM 6373 C C . GLU B 1 86 ? -15.867 -41.656 -21.312 1 95.81 86 GLU B C 1
ATOM 6375 O O . GLU B 1 86 ? -15.391 -42.781 -21.25 1 95.81 86 GLU B O 1
ATOM 6380 N N . GLU B 1 87 ? -15.219 -40.625 -21.422 1 95.94 87 GLU B N 1
ATOM 6381 C CA . GLU B 1 87 ? -13.766 -40.688 -21.484 1 95.94 87 GLU B CA 1
ATOM 6382 C C . GLU B 1 87 ? -13.172 -41.156 -20.156 1 95.94 87 GLU B C 1
ATOM 6384 O O . GLU B 1 87 ? -13.625 -40.75 -19.094 1 95.94 87 GLU B O 1
ATOM 6389 N N . HIS B 1 88 ? -12.242 -42.062 -20.172 1 96.5 88 HIS B N 1
ATOM 6390 C CA . HIS B 1 88 ? -11.461 -42.438 -19 1 96.5 88 HIS B CA 1
ATOM 6391 C C . HIS B 1 88 ? -9.961 -42.344 -19.281 1 96.5 88 HIS B C 1
ATOM 6393 O O . HIS B 1 88 ? -9.547 -42.312 -20.438 1 96.5 88 HIS B O 1
ATOM 6399 N N . ALA B 1 89 ? -9.125 -42.344 -18.328 1 96.62 89 ALA B N 1
ATOM 6400 C CA . ALA B 1 89 ? -7.711 -41.969 -18.422 1 96.62 89 ALA B CA 1
ATOM 6401 C C . ALA B 1 89 ? -6.973 -42.875 -19.406 1 96.62 89 ALA B C 1
ATOM 6403 O O . ALA B 1 89 ? -6.305 -42.375 -20.328 1 96.62 89 ALA B O 1
ATOM 6404 N N . SER B 1 90 ? -7.109 -44.125 -19.297 1 94.75 90 SER B N 1
ATOM 6405 C CA . SER B 1 90 ? -6.305 -45.062 -20.062 1 94.75 90 SER B CA 1
ATOM 6406 C C . SER B 1 90 ? -6.777 -45.156 -21.516 1 94.75 90 SER B C 1
ATOM 6408 O O . SER B 1 90 ? -6.078 -45.688 -22.375 1 94.75 90 SER B O 1
ATOM 6410 N N . SER B 1 91 ? -7.93 -44.594 -21.766 1 92.81 91 SER B N 1
ATOM 6411 C CA . SER B 1 91 ? -8.445 -44.594 -23.125 1 92.81 91 SER B CA 1
ATOM 6412 C C . SER B 1 91 ? -7.812 -43.5 -23.969 1 92.81 91 SER B C 1
ATOM 6414 O O . SER B 1 91 ? -7.91 -43.531 -25.203 1 92.81 91 SER B O 1
ATOM 6416 N N . ASN B 1 92 ? -7.242 -42.562 -23.344 1 93.81 92 ASN B N 1
ATOM 6417 C CA . ASN B 1 92 ? -6.691 -41.406 -24.047 1 93.81 92 ASN B CA 1
ATOM 6418 C C . ASN B 1 92 ? -5.391 -41.75 -24.766 1 93.81 92 ASN B C 1
ATOM 6420 O O . ASN B 1 92 ? -4.496 -42.375 -24.172 1 93.81 92 ASN B O 1
ATOM 6424 N N . PRO B 1 93 ? -5.41 -41.281 -25.984 1 87.44 93 PRO B N 1
ATOM 6425 C CA . PRO B 1 93 ? -4.148 -41.5 -26.703 1 87.44 93 PRO B CA 1
ATOM 6426 C C . PRO B 1 93 ? -2.973 -40.781 -26.047 1 87.44 93 PRO B C 1
ATOM 6428 O O . PRO B 1 93 ? -3.109 -39.625 -25.609 1 87.44 93 PRO B O 1
ATOM 6431 N N . GLY B 1 94 ? -1.936 -41.406 -25.844 1 91.25 94 GLY B N 1
ATOM 6432 C CA . GLY B 1 94 ? -0.725 -40.75 -25.359 1 91.25 94 GLY B CA 1
ATOM 6433 C C . GLY B 1 94 ? -0.619 -40.781 -23.844 1 91.25 94 GLY B C 1
ATOM 6434 O O . GLY B 1 94 ? 0.392 -40.344 -23.281 1 91.25 94 GLY B O 1
ATOM 6435 N N . PHE B 1 95 ? -1.799 -41.156 -23.109 1 95.88 95 PHE B N 1
ATOM 6436 C CA . PHE B 1 95 ? -1.777 -41.188 -21.641 1 95.88 95 PHE B CA 1
ATOM 6437 C C . PHE B 1 95 ? -0.645 -42.062 -21.125 1 95.88 95 PHE B C 1
ATOM 6439 O O . PHE B 1 95 ? 0.184 -41.625 -20.328 1 95.88 95 PHE B O 1
ATOM 6446 N N . ARG B 1 96 ? -0.588 -43.281 -21.562 1 95.94 96 ARG B N 1
ATOM 6447 C CA . ARG B 1 96 ? 0.456 -44.219 -21.141 1 95.94 96 ARG B CA 1
ATOM 6448 C C . ARG B 1 96 ? 1.839 -43.688 -21.516 1 95.94 96 ARG B C 1
ATOM 6450 O O . ARG B 1 96 ? 2.785 -43.812 -20.734 1 95.94 96 ARG B O 1
ATOM 6457 N N . ASP B 1 97 ? 1.983 -43.094 -22.734 1 94.88 97 ASP B N 1
ATOM 6458 C CA . ASP B 1 97 ? 3.248 -42.531 -23.172 1 94.88 97 ASP B CA 1
ATOM 6459 C C . ASP B 1 97 ? 3.701 -41.406 -22.25 1 94.88 97 ASP B C 1
ATOM 6461 O O . ASP B 1 97 ? 4.895 -41.25 -21.969 1 94.88 97 ASP B O 1
ATOM 6465 N N . GLY B 1 98 ? 2.727 -40.656 -21.891 1 94.62 98 GLY B N 1
ATOM 6466 C CA . GLY B 1 98 ? 3.043 -39.562 -20.953 1 94.62 98 GLY B CA 1
ATOM 6467 C C . GLY B 1 98 ? 3.574 -40.062 -19.625 1 94.62 98 GLY B C 1
ATOM 6468 O O . GLY B 1 98 ? 4.535 -39.5 -19.094 1 94.62 98 GLY B O 1
ATOM 6469 N N . ILE B 1 99 ? 2.977 -41.094 -19.078 1 96.06 99 ILE B N 1
ATOM 6470 C CA . ILE B 1 99 ? 3.416 -41.688 -17.812 1 96.06 99 ILE B CA 1
ATOM 6471 C C . ILE B 1 99 ? 4.793 -42.312 -18 1 96.06 99 ILE B C 1
ATOM 6473 O O . ILE B 1 99 ? 5.664 -42.188 -17.141 1 96.06 99 ILE B O 1
ATOM 6477 N N . GLN B 1 100 ? 4.969 -43 -19.109 1 95.94 100 GLN B N 1
ATOM 6478 C CA . GLN B 1 100 ? 6.254 -43.625 -19.422 1 95.94 100 GLN B CA 1
ATOM 6479 C C . GLN B 1 100 ? 7.367 -42.562 -19.469 1 95.94 100 GLN B C 1
ATOM 6481 O O . GLN B 1 100 ? 8.438 -42.781 -18.891 1 95.94 100 GLN B O 1
ATOM 6486 N N . ARG B 1 101 ? 7.164 -41.5 -20.125 1 94.31 101 ARG B N 1
ATOM 6487 C CA . ARG B 1 101 ? 8.148 -40.438 -20.219 1 94.31 101 ARG B CA 1
ATOM 6488 C C . ARG B 1 101 ? 8.438 -39.844 -18.844 1 94.31 101 ARG B C 1
ATOM 6490 O O . ARG B 1 101 ? 9.594 -39.594 -18.5 1 94.31 101 ARG B O 1
ATOM 6497 N N . LEU B 1 102 ? 7.363 -39.625 -18.078 1 94.88 102 LEU B N 1
ATOM 6498 C CA . LEU B 1 102 ? 7.5 -39.031 -16.75 1 94.88 102 LEU B CA 1
ATOM 6499 C C . LEU B 1 102 ? 8.422 -39.906 -15.875 1 94.88 102 LEU B C 1
ATOM 6501 O O . LEU B 1 102 ? 9.398 -39.375 -15.328 1 94.88 102 LEU B O 1
ATOM 6505 N N . PHE B 1 103 ? 8.203 -41.188 -15.781 1 95.5 103 PHE B N 1
ATOM 6506 C CA . PHE B 1 103 ? 8.922 -42.062 -14.852 1 95.5 103 PHE B CA 1
ATOM 6507 C C . PHE B 1 103 ? 10.297 -42.406 -15.398 1 95.5 103 PHE B C 1
ATOM 6509 O O . PHE B 1 103 ? 11.242 -42.594 -14.633 1 95.5 103 PHE B O 1
ATOM 6516 N N . ALA B 1 104 ? 10.383 -42.438 -16.703 1 94.94 104 ALA B N 1
ATOM 6517 C CA . ALA B 1 104 ? 11.672 -42.781 -17.297 1 94.94 104 ALA B CA 1
ATOM 6518 C C . ALA B 1 104 ? 12.656 -41.594 -17.203 1 94.94 104 ALA B C 1
ATOM 6520 O O . ALA B 1 104 ? 13.844 -41.812 -16.969 1 94.94 104 ALA B O 1
ATOM 6521 N N . ASN B 1 105 ? 12.141 -40.406 -17.391 1 92 105 ASN B N 1
ATOM 6522 C CA . ASN B 1 105 ? 13.047 -39.281 -17.578 1 92 105 ASN B CA 1
ATOM 6523 C C . ASN B 1 105 ? 13.055 -38.375 -16.359 1 92 105 ASN B C 1
ATOM 6525 O O . ASN B 1 105 ? 14.062 -37.75 -16.047 1 92 105 ASN B O 1
ATOM 6529 N N . TYR B 1 106 ? 12 -38.281 -15.68 1 92.81 106 TYR B N 1
ATOM 6530 C CA . TYR B 1 106 ? 11.891 -37.094 -14.828 1 92.81 106 TYR B CA 1
ATOM 6531 C C . TYR B 1 106 ? 11.742 -37.5 -13.359 1 92.81 106 TYR B C 1
ATOM 6533 O O . TYR B 1 106 ? 12.016 -36.688 -12.461 1 92.81 106 TYR B O 1
ATOM 6541 N N . VAL B 1 107 ? 11.242 -38.719 -13.031 1 93.31 107 VAL B N 1
ATOM 6542 C CA . VAL B 1 107 ? 11.133 -39.188 -11.656 1 93.31 107 VAL B CA 1
ATOM 6543 C C . VAL B 1 107 ? 12.438 -39.844 -11.219 1 93.31 107 VAL B C 1
ATOM 6545 O O . VAL B 1 107 ? 12.984 -40.688 -11.938 1 93.31 107 VAL B O 1
ATOM 6548 N N . HIS B 1 108 ? 12.984 -39.438 -10.109 1 93.38 108 HIS B N 1
ATOM 6549 C CA . HIS B 1 108 ? 14.227 -40 -9.609 1 93.38 108 HIS B CA 1
ATOM 6550 C C . HIS B 1 108 ? 14.047 -41.469 -9.219 1 93.38 108 HIS B C 1
ATOM 6552 O O . HIS B 1 108 ? 12.914 -41.938 -8.992 1 93.38 108 HIS B O 1
ATOM 6558 N N . GLN B 1 109 ? 15.086 -42.156 -9.023 1 94.19 109 GLN B N 1
ATOM 6559 C CA . GLN B 1 109 ? 15.07 -43.594 -8.82 1 94.19 109 GLN B CA 1
ATOM 6560 C C . GLN B 1 109 ? 14.328 -43.969 -7.543 1 94.19 109 GLN B C 1
ATOM 6562 O O . GLN B 1 109 ? 13.57 -44.938 -7.516 1 94.19 109 GLN B O 1
ATOM 6567 N N . GLU B 1 110 ? 14.578 -43.25 -6.531 1 92.56 110 GLU B N 1
ATOM 6568 C CA . GLU B 1 110 ? 13.906 -43.531 -5.27 1 92.56 110 GLU B CA 1
ATOM 6569 C C . GLU B 1 110 ? 12.391 -43.469 -5.434 1 92.56 110 GLU B C 1
ATOM 6571 O O . GLU B 1 110 ? 11.672 -44.344 -4.922 1 92.56 110 GLU B O 1
ATOM 6576 N N . GLY B 1 111 ? 11.93 -42.469 -6.133 1 91.94 111 GLY B N 1
ATOM 6577 C CA . GLY B 1 111 ? 10.5 -42.344 -6.395 1 91.94 111 GLY B CA 1
ATOM 6578 C C . GLY B 1 111 ? 9.953 -43.469 -7.266 1 91.94 111 GLY B C 1
ATOM 6579 O O . GLY B 1 111 ? 8.883 -44 -6.988 1 91.94 111 GLY B O 1
ATOM 6580 N N . ARG B 1 112 ? 10.641 -43.812 -8.266 1 93.44 112 ARG B N 1
ATOM 6581 C CA . ARG B 1 112 ? 10.258 -44.906 -9.148 1 93.44 112 ARG B CA 1
ATOM 6582 C C . ARG B 1 112 ? 10.172 -46.219 -8.391 1 93.44 112 ARG B C 1
ATOM 6584 O O . ARG B 1 112 ? 9.211 -46.969 -8.547 1 93.44 112 ARG B O 1
ATOM 6591 N N . ASN B 1 113 ? 11.211 -46.469 -7.586 1 93.94 113 ASN B N 1
ATOM 6592 C CA . ASN B 1 113 ? 11.242 -47.688 -6.785 1 93.94 113 ASN B CA 1
ATOM 6593 C C . ASN B 1 113 ? 10.078 -47.75 -5.805 1 93.94 113 ASN B C 1
ATOM 6595 O O . ASN B 1 113 ? 9.508 -48.812 -5.574 1 93.94 113 ASN B O 1
ATOM 6599 N N . GLY B 1 114 ? 9.797 -46.594 -5.27 1 92.81 114 GLY B N 1
ATOM 6600 C CA . GLY B 1 114 ? 8.672 -46.531 -4.352 1 92.81 114 GLY B CA 1
ATOM 6601 C C . GLY B 1 114 ? 7.355 -46.938 -5 1 92.81 114 GLY B C 1
ATOM 6602 O O . GLY B 1 114 ? 6.602 -47.75 -4.453 1 92.81 114 GLY B O 1
ATOM 6603 N N . ILE B 1 115 ? 7.055 -46.438 -6.141 1 94.31 115 ILE B N 1
ATOM 6604 C CA . ILE B 1 115 ? 5.82 -46.719 -6.859 1 94.31 115 ILE B CA 1
ATOM 6605 C C . ILE B 1 115 ? 5.828 -48.188 -7.316 1 94.31 115 ILE B C 1
ATOM 6607 O O . ILE B 1 115 ? 4.816 -48.875 -7.219 1 94.31 115 ILE B O 1
ATOM 6611 N N . ARG B 1 116 ? 6.953 -48.625 -7.766 1 95 116 ARG B N 1
ATOM 6612 C CA . ARG B 1 116 ? 7.094 -50.031 -8.18 1 95 116 ARG B CA 1
ATOM 6613 C C . ARG B 1 116 ? 6.785 -50.969 -7.031 1 95 116 ARG B C 1
ATOM 6615 O O . ARG B 1 116 ? 6.137 -52 -7.227 1 95 116 ARG B O 1
ATOM 6622 N N . LEU B 1 117 ? 7.332 -50.688 -5.91 1 94.75 117 LEU B N 1
ATOM 6623 C CA . LEU B 1 117 ? 7.125 -51.531 -4.734 1 94.75 117 LEU B CA 1
ATOM 6624 C C . LEU B 1 117 ? 5.641 -51.625 -4.398 1 94.75 117 LEU B C 1
ATOM 6626 O O . LEU B 1 117 ? 5.148 -52.719 -4.105 1 94.75 117 LEU B O 1
ATOM 6630 N N . ILE B 1 118 ? 4.965 -50.562 -4.418 1 94.19 118 ILE B N 1
ATOM 6631 C CA . ILE B 1 118 ? 3.545 -50.531 -4.09 1 94.19 118 ILE B CA 1
ATOM 6632 C C . ILE B 1 118 ? 2.764 -51.312 -5.145 1 94.19 118 ILE B C 1
ATOM 6634 O O . ILE B 1 118 ? 1.865 -52.094 -4.812 1 94.19 118 ILE B O 1
ATOM 6638 N N . LEU B 1 119 ? 3.07 -51.125 -6.449 1 95.75 119 LEU B N 1
ATOM 6639 C CA . LEU B 1 119 ? 2.396 -51.812 -7.531 1 95.75 119 LEU B CA 1
ATOM 6640 C C . LEU B 1 119 ? 2.648 -53.312 -7.445 1 95.75 119 LEU B C 1
ATOM 6642 O O . LEU B 1 119 ? 1.752 -54.125 -7.723 1 95.75 119 LEU B O 1
ATOM 6646 N N . THR B 1 120 ? 3.828 -53.719 -7.039 1 96.19 120 THR B N 1
ATOM 6647 C CA . THR B 1 120 ? 4.156 -55.125 -6.848 1 96.19 120 THR B CA 1
ATOM 6648 C C . THR B 1 120 ? 3.346 -55.719 -5.695 1 96.19 120 THR B C 1
ATOM 6650 O O . THR B 1 120 ? 2.785 -56.812 -5.816 1 96.19 120 THR B O 1
ATOM 6653 N N . ALA B 1 121 ? 3.357 -54.969 -4.668 1 95.81 121 ALA B N 1
ATOM 6654 C CA . ALA B 1 121 ? 2.611 -55.438 -3.502 1 95.81 121 ALA B CA 1
ATOM 6655 C C . ALA B 1 121 ? 1.135 -55.625 -3.836 1 95.81 121 ALA B C 1
ATOM 6657 O O . ALA B 1 121 ? 0.513 -56.594 -3.398 1 95.81 121 ALA B O 1
ATOM 6658 N N . LEU B 1 122 ? 0.542 -54.781 -4.594 1 95.56 122 LEU B N 1
ATOM 6659 C CA . LEU B 1 122 ? -0.864 -54.844 -4.977 1 95.56 122 LEU B CA 1
ATOM 6660 C C . LEU B 1 122 ? -1.142 -56.062 -5.836 1 95.56 122 LEU B C 1
ATOM 6662 O O . LEU B 1 122 ? -2.289 -56.5 -5.949 1 95.56 122 LEU B O 1
ATOM 6666 N N . ASN B 1 123 ? -0.131 -56.594 -6.434 1 95.62 123 ASN B N 1
ATOM 6667 C CA . ASN B 1 123 ? -0.283 -57.719 -7.336 1 95.62 123 ASN B CA 1
ATOM 6668 C C . ASN B 1 123 ? -0.007 -59.031 -6.621 1 95.62 123 ASN B C 1
ATOM 6670 O O . ASN B 1 123 ? 0.002 -60.094 -7.25 1 95.62 123 ASN B O 1
ATOM 6674 N N . THR B 1 124 ? 0.258 -59.031 -5.32 1 95.44 124 THR B N 1
ATOM 6675 C CA . THR B 1 124 ? 0.337 -60.219 -4.496 1 95.44 124 THR B CA 1
ATOM 6676 C C . THR B 1 124 ? -0.923 -60.375 -3.65 1 95.44 124 THR B C 1
ATOM 6678 O O . THR B 1 124 ? -1.586 -59.406 -3.322 1 95.44 124 THR B O 1
ATOM 6681 N N . LYS B 1 125 ? -1.19 -61.594 -3.307 1 95.25 125 LYS B N 1
ATOM 6682 C CA . LYS B 1 125 ? -2.369 -61.844 -2.479 1 95.25 125 LYS B CA 1
ATOM 6683 C C . LYS B 1 125 ? -2.229 -61.156 -1.118 1 95.25 125 LYS B C 1
ATOM 6685 O O . LYS B 1 125 ? -3.156 -60.5 -0.653 1 95.25 125 LYS B O 1
ATOM 6690 N N . ALA B 1 126 ? -1.097 -61.312 -0.471 1 94.44 126 ALA B N 1
ATOM 6691 C CA . ALA B 1 126 ? -0.85 -60.75 0.845 1 94.44 126 ALA B CA 1
ATOM 6692 C C . ALA B 1 126 ? -0.815 -59.219 0.77 1 94.44 126 ALA B C 1
ATOM 6694 O O . ALA B 1 126 ? -1.404 -58.531 1.611 1 94.44 126 ALA B O 1
ATOM 6695 N N . GLY B 1 127 ? -0.102 -58.688 -0.146 1 93.69 127 GLY B N 1
ATOM 6696 C CA . GLY B 1 127 ? -0.013 -57.25 -0.315 1 93.69 127 GLY B CA 1
ATOM 6697 C C . GLY B 1 127 ? -1.347 -56.594 -0.643 1 93.69 127 GLY B C 1
ATOM 6698 O O . GLY B 1 127 ? -1.671 -55.531 -0.119 1 93.69 127 GLY B O 1
ATOM 6699 N N . SER B 1 128 ? -2.02 -57.25 -1.584 1 95.12 128 SER B N 1
ATOM 6700 C CA . SER B 1 128 ? -3.344 -56.719 -1.933 1 95.12 128 SER B CA 1
ATOM 6701 C C . SER B 1 128 ? -4.258 -56.688 -0.712 1 95.12 128 SER B C 1
ATOM 6703 O O . SER B 1 128 ? -4.977 -55.719 -0.507 1 95.12 128 SER B O 1
ATOM 6705 N N . LEU B 1 129 ? -4.25 -57.719 0.092 1 94.25 129 LEU B N 1
ATOM 6706 C CA . LEU B 1 129 ? -5.074 -57.781 1.294 1 94.25 129 LEU B CA 1
ATOM 6707 C C . LEU B 1 129 ? -4.727 -56.656 2.25 1 94.25 129 LEU B C 1
ATOM 6709 O O . LEU B 1 129 ? -5.617 -56 2.791 1 94.25 129 LEU B O 1
ATOM 6713 N N . ILE B 1 130 ? -3.496 -56.344 2.443 1 91.25 130 ILE B N 1
ATOM 6714 C CA . ILE B 1 130 ? -3.02 -55.344 3.393 1 91.25 130 ILE B CA 1
ATOM 6715 C C . ILE B 1 130 ? -3.361 -53.938 2.887 1 91.25 130 ILE B C 1
ATOM 6717 O O . ILE B 1 130 ? -3.766 -53.094 3.664 1 91.25 130 ILE B O 1
ATOM 6721 N N . LEU B 1 131 ? -3.238 -53.781 1.599 1 93.38 131 LEU B N 1
ATOM 6722 C CA . LEU B 1 131 ? -3.336 -52.438 1.047 1 93.38 131 LEU B CA 1
ATOM 6723 C C . LEU B 1 131 ? -4.773 -52.125 0.65 1 93.38 131 LEU B C 1
ATOM 6725 O O . LEU B 1 131 ? -5.141 -50.938 0.536 1 93.38 131 LEU B O 1
ATOM 6729 N N . THR B 1 132 ? -5.602 -53.125 0.396 1 94.25 132 THR B N 1
ATOM 6730 C CA . THR B 1 132 ? -6.934 -52.875 -0.14 1 94.25 132 THR B CA 1
ATOM 6731 C C . THR B 1 132 ? -8.008 -53.531 0.716 1 94.25 132 THR B C 1
ATOM 6733 O O . THR B 1 132 ? -9.188 -53.219 0.599 1 94.25 132 THR B O 1
ATOM 6736 N N . GLY B 1 133 ? -7.633 -54.5 1.532 1 91.31 133 GLY B N 1
ATOM 6737 C CA . GLY B 1 133 ? -8.586 -55.281 2.324 1 91.31 133 GLY B CA 1
ATOM 6738 C C . GLY B 1 133 ? -9.109 -56.5 1.608 1 91.31 133 GLY B C 1
ATOM 6739 O O . GLY B 1 133 ? -9.984 -57.188 2.123 1 91.31 133 GLY B O 1
ATOM 6740 N N . SER B 1 134 ? -8.609 -56.781 0.4 1 94.88 134 SER B N 1
ATOM 6741 C CA . SER B 1 134 ? -9.062 -57.906 -0.387 1 94.88 134 SER B CA 1
ATOM 6742 C C . SER B 1 134 ? -7.883 -58.656 -1.014 1 94.88 134 SER B C 1
ATOM 6744 O O . SER B 1 134 ? -6.859 -58.062 -1.336 1 94.88 134 SER B O 1
ATOM 6746 N N . ILE B 1 135 ? -8.031 -59.906 -1.28 1 94.94 135 ILE B N 1
ATOM 6747 C CA . ILE B 1 135 ? -6.988 -60.688 -1.922 1 94.94 135 ILE B CA 1
ATOM 6748 C C . ILE B 1 135 ? -7.102 -60.562 -3.439 1 94.94 135 ILE B C 1
ATOM 6750 O O . ILE B 1 135 ? -6.176 -60.938 -4.168 1 94.94 135 ILE B O 1
ATOM 6754 N N . THR B 1 136 ? -8.273 -60.156 -3.873 1 94.75 136 THR B N 1
ATOM 6755 C CA . THR B 1 136 ? -8.438 -59.906 -5.301 1 94.75 136 THR B CA 1
ATOM 6756 C C . THR B 1 136 ? -7.625 -58.688 -5.727 1 94.75 136 THR B C 1
ATOM 6758 O O . THR B 1 136 ? -7.734 -57.594 -5.129 1 94.75 136 THR B O 1
ATOM 6761 N N . PRO B 1 137 ? -6.801 -58.906 -6.734 1 94.88 137 PRO B N 1
ATOM 6762 C CA . PRO B 1 137 ? -6.016 -57.75 -7.203 1 94.88 137 PRO B CA 1
ATOM 6763 C C . PRO B 1 137 ? -6.887 -56.562 -7.559 1 94.88 137 PRO B C 1
ATOM 6765 O O . PRO B 1 137 ? -7.969 -56.719 -8.125 1 94.88 137 PRO B O 1
ATOM 6768 N N . ILE B 1 138 ? -6.395 -55.375 -7.297 1 95.19 138 ILE B N 1
ATOM 6769 C CA . ILE B 1 138 ? -7.18 -54.156 -7.383 1 95.19 138 ILE B CA 1
ATOM 6770 C C . ILE B 1 138 ? -7.633 -53.938 -8.82 1 95.19 138 ILE B C 1
ATOM 6772 O O . ILE B 1 138 ? -8.727 -53.406 -9.062 1 95.19 138 ILE B O 1
ATOM 6776 N N . GLN B 1 139 ? -6.836 -54.312 -9.891 1 95 139 GLN B N 1
ATOM 6777 C CA . GLN B 1 139 ? -7.188 -54.094 -11.297 1 95 139 GLN B CA 1
ATOM 6778 C C . GLN B 1 139 ? -8.367 -54.969 -11.695 1 95 139 GLN B C 1
ATOM 6780 O O . GLN B 1 139 ? -8.984 -54.75 -12.742 1 95 139 GLN B O 1
ATOM 6785 N N . ASP B 1 140 ? -8.625 -55.969 -10.906 1 94.38 140 ASP B N 1
ATOM 6786 C CA . ASP B 1 140 ? -9.719 -56.906 -11.203 1 94.38 140 ASP B CA 1
ATOM 6787 C C . ASP B 1 140 ? -10.977 -56.531 -10.422 1 94.38 140 ASP B C 1
ATOM 6789 O O . ASP B 1 140 ? -12.016 -57.188 -10.578 1 94.38 140 ASP B O 1
ATOM 6793 N N . GLN B 1 141 ? -10.883 -55.594 -9.625 1 94.38 141 GLN B N 1
ATOM 6794 C CA . GLN B 1 141 ? -12.023 -55.156 -8.836 1 94.38 141 GLN B CA 1
ATOM 6795 C C . GLN B 1 141 ? -12.898 -54.188 -9.641 1 94.38 141 GLN B C 1
ATOM 6797 O O . GLN B 1 141 ? -12.414 -53.5 -10.523 1 94.38 141 GLN B O 1
ATOM 6802 N N . PRO B 1 142 ? -14.195 -54.125 -9.312 1 93.56 142 PRO B N 1
ATOM 6803 C CA . PRO B 1 142 ? -15.047 -53.094 -9.914 1 93.56 142 PRO B CA 1
ATOM 6804 C C . PRO B 1 142 ? -14.609 -51.688 -9.531 1 93.56 142 PRO B C 1
ATOM 6806 O O . PRO B 1 142 ? -14 -51.5 -8.477 1 93.56 142 PRO B O 1
ATOM 6809 N N . LEU B 1 143 ? -14.93 -50.75 -10.391 1 94.94 143 LEU B N 1
ATOM 6810 C CA . LEU B 1 143 ? -14.508 -49.375 -10.203 1 94.94 143 LEU B CA 1
ATOM 6811 C C . LEU B 1 143 ? -14.945 -48.844 -8.836 1 94.94 143 LEU B C 1
ATOM 6813 O O . LEU B 1 143 ? -14.195 -48.125 -8.18 1 94.94 143 LEU B O 1
ATOM 6817 N N . GLU B 1 144 ? -16.109 -49.156 -8.383 1 92.12 144 GLU B N 1
ATOM 6818 C CA . GLU B 1 144 ? -16.641 -48.656 -7.121 1 92.12 144 GLU B CA 1
ATOM 6819 C C . GLU B 1 144 ? -15.766 -49.094 -5.949 1 92.12 144 GLU B C 1
ATOM 6821 O O . GLU B 1 144 ? -15.523 -48.281 -5.035 1 92.12 144 GLU B O 1
ATOM 6826 N N . TYR B 1 145 ? -15.383 -50.281 -6.004 1 93.88 145 TYR B N 1
ATOM 6827 C CA . TYR B 1 145 ? -14.492 -50.781 -4.953 1 93.88 145 TYR B CA 1
ATOM 6828 C C . TYR B 1 145 ? -13.148 -50.094 -5 1 93.88 145 TYR B C 1
ATOM 6830 O O . TYR B 1 145 ? -12.609 -49.688 -3.965 1 93.88 145 TYR B O 1
ATOM 6838 N N . ARG B 1 146 ? -12.57 -49.906 -6.16 1 95.75 146 ARG B N 1
ATOM 6839 C CA . ARG B 1 146 ? -11.281 -49.25 -6.32 1 95.75 146 ARG B CA 1
ATOM 6840 C C . ARG B 1 146 ? -11.344 -47.812 -5.805 1 95.75 146 ARG B C 1
ATOM 6842 O O . ARG B 1 146 ? -10.398 -47.344 -5.172 1 95.75 146 ARG B O 1
ATOM 6849 N N . GLU B 1 147 ? -12.422 -47.156 -6.16 1 95.5 147 GLU B N 1
ATOM 6850 C CA . GLU B 1 147 ? -12.609 -45.781 -5.703 1 95.5 147 GLU B CA 1
ATOM 6851 C C . GLU B 1 147 ? -12.594 -45.719 -4.18 1 95.5 147 GLU B C 1
ATOM 6853 O O . GLU B 1 147 ? -11.984 -44.812 -3.607 1 95.5 147 GLU B O 1
ATOM 6858 N N . GLN B 1 148 ? -13.234 -46.562 -3.504 1 94.56 148 GLN B N 1
ATOM 6859 C CA . GLN B 1 148 ? -13.273 -46.625 -2.047 1 94.56 148 GLN B CA 1
ATOM 6860 C C . GLN B 1 148 ? -11.875 -46.844 -1.469 1 94.56 148 GLN B C 1
ATOM 6862 O O . GLN B 1 148 ? -11.492 -46.188 -0.497 1 94.56 148 GLN B O 1
ATOM 6867 N N . VAL B 1 149 ? -11.227 -47.781 -2.057 1 94.88 149 VAL B N 1
ATOM 6868 C CA . VAL B 1 149 ? -9.875 -48.094 -1.61 1 94.88 149 VAL B CA 1
ATOM 6869 C C . VAL B 1 149 ? -8.977 -46.875 -1.794 1 94.88 149 VAL B C 1
ATOM 6871 O O . VAL B 1 149 ? -8.25 -46.5 -0.874 1 94.88 149 VAL B O 1
ATOM 6874 N N . PHE B 1 150 ? -9.008 -46.312 -2.963 1 94.94 150 PHE B N 1
ATOM 6875 C CA . PHE B 1 150 ? -8.164 -45.188 -3.283 1 94.94 150 PHE B CA 1
ATOM 6876 C C . PHE B 1 150 ? -8.461 -44 -2.357 1 94.94 150 PHE B C 1
ATOM 6878 O O . PHE B 1 150 ? -7.543 -43.344 -1.853 1 94.94 150 PHE B O 1
ATOM 6885 N N . ARG B 1 151 ? -9.664 -43.688 -2.105 1 92.75 151 ARG B N 1
ATOM 6886 C CA . ARG B 1 151 ? -10.055 -42.656 -1.171 1 92.75 151 ARG B CA 1
ATOM 6887 C C . ARG B 1 151 ? -9.531 -42.938 0.231 1 92.75 151 ARG B C 1
ATOM 6889 O O . ARG B 1 151 ? -9.148 -42.031 0.961 1 92.75 151 ARG B O 1
ATOM 6896 N N . GLY B 1 152 ? -9.609 -44.156 0.596 1 92.56 152 GLY B N 1
ATOM 6897 C CA . GLY B 1 152 ? -9.109 -44.562 1.897 1 92.56 152 GLY B CA 1
ATOM 6898 C C . GLY B 1 152 ? -7.629 -44.312 2.074 1 92.56 152 GLY B C 1
ATOM 6899 O O . GLY B 1 152 ? -7.16 -44.094 3.193 1 92.56 152 GLY B O 1
ATOM 6900 N N . TRP B 1 153 ? -6.867 -44.406 0.973 1 94.44 153 TRP B N 1
ATOM 6901 C CA . TRP B 1 153 ? -5.43 -44.156 1.035 1 94.44 153 TRP B CA 1
ATOM 6902 C C . TRP B 1 153 ? -5.137 -42.719 1.432 1 94.44 153 TRP B C 1
ATOM 6904 O O . TRP B 1 153 ? -4.082 -42.406 1.997 1 94.44 153 TRP B O 1
ATOM 6914 N N . GLU B 1 154 ? -6.035 -41.844 1.16 1 92.06 154 GLU B N 1
ATOM 6915 C CA . GLU B 1 154 ? -5.867 -40.406 1.452 1 92.06 154 GLU B CA 1
ATOM 6916 C C . GLU B 1 154 ? -5.641 -40.188 2.943 1 92.06 154 GLU B C 1
ATOM 6918 O O . GLU B 1 154 ? -4.855 -39.312 3.326 1 92.06 154 GLU B O 1
ATOM 6923 N N . THR B 1 155 ? -6.336 -40.875 3.768 1 89.94 155 THR B N 1
ATOM 6924 C CA . THR B 1 155 ? -6.293 -40.656 5.211 1 89.94 155 THR B CA 1
ATOM 6925 C C . THR B 1 155 ? -5.711 -41.875 5.926 1 89.94 155 THR B C 1
ATOM 6927 O O . THR B 1 155 ? -5.961 -42.094 7.117 1 89.94 155 THR B O 1
ATOM 6930 N N . SER B 1 156 ? -5.047 -42.625 5.203 1 92.44 156 SER B N 1
ATOM 6931 C CA . SER B 1 156 ? -4.465 -43.812 5.789 1 92.44 156 SER B CA 1
ATOM 6932 C C . SER B 1 156 ? -3.527 -43.469 6.941 1 92.44 156 SER B C 1
ATOM 6934 O O . SER B 1 156 ? -2.895 -42.406 6.938 1 92.44 156 SER B O 1
ATOM 6936 N N . ARG B 1 157 ? -3.379 -44.375 7.941 1 91.56 157 ARG B N 1
ATOM 6937 C CA . ARG B 1 157 ? -2.43 -44.219 9.039 1 91.56 157 ARG B CA 1
ATOM 6938 C C . ARG B 1 157 ? -0.998 -44.438 8.562 1 91.56 157 ARG B C 1
ATOM 6940 O O . ARG B 1 157 ? -0.047 -44 9.211 1 91.56 157 ARG B O 1
ATOM 6947 N N . LEU B 1 158 ? -0.928 -45.156 7.418 1 89.31 158 LEU B N 1
ATOM 6948 C CA . LEU B 1 158 ? 0.386 -45.406 6.844 1 89.31 158 LEU B CA 1
ATOM 6949 C C . LEU B 1 158 ? 0.834 -44.25 5.953 1 89.31 158 LEU B C 1
ATOM 6951 O O . LEU B 1 158 ? 0.226 -44 4.91 1 89.31 158 LEU B O 1
ATOM 6955 N N . ARG B 1 159 ? 1.925 -43.688 6.266 1 89.12 159 ARG B N 1
ATOM 6956 C CA . ARG B 1 159 ? 2.439 -42.5 5.57 1 89.12 159 ARG B CA 1
ATOM 6957 C C . ARG B 1 159 ? 2.73 -42.812 4.105 1 89.12 159 ARG B C 1
ATOM 6959 O O . ARG B 1 159 ? 2.428 -42 3.223 1 89.12 159 ARG B O 1
ATOM 6966 N N . PRO B 1 160 ? 3.236 -43.969 3.779 1 88 160 PRO B N 1
ATOM 6967 C CA . PRO B 1 160 ? 3.531 -44.281 2.375 1 88 160 PRO B CA 1
ATOM 6968 C C . PRO B 1 160 ? 2.275 -44.344 1.508 1 88 160 PRO B C 1
ATOM 6970 O O . PRO B 1 160 ? 2.314 -43.938 0.333 1 88 160 PRO B O 1
ATOM 6973 N N . LEU B 1 161 ? 1.205 -44.781 2.078 1 91.25 161 LEU B N 1
ATOM 6974 C CA . LEU B 1 161 ? -0.035 -44.844 1.313 1 91.25 161 LEU B CA 1
ATOM 6975 C C . LEU B 1 161 ? -0.576 -43.469 1.024 1 91.25 161 LEU B C 1
ATOM 6977 O O . LEU B 1 161 ? -1.104 -43.219 -0.061 1 91.25 161 LEU B O 1
ATOM 6981 N N . ARG B 1 162 ? -0.442 -42.594 2.029 1 93.12 162 ARG B N 1
ATOM 6982 C CA . ARG B 1 162 ? -0.852 -41.219 1.798 1 93.12 162 ARG B CA 1
ATOM 6983 C C . ARG B 1 162 ? -0.004 -40.562 0.708 1 93.12 162 ARG B C 1
ATOM 6985 O O . ARG B 1 162 ? -0.515 -39.812 -0.11 1 93.12 162 ARG B O 1
ATOM 6992 N N . ALA B 1 163 ? 1.255 -40.906 0.717 1 91.69 163 ALA B N 1
ATOM 6993 C CA . ALA B 1 163 ? 2.172 -40.375 -0.282 1 91.69 163 ALA B CA 1
ATOM 6994 C C . ALA B 1 163 ? 1.82 -40.875 -1.679 1 91.69 163 ALA B C 1
ATOM 6996 O O . ALA B 1 163 ? 1.867 -40.094 -2.65 1 91.69 163 ALA B O 1
ATOM 6997 N N . VAL B 1 164 ? 1.488 -42.094 -1.756 1 91.38 164 VAL B N 1
ATOM 6998 C CA . VAL B 1 164 ? 1.134 -42.719 -3.037 1 91.38 164 VAL B CA 1
ATOM 6999 C C . VAL B 1 164 ? -0.168 -42.094 -3.551 1 91.38 164 VAL B C 1
ATOM 7001 O O . VAL B 1 164 ? -0.304 -41.844 -4.746 1 91.38 164 VAL B O 1
ATOM 7004 N N . TYR B 1 165 ? -1.086 -41.969 -2.68 1 94.12 165 TYR B N 1
ATOM 7005 C CA . TYR B 1 165 ? -2.34 -41.344 -3.057 1 94.12 165 TYR B CA 1
ATOM 7006 C C . TYR B 1 165 ? -2.084 -39.969 -3.676 1 94.12 165 TYR B C 1
ATOM 7008 O O . TYR B 1 165 ? -2.617 -39.656 -4.742 1 94.12 165 TYR B O 1
ATOM 7016 N N . ARG B 1 166 ? -1.282 -39.125 -3.018 1 93.56 166 ARG B N 1
ATOM 7017 C CA . ARG B 1 166 ? -0.996 -37.781 -3.502 1 93.56 166 ARG B CA 1
ATOM 7018 C C . ARG B 1 166 ? -0.289 -37.844 -4.852 1 93.56 166 ARG B C 1
ATOM 7020 O O . ARG B 1 166 ? -0.65 -37.094 -5.773 1 93.56 166 ARG B O 1
ATOM 7027 N N . ALA B 1 167 ? 0.644 -38.688 -4.922 1 93.38 167 ALA B N 1
ATOM 7028 C CA . ALA B 1 167 ? 1.437 -38.781 -6.145 1 93.38 167 ALA B CA 1
ATOM 7029 C C . ALA B 1 167 ? 0.577 -39.219 -7.324 1 93.38 167 ALA B C 1
ATOM 7031 O O . ALA B 1 167 ? 0.593 -38.594 -8.391 1 93.38 167 ALA B O 1
ATOM 7032 N N . LEU B 1 168 ? -0.188 -40.281 -7.141 1 94.75 168 LEU B N 1
ATOM 7033 C CA . LEU B 1 168 ? -0.96 -40.875 -8.234 1 94.75 168 LEU B CA 1
ATOM 7034 C C . LEU B 1 168 ? -2.113 -39.938 -8.625 1 94.75 168 LEU B C 1
ATOM 7036 O O . LEU B 1 168 ? -2.428 -39.812 -9.812 1 94.75 168 LEU B O 1
ATOM 7040 N N . SER B 1 169 ? -2.766 -39.375 -7.598 1 95.56 169 SER B N 1
ATOM 7041 C CA . SER B 1 169 ? -3.824 -38.438 -7.918 1 95.56 169 SER B CA 1
ATOM 7042 C C . SER B 1 169 ? -3.299 -37.281 -8.781 1 95.56 169 SER B C 1
ATOM 7044 O O . SER B 1 169 ? -3.9 -36.938 -9.805 1 95.56 169 SER B O 1
ATOM 7046 N N . GLY B 1 170 ? -2.152 -36.719 -8.367 1 95 170 GLY B N 1
ATOM 7047 C CA . GLY B 1 170 ? -1.556 -35.625 -9.102 1 95 170 GLY B CA 1
ATOM 7048 C C . GLY B 1 170 ? -1.126 -36 -10.5 1 95 170 GLY B C 1
ATOM 7049 O O . GLY B 1 170 ? -1.423 -35.281 -11.461 1 95 170 GLY B O 1
ATOM 7050 N N . ILE B 1 171 ? -0.487 -37.094 -10.633 1 95.56 171 ILE B N 1
ATOM 7051 C CA . ILE B 1 171 ? 0.053 -37.562 -11.906 1 95.56 171 ILE B CA 1
ATOM 7052 C C . ILE B 1 171 ? -1.09 -37.875 -12.875 1 95.56 171 ILE B C 1
ATOM 7054 O O . ILE B 1 171 ? -1.037 -37.469 -14.047 1 95.56 171 ILE B O 1
ATOM 7058 N N . CYS B 1 172 ? -2.094 -38.562 -12.398 1 97.06 172 CYS B N 1
ATOM 7059 C CA . CYS B 1 172 ? -3.205 -38.938 -13.258 1 97.06 172 CYS B CA 1
ATOM 7060 C C . CYS B 1 172 ? -3.99 -37.719 -13.727 1 97.06 172 CYS B C 1
ATOM 7062 O O . CYS B 1 172 ? -4.348 -37.625 -14.898 1 97.06 172 CYS B O 1
ATOM 7064 N N . LYS B 1 173 ? -4.234 -36.812 -12.812 1 97.44 173 LYS B N 1
ATOM 7065 C CA . LYS B 1 173 ? -4.953 -35.594 -13.18 1 97.44 173 LYS B CA 1
ATOM 7066 C C . LYS B 1 173 ? -4.18 -34.781 -14.227 1 97.44 173 LYS B C 1
ATOM 7068 O O . LYS B 1 173 ? -4.73 -34.406 -15.266 1 97.44 173 LYS B O 1
ATOM 7073 N N . ARG B 1 174 ? -2.965 -34.562 -13.969 1 96.56 174 ARG B N 1
ATOM 7074 C CA . ARG B 1 174 ? -2.141 -33.75 -14.859 1 96.56 174 ARG B CA 1
ATOM 7075 C C . ARG B 1 174 ? -2.027 -34.406 -16.234 1 96.56 174 ARG B C 1
ATOM 7077 O O . ARG B 1 174 ? -2.189 -33.75 -17.266 1 96.56 174 ARG B O 1
ATOM 7084 N N . THR B 1 175 ? -1.731 -35.688 -16.25 1 97.06 175 THR B N 1
ATOM 7085 C CA . THR B 1 175 ? -1.562 -36.406 -17.516 1 97.06 175 THR B CA 1
ATOM 7086 C C . THR B 1 175 ? -2.869 -36.438 -18.297 1 97.06 175 THR B C 1
ATOM 7088 O O . THR B 1 175 ? -2.863 -36.281 -19.531 1 97.06 175 THR B O 1
ATOM 7091 N N . TRP B 1 176 ? -3.934 -36.594 -17.609 1 97.81 176 TRP B N 1
ATOM 7092 C CA . TRP B 1 176 ? -5.238 -36.594 -18.25 1 97.81 176 TRP B CA 1
ATOM 7093 C C . TRP B 1 176 ? -5.504 -35.219 -18.891 1 97.81 176 TRP B C 1
ATOM 7095 O O . TRP B 1 176 ? -5.898 -35.125 -20.047 1 97.81 176 TRP B O 1
ATOM 7105 N N . ILE B 1 177 ? -5.254 -34.156 -18.188 1 96.94 177 ILE B N 1
ATOM 7106 C CA . ILE B 1 177 ? -5.547 -32.781 -18.641 1 96.94 177 ILE B CA 1
ATOM 7107 C C . ILE B 1 177 ? -4.707 -32.469 -19.875 1 96.94 177 ILE B C 1
ATOM 7109 O O . ILE B 1 177 ? -5.176 -31.797 -20.797 1 96.94 177 ILE B O 1
ATOM 7113 N N . VAL B 1 178 ? -3.539 -33 -19.922 1 95.38 178 VAL B N 1
ATOM 7114 C CA . VAL B 1 178 ? -2.615 -32.719 -21.016 1 95.38 178 VAL B CA 1
ATOM 7115 C C . VAL B 1 178 ? -2.98 -33.562 -22.219 1 95.38 178 VAL B C 1
ATOM 7117 O O . VAL B 1 178 ? -2.85 -33.125 -23.359 1 95.38 178 VAL B O 1
ATOM 7120 N N . SER B 1 179 ? -3.551 -34.75 -22.047 1 94.69 179 SER B N 1
ATOM 7121 C CA . SER B 1 179 ? -3.695 -35.719 -23.141 1 94.69 179 SER B CA 1
ATOM 7122 C C . SER B 1 179 ? -5.141 -35.781 -23.625 1 94.69 179 SER B C 1
ATOM 7124 O O . SER B 1 179 ? -5.414 -36.312 -24.703 1 94.69 179 SER B O 1
ATOM 7126 N N . SER B 1 180 ? -6.078 -35.312 -22.875 1 96.75 180 SER B N 1
ATOM 7127 C CA . SER B 1 180 ? -7.496 -35.469 -23.172 1 96.75 180 SER B CA 1
ATOM 7128 C C . SER B 1 180 ? -7.875 -34.781 -24.469 1 96.75 180 SER B C 1
ATOM 7130 O O . SER B 1 180 ? -7.578 -33.594 -24.641 1 96.75 180 SER B O 1
ATOM 7132 N N . PRO B 1 181 ? -8.516 -35.406 -25.359 1 95.06 181 PRO B N 1
ATOM 7133 C CA . PRO B 1 181 ? -9.008 -34.75 -26.562 1 95.06 181 PRO B CA 1
ATOM 7134 C C . PRO B 1 181 ? -10.305 -33.969 -26.328 1 95.06 181 PRO B C 1
ATOM 7136 O O . PRO B 1 181 ? -10.727 -33.188 -27.172 1 95.06 181 PRO B O 1
ATOM 7139 N N . THR B 1 182 ? -10.945 -34.125 -25.203 1 96.12 182 THR B N 1
ATOM 7140 C CA . THR B 1 182 ? -12.289 -33.594 -25.031 1 96.12 182 THR B CA 1
ATOM 7141 C C . THR B 1 182 ? -12.258 -32.375 -24.109 1 96.12 182 THR B C 1
ATOM 7143 O O . THR B 1 182 ? -13.148 -31.516 -24.172 1 96.12 182 THR B O 1
ATOM 7146 N N . ILE B 1 183 ? -11.289 -32.156 -23.234 1 96.81 183 ILE B N 1
ATOM 7147 C CA . ILE B 1 183 ? -11.289 -31.141 -22.203 1 96.81 183 ILE B CA 1
ATOM 7148 C C . ILE B 1 183 ? -11.352 -29.75 -22.844 1 96.81 183 ILE B C 1
ATOM 7150 O O . ILE B 1 183 ? -12.219 -28.938 -22.531 1 96.81 183 ILE B O 1
ATOM 7154 N N . CYS B 1 184 ? -10.438 -29.438 -23.781 1 96.38 184 CYS B N 1
ATOM 7155 C CA . CYS B 1 184 ? -10.336 -28.094 -24.344 1 96.38 184 CYS B CA 1
ATOM 7156 C C . CYS B 1 184 ? -11.602 -27.734 -25.125 1 96.38 184 CYS B C 1
ATOM 7158 O O . CYS B 1 184 ? -12.148 -26.641 -24.969 1 96.38 184 CYS B O 1
ATOM 7160 N N . PRO B 1 185 ? -12.164 -28.703 -25.922 1 96.12 185 PRO B N 1
ATOM 7161 C CA . PRO B 1 185 ? -13.438 -28.406 -26.594 1 96.12 185 PRO B CA 1
ATOM 7162 C C . PRO B 1 185 ? -14.578 -28.188 -25.609 1 96.12 185 PRO B C 1
ATOM 7164 O O . PRO B 1 185 ? -15.438 -27.328 -25.828 1 96.12 185 PRO B O 1
ATOM 7167 N N . VAL B 1 186 ? -14.602 -28.938 -24.562 1 97.12 186 VAL B N 1
ATOM 7168 C CA . VAL B 1 186 ? -15.688 -28.859 -23.594 1 97.12 186 VAL B CA 1
ATOM 7169 C C . VAL B 1 186 ? -15.609 -27.531 -22.844 1 97.12 186 VAL B C 1
ATOM 7171 O O . VAL B 1 186 ? -16.625 -26.875 -22.625 1 97.12 186 VAL B O 1
ATOM 7174 N N . ILE B 1 187 ? -14.438 -27.109 -22.453 1 96.94 187 ILE B N 1
ATOM 7175 C CA . ILE B 1 187 ? -14.297 -25.875 -21.688 1 96.94 187 ILE B CA 1
ATOM 7176 C C . ILE B 1 187 ? -14.258 -24.688 -22.641 1 96.94 187 ILE B C 1
ATOM 7178 O O . ILE B 1 187 ? -14.422 -23.547 -22.203 1 96.94 187 ILE B O 1
ATOM 7182 N N . GLY B 1 188 ? -14.055 -24.922 -23.859 1 95.19 188 GLY B N 1
ATOM 7183 C CA . GLY B 1 188 ? -13.977 -23.844 -24.828 1 95.19 188 GLY B CA 1
ATOM 7184 C C . GLY B 1 188 ? -12.648 -23.109 -24.812 1 95.19 188 GLY B C 1
ATOM 7185 O O . GLY B 1 188 ? -12.586 -21.922 -25.125 1 95.19 188 GLY B O 1
ATOM 7186 N N . PHE B 1 189 ? -11.594 -23.766 -24.391 1 95.31 189 PHE B N 1
ATOM 7187 C CA . PHE B 1 189 ? -10.266 -23.188 -24.359 1 95.31 189 PHE B CA 1
ATOM 7188 C C . PHE B 1 189 ? -9.656 -23.125 -25.75 1 95.31 189 PHE B C 1
ATOM 7190 O O . PHE B 1 189 ? -9.484 -24.172 -26.406 1 95.31 189 PHE B O 1
ATOM 7197 N N . PRO B 1 190 ? -9.266 -21.938 -26.172 1 93.75 190 PRO B N 1
ATOM 7198 C CA . PRO B 1 190 ? -8.703 -21.844 -27.531 1 93.75 190 PRO B CA 1
ATOM 7199 C C . PRO B 1 190 ? -7.23 -22.25 -27.578 1 93.75 190 PRO B C 1
ATOM 7201 O O . PRO B 1 190 ? -6.461 -21.906 -26.672 1 93.75 190 PRO B O 1
ATOM 7204 N N . ARG B 1 191 ? -6.867 -22.891 -28.609 1 91.94 191 ARG B N 1
ATOM 7205 C CA . ARG B 1 191 ? -5.496 -23.344 -28.812 1 91.94 191 ARG B CA 1
ATOM 7206 C C . ARG B 1 191 ? -4.535 -22.156 -28.859 1 91.94 191 ARG B C 1
ATOM 7208 O O . ARG B 1 191 ? -3.391 -22.266 -28.422 1 91.94 191 ARG B O 1
ATOM 7215 N N . VAL B 1 192 ? -4.965 -21.094 -29.422 1 92.5 192 VAL B N 1
ATOM 7216 C CA . VAL B 1 192 ? -4.188 -19.859 -29.5 1 92.5 192 VAL B CA 1
ATOM 7217 C C . VAL B 1 192 ? -5.012 -18.688 -28.984 1 92.5 192 VAL B C 1
ATOM 7219 O O . VAL B 1 192 ? -6.246 -18.75 -28.969 1 92.5 192 VAL B O 1
ATOM 7222 N N . PRO B 1 193 ? -4.305 -17.625 -28.5 1 91.06 193 PRO B N 1
ATOM 7223 C CA . PRO B 1 193 ? -5.07 -16.469 -28.016 1 91.06 193 PRO B CA 1
ATOM 7224 C C . PRO B 1 193 ? -6 -15.883 -29.062 1 91.06 193 PRO B C 1
ATOM 7226 O O . PRO B 1 193 ? -5.613 -15.758 -30.234 1 91.06 193 PRO B O 1
ATOM 7229 N N . VAL B 1 194 ? -7.168 -15.477 -28.562 1 88.19 194 VAL B N 1
ATOM 7230 C CA . VAL B 1 194 ? -8.164 -14.891 -29.453 1 88.19 194 VAL B CA 1
ATOM 7231 C C . VAL B 1 194 ? -7.785 -13.445 -29.766 1 88.19 194 VAL B C 1
ATOM 7233 O O . VAL B 1 194 ? -8.102 -12.938 -30.844 1 88.19 194 VAL B O 1
ATOM 7236 N N . HIS B 1 195 ? -7.039 -12.906 -28.828 1 84.5 195 HIS B N 1
ATOM 7237 C CA . HIS B 1 195 ? -6.637 -11.508 -29 1 84.5 195 HIS B CA 1
ATOM 7238 C C . HIS B 1 195 ? -5.133 -11.391 -29.219 1 84.5 195 HIS B C 1
ATOM 7240 O O . HIS B 1 195 ? -4.367 -12.258 -28.797 1 84.5 195 HIS B O 1
ATOM 7246 N N . GLY B 1 196 ? -4.711 -10.344 -29.922 1 83 196 GLY B N 1
ATOM 7247 C CA . GLY B 1 196 ? -3.299 -10.086 -30.156 1 83 196 GLY B CA 1
ATOM 7248 C C . GLY B 1 196 ? -2.832 -10.523 -31.531 1 83 196 GLY B C 1
ATOM 7249 O O . GLY B 1 196 ? -3.541 -11.258 -32.25 1 83 196 GLY B O 1
ATOM 7250 N N . LYS B 1 197 ? -1.675 -10.016 -31.859 1 87.19 197 LYS B N 1
ATOM 7251 C CA . LYS B 1 197 ? -1.087 -10.328 -33.156 1 87.19 197 LYS B CA 1
ATOM 7252 C C . LYS B 1 197 ? 0.293 -10.953 -33 1 87.19 197 LYS B C 1
ATOM 7254 O O . LYS B 1 197 ? 1.148 -10.422 -32.281 1 87.19 197 LYS B O 1
ATOM 7259 N N . PRO B 1 198 ? 0.413 -12.117 -33.625 1 91.88 198 PRO B N 1
ATOM 7260 C CA . PRO B 1 198 ? 1.75 -12.711 -33.562 1 91.88 198 PRO B CA 1
ATOM 7261 C C . PRO B 1 198 ? 2.816 -11.812 -34.188 1 91.88 198 PRO B C 1
ATOM 7263 O O . PRO B 1 198 ? 2.553 -11.133 -35.188 1 91.88 198 PRO B O 1
ATOM 7266 N N . GLU B 1 199 ? 3.932 -11.781 -33.625 1 94.19 199 GLU B N 1
ATOM 7267 C CA . GLU B 1 199 ? 5.094 -11.055 -34.156 1 94.19 199 GLU B CA 1
ATOM 7268 C C . GLU B 1 199 ? 6.348 -11.922 -34.094 1 94.19 199 GLU B C 1
ATOM 7270 O O . GLU B 1 199 ? 6.504 -12.742 -33.188 1 94.19 199 GLU B O 1
ATOM 7275 N N . ASP B 1 200 ? 7.211 -11.688 -35.062 1 95.25 200 ASP B N 1
ATOM 7276 C CA . ASP B 1 200 ? 8.469 -12.43 -35.094 1 95.25 200 ASP B CA 1
ATOM 7277 C C . ASP B 1 200 ? 9.438 -11.883 -34.031 1 95.25 200 ASP B C 1
ATOM 7279 O O . ASP B 1 200 ? 9.547 -10.672 -33.844 1 95.25 200 ASP B O 1
ATOM 7283 N N . GLY B 1 201 ? 10.062 -12.789 -33.344 1 94.69 201 GLY B N 1
ATOM 7284 C CA . GLY B 1 201 ? 11.109 -12.406 -32.406 1 94.69 201 GLY B CA 1
ATOM 7285 C C . GLY B 1 201 ? 12.461 -12.203 -33.062 1 94.69 201 GLY B C 1
ATOM 7286 O O . GLY B 1 201 ? 12.57 -12.227 -34.281 1 94.69 201 GLY B O 1
ATOM 7287 N N . PHE B 1 202 ? 13.43 -11.914 -32.219 1 96.38 202 PHE B N 1
ATOM 7288 C CA . PHE B 1 202 ? 14.797 -11.719 -32.688 1 96.38 202 PHE B CA 1
ATOM 7289 C C . PHE B 1 202 ? 15.344 -13 -33.312 1 96.38 202 PHE B C 1
ATOM 7291 O O . PHE B 1 202 ? 15.18 -14.086 -32.75 1 96.38 202 PHE B O 1
ATOM 7298 N N . PRO B 1 203 ? 15.969 -12.914 -34.406 1 96.62 203 PRO B N 1
ATOM 7299 C CA . PRO B 1 203 ? 16.5 -14.094 -35.094 1 96.62 203 PRO B CA 1
ATOM 7300 C C . PRO B 1 203 ? 17.875 -14.516 -34.562 1 96.62 203 PRO B C 1
ATOM 7302 O O . PRO B 1 203 ? 18.891 -14.234 -35.188 1 96.62 203 PRO B O 1
ATOM 7305 N N . TYR B 1 204 ? 17.953 -15.266 -33.594 1 97.44 204 TYR B N 1
ATOM 7306 C CA . TYR B 1 204 ? 19.188 -15.695 -32.969 1 97.44 204 TYR B CA 1
ATOM 7307 C C . TYR B 1 204 ? 19.938 -16.688 -33.844 1 97.44 204 TYR B C 1
ATOM 7309 O O . TYR B 1 204 ? 19.328 -17.469 -34.594 1 97.44 204 TYR B O 1
ATOM 7317 N N . GLN B 1 205 ? 21.203 -16.609 -33.75 1 96.62 205 GLN B N 1
ATOM 7318 C CA . GLN B 1 205 ? 22.094 -17.609 -34.344 1 96.62 205 GLN B CA 1
ATOM 7319 C C . GLN B 1 205 ? 22.938 -18.297 -33.281 1 96.62 205 GLN B C 1
ATOM 7321 O O . GLN B 1 205 ? 23.359 -17.672 -32.312 1 96.62 205 GLN B O 1
ATOM 7326 N N . PHE B 1 206 ? 23.141 -19.625 -33.5 1 97.19 206 PHE B N 1
ATOM 7327 C CA . PHE B 1 206 ? 23.859 -20.406 -32.5 1 97.19 206 PHE B CA 1
ATOM 7328 C C . PHE B 1 206 ? 25.062 -21.094 -33.125 1 97.19 206 PHE B C 1
ATOM 7330 O O . PHE B 1 206 ? 25 -21.562 -34.281 1 97.19 206 PHE B O 1
ATOM 7337 N N . LEU B 1 207 ? 26.094 -21.172 -32.312 1 96.69 207 LEU B N 1
ATOM 7338 C CA . LEU B 1 207 ? 27.281 -21.891 -32.75 1 96.69 207 LEU B CA 1
ATOM 7339 C C . LEU B 1 207 ? 26.953 -23.359 -33 1 96.69 207 LEU B C 1
ATOM 7341 O O . LEU B 1 207 ? 26.188 -23.969 -32.219 1 96.69 207 LEU B O 1
ATOM 7345 N N . GLN B 1 208 ? 27.5 -23.922 -34.062 1 93.62 208 GLN B N 1
ATOM 7346 C CA . GLN B 1 208 ? 27.422 -25.344 -34.375 1 93.62 208 GLN B CA 1
ATOM 7347 C C . GLN B 1 208 ? 28.797 -26 -34.219 1 93.62 208 GLN B C 1
ATOM 7349 O O . GLN B 1 208 ? 29.812 -25.438 -34.594 1 93.62 208 GLN B O 1
ATOM 7354 N N . ILE B 1 209 ? 28.766 -27.141 -33.625 1 94.62 209 ILE B N 1
ATOM 7355 C CA . ILE B 1 209 ? 30.016 -27.859 -33.375 1 94.62 209 ILE B CA 1
ATOM 7356 C C . ILE B 1 209 ? 30.203 -28.953 -34.438 1 94.62 209 ILE B C 1
ATOM 7358 O O . ILE B 1 209 ? 29.328 -29.797 -34.625 1 94.62 209 ILE B O 1
ATOM 7362 N N . PRO B 1 210 ? 31.297 -28.953 -35.156 1 90.69 210 PRO B N 1
ATOM 7363 C CA . PRO B 1 210 ? 31.547 -29.984 -36.156 1 90.69 210 PRO B CA 1
ATOM 7364 C C . PRO B 1 210 ? 31.625 -31.391 -35.562 1 90.69 210 PRO B C 1
ATOM 7366 O O . PRO B 1 210 ? 31.969 -31.531 -34.375 1 90.69 210 PRO B O 1
ATOM 7369 N N . PRO B 1 211 ? 31.312 -32.375 -36.438 1 88.69 211 PRO B N 1
ATOM 7370 C CA . PRO B 1 211 ? 31.484 -33.719 -35.906 1 88.69 211 PRO B CA 1
ATOM 7371 C C . PRO B 1 211 ? 32.938 -34.062 -35.562 1 88.69 211 PRO B C 1
ATOM 7373 O O . PRO B 1 211 ? 33.844 -33.469 -36.156 1 88.69 211 PRO B O 1
ATOM 7376 N N . GLY B 1 212 ? 33.188 -34.969 -34.625 1 89.12 212 GLY B N 1
ATOM 7377 C CA . GLY B 1 212 ? 34.5 -35.375 -34.188 1 89.12 212 GLY B CA 1
ATOM 7378 C C . GLY B 1 212 ? 34.5 -36.156 -32.906 1 89.12 212 GLY B C 1
ATOM 7379 O O . GLY B 1 212 ? 33.531 -36.125 -32.156 1 89.12 212 GLY B O 1
ATOM 7380 N N . ASP B 1 213 ? 35.656 -36.844 -32.656 1 88.88 213 ASP B N 1
ATOM 7381 C CA . ASP B 1 213 ? 35.75 -37.719 -31.484 1 88.88 213 ASP B CA 1
ATOM 7382 C C . ASP B 1 213 ? 36.469 -37 -30.328 1 88.88 213 ASP B C 1
ATOM 7384 O O . ASP B 1 213 ? 36.281 -37.344 -29.172 1 88.88 213 ASP B O 1
ATOM 7388 N N . GLU B 1 214 ? 37.219 -35.969 -30.656 1 93.12 214 GLU B N 1
ATOM 7389 C CA . GLU B 1 214 ? 37.906 -35.188 -29.625 1 93.12 214 GLU B CA 1
ATOM 7390 C C . GLU B 1 214 ? 37.125 -33.969 -29.203 1 93.12 214 GLU B C 1
ATOM 7392 O O . GLU B 1 214 ? 36.344 -33.406 -29.984 1 93.12 214 GLU B O 1
ATOM 7397 N N . PRO B 1 215 ? 37.312 -33.625 -27.969 1 95.69 215 PRO B N 1
ATOM 7398 C CA . PRO B 1 215 ? 36.625 -32.406 -27.516 1 95.69 215 PRO B CA 1
ATOM 7399 C C . PRO B 1 215 ? 36.938 -31.188 -28.375 1 95.69 215 PRO B C 1
ATOM 7401 O O . PRO B 1 215 ? 38.094 -31 -28.781 1 95.69 215 PRO B O 1
ATOM 7404 N N . GLU B 1 216 ? 35.906 -30.438 -28.734 1 96.81 216 GLU B N 1
ATOM 7405 C CA . GLU B 1 216 ? 36.094 -29.156 -29.406 1 96.81 216 GLU B CA 1
ATOM 7406 C C . GLU B 1 216 ? 36.438 -28.047 -28.422 1 96.81 216 GLU B C 1
ATOM 7408 O O . GLU B 1 216 ? 35.844 -27.953 -27.359 1 96.81 216 GLU B O 1
ATOM 7413 N N . THR B 1 217 ? 37.438 -27.234 -28.734 1 97.75 217 THR B N 1
ATOM 7414 C CA . THR B 1 217 ? 37.844 -26.141 -27.859 1 97.75 217 THR B CA 1
ATOM 7415 C C . THR B 1 217 ? 37.438 -24.797 -28.453 1 97.75 217 THR B C 1
ATOM 7417 O O . THR B 1 217 ? 37.75 -24.516 -29.609 1 97.75 217 THR B O 1
ATOM 7420 N N . ILE B 1 218 ? 36.75 -24.031 -27.734 1 98 218 ILE B N 1
ATOM 7421 C CA . ILE B 1 218 ? 36.344 -22.672 -28.094 1 98 218 ILE B CA 1
ATOM 7422 C C . ILE B 1 218 ? 36.938 -21.672 -27.094 1 98 218 ILE B C 1
ATOM 7424 O O . ILE B 1 218 ? 37.031 -21.969 -25.891 1 98 218 ILE B O 1
ATOM 7428 N N . GLU B 1 219 ? 37.375 -20.5 -27.531 1 98.19 219 GLU B N 1
ATOM 7429 C CA . GLU B 1 219 ? 37.969 -19.5 -26.641 1 98.19 219 GLU B CA 1
ATOM 7430 C C . GLU B 1 219 ? 37.125 -18.219 -26.625 1 98.19 219 GLU B C 1
ATOM 7432 O O . GLU B 1 219 ? 36.594 -17.812 -27.656 1 98.19 219 GLU B O 1
ATOM 7437 N N . THR B 1 220 ? 36.969 -17.625 -25.531 1 98.5 220 THR B N 1
ATOM 7438 C CA . THR B 1 220 ? 36.25 -16.375 -25.328 1 98.5 220 THR B CA 1
ATOM 7439 C C . THR B 1 220 ? 36.781 -15.617 -24.109 1 98.5 220 THR B C 1
ATOM 7441 O O . THR B 1 220 ? 37.625 -16.141 -23.375 1 98.5 220 THR B O 1
ATOM 7444 N N . ASP B 1 221 ? 36.5 -14.32 -23.938 1 98.19 221 ASP B N 1
ATOM 7445 C CA . ASP B 1 221 ? 36.875 -13.586 -22.734 1 98.19 221 ASP B CA 1
ATOM 7446 C C . ASP B 1 221 ? 36.031 -14.008 -21.547 1 98.19 221 ASP B C 1
ATOM 7448 O O . ASP B 1 221 ? 36.531 -14.219 -20.453 1 98.19 221 ASP B O 1
ATOM 7452 N N . VAL B 1 222 ? 34.719 -14.094 -21.781 1 98.88 222 VAL B N 1
ATOM 7453 C CA . VAL B 1 222 ? 33.781 -14.461 -20.719 1 98.88 222 VAL B CA 1
ATOM 7454 C C . VAL B 1 222 ? 32.781 -15.508 -21.219 1 98.88 222 VAL B C 1
ATOM 7456 O O . VAL B 1 222 ? 32.188 -15.344 -22.297 1 98.88 222 VAL B O 1
ATOM 7459 N N . VAL B 1 223 ? 32.594 -16.594 -20.547 1 98.94 223 VAL B N 1
ATOM 7460 C CA . VAL B 1 223 ? 31.531 -17.562 -20.812 1 98.94 223 VAL B CA 1
ATOM 7461 C C . VAL B 1 223 ? 30.438 -17.406 -19.75 1 98.94 223 VAL B C 1
ATOM 7463 O O . VAL B 1 223 ? 30.734 -17.328 -18.562 1 98.94 223 VAL B O 1
ATOM 7466 N N . ILE B 1 224 ? 29.266 -17.188 -20.172 1 98.94 224 ILE B N 1
ATOM 7467 C CA . ILE B 1 224 ? 28.094 -17.094 -19.297 1 98.94 224 ILE B CA 1
ATOM 7468 C C . ILE B 1 224 ? 27.281 -18.391 -19.406 1 98.94 224 ILE B C 1
ATOM 7470 O O . ILE B 1 224 ? 26.781 -18.734 -20.484 1 98.94 224 ILE B O 1
ATOM 7474 N N . VAL B 1 225 ? 27.125 -19.141 -18.312 1 98.94 225 VAL B N 1
ATOM 7475 C CA . VAL B 1 225 ? 26.375 -20.391 -18.297 1 98.94 225 VAL B CA 1
ATOM 7476 C C . VAL B 1 225 ? 24.938 -20.141 -17.859 1 98.94 225 VAL B C 1
ATOM 7478 O O . VAL B 1 225 ? 24.641 -20.078 -16.656 1 98.94 225 VAL B O 1
ATOM 7481 N N . GLY B 1 226 ? 24.016 -20.141 -18.781 1 98.81 226 GLY B N 1
ATOM 7482 C CA . GLY B 1 226 ? 22.609 -19.812 -18.562 1 98.81 226 GLY B CA 1
ATOM 7483 C C . GLY B 1 226 ? 22.188 -18.531 -19.25 1 98.81 226 GLY B C 1
ATOM 7484 O O . GLY B 1 226 ? 22.875 -17.516 -19.156 1 98.81 226 GLY B O 1
ATOM 7485 N N . SER B 1 227 ? 21.062 -18.531 -19.922 1 98.81 227 SER B N 1
ATOM 7486 C CA . SER B 1 227 ? 20.594 -17.422 -20.734 1 98.81 227 SER B CA 1
ATOM 7487 C C . SER B 1 227 ? 19.422 -16.688 -20.062 1 98.81 227 SER B C 1
ATOM 7489 O O . SER B 1 227 ? 18.734 -15.891 -20.703 1 98.81 227 SER B O 1
ATOM 7491 N N . GLY B 1 228 ? 19.156 -16.922 -18.766 1 98.5 228 GLY B N 1
ATOM 7492 C CA . GLY B 1 228 ? 18 -16.391 -18.062 1 98.5 228 GLY B CA 1
ATOM 7493 C C . GLY B 1 228 ? 18.125 -14.906 -17.781 1 98.5 228 GLY B C 1
ATOM 7494 O O . GLY B 1 228 ? 18.844 -14.188 -18.469 1 98.5 228 GLY B O 1
ATOM 7495 N N . CYS B 1 229 ? 17.422 -14.43 -16.781 1 98.62 229 CYS B N 1
ATOM 7496 C CA . CYS B 1 229 ? 17.266 -13.016 -16.453 1 98.62 229 CYS B CA 1
ATOM 7497 C C . CYS B 1 229 ? 18.625 -12.398 -16.125 1 98.62 229 CYS B C 1
ATOM 7499 O O . CYS B 1 229 ? 18.984 -11.359 -16.688 1 98.62 229 CYS B O 1
ATOM 7501 N N . GLY B 1 230 ? 19.312 -13 -15.195 1 98.75 230 GLY B N 1
ATOM 7502 C CA . GLY B 1 230 ? 20.625 -12.484 -14.844 1 98.75 230 GLY B CA 1
ATOM 7503 C C . GLY B 1 230 ? 21.641 -12.633 -15.953 1 98.75 230 GLY B C 1
ATOM 7504 O O . GLY B 1 230 ? 22.422 -11.719 -16.219 1 98.75 230 GLY B O 1
ATOM 7505 N N . GLY B 1 231 ? 21.641 -13.812 -16.641 1 98.88 231 GLY B N 1
ATOM 7506 C CA . GLY B 1 231 ? 22.547 -14.07 -17.734 1 98.88 231 GLY B CA 1
ATOM 7507 C C . GLY B 1 231 ? 22.359 -13.109 -18.906 1 98.88 231 GLY B C 1
ATOM 7508 O O . GLY B 1 231 ? 23.344 -12.68 -19.516 1 98.88 231 GLY B O 1
ATOM 7509 N N . GLY B 1 232 ? 21.109 -12.805 -19.172 1 98.88 232 GLY B N 1
ATOM 7510 C CA . GLY B 1 232 ? 20.828 -11.883 -20.266 1 98.88 232 GLY B CA 1
ATOM 7511 C C . GLY B 1 232 ? 21.391 -10.492 -20.031 1 98.88 232 GLY B C 1
ATOM 7512 O O . GLY B 1 232 ? 22.062 -9.938 -20.906 1 98.88 232 GLY B O 1
ATOM 7513 N N . VAL B 1 233 ? 21.141 -9.961 -18.859 1 98.94 233 VAL B N 1
ATOM 7514 C CA . VAL B 1 233 ? 21.641 -8.633 -18.516 1 98.94 233 VAL B CA 1
ATOM 7515 C C . VAL B 1 233 ? 23.172 -8.625 -18.562 1 98.94 233 VAL B C 1
ATOM 7517 O O . VAL B 1 233 ? 23.781 -7.699 -19.094 1 98.94 233 VAL B O 1
ATOM 7520 N N . THR B 1 234 ? 23.812 -9.633 -18.016 1 98.94 234 THR B N 1
ATOM 7521 C CA . THR B 1 234 ? 25.266 -9.781 -17.969 1 98.94 234 THR B CA 1
ATOM 7522 C C . THR B 1 234 ? 25.844 -9.812 -19.375 1 98.94 234 THR B C 1
ATOM 7524 O O . THR B 1 234 ? 26.812 -9.125 -19.672 1 98.94 234 THR B O 1
ATOM 7527 N N . ALA B 1 235 ? 25.219 -10.625 -20.234 1 98.94 235 ALA B N 1
ATOM 7528 C CA . ALA B 1 235 ? 25.688 -10.758 -21.625 1 98.94 235 ALA B CA 1
ATOM 7529 C C . ALA B 1 235 ? 25.656 -9.414 -22.344 1 98.94 235 ALA B C 1
ATOM 7531 O O . ALA B 1 235 ? 26.625 -9.047 -23.016 1 98.94 235 ALA B O 1
ATOM 7532 N N . LYS B 1 236 ? 24.547 -8.727 -22.219 1 98.88 236 LYS B N 1
ATOM 7533 C CA . LYS B 1 236 ? 24.406 -7.418 -22.859 1 98.88 236 LYS B CA 1
ATOM 7534 C C . LYS B 1 236 ? 25.5 -6.461 -22.375 1 98.88 236 LYS B C 1
ATOM 7536 O O . LYS B 1 236 ? 26.203 -5.863 -23.203 1 98.88 236 LYS B O 1
ATOM 7541 N N . ASN B 1 237 ? 25.625 -6.289 -21.047 1 98.88 237 ASN B N 1
ATOM 7542 C CA . ASN B 1 237 ? 26.547 -5.312 -20.484 1 98.88 237 ASN B CA 1
ATOM 7543 C C . ASN B 1 237 ? 28 -5.605 -20.891 1 98.88 237 ASN B C 1
ATOM 7545 O O . ASN B 1 237 ? 28.734 -4.691 -21.25 1 98.88 237 ASN B O 1
ATOM 7549 N N . LEU B 1 238 ? 28.469 -6.832 -20.844 1 98.81 238 LEU B N 1
ATOM 7550 C CA . LEU B 1 238 ? 29.844 -7.203 -21.156 1 98.81 238 LEU B CA 1
ATOM 7551 C C . LEU B 1 238 ? 30.109 -7.078 -22.656 1 98.81 238 LEU B C 1
ATOM 7553 O O . LEU B 1 238 ? 31.188 -6.641 -23.062 1 98.81 238 LEU B O 1
ATOM 7557 N N . ALA B 1 239 ? 29.125 -7.539 -23.484 1 98.81 239 ALA B N 1
ATOM 7558 C CA . ALA B 1 239 ? 29.281 -7.41 -24.922 1 98.81 239 ALA B CA 1
ATOM 7559 C C . ALA B 1 239 ? 29.375 -5.945 -25.344 1 98.81 239 ALA B C 1
ATOM 7561 O O . ALA B 1 239 ? 30.219 -5.578 -26.156 1 98.81 239 ALA B O 1
ATOM 7562 N N . GLU B 1 240 ? 28.516 -5.137 -24.797 1 98.56 240 GLU B N 1
ATOM 7563 C CA . GLU B 1 240 ? 28.516 -3.709 -25.109 1 98.56 240 GLU B CA 1
ATOM 7564 C C . GLU B 1 240 ? 29.812 -3.045 -24.656 1 98.56 240 GLU B C 1
ATOM 7566 O O . GLU B 1 240 ? 30.234 -2.039 -25.234 1 98.56 240 GLU B O 1
ATOM 7571 N N . ALA B 1 241 ? 30.391 -3.572 -23.625 1 98.31 241 ALA B N 1
ATOM 7572 C CA . ALA B 1 241 ? 31.672 -3.055 -23.141 1 98.31 241 ALA B CA 1
ATOM 7573 C C . ALA B 1 241 ? 32.812 -3.492 -24.047 1 98.31 241 ALA B C 1
ATOM 7575 O O . ALA B 1 241 ? 33.969 -3.119 -23.812 1 98.31 241 ALA B O 1
ATOM 7576 N N . GLY B 1 242 ? 32.594 -4.363 -25.031 1 97.56 242 GLY B N 1
ATOM 7577 C CA . GLY B 1 242 ? 33.594 -4.691 -26.062 1 97.56 242 GLY B CA 1
ATOM 7578 C C . GLY B 1 242 ? 34.281 -6.02 -25.812 1 97.56 242 GLY B C 1
ATOM 7579 O O . GLY B 1 242 ? 35.281 -6.336 -26.469 1 97.56 242 GLY B O 1
ATOM 7580 N N . HIS B 1 243 ? 33.812 -6.844 -24.953 1 98.25 243 HIS B N 1
ATOM 7581 C CA . HIS B 1 243 ? 34.438 -8.125 -24.641 1 98.25 243 HIS B CA 1
ATOM 7582 C C . HIS B 1 243 ? 33.844 -9.25 -25.469 1 98.25 243 HIS B C 1
ATOM 7584 O O . HIS B 1 243 ? 32.688 -9.164 -25.891 1 98.25 243 HIS B O 1
ATOM 7590 N N . LYS B 1 244 ? 34.594 -10.258 -25.734 1 98.38 244 LYS B N 1
ATOM 7591 C CA . LYS B 1 244 ? 34.062 -11.469 -26.375 1 98.38 244 LYS B CA 1
ATOM 7592 C C . LYS B 1 244 ? 33.281 -12.305 -25.375 1 98.38 244 LYS B C 1
ATOM 7594 O O . LYS B 1 244 ? 33.812 -12.828 -24.406 1 98.38 244 LYS B O 1
ATOM 7599 N N . VAL B 1 245 ? 31.984 -12.406 -25.656 1 98.88 245 VAL B N 1
ATOM 7600 C CA . VAL B 1 245 ? 31.078 -13.07 -24.734 1 98.88 245 VAL B CA 1
ATOM 7601 C C . VAL B 1 245 ? 30.438 -14.281 -25.406 1 98.88 245 VAL B C 1
ATOM 7603 O O . VAL B 1 245 ? 29.938 -14.172 -26.531 1 98.88 245 VAL B O 1
ATOM 7606 N N . LEU B 1 246 ? 30.469 -15.453 -24.781 1 98.88 246 LEU B N 1
ATOM 7607 C CA . LEU B 1 246 ? 29.734 -16.641 -25.203 1 98.88 246 LEU B CA 1
ATOM 7608 C C . LEU B 1 246 ? 28.688 -17.031 -24.156 1 98.88 246 LEU B C 1
ATOM 7610 O O . LEU B 1 246 ? 29.031 -17.297 -23 1 98.88 246 LEU B O 1
ATOM 7614 N N . VAL B 1 247 ? 27.406 -16.969 -24.562 1 98.94 247 VAL B N 1
ATOM 7615 C CA . VAL B 1 247 ? 26.328 -17.438 -23.703 1 98.94 247 VAL B CA 1
ATOM 7616 C C . VAL B 1 247 ? 25.984 -18.875 -24.062 1 98.94 247 VAL B C 1
ATOM 7618 O O . VAL B 1 247 ? 25.688 -19.188 -25.219 1 98.94 247 VAL B O 1
ATOM 7621 N N . VAL B 1 248 ? 26 -19.75 -23.078 1 98.88 248 VAL B N 1
ATOM 7622 C CA . VAL B 1 248 ? 25.688 -21.156 -23.328 1 98.88 248 VAL B CA 1
ATOM 7623 C C . VAL B 1 248 ? 24.438 -21.562 -22.547 1 98.88 248 VAL B C 1
ATOM 7625 O O . VAL B 1 248 ? 24.219 -21.078 -21.438 1 98.88 248 VAL B O 1
ATOM 7628 N N . GLU B 1 249 ? 23.609 -22.375 -23.141 1 98.56 249 GLU B N 1
ATOM 7629 C CA . GLU B 1 249 ? 22.344 -22.812 -22.594 1 98.56 249 GLU B CA 1
ATOM 7630 C C . GLU B 1 249 ? 22.125 -24.312 -22.828 1 98.56 249 GLU B C 1
ATOM 7632 O O . GLU B 1 249 ? 22.375 -24.812 -23.922 1 98.56 249 GLU B O 1
ATOM 7637 N N . LYS B 1 250 ? 21.734 -25 -21.75 1 97.75 250 LYS B N 1
ATOM 7638 C CA . LYS B 1 250 ? 21.516 -26.438 -21.891 1 97.75 250 LYS B CA 1
ATOM 7639 C C . LYS B 1 250 ? 20.281 -26.719 -22.734 1 97.75 250 LYS B C 1
ATOM 7641 O O . LYS B 1 250 ? 20.203 -27.766 -23.375 1 97.75 250 LYS B O 1
ATOM 7646 N N . ALA B 1 251 ? 19.328 -25.844 -22.641 1 96.62 251 ALA B N 1
ATOM 7647 C CA . ALA B 1 251 ? 18.078 -26 -23.391 1 96.62 251 ALA B CA 1
ATOM 7648 C C . ALA B 1 251 ? 18.188 -25.375 -24.781 1 96.62 251 ALA B C 1
ATOM 7650 O O . ALA B 1 251 ? 19.297 -25.125 -25.266 1 96.62 251 ALA B O 1
ATOM 7651 N N . TYR B 1 252 ? 17.062 -25.188 -25.469 1 95.94 252 TYR B N 1
ATOM 7652 C CA . TYR B 1 252 ? 17.078 -24.75 -26.859 1 95.94 252 TYR B CA 1
ATOM 7653 C C . TYR B 1 252 ? 16.203 -23.516 -27.047 1 95.94 252 TYR B C 1
ATOM 7655 O O . TYR B 1 252 ? 15.344 -23.219 -26.219 1 95.94 252 TYR B O 1
ATOM 7663 N N . GLN B 1 253 ? 16.516 -22.797 -28.062 1 96.31 253 GLN B N 1
ATOM 7664 C CA . GLN B 1 253 ? 15.727 -21.625 -28.453 1 96.31 253 GLN B CA 1
ATOM 7665 C C . GLN B 1 253 ? 14.57 -22.031 -29.375 1 96.31 253 GLN B C 1
ATOM 7667 O O . GLN B 1 253 ? 14.742 -22.859 -30.266 1 96.31 253 GLN B O 1
ATOM 7672 N N . TYR B 1 254 ? 13.422 -21.484 -29.141 1 95.31 254 TYR B N 1
ATOM 7673 C CA . TYR B 1 254 ? 12.273 -21.578 -30.031 1 95.31 254 TYR B CA 1
ATOM 7674 C C . TYR B 1 254 ? 11.805 -20.188 -30.453 1 95.31 254 TYR B C 1
ATOM 7676 O O . TYR B 1 254 ? 11.641 -19.297 -29.609 1 95.31 254 TYR B O 1
ATOM 7684 N N . SER B 1 255 ? 11.648 -19.984 -31.734 1 93.94 255 SER B N 1
ATOM 7685 C CA . SER B 1 255 ? 11.172 -18.688 -32.188 1 93.94 255 SER B CA 1
ATOM 7686 C C . SER B 1 255 ? 9.719 -18.453 -31.812 1 93.94 255 SER B C 1
ATOM 7688 O O . SER B 1 255 ? 9 -19.406 -31.484 1 93.94 255 SER B O 1
ATOM 7690 N N . SER B 1 256 ? 9.312 -17.188 -31.938 1 94.94 256 SER B N 1
ATOM 7691 C CA . SER B 1 256 ? 7.945 -16.828 -31.578 1 94.94 256 SER B CA 1
ATOM 7692 C C . SER B 1 256 ? 6.934 -17.547 -32.469 1 94.94 256 SER B C 1
ATOM 7694 O O . SER B 1 256 ? 5.758 -17.656 -32.094 1 94.94 256 SER B O 1
ATOM 7696 N N . ARG B 1 257 ? 7.301 -18.109 -33.531 1 94.69 257 ARG B N 1
ATOM 7697 C CA . ARG B 1 257 ? 6.414 -18.812 -34.438 1 94.69 257 ARG B CA 1
ATOM 7698 C C . ARG B 1 257 ? 5.961 -20.141 -33.844 1 94.69 257 ARG B C 1
ATOM 7700 O O . ARG B 1 257 ? 4.984 -20.734 -34.312 1 94.69 257 ARG B O 1
ATOM 7707 N N . HIS B 1 258 ? 6.715 -20.594 -32.844 1 94.88 258 HIS B N 1
ATOM 7708 C CA . HIS B 1 258 ? 6.344 -21.828 -32.188 1 94.88 258 HIS B CA 1
ATOM 7709 C C . HIS B 1 258 ? 5.375 -21.562 -31.031 1 94.88 258 HIS B C 1
ATOM 7711 O O . HIS B 1 258 ? 4.875 -22.5 -30.406 1 94.88 258 HIS B O 1
ATOM 7717 N N . PHE B 1 259 ? 5.164 -20.297 -30.703 1 95.75 259 PHE B N 1
ATOM 7718 C CA . PHE B 1 259 ? 4.422 -19.953 -29.484 1 95.75 259 PHE B CA 1
ATOM 7719 C C . PHE B 1 259 ? 2.996 -19.531 -29.828 1 95.75 259 PHE B C 1
ATOM 7721 O O . PHE B 1 259 ? 2.756 -18.953 -30.891 1 95.75 259 PHE B O 1
ATOM 7728 N N . PRO B 1 260 ? 1.977 -19.828 -28.984 1 96.12 260 PRO B N 1
ATOM 7729 C CA . PRO B 1 260 ? 2.178 -20.672 -27.797 1 96.12 260 PRO B CA 1
ATOM 7730 C C . PRO B 1 260 ? 2.293 -22.156 -28.125 1 96.12 260 PRO B C 1
ATOM 7732 O O . PRO B 1 260 ? 1.616 -22.641 -29.047 1 96.12 260 PRO B O 1
ATOM 7735 N N . MET B 1 261 ? 3.068 -22.828 -27.359 1 96.25 261 MET B N 1
ATOM 7736 C CA . MET B 1 261 ? 3.191 -24.266 -27.562 1 96.25 261 MET B CA 1
ATOM 7737 C C . MET B 1 261 ? 1.979 -25 -27 1 96.25 261 MET B C 1
ATOM 7739 O O . MET B 1 261 ? 1.253 -24.453 -26.156 1 96.25 261 MET B O 1
ATOM 7743 N N . GLY B 1 262 ? 1.785 -26.219 -27.594 1 94.81 262 GLY B N 1
ATOM 7744 C CA . GLY B 1 262 ? 0.838 -27.094 -26.922 1 94.81 262 GLY B CA 1
ATOM 7745 C C . GLY B 1 262 ? 1.256 -27.469 -25.516 1 94.81 262 GLY B C 1
ATOM 7746 O O . GLY B 1 262 ? 2.434 -27.359 -25.172 1 94.81 262 GLY B O 1
ATOM 7747 N N . PHE B 1 263 ? 0.313 -27.938 -24.766 1 95.06 263 PHE B N 1
ATOM 7748 C CA . PHE B 1 263 ? 0.57 -28.172 -23.359 1 95.06 263 PHE B CA 1
ATOM 7749 C C . PHE B 1 263 ? 1.683 -29.203 -23.172 1 95.06 263 PHE B C 1
ATOM 7751 O O . PHE B 1 263 ? 2.615 -28.984 -22.391 1 95.06 263 PHE B O 1
ATOM 7758 N N . ASN B 1 264 ? 1.552 -30.266 -23.812 1 93.5 264 ASN B N 1
ATOM 7759 C CA . ASN B 1 264 ? 2.539 -31.328 -23.688 1 93.5 264 ASN B CA 1
ATOM 7760 C C . ASN B 1 264 ? 3.914 -30.875 -24.172 1 93.5 264 ASN B C 1
ATOM 7762 O O . ASN B 1 264 ? 4.918 -31.078 -23.484 1 93.5 264 ASN B O 1
ATOM 7766 N N . GLU B 1 265 ? 3.98 -30.25 -25.328 1 94 265 GLU B N 1
ATOM 7767 C CA . GLU B 1 265 ? 5.223 -29.766 -25.922 1 94 265 GLU B CA 1
ATOM 7768 C C . GLU B 1 265 ? 5.84 -28.656 -25.062 1 94 265 GLU B C 1
ATOM 7770 O O . GLU B 1 265 ? 7.051 -28.656 -24.828 1 94 265 GLU B O 1
ATOM 7775 N N . GLY B 1 266 ? 5.023 -27.781 -24.625 1 95.69 266 GLY B N 1
ATOM 7776 C CA . GLY B 1 266 ? 5.508 -26.672 -23.828 1 95.69 266 GLY B CA 1
ATOM 7777 C C . GLY B 1 266 ? 6.113 -27.094 -22.5 1 95.69 266 GLY B C 1
ATOM 7778 O O . GLY B 1 266 ? 7.184 -26.609 -22.125 1 95.69 266 GLY B O 1
ATOM 7779 N N . LEU B 1 267 ? 5.422 -27.984 -21.781 1 95.75 267 LEU B N 1
ATOM 7780 C CA . LEU B 1 267 ? 5.918 -28.438 -20.484 1 95.75 267 LEU B CA 1
ATOM 7781 C C . LEU B 1 267 ? 7.242 -29.188 -20.641 1 95.75 267 LEU B C 1
ATOM 7783 O O . LEU B 1 267 ? 8.156 -29 -19.844 1 95.75 267 LEU B O 1
ATOM 7787 N N . ASN B 1 268 ? 7.375 -29.906 -21.672 1 93.44 268 ASN B N 1
ATOM 7788 C CA . ASN B 1 268 ? 8.578 -30.703 -21.906 1 93.44 268 ASN B CA 1
ATOM 7789 C C . ASN B 1 268 ? 9.727 -29.844 -22.422 1 93.44 268 ASN B C 1
ATOM 7791 O O . ASN B 1 268 ? 10.891 -30.109 -22.109 1 93.44 268 ASN B O 1
ATOM 7795 N N . SER B 1 269 ? 9.422 -28.797 -23.156 1 94.75 269 SER B N 1
ATOM 7796 C CA . SER B 1 269 ? 10.461 -28.078 -23.875 1 94.75 269 SER B CA 1
ATOM 7797 C C . SER B 1 269 ? 10.891 -26.828 -23.109 1 94.75 269 SER B C 1
ATOM 7799 O O . SER B 1 269 ? 12 -26.328 -23.312 1 94.75 269 SER B O 1
ATOM 7801 N N . MET B 1 270 ? 10.008 -26.359 -22.25 1 96.94 270 MET B N 1
ATOM 7802 C CA . MET B 1 270 ? 10.32 -25.016 -21.734 1 96.94 270 MET B CA 1
ATOM 7803 C C . MET B 1 270 ? 10.422 -25.031 -20.219 1 96.94 270 MET B C 1
ATOM 7805 O O . MET B 1 270 ? 10.773 -24.031 -19.594 1 96.94 270 MET B O 1
ATOM 7809 N N . PHE B 1 271 ? 10.156 -26.203 -19.547 1 97 271 PHE B N 1
ATOM 7810 C CA . PHE B 1 271 ? 10.211 -26.25 -18.078 1 97 271 PHE B CA 1
ATOM 7811 C C . PHE B 1 271 ? 11.18 -27.344 -17.625 1 97 271 PHE B C 1
ATOM 7813 O O . PHE B 1 271 ? 11.391 -28.328 -18.328 1 97 271 PHE B O 1
ATOM 7820 N N . GLU B 1 272 ? 11.766 -27.047 -16.406 1 95.94 272 GLU B N 1
ATOM 7821 C CA . GLU B 1 272 ? 12.656 -28.031 -15.773 1 95.94 272 GLU B CA 1
ATOM 7822 C C . GLU B 1 272 ? 11.93 -29.344 -15.5 1 95.94 272 GLU B C 1
ATOM 7824 O O . GLU B 1 272 ? 10.891 -29.359 -14.828 1 95.94 272 GLU B O 1
ATOM 7829 N N . ALA B 1 273 ? 12.391 -30.422 -16.016 1 94 273 ALA B N 1
ATOM 7830 C CA . ALA B 1 273 ? 11.844 -31.766 -15.82 1 94 273 ALA B CA 1
ATOM 7831 C C . ALA B 1 273 ? 10.367 -31.828 -16.203 1 94 273 ALA B C 1
ATOM 7833 O O . ALA B 1 273 ? 9.555 -32.406 -15.484 1 94 273 ALA B O 1
ATOM 7834 N N . SER B 1 274 ? 9.992 -31.125 -17.281 1 93.62 274 SER B N 1
ATOM 7835 C CA . SER B 1 274 ? 8.609 -31.094 -17.766 1 93.62 274 SER B CA 1
ATOM 7836 C C . SER B 1 274 ? 7.66 -30.594 -16.688 1 93.62 274 SER B C 1
ATOM 7838 O O . SER B 1 274 ? 6.531 -31.062 -16.562 1 93.62 274 SER B O 1
ATOM 7840 N N . ALA B 1 275 ? 8.141 -29.75 -15.82 1 92.56 275 ALA B N 1
ATOM 7841 C CA . ALA B 1 275 ? 7.383 -29.141 -14.719 1 92.56 275 ALA B CA 1
ATOM 7842 C C . ALA B 1 275 ? 6.984 -30.188 -13.688 1 92.56 275 ALA B C 1
ATOM 7844 O O . ALA B 1 275 ? 5.961 -30.047 -13.016 1 92.56 275 ALA B O 1
ATOM 7845 N N . ALA B 1 276 ? 7.73 -31.266 -13.547 1 90.25 276 ALA B N 1
ATOM 7846 C CA . ALA B 1 276 ? 7.426 -32.344 -12.602 1 90.25 276 ALA B CA 1
ATOM 7847 C C . ALA B 1 276 ? 8.32 -32.25 -11.367 1 90.25 276 ALA B C 1
ATOM 7849 O O . ALA B 1 276 ? 8.211 -33.062 -10.461 1 90.25 276 ALA B O 1
ATOM 7850 N N . THR B 1 277 ? 9.133 -31.172 -11.32 1 92.56 277 THR B N 1
ATOM 7851 C CA . THR B 1 277 ? 10.016 -31.016 -10.164 1 92.56 277 THR B CA 1
ATOM 7852 C C . THR B 1 277 ? 9.211 -30.703 -8.906 1 92.56 277 THR B C 1
ATOM 7854 O O . THR B 1 277 ? 8.305 -29.859 -8.938 1 92.56 277 THR B O 1
ATOM 7857 N N . GLY B 1 278 ? 9.484 -31.453 -7.793 1 95.06 278 GLY B N 1
ATOM 7858 C CA . GLY B 1 278 ? 8.828 -31.219 -6.516 1 95.06 278 GLY B CA 1
ATOM 7859 C C . GLY B 1 278 ? 9.781 -31.297 -5.336 1 95.06 278 GLY B C 1
ATOM 7860 O O . GLY B 1 278 ? 10.953 -31.641 -5.496 1 95.06 278 GLY B O 1
ATOM 7861 N N . THR B 1 279 ? 9.281 -30.875 -4.234 1 96.88 279 THR B N 1
ATOM 7862 C CA . THR B 1 279 ? 10.062 -31 -3.012 1 96.88 279 THR B CA 1
ATOM 7863 C C . THR B 1 279 ? 10.125 -32.469 -2.559 1 96.88 279 THR B C 1
ATOM 7865 O O . THR B 1 279 ? 9.289 -33.281 -2.953 1 96.88 279 THR B O 1
ATOM 7868 N N . ASP B 1 280 ? 11.07 -32.75 -1.721 1 95.44 280 ASP B N 1
ATOM 7869 C CA . ASP B 1 280 ? 11.305 -34.094 -1.254 1 95.44 280 ASP B CA 1
ATOM 7870 C C . ASP B 1 280 ? 10.086 -34.656 -0.508 1 95.44 280 ASP B C 1
ATOM 7872 O O . ASP B 1 280 ? 9.789 -35.844 -0.581 1 95.44 280 ASP B O 1
ATOM 7876 N N . ASP B 1 281 ? 9.398 -33.781 0.164 1 93.31 281 ASP B N 1
ATOM 7877 C CA . ASP B 1 281 ? 8.258 -34.25 0.953 1 93.31 281 ASP B CA 1
ATOM 7878 C C . ASP B 1 281 ? 7.004 -34.375 0.091 1 93.31 281 ASP B C 1
ATOM 7880 O O . ASP B 1 281 ? 5.953 -34.781 0.572 1 93.31 281 ASP B O 1
ATOM 7884 N N . GLY B 1 282 ? 7.066 -33.969 -1.159 1 92.94 282 GLY B N 1
ATOM 7885 C CA . GLY B 1 282 ? 5.98 -34.156 -2.111 1 92.94 282 GLY B CA 1
ATOM 7886 C C . GLY B 1 282 ? 4.844 -33.156 -1.915 1 92.94 282 GLY B C 1
ATOM 7887 O O . GLY B 1 282 ? 3.752 -33.344 -2.451 1 92.94 282 GLY B O 1
ATOM 7888 N N . THR B 1 283 ? 5.078 -32.031 -1.24 1 94.25 283 THR B N 1
ATOM 7889 C CA . THR B 1 283 ? 3.977 -31.156 -0.895 1 94.25 283 THR B CA 1
ATOM 7890 C C . THR B 1 283 ? 3.982 -29.906 -1.787 1 94.25 283 THR B C 1
ATOM 7892 O O . THR B 1 283 ? 3.064 -29.094 -1.728 1 94.25 283 THR B O 1
ATOM 7895 N N . MET B 1 284 ? 4.98 -29.859 -2.646 1 96.31 284 MET B N 1
ATOM 7896 C CA . MET B 1 284 ? 5.059 -28.656 -3.459 1 96.31 284 MET B CA 1
ATOM 7897 C C . MET B 1 284 ? 5.559 -28.969 -4.863 1 96.31 284 MET B C 1
ATOM 7899 O O . MET B 1 284 ? 6.543 -29.688 -5.031 1 96.31 284 MET B O 1
ATOM 7903 N N . GLY B 1 285 ? 4.801 -28.422 -5.867 1 96.38 285 GLY B N 1
ATOM 7904 C CA . GLY B 1 285 ? 5.285 -28.438 -7.234 1 96.38 285 GLY B CA 1
ATOM 7905 C C . GLY B 1 285 ? 6.098 -27.203 -7.59 1 96.38 285 GLY B C 1
ATOM 7906 O O . GLY B 1 285 ? 5.742 -26.078 -7.211 1 96.38 285 GLY B O 1
ATOM 7907 N N . LEU B 1 286 ? 7.246 -27.375 -8.242 1 97.25 286 LEU B N 1
ATOM 7908 C CA . LEU B 1 286 ? 8.125 -26.281 -8.617 1 97.25 286 LEU B CA 1
ATOM 7909 C C . LEU B 1 286 ? 8.062 -26.016 -10.117 1 97.25 286 LEU B C 1
ATOM 7911 O O . LEU B 1 286 ? 8.352 -26.922 -10.914 1 97.25 286 LEU B O 1
ATOM 7915 N N . PHE B 1 287 ? 7.707 -24.828 -10.484 1 96.44 287 PHE B N 1
ATOM 7916 C CA . PHE B 1 287 ? 7.711 -24.391 -11.875 1 96.44 287 PHE B CA 1
ATOM 7917 C C . PHE B 1 287 ? 8.945 -23.562 -12.172 1 96.44 287 PHE B C 1
ATOM 7919 O O . PHE B 1 287 ? 9.078 -22.438 -11.688 1 96.44 287 PHE B O 1
ATOM 7926 N N . ALA B 1 288 ? 9.844 -24.094 -12.922 1 97.25 288 ALA B N 1
ATOM 7927 C CA . ALA B 1 288 ? 11.078 -23.406 -13.305 1 97.25 288 ALA B CA 1
ATOM 7928 C C . ALA B 1 288 ? 11.297 -23.484 -14.812 1 97.25 288 ALA B C 1
ATOM 7930 O O . ALA B 1 288 ? 11.188 -24.562 -15.406 1 97.25 288 ALA B O 1
ATOM 7931 N N . GLY B 1 289 ? 11.602 -22.391 -15.406 1 96.94 289 GLY B N 1
ATOM 7932 C CA . GLY B 1 289 ? 11.867 -22.359 -16.828 1 96.94 289 GLY B CA 1
ATOM 7933 C C . GLY B 1 289 ? 13.188 -23.016 -17.203 1 96.94 289 GLY B C 1
ATOM 7934 O O . GLY B 1 289 ? 14.18 -22.875 -16.484 1 96.94 289 GLY B O 1
ATOM 7935 N N . SER B 1 290 ? 13.188 -23.781 -18.188 1 97.06 290 SER B N 1
ATOM 7936 C CA . SER B 1 290 ? 14.367 -24.375 -18.797 1 97.06 290 SER B CA 1
ATOM 7937 C C . SER B 1 290 ? 14.312 -24.266 -20.328 1 97.06 290 SER B C 1
ATOM 7939 O O . SER B 1 290 ? 13.914 -25.219 -21.016 1 97.06 290 SER B O 1
ATOM 7941 N N . THR B 1 291 ? 14.625 -23.203 -20.828 1 97.62 291 THR B N 1
ATOM 7942 C CA . THR B 1 291 ? 14.594 -22.812 -22.234 1 97.62 291 THR B CA 1
ATOM 7943 C C . THR B 1 291 ? 15.445 -21.562 -22.453 1 97.62 291 THR B C 1
ATOM 7945 O O . THR B 1 291 ? 15.922 -20.938 -21.5 1 97.62 291 THR B O 1
ATOM 7948 N N . TRP B 1 292 ? 15.75 -21.25 -23.734 1 98.06 292 TRP B N 1
ATOM 7949 C CA . TRP B 1 292 ? 16.453 -20 -24.047 1 98.06 292 TRP B CA 1
ATOM 7950 C C . TRP B 1 292 ? 15.719 -18.812 -23.453 1 98.06 292 TRP B C 1
ATOM 7952 O O . TRP B 1 292 ? 14.516 -18.625 -23.672 1 98.06 292 TRP B O 1
ATOM 7962 N N . GLY B 1 293 ? 16.344 -18.078 -22.609 1 98.06 293 GLY B N 1
ATOM 7963 C CA . GLY B 1 293 ? 15.734 -16.969 -21.891 1 98.06 293 GLY B CA 1
ATOM 7964 C C . GLY B 1 293 ? 15.328 -17.312 -20.469 1 98.06 293 GLY B C 1
ATOM 7965 O O . GLY B 1 293 ? 15.008 -16.438 -19.672 1 98.06 293 GLY B O 1
ATOM 7966 N N . GLY B 1 294 ? 15.312 -18.625 -20.172 1 97.62 294 GLY B N 1
ATOM 7967 C CA . GLY B 1 294 ? 15.031 -19.109 -18.828 1 97.62 294 GLY B CA 1
ATOM 7968 C C . GLY B 1 294 ? 13.648 -18.734 -18.328 1 97.62 294 GLY B C 1
ATOM 7969 O O . GLY B 1 294 ? 12.68 -18.781 -19.094 1 97.62 294 GLY B O 1
ATOM 7970 N N . GLY B 1 295 ? 13.547 -18.422 -17.031 1 97 295 GLY B N 1
ATOM 7971 C CA . GLY B 1 295 ? 12.273 -18.078 -16.406 1 97 295 GLY B CA 1
ATOM 7972 C C . GLY B 1 295 ? 11.617 -16.859 -17.031 1 97 295 GLY B C 1
ATOM 7973 O O . GLY B 1 295 ? 10.391 -16.734 -17.016 1 97 295 GLY B O 1
ATOM 7974 N N . GLY B 1 296 ? 12.383 -15.977 -17.594 1 97 296 GLY B N 1
ATOM 7975 C CA . GLY B 1 296 ? 11.844 -14.781 -18.234 1 97 296 GLY B CA 1
ATOM 7976 C C . GLY B 1 296 ? 11.039 -15.07 -19.469 1 97 296 GLY B C 1
ATOM 7977 O O . GLY B 1 296 ? 10.211 -14.258 -19.891 1 97 296 GLY B O 1
ATOM 7978 N N . THR B 1 297 ? 11.258 -16.234 -20.062 1 97.44 297 THR B N 1
ATOM 7979 C CA . THR B 1 297 ? 10.531 -16.641 -21.266 1 97.44 297 THR B CA 1
ATOM 7980 C C . THR B 1 297 ? 9.133 -17.141 -20.906 1 97.44 297 THR B C 1
ATOM 7982 O O . THR B 1 297 ? 8.18 -16.922 -21.656 1 97.44 297 THR B O 1
ATOM 7985 N N . VAL B 1 298 ? 8.984 -17.719 -19.719 1 97.19 298 VAL B N 1
ATOM 7986 C CA . VAL B 1 298 ? 7.73 -18.391 -19.422 1 97.19 298 VAL B CA 1
ATOM 7987 C C . VAL B 1 298 ? 6.961 -17.609 -18.359 1 97.19 298 VAL B C 1
ATOM 7989 O O . VAL B 1 298 ? 5.832 -17.969 -18.016 1 97.19 298 VAL B O 1
ATOM 7992 N N . ASN B 1 299 ? 7.523 -16.531 -17.781 1 97 299 ASN B N 1
ATOM 7993 C CA . ASN B 1 299 ? 6.859 -15.797 -16.703 1 97 299 ASN B CA 1
ATOM 7994 C C . ASN B 1 299 ? 5.711 -14.945 -17.234 1 97 299 ASN B C 1
ATOM 7996 O O . ASN B 1 299 ? 5.332 -15.062 -18.406 1 97 299 ASN B O 1
ATOM 8000 N N . TRP B 1 300 ? 5.078 -14.125 -16.375 1 96.31 300 TRP B N 1
ATOM 8001 C CA . TRP B 1 300 ? 3.826 -13.453 -16.703 1 96.31 300 TRP B CA 1
ATOM 8002 C C . TRP B 1 300 ? 4.008 -11.938 -16.703 1 96.31 300 TRP B C 1
ATOM 8004 O O . TRP B 1 300 ? 3.068 -11.195 -16.406 1 96.31 300 TRP B O 1
ATOM 8014 N N . SER B 1 301 ? 5.207 -11.461 -16.766 1 96.31 301 SER B N 1
ATOM 8015 C CA . SER B 1 301 ? 5.547 -10.062 -17.031 1 96.31 301 SER B CA 1
ATOM 8016 C C . SER B 1 301 ? 5.461 -9.234 -15.758 1 96.31 301 SER B C 1
ATOM 8018 O O . SER B 1 301 ? 5.719 -8.023 -15.773 1 96.31 301 SER B O 1
ATOM 8020 N N . ALA B 1 302 ? 5.125 -9.789 -14.586 1 97.25 302 ALA B N 1
ATOM 8021 C CA . ALA B 1 302 ? 5.051 -9.023 -13.344 1 97.25 302 ALA B CA 1
ATOM 8022 C C . ALA B 1 302 ? 6.406 -8.422 -12.984 1 97.25 302 ALA B C 1
ATOM 8024 O O . ALA B 1 302 ? 7.402 -9.141 -12.891 1 97.25 302 ALA B O 1
ATOM 8025 N N . SER B 1 303 ? 6.449 -7.098 -12.836 1 98.06 303 SER B N 1
ATOM 8026 C CA . SER B 1 303 ? 7.715 -6.406 -12.617 1 98.06 303 SER B CA 1
ATOM 8027 C C . SER B 1 303 ? 7.637 -5.484 -11.406 1 98.06 303 SER B C 1
ATOM 8029 O O . SER B 1 303 ? 7.609 -4.258 -11.555 1 98.06 303 SER B O 1
ATOM 8031 N N . LEU B 1 304 ? 7.695 -6.008 -10.234 1 97.88 304 LEU B N 1
ATOM 8032 C CA . LEU B 1 304 ? 7.723 -5.258 -8.984 1 97.88 304 LEU B CA 1
ATOM 8033 C C . LEU B 1 304 ? 9.156 -5.055 -8.5 1 97.88 304 LEU B C 1
ATOM 8035 O O . LEU B 1 304 ? 9.984 -5.965 -8.594 1 97.88 304 LEU B O 1
ATOM 8039 N N . GLN B 1 305 ? 9.461 -3.898 -8.039 1 98.06 305 GLN B N 1
ATOM 8040 C CA . GLN B 1 305 ? 10.781 -3.611 -7.488 1 98.06 305 GLN B CA 1
ATOM 8041 C C . GLN B 1 305 ? 10.891 -4.09 -6.043 1 98.06 305 GLN B C 1
ATOM 8043 O O . GLN B 1 305 ? 9.875 -4.281 -5.367 1 98.06 305 GLN B O 1
ATOM 8048 N N . THR B 1 306 ? 12.109 -4.352 -5.621 1 98.31 306 THR B N 1
ATOM 8049 C CA . THR B 1 306 ? 12.375 -4.801 -4.258 1 98.31 306 THR B CA 1
ATOM 8050 C C . THR B 1 306 ? 11.93 -3.75 -3.244 1 98.31 306 THR B C 1
ATOM 8052 O O . THR B 1 306 ? 12.273 -2.572 -3.373 1 98.31 306 THR B O 1
ATOM 8055 N N . GLN B 1 307 ? 11.258 -4.137 -2.242 1 97.5 307 GLN B N 1
ATOM 8056 C CA . GLN B 1 307 ? 10.672 -3.223 -1.268 1 97.5 307 GLN B CA 1
ATOM 8057 C C . GLN B 1 307 ? 11.727 -2.674 -0.318 1 97.5 307 GLN B C 1
ATOM 8059 O O . GLN B 1 307 ? 12.75 -3.326 -0.069 1 97.5 307 GLN B O 1
ATOM 8064 N N . GLY B 1 308 ? 11.414 -1.53 0.276 1 97.31 308 GLY B N 1
ATOM 8065 C CA . GLY B 1 308 ? 12.344 -0.84 1.156 1 97.31 308 GLY B CA 1
ATOM 8066 C C . GLY B 1 308 ? 12.75 -1.667 2.361 1 97.31 308 GLY B C 1
ATOM 8067 O O . GLY B 1 308 ? 13.922 -1.682 2.742 1 97.31 308 GLY B O 1
ATOM 8068 N N . TYR B 1 309 ? 11.828 -2.332 2.988 1 96.69 309 TYR B N 1
ATOM 8069 C CA . TYR B 1 309 ? 12.148 -3.068 4.207 1 96.69 309 TYR B CA 1
ATOM 8070 C C . TYR B 1 309 ? 13.031 -4.27 3.906 1 96.69 309 TYR B C 1
ATOM 8072 O O . TYR B 1 309 ? 13.836 -4.68 4.742 1 96.69 309 TYR B O 1
ATOM 8080 N N . VAL B 1 310 ? 12.922 -4.852 2.666 1 98.44 310 VAL B N 1
ATOM 8081 C CA . VAL B 1 310 ? 13.805 -5.945 2.271 1 98.44 310 VAL B CA 1
ATOM 8082 C C . VAL B 1 310 ? 15.203 -5.398 1.97 1 98.44 310 VAL B C 1
ATOM 8084 O O . VAL B 1 310 ? 16.203 -6 2.355 1 98.44 310 VAL B O 1
ATOM 8087 N N . ARG B 1 311 ? 15.234 -4.273 1.256 1 98.56 311 ARG B N 1
ATOM 8088 C CA . ARG B 1 311 ? 16.516 -3.611 1.016 1 98.56 311 ARG B CA 1
ATOM 8089 C C . ARG B 1 311 ? 17.25 -3.354 2.324 1 98.56 311 ARG B C 1
ATOM 8091 O O . ARG B 1 311 ? 18.453 -3.607 2.426 1 98.56 311 ARG B O 1
ATOM 8098 N N . GLN B 1 312 ? 16.5 -2.852 3.32 1 97.75 312 GLN B N 1
ATOM 8099 C CA . GLN B 1 312 ? 17.094 -2.561 4.625 1 97.75 312 GLN B CA 1
ATOM 8100 C C . GLN B 1 312 ? 17.562 -3.836 5.312 1 97.75 312 GLN B C 1
ATOM 8102 O O . GLN B 1 312 ? 18.625 -3.85 5.941 1 97.75 312 GLN B O 1
ATOM 8107 N N . GLU B 1 313 ? 16.781 -4.898 5.219 1 98.12 313 GLU B N 1
ATOM 8108 C CA . GLU B 1 313 ? 17.188 -6.188 5.77 1 98.12 313 GLU B CA 1
ATOM 8109 C C . GLU B 1 313 ? 18.516 -6.648 5.191 1 98.12 313 GLU B C 1
ATOM 8111 O O . GLU B 1 313 ? 19.406 -7.078 5.93 1 98.12 313 GLU B O 1
ATOM 8116 N N . TRP B 1 314 ? 18.641 -6.609 3.889 1 98.62 314 TRP B N 1
ATOM 8117 C CA . TRP B 1 314 ? 19.859 -7.043 3.219 1 98.62 314 TRP B CA 1
ATOM 8118 C C . TRP B 1 314 ? 21.047 -6.148 3.598 1 98.62 314 TRP B C 1
ATOM 8120 O O . TRP B 1 314 ? 22.156 -6.633 3.822 1 98.62 314 TRP B O 1
ATOM 8130 N N . ALA B 1 315 ? 20.781 -4.848 3.729 1 98.25 315 ALA B N 1
ATOM 8131 C CA . ALA B 1 315 ? 21.828 -3.92 4.168 1 98.25 315 ALA B CA 1
ATOM 8132 C C . ALA B 1 315 ? 22.281 -4.238 5.586 1 98.25 315 ALA B C 1
ATOM 8134 O O . ALA B 1 315 ? 23.469 -4.215 5.883 1 98.25 315 ALA B O 1
ATOM 8135 N N . ASN B 1 316 ? 21.344 -4.508 6.484 1 97.38 316 ASN B N 1
ATOM 8136 C CA . ASN B 1 316 ? 21.641 -4.848 7.871 1 97.38 316 ASN B CA 1
ATOM 8137 C C . ASN B 1 316 ? 22.5 -6.105 7.965 1 97.38 316 ASN B C 1
ATOM 8139 O O . ASN B 1 316 ? 23.234 -6.293 8.938 1 97.38 316 ASN B O 1
ATOM 8143 N N . ALA B 1 317 ? 22.422 -6.902 6.902 1 96.75 317 ALA B N 1
ATOM 8144 C CA . ALA B 1 317 ? 23.203 -8.141 6.875 1 96.75 317 ALA B CA 1
ATOM 8145 C C . ALA B 1 317 ? 24.594 -7.906 6.297 1 96.75 317 ALA B C 1
ATOM 8147 O O . ALA B 1 317 ? 25.344 -8.859 6.051 1 96.75 317 ALA B O 1
ATOM 8148 N N . GLY B 1 318 ? 24.922 -6.719 6.098 1 97 318 GLY B N 1
ATOM 8149 C CA . GLY B 1 318 ? 26.281 -6.375 5.688 1 97 318 GLY B CA 1
ATOM 8150 C C . GLY B 1 318 ? 26.391 -6.078 4.203 1 97 318 GLY B C 1
ATOM 8151 O O . GLY B 1 318 ? 27.484 -6.172 3.631 1 97 318 GLY B O 1
ATOM 8152 N N . LEU B 1 319 ? 25.297 -5.734 3.572 1 98.44 319 LEU B N 1
ATOM 8153 C CA . LEU B 1 319 ? 25.297 -5.434 2.145 1 98.44 319 LEU B CA 1
ATOM 8154 C C . LEU B 1 319 ? 24.703 -4.051 1.882 1 98.44 319 LEU B C 1
ATOM 8156 O O . LEU B 1 319 ? 23.609 -3.936 1.32 1 98.44 319 LEU B O 1
ATOM 8160 N N . PRO B 1 320 ? 25.422 -2.953 2.158 1 98 320 PRO B N 1
ATOM 8161 C CA . PRO B 1 320 ? 24.906 -1.586 2.094 1 98 320 PRO B CA 1
ATOM 8162 C C . PRO B 1 320 ? 24.5 -1.171 0.679 1 98 320 PRO B C 1
ATOM 8164 O O . PRO B 1 320 ? 23.797 -0.181 0.499 1 98 320 PRO B O 1
ATOM 8167 N N . PHE B 1 321 ? 24.953 -1.943 -0.367 1 98.12 321 PHE B N 1
ATOM 8168 C CA . PHE B 1 321 ? 24.562 -1.697 -1.751 1 98.12 321 PHE B CA 1
ATOM 8169 C C . PHE B 1 321 ? 23.047 -1.555 -1.875 1 98.12 321 PHE B C 1
ATOM 8171 O O . PHE B 1 321 ? 22.562 -0.692 -2.605 1 98.12 321 PHE B O 1
ATOM 8178 N N . PHE B 1 322 ? 22.312 -2.299 -1.091 1 98.75 322 PHE B N 1
ATOM 8179 C CA . PHE B 1 322 ? 20.891 -2.453 -1.32 1 98.75 322 PHE B CA 1
ATOM 8180 C C . PHE B 1 322 ? 20.125 -1.244 -0.796 1 98.75 322 PHE B C 1
ATOM 8182 O O . PHE B 1 322 ? 18.953 -1.032 -1.159 1 98.75 322 PHE B O 1
ATOM 8189 N N . THR B 1 323 ? 20.656 -0.434 0.098 1 98.25 323 THR B N 1
ATOM 8190 C CA . THR B 1 323 ? 20.031 0.813 0.52 1 98.25 323 THR B CA 1
ATOM 8191 C C . THR B 1 323 ? 20.703 2.01 -0.148 1 98.25 323 THR B C 1
ATOM 8193 O O . THR B 1 323 ? 20.406 3.158 0.193 1 98.25 323 THR B O 1
ATOM 8196 N N . SER B 1 324 ? 21.641 1.768 -1.086 1 98.44 324 SER B N 1
ATOM 8197 C CA . SER B 1 324 ? 22.312 2.838 -1.806 1 98.44 324 SER B CA 1
ATOM 8198 C C . SER B 1 324 ? 21.469 3.355 -2.961 1 98.44 324 SER B C 1
ATOM 8200 O O . SER B 1 324 ? 20.5 2.713 -3.361 1 98.44 324 SER B O 1
ATOM 8202 N N . PHE B 1 325 ? 21.812 4.5 -3.469 1 98.25 325 PHE B N 1
ATOM 8203 C CA . PHE B 1 325 ? 21.172 5.035 -4.66 1 98.25 325 PHE B CA 1
ATOM 8204 C C . PHE B 1 325 ? 21.562 4.23 -5.895 1 98.25 325 PHE B C 1
ATOM 8206 O O . PHE B 1 325 ? 20.781 4.117 -6.84 1 98.25 325 PHE B O 1
ATOM 8213 N N . GLU B 1 326 ? 22.734 3.646 -5.867 1 98.38 326 GLU B N 1
ATOM 8214 C CA . GLU B 1 326 ? 23.203 2.83 -6.98 1 98.38 326 GLU B CA 1
ATOM 8215 C C . GLU B 1 326 ? 22.281 1.652 -7.234 1 98.38 326 GLU B C 1
ATOM 8217 O O . GLU B 1 326 ? 22.016 1.289 -8.383 1 98.38 326 GLU B O 1
ATOM 8222 N N . PHE B 1 327 ? 21.828 1.061 -6.191 1 98.69 327 PHE B N 1
ATOM 8223 C CA . PHE B 1 327 ? 20.906 -0.047 -6.375 1 98.69 327 PHE B CA 1
ATOM 8224 C C . PHE B 1 327 ? 19.641 0.417 -7.102 1 98.69 327 PHE B C 1
ATOM 8226 O O . PHE B 1 327 ? 19.156 -0.261 -8.016 1 98.69 327 PHE B O 1
ATOM 8233 N N . GLN B 1 328 ? 19.078 1.508 -6.645 1 98.69 328 GLN B N 1
ATOM 8234 C CA . GLN B 1 328 ? 17.906 2.045 -7.312 1 98.69 328 GLN B CA 1
ATOM 8235 C C . GLN B 1 328 ? 18.203 2.369 -8.773 1 98.69 328 GLN B C 1
ATOM 8237 O O . GLN B 1 328 ? 17.359 2.154 -9.648 1 98.69 328 GLN B O 1
ATOM 8242 N N . ARG B 1 329 ? 19.344 2.926 -9.031 1 98.5 329 ARG B N 1
ATOM 8243 C CA . ARG B 1 329 ? 19.719 3.221 -10.406 1 98.5 329 ARG B CA 1
ATOM 8244 C C . ARG B 1 329 ? 19.75 1.951 -11.25 1 98.5 329 ARG B C 1
ATOM 8246 O O . ARG B 1 329 ? 19.359 1.968 -12.422 1 98.5 329 ARG B O 1
ATOM 8253 N N . CYS B 1 330 ? 20.234 0.833 -10.68 1 98.81 330 CYS B N 1
ATOM 8254 C CA . CYS B 1 330 ? 20.203 -0.452 -11.375 1 98.81 330 CYS B CA 1
ATOM 8255 C C . CYS B 1 330 ? 18.766 -0.882 -11.664 1 98.81 330 CYS B C 1
ATOM 8257 O O . CYS B 1 330 ? 18.469 -1.315 -12.773 1 98.81 330 CYS B O 1
ATOM 8259 N N . LEU B 1 331 ? 17.875 -0.765 -10.641 1 98.81 331 LEU B N 1
ATOM 8260 C CA . LEU B 1 331 ? 16.469 -1.086 -10.836 1 98.81 331 LEU B CA 1
ATOM 8261 C C . LEU B 1 331 ? 15.867 -0.237 -11.945 1 98.81 331 LEU B C 1
ATOM 8263 O O . LEU B 1 331 ? 15.109 -0.744 -12.773 1 98.81 331 LEU B O 1
ATOM 8267 N N . ASP B 1 332 ? 16.219 1.048 -11.977 1 98.56 332 ASP B N 1
ATOM 8268 C CA . ASP B 1 332 ? 15.688 1.967 -12.977 1 98.56 332 ASP B CA 1
ATOM 8269 C C . ASP B 1 332 ? 16.156 1.594 -14.375 1 98.56 332 ASP B C 1
ATOM 8271 O O . ASP B 1 332 ? 15.375 1.6 -15.328 1 98.56 332 ASP B O 1
ATOM 8275 N N . ARG B 1 333 ? 17.453 1.291 -14.516 1 98.56 333 ARG B N 1
ATOM 8276 C CA . ARG B 1 333 ? 17.984 0.914 -15.82 1 98.56 333 ARG B CA 1
ATOM 8277 C C . ARG B 1 333 ? 17.281 -0.325 -16.359 1 98.56 333 ARG B C 1
ATOM 8279 O O . ARG B 1 333 ? 16.938 -0.378 -17.547 1 98.56 333 ARG B O 1
ATOM 8286 N N . VAL B 1 334 ? 17.078 -1.284 -15.531 1 98.75 334 VAL B N 1
ATOM 8287 C CA . VAL B 1 334 ? 16.453 -2.539 -15.922 1 98.75 334 VAL B CA 1
ATOM 8288 C C . VAL B 1 334 ? 15 -2.283 -16.328 1 98.75 334 VAL B C 1
ATOM 8290 O O . VAL B 1 334 ? 14.562 -2.721 -17.391 1 98.75 334 VAL B O 1
ATOM 8293 N N . CYS B 1 335 ? 14.258 -1.56 -15.5 1 98.69 335 CYS B N 1
ATOM 8294 C CA . CYS B 1 335 ? 12.852 -1.283 -15.766 1 98.69 335 CYS B CA 1
ATOM 8295 C C . CYS B 1 335 ? 12.688 -0.422 -17.016 1 98.69 335 CYS B C 1
ATOM 8297 O O . CYS B 1 335 ? 11.773 -0.648 -17.812 1 98.69 335 CYS B O 1
ATOM 8299 N N . ASP B 1 336 ? 13.617 0.537 -17.172 1 98.38 336 ASP B N 1
ATOM 8300 C CA . ASP B 1 336 ? 13.547 1.418 -18.328 1 98.38 336 ASP B CA 1
ATOM 8301 C C . ASP B 1 336 ? 13.773 0.638 -19.625 1 98.38 336 ASP B C 1
ATOM 8303 O O . ASP B 1 336 ? 13.039 0.823 -20.609 1 98.38 336 ASP B O 1
ATOM 8307 N N . ARG B 1 337 ? 14.695 -0.229 -19.641 1 98.5 337 ARG B N 1
ATOM 8308 C CA . ARG B 1 337 ? 15.023 -0.991 -20.844 1 98.5 337 ARG B CA 1
ATOM 8309 C C . ARG B 1 337 ? 13.859 -1.883 -21.25 1 98.5 337 ARG B C 1
ATOM 8311 O O . ARG B 1 337 ? 13.609 -2.076 -22.453 1 98.5 337 ARG B O 1
ATOM 8318 N N . MET B 1 338 ? 13.164 -2.412 -20.297 1 98.56 338 MET B N 1
ATOM 8319 C CA . MET B 1 338 ? 12.094 -3.354 -20.594 1 98.56 338 MET B CA 1
ATOM 8320 C C . MET B 1 338 ? 10.758 -2.625 -20.781 1 98.56 338 MET B C 1
ATOM 8322 O O . MET B 1 338 ? 9.742 -3.25 -21.078 1 98.56 338 MET B O 1
ATOM 8326 N N . GLY B 1 339 ? 10.773 -1.288 -20.594 1 98.19 339 GLY B N 1
ATOM 8327 C CA . GLY B 1 339 ? 9.547 -0.514 -20.688 1 98.19 339 GLY B CA 1
ATOM 8328 C C . GLY B 1 339 ? 8.531 -0.879 -19.625 1 98.19 339 GLY B C 1
ATOM 8329 O O . GLY B 1 339 ? 7.34 -1.017 -19.922 1 98.19 339 GLY B O 1
ATOM 8330 N N . VAL B 1 340 ? 8.953 -1.107 -18.391 1 98.25 340 VAL B N 1
ATOM 8331 C CA . VAL B 1 340 ? 8.086 -1.509 -17.297 1 98.25 340 VAL B CA 1
ATOM 8332 C C . VAL B 1 340 ? 7.109 -0.379 -16.969 1 98.25 340 VAL B C 1
ATOM 8334 O O . VAL B 1 340 ? 7.523 0.763 -16.75 1 98.25 340 VAL B O 1
ATOM 8337 N N . SER B 1 341 ? 5.824 -0.686 -17 1 96.69 341 SER B N 1
ATOM 8338 C CA . SER B 1 341 ? 4.82 0.336 -16.734 1 96.69 341 SER B CA 1
ATOM 8339 C C . SER B 1 341 ? 3.506 -0.288 -16.266 1 96.69 341 SER B C 1
ATOM 8341 O O . SER B 1 341 ? 3.193 -1.424 -16.641 1 96.69 341 SER B O 1
ATOM 8343 N N . ALA B 1 342 ? 2.752 0.417 -15.492 1 94.44 342 ALA B N 1
ATOM 8344 C CA . ALA B 1 342 ? 1.403 0.02 -15.094 1 94.44 342 ALA B CA 1
ATOM 8345 C C . ALA B 1 342 ? 0.349 0.813 -15.859 1 94.44 342 ALA B C 1
ATOM 8347 O O . ALA B 1 342 ? -0.851 0.654 -15.617 1 94.44 342 ALA B O 1
ATOM 8348 N N . GLU B 1 343 ? 0.64 1.688 -16.734 1 89.56 343 GLU B N 1
ATOM 8349 C CA . GLU B 1 343 ? -0.26 2.654 -17.359 1 89.56 343 GLU B CA 1
ATOM 8350 C C . GLU B 1 343 ? -0.979 2.043 -18.562 1 89.56 343 GLU B C 1
ATOM 8352 O O . GLU B 1 343 ? -2.012 2.557 -19 1 89.56 343 GLU B O 1
ATOM 8357 N N . HIS B 1 344 ? -0.556 0.929 -19.109 1 86.38 344 HIS B N 1
ATOM 8358 C CA . HIS B 1 344 ? -1.12 0.401 -20.359 1 86.38 344 HIS B CA 1
ATOM 8359 C C . HIS B 1 344 ? -1.775 -0.957 -20.125 1 86.38 344 HIS B C 1
ATOM 8361 O O . HIS B 1 344 ? -1.728 -1.828 -21 1 86.38 344 HIS B O 1
ATOM 8367 N N . GLN B 1 345 ? -2.41 -1.022 -19.047 1 87.88 345 GLN B N 1
ATOM 8368 C CA . GLN B 1 345 ? -2.918 -2.348 -18.719 1 87.88 345 GLN B CA 1
ATOM 8369 C C . GLN B 1 345 ? -4.426 -2.432 -18.938 1 87.88 345 GLN B C 1
ATOM 8371 O O . GLN B 1 345 ? -5.156 -1.49 -18.609 1 87.88 345 GLN B O 1
ATOM 8376 N N . ASP B 1 346 ? -4.77 -3.424 -19.578 1 91.31 346 ASP B N 1
ATOM 8377 C CA . ASP B 1 346 ? -6.168 -3.84 -19.609 1 91.31 346 ASP B CA 1
ATOM 8378 C C . ASP B 1 346 ? -6.398 -5.055 -18.703 1 91.31 346 ASP B C 1
ATOM 8380 O O . ASP B 1 346 ? -6.133 -6.188 -19.109 1 91.31 346 ASP B O 1
ATOM 8384 N N . HIS B 1 347 ? -6.93 -4.812 -17.562 1 96.19 347 HIS B N 1
ATOM 8385 C CA . HIS B 1 347 ? -7.145 -5.891 -16.609 1 96.19 347 HIS B CA 1
ATOM 8386 C C . HIS B 1 347 ? -8.234 -6.844 -17.078 1 96.19 347 HIS B C 1
ATOM 8388 O O . HIS B 1 347 ? -9.312 -6.406 -17.484 1 96.19 347 HIS B O 1
ATOM 8394 N N . ASN B 1 348 ? -7.988 -8.094 -17.141 1 96.44 348 ASN B N 1
ATOM 8395 C CA . ASN B 1 348 ? -9.031 -9.07 -17.438 1 96.44 348 ASN B CA 1
ATOM 8396 C C . ASN B 1 348 ? -9.977 -9.258 -16.25 1 96.44 348 ASN B C 1
ATOM 8398 O O . ASN B 1 348 ? -9.891 -8.531 -15.266 1 96.44 348 ASN B O 1
ATOM 8402 N N . PHE B 1 349 ? -10.875 -10.18 -16.328 1 97.12 349 PHE B N 1
ATOM 8403 C CA . PHE B 1 349 ? -11.93 -10.344 -15.336 1 97.12 349 PHE B CA 1
ATOM 8404 C C . PHE B 1 349 ? -11.336 -10.594 -13.961 1 97.12 349 PHE B C 1
ATOM 8406 O O . PHE B 1 349 ? -11.711 -9.938 -12.984 1 97.12 349 PHE B O 1
ATOM 8413 N N . GLN B 1 350 ? -10.469 -11.578 -13.805 1 97.56 350 GLN B N 1
ATOM 8414 C CA . GLN B 1 350 ? -9.977 -11.969 -12.492 1 97.56 350 GLN B CA 1
ATOM 8415 C C . GLN B 1 350 ? -9.195 -10.828 -11.844 1 97.56 350 GLN B C 1
ATOM 8417 O O . GLN B 1 350 ? -9.281 -10.617 -10.633 1 97.56 350 GLN B O 1
ATOM 8422 N N . ASN B 1 351 ? -8.383 -10.102 -12.617 1 98.19 351 ASN B N 1
ATOM 8423 C CA . ASN B 1 351 ? -7.633 -8.984 -12.062 1 98.19 351 ASN B CA 1
ATOM 8424 C C . ASN B 1 351 ? -8.547 -7.824 -11.672 1 98.19 351 ASN B C 1
ATOM 8426 O O . ASN B 1 351 ? -8.312 -7.148 -10.672 1 98.19 351 ASN B O 1
ATOM 8430 N N . ARG B 1 352 ? -9.539 -7.531 -12.445 1 97.94 352 ARG B N 1
ATOM 8431 C CA . ARG B 1 352 ? -10.539 -6.543 -12.055 1 97.94 352 ARG B CA 1
ATOM 8432 C C . ARG B 1 352 ? -11.258 -6.957 -10.773 1 97.94 352 ARG B C 1
ATOM 8434 O O . ARG B 1 352 ? -11.531 -6.121 -9.914 1 97.94 352 ARG B O 1
ATOM 8441 N N . MET B 1 353 ? -11.617 -8.242 -10.766 1 97.94 353 MET B N 1
ATOM 8442 C CA . MET B 1 353 ? -12.266 -8.797 -9.578 1 97.94 353 MET B CA 1
ATOM 8443 C C . MET B 1 353 ? -11.398 -8.578 -8.336 1 97.94 353 MET B C 1
ATOM 8445 O O . MET B 1 353 ? -11.906 -8.18 -7.285 1 97.94 353 MET B O 1
ATOM 8449 N N . LEU B 1 354 ? -10.109 -8.844 -8.477 1 98.56 354 LEU B N 1
ATOM 8450 C CA . LEU B 1 354 ? -9.18 -8.695 -7.359 1 98.56 354 LEU B CA 1
ATOM 8451 C C . LEU B 1 354 ? -9.125 -7.246 -6.891 1 98.56 354 LEU B C 1
ATOM 8453 O O . LEU B 1 354 ? -9.242 -6.973 -5.691 1 98.56 354 LEU B O 1
ATOM 8457 N N . LEU B 1 355 ? -9 -6.289 -7.801 1 97.88 355 LEU B N 1
ATOM 8458 C CA . LEU B 1 355 ? -8.906 -4.871 -7.477 1 97.88 355 LEU B CA 1
ATOM 8459 C C . LEU B 1 355 ? -10.211 -4.359 -6.883 1 97.88 355 LEU B C 1
ATOM 8461 O O . LEU B 1 355 ? -10.211 -3.691 -5.848 1 97.88 355 LEU B O 1
ATOM 8465 N N . GLU B 1 356 ? -11.289 -4.66 -7.527 1 97.81 356 GLU B N 1
ATOM 8466 C CA . GLU B 1 356 ? -12.586 -4.152 -7.086 1 97.81 356 GLU B CA 1
ATOM 8467 C C . GLU B 1 356 ? -13.016 -4.801 -5.773 1 97.81 356 GLU B C 1
ATOM 8469 O O . GLU B 1 356 ? -13.594 -4.137 -4.91 1 97.81 356 GLU B O 1
ATOM 8474 N N . GLY B 1 357 ? -12.797 -6.125 -5.703 1 98.38 357 GLY B N 1
ATOM 8475 C CA . GLY B 1 357 ? -13.086 -6.781 -4.438 1 98.38 357 GLY B CA 1
ATOM 8476 C C . GLY B 1 357 ? -12.297 -6.207 -3.277 1 98.38 357 GLY B C 1
ATOM 8477 O O . GLY B 1 357 ? -12.836 -6.012 -2.188 1 98.38 357 GLY B O 1
ATOM 8478 N N . ALA B 1 358 ? -11 -5.953 -3.49 1 98.56 358 ALA B N 1
ATOM 8479 C CA . ALA B 1 358 ? -10.164 -5.328 -2.471 1 98.56 358 ALA B CA 1
ATOM 8480 C C . ALA B 1 358 ? -10.703 -3.955 -2.08 1 98.56 358 ALA B C 1
ATOM 8482 O O . ALA B 1 358 ? -10.766 -3.621 -0.896 1 98.56 358 ALA B O 1
ATOM 8483 N N . ARG B 1 359 ? -11.07 -3.17 -3.039 1 97.31 359 ARG B N 1
ATOM 8484 C CA . ARG B 1 359 ? -11.633 -1.845 -2.783 1 97.31 359 ARG B CA 1
ATOM 8485 C C . ARG B 1 359 ? -12.875 -1.933 -1.909 1 97.31 359 ARG B C 1
ATOM 8487 O O . ARG B 1 359 ? -13.016 -1.185 -0.939 1 97.31 359 ARG B O 1
ATOM 8494 N N . LYS B 1 360 ? -13.766 -2.854 -2.246 1 97.94 360 LYS B N 1
ATOM 8495 C CA . LYS B 1 360 ? -15.023 -3.01 -1.517 1 97.94 360 LYS B CA 1
ATOM 8496 C C . LYS B 1 360 ? -14.766 -3.379 -0.058 1 97.94 360 LYS B C 1
ATOM 8498 O O . LYS B 1 360 ? -15.578 -3.064 0.818 1 97.94 360 LYS B O 1
ATOM 8503 N N . LEU B 1 361 ? -13.664 -4.02 0.176 1 98.38 361 LEU B N 1
ATOM 8504 C CA . LEU B 1 361 ? -13.375 -4.512 1.519 1 98.38 361 LEU B CA 1
ATOM 8505 C C . LEU B 1 361 ? -12.43 -3.564 2.25 1 98.38 361 LEU B C 1
ATOM 8507 O O . LEU B 1 361 ? -12.133 -3.764 3.432 1 98.38 361 LEU B O 1
ATOM 8511 N N . GLY B 1 362 ? -11.898 -2.529 1.567 1 97.56 362 GLY B N 1
ATOM 8512 C CA . GLY B 1 362 ? -10.953 -1.599 2.16 1 97.56 362 GLY B CA 1
ATOM 8513 C C . GLY B 1 362 ? -9.539 -2.143 2.221 1 97.56 362 GLY B C 1
ATOM 8514 O O . GLY B 1 362 ? -8.742 -1.729 3.068 1 97.56 362 GLY B O 1
ATOM 8515 N N . TYR B 1 363 ? -9.211 -3.121 1.361 1 98.12 363 TYR B N 1
ATOM 8516 C CA . TYR B 1 363 ? -7.875 -3.705 1.329 1 98.12 363 TYR B CA 1
ATOM 8517 C C . TYR B 1 363 ? -6.941 -2.885 0.448 1 98.12 363 TYR B C 1
ATOM 8519 O O . TYR B 1 363 ? -7.352 -2.373 -0.596 1 98.12 363 TYR B O 1
ATOM 8527 N N . ALA B 1 364 ? -5.68 -2.766 0.907 1 97.12 364 ALA B N 1
ATOM 8528 C CA . ALA B 1 364 ? -4.664 -2.174 0.043 1 97.12 364 ALA B CA 1
ATOM 8529 C C . ALA B 1 364 ? -4.426 -3.035 -1.193 1 97.12 364 ALA B C 1
ATOM 8531 O O . ALA B 1 364 ? -4.242 -4.25 -1.085 1 97.12 364 ALA B O 1
ATOM 8532 N N . ALA B 1 365 ? -4.508 -2.439 -2.367 1 97.81 365 ALA B N 1
ATOM 8533 C CA . ALA B 1 365 ? -4.281 -3.111 -3.645 1 97.81 365 ALA B CA 1
ATOM 8534 C C . ALA B 1 365 ? -3.766 -2.133 -4.695 1 97.81 365 ALA B C 1
ATOM 8536 O O . ALA B 1 365 ? -3.922 -0.918 -4.551 1 97.81 365 ALA B O 1
ATOM 8537 N N . LYS B 1 366 ? -3.068 -2.645 -5.695 1 96.44 366 LYS B N 1
ATOM 8538 C CA . LYS B 1 366 ? -2.547 -1.775 -6.746 1 96.44 366 LYS B CA 1
ATOM 8539 C C . LYS B 1 366 ? -2.266 -2.562 -8.023 1 96.44 366 LYS B C 1
ATOM 8541 O O . LYS B 1 366 ? -2.162 -3.791 -7.992 1 96.44 366 LYS B O 1
ATOM 8546 N N . PRO B 1 367 ? -2.176 -1.852 -9.195 1 97.12 367 PRO B N 1
ATOM 8547 C CA . PRO B 1 367 ? -1.688 -2.504 -10.414 1 97.12 367 PRO B CA 1
ATOM 8548 C C . PRO B 1 367 ? -0.229 -2.943 -10.305 1 97.12 367 PRO B C 1
ATOM 8550 O O . PRO B 1 367 ? 0.556 -2.314 -9.586 1 97.12 367 PRO B O 1
ATOM 8553 N N . VAL B 1 368 ? 0.074 -3.973 -10.961 1 97.88 368 VAL B N 1
ATOM 8554 C CA . VAL B 1 368 ? 1.439 -4.48 -11.047 1 97.88 368 VAL B CA 1
ATOM 8555 C C . VAL B 1 368 ? 2.068 -4.047 -12.367 1 97.88 368 VAL B C 1
ATOM 8557 O O . VAL B 1 368 ? 1.562 -4.379 -13.445 1 97.88 368 VAL B O 1
ATOM 8560 N N . PRO B 1 369 ? 3.17 -3.297 -12.328 1 97.75 369 PRO B N 1
ATOM 8561 C CA . PRO B 1 369 ? 3.826 -2.941 -13.586 1 97.75 369 PRO B CA 1
ATOM 8562 C C . PRO B 1 369 ? 4.227 -4.164 -14.414 1 97.75 369 PRO B C 1
ATOM 8564 O O . PRO B 1 369 ? 4.582 -5.203 -13.844 1 97.75 369 PRO B O 1
ATOM 8567 N N . GLN B 1 370 ? 4.16 -4.02 -15.742 1 97.75 370 GLN B N 1
ATOM 8568 C CA . GLN B 1 370 ? 4.457 -5.105 -16.672 1 97.75 370 GLN B CA 1
ATOM 8569 C C . GLN B 1 370 ? 5.656 -4.766 -17.547 1 97.75 370 GLN B C 1
ATOM 8571 O O . GLN B 1 370 ? 5.805 -3.623 -18 1 97.75 370 GLN B O 1
ATOM 8576 N N . ASN B 1 371 ? 6.488 -5.668 -17.781 1 97.81 371 ASN B N 1
ATOM 8577 C CA . ASN B 1 371 ? 7.598 -5.461 -18.703 1 97.81 371 ASN B CA 1
ATOM 8578 C C . ASN B 1 371 ? 7.176 -5.711 -20.141 1 97.81 371 ASN B C 1
ATOM 8580 O O . ASN B 1 371 ? 7.602 -6.691 -20.766 1 97.81 371 ASN B O 1
ATOM 8584 N N . THR B 1 372 ? 6.406 -4.809 -20.75 1 97 372 THR B N 1
ATOM 8585 C CA . THR B 1 372 ? 5.832 -5.004 -22.078 1 97 372 THR B CA 1
ATOM 8586 C C . THR B 1 372 ? 6.234 -3.869 -23 1 97 372 THR B C 1
ATOM 8588 O O . THR B 1 372 ? 5.449 -3.457 -23.859 1 97 372 THR B O 1
ATOM 8591 N N . GLY B 1 373 ? 7.363 -3.225 -22.75 1 96.5 373 GLY B N 1
ATOM 8592 C CA . GLY B 1 373 ? 7.91 -2.229 -23.656 1 96.5 373 GLY B CA 1
ATOM 8593 C C . GLY B 1 373 ? 7.137 -0.922 -23.641 1 96.5 373 GLY B C 1
ATOM 8594 O O . GLY B 1 373 ? 7.156 -0.174 -24.625 1 96.5 373 GLY B O 1
ATOM 8595 N N . GLY B 1 374 ? 6.379 -0.73 -22.547 1 94.44 374 GLY B N 1
ATOM 8596 C CA . GLY B 1 374 ? 5.574 0.475 -22.453 1 94.44 374 GLY B CA 1
ATOM 8597 C C . GLY B 1 374 ? 4.305 0.415 -23.281 1 94.44 374 GLY B C 1
ATOM 8598 O O . GLY B 1 374 ? 3.754 1.45 -23.656 1 94.44 374 GLY B O 1
ATOM 8599 N N . THR B 1 375 ? 3.902 -0.785 -23.562 1 93.12 375 THR B N 1
ATOM 8600 C CA . THR B 1 375 ? 2.697 -0.975 -24.359 1 93.12 375 THR B CA 1
ATOM 8601 C C . THR B 1 375 ? 1.756 -1.971 -23.688 1 93.12 375 THR B C 1
ATOM 8603 O O . THR B 1 375 ? 2.121 -2.611 -22.703 1 93.12 375 THR B O 1
ATOM 8606 N N . GLY B 1 376 ? 0.551 -2.062 -24.266 1 90.94 376 GLY B N 1
ATOM 8607 C CA . GLY B 1 376 ? -0.409 -3.031 -23.766 1 90.94 376 GLY B CA 1
ATOM 8608 C C . GLY B 1 376 ? -0.082 -4.457 -24.172 1 90.94 376 GLY B C 1
ATOM 8609 O O . GLY B 1 376 ? 0.5 -4.691 -25.234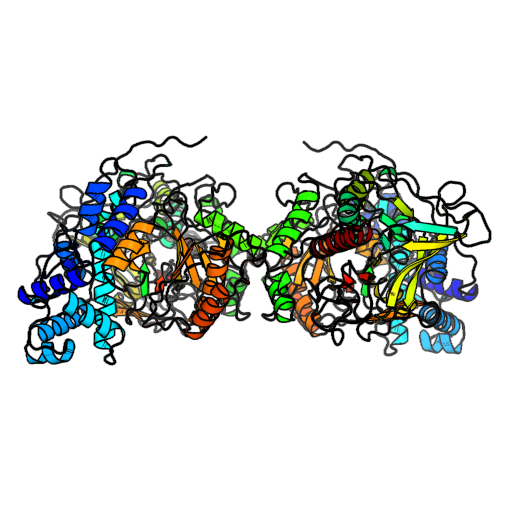 1 90.94 376 GLY B O 1
ATOM 8610 N N . HIS B 1 377 ? -0.396 -5.398 -23.359 1 91.62 377 HIS B N 1
ATOM 8611 C CA . HIS B 1 377 ? -0.217 -6.824 -23.594 1 91.62 377 HIS B CA 1
ATOM 8612 C C . HIS B 1 377 ? -1.382 -7.625 -23.031 1 91.62 377 HIS B C 1
ATOM 8614 O O . HIS B 1 377 ? -1.485 -7.801 -21.812 1 91.62 377 HIS B O 1
ATOM 8620 N N . TYR B 1 378 ? -2.24 -8.062 -23.859 1 91.62 378 TYR B N 1
ATOM 8621 C CA . TYR B 1 378 ? -3.445 -8.781 -23.438 1 91.62 378 TYR B CA 1
ATOM 8622 C C . TYR B 1 378 ? -3.385 -10.242 -23.859 1 91.62 378 TYR B C 1
ATOM 8624 O O . TYR B 1 378 ? -4.055 -10.648 -24.812 1 91.62 378 TYR B O 1
ATOM 8632 N N . CYS B 1 379 ? -2.557 -11.062 -23.094 1 91.31 379 CYS B N 1
ATOM 8633 C CA . CYS B 1 379 ? -2.371 -12.461 -23.469 1 91.31 379 CYS B CA 1
ATOM 8634 C C . CYS B 1 379 ? -2.33 -13.344 -22.219 1 91.31 379 CYS B C 1
ATOM 8636 O O . CYS B 1 379 ? -1.535 -13.109 -21.312 1 91.31 379 CYS B O 1
ATOM 8638 N N . GLY B 1 380 ? -3.111 -14.406 -22.25 1 93.44 380 GLY B N 1
ATOM 8639 C CA . GLY B 1 380 ? -3.133 -15.344 -21.141 1 93.44 380 GLY B CA 1
ATOM 8640 C C . GLY B 1 380 ? -2.354 -16.609 -21.422 1 93.44 380 GLY B C 1
ATOM 8641 O O . GLY B 1 380 ? -2.256 -17.5 -20.562 1 93.44 380 GLY B O 1
ATOM 8642 N N . HIS B 1 381 ? -1.645 -16.703 -22.547 1 94.94 381 HIS B N 1
ATOM 8643 C CA . HIS B 1 381 ? -0.978 -17.922 -22.984 1 94.94 381 HIS B CA 1
ATOM 8644 C C . HIS B 1 381 ? 0.534 -17.828 -22.812 1 94.94 381 HIS B C 1
ATOM 8646 O O . HIS B 1 381 ? 1.271 -18.734 -23.188 1 94.94 381 HIS B O 1
ATOM 8652 N N . CYS B 1 382 ? 1.023 -16.828 -22.125 1 93.5 382 CYS B N 1
ATOM 8653 C CA . CYS B 1 382 ? 2.447 -16.516 -22.078 1 93.5 382 CYS B CA 1
ATOM 8654 C C . CYS B 1 382 ? 3.23 -17.641 -21.406 1 93.5 382 CYS B C 1
ATOM 8656 O O . CYS B 1 382 ? 4.426 -17.797 -21.656 1 93.5 382 CYS B O 1
ATOM 8658 N N . THR B 1 383 ? 2.553 -18.422 -20.609 1 96.06 383 THR B N 1
ATOM 8659 C CA . THR B 1 383 ? 3.221 -19.531 -19.938 1 96.06 383 THR B CA 1
ATOM 8660 C C . THR B 1 383 ? 3.781 -20.516 -20.953 1 96.06 383 THR B C 1
ATOM 8662 O O . THR B 1 383 ? 4.773 -21.203 -20.672 1 96.06 383 THR B O 1
ATOM 8665 N N . MET B 1 384 ? 3.125 -20.578 -22.109 1 96.69 384 MET B N 1
ATOM 8666 C CA . MET B 1 384 ? 3.551 -21.484 -23.172 1 96.69 384 MET B CA 1
ATOM 8667 C C . MET B 1 384 ? 4.289 -20.734 -24.266 1 96.69 384 MET B C 1
ATOM 8669 O O . MET B 1 384 ? 4.355 -21.203 -25.406 1 96.69 384 MET B O 1
ATOM 8673 N N . GLY B 1 385 ? 4.785 -19.594 -23.906 1 95.69 385 GLY B N 1
ATOM 8674 C CA . GLY B 1 385 ? 5.492 -18.734 -24.859 1 95.69 385 GLY B CA 1
ATOM 8675 C C . GLY B 1 385 ? 4.637 -17.609 -25.391 1 95.69 385 GLY B C 1
ATOM 8676 O O . GLY B 1 385 ? 3.445 -17.797 -25.656 1 95.69 385 GLY B O 1
ATOM 8677 N N . CYS B 1 386 ? 5.25 -16.516 -25.562 1 94.75 386 CYS B N 1
ATOM 8678 C CA . CYS B 1 386 ? 4.531 -15.328 -26.016 1 94.75 386 CYS B CA 1
ATOM 8679 C C . CYS B 1 386 ? 4.578 -15.195 -27.531 1 94.75 386 CYS B C 1
ATOM 8681 O O . CYS B 1 386 ? 5.648 -15 -28.109 1 94.75 386 CYS B O 1
ATOM 8683 N N . HIS B 1 387 ? 3.461 -15.133 -28.141 1 93.44 387 HIS B N 1
ATOM 8684 C CA . HIS B 1 387 ? 3.404 -15.117 -29.609 1 93.44 387 HIS B CA 1
ATOM 8685 C C . HIS B 1 387 ? 3.588 -13.703 -30.141 1 93.44 387 HIS B C 1
ATOM 8687 O O . HIS B 1 387 ? 3.975 -13.523 -31.297 1 93.44 387 HIS B O 1
ATOM 8693 N N . SER B 1 388 ? 3.316 -12.734 -29.297 1 92.94 388 SER B N 1
ATOM 8694 C CA . SER B 1 388 ? 3.336 -11.359 -29.781 1 92.94 388 SER B CA 1
ATOM 8695 C C . SER B 1 388 ? 4.699 -10.711 -29.547 1 92.94 388 SER B C 1
ATOM 8697 O O . SER B 1 388 ? 4.953 -9.602 -30.031 1 92.94 388 SER B O 1
ATOM 8699 N N . THR B 1 389 ? 5.57 -11.336 -28.797 1 94.5 389 THR B N 1
ATOM 8700 C CA . THR B 1 389 ? 6.871 -10.797 -28.422 1 94.5 389 THR B CA 1
ATOM 8701 C C . THR B 1 389 ? 6.707 -9.516 -27.594 1 94.5 389 THR B C 1
ATOM 8703 O O . THR B 1 389 ? 7.652 -8.742 -27.453 1 94.5 389 THR B O 1
ATOM 8706 N N . GLY B 1 390 ? 5.473 -9.297 -27.141 1 93.94 390 GLY B N 1
ATOM 8707 C CA . GLY B 1 390 ? 5.191 -8.133 -26.328 1 93.94 390 GLY B CA 1
ATOM 8708 C C . GLY B 1 390 ? 5.867 -8.18 -24.969 1 93.94 390 GLY B C 1
ATOM 8709 O O . GLY B 1 390 ? 6.223 -7.141 -24.406 1 93.94 390 GLY B O 1
ATOM 8710 N N . LYS B 1 391 ? 5.953 -9.328 -24.391 1 95.88 391 LYS B N 1
ATOM 8711 C CA . LYS B 1 391 ? 6.695 -9.5 -23.156 1 95.88 391 LYS B CA 1
ATOM 8712 C C . LYS B 1 391 ? 8.195 -9.305 -23.375 1 95.88 391 LYS B C 1
ATOM 8714 O O . LYS B 1 391 ? 8.812 -10.047 -24.156 1 95.88 391 LYS B O 1
ATOM 8719 N N . LYS B 1 392 ? 8.711 -8.297 -22.703 1 97.5 392 LYS B N 1
ATOM 8720 C CA . LYS B 1 392 ? 10.109 -7.941 -22.922 1 97.5 392 LYS B CA 1
ATOM 8721 C C . LYS B 1 392 ? 11 -8.617 -21.875 1 97.5 392 LYS B C 1
ATOM 8723 O O . LYS B 1 392 ? 11.688 -7.938 -21.109 1 97.5 392 LYS B O 1
ATOM 8728 N N . GLY B 1 393 ? 11.055 -9.977 -21.969 1 96.38 393 GLY B N 1
ATOM 8729 C CA . GLY B 1 393 ? 11.977 -10.758 -21.156 1 96.38 393 GLY B CA 1
ATOM 8730 C C . GLY B 1 393 ? 13.383 -10.812 -21.734 1 96.38 393 GLY B C 1
ATOM 8731 O O . GLY B 1 393 ? 13.742 -9.992 -22.578 1 96.38 393 GLY B O 1
ATOM 8732 N N . PRO B 1 394 ? 14.242 -11.719 -21.266 1 98.06 394 PRO B N 1
ATOM 8733 C CA . PRO B 1 394 ? 15.625 -11.797 -21.734 1 98.06 394 PRO B CA 1
ATOM 8734 C C . PRO B 1 394 ? 15.727 -11.945 -23.25 1 98.06 394 PRO B C 1
ATOM 8736 O O . PRO B 1 394 ? 16.578 -11.312 -23.875 1 98.06 394 PRO B O 1
ATOM 8739 N N . THR B 1 395 ? 14.828 -12.727 -23.906 1 97.75 395 THR B N 1
ATOM 8740 C CA . THR B 1 395 ? 14.938 -13.055 -25.328 1 97.75 395 THR B CA 1
ATOM 8741 C C . THR B 1 395 ? 14.602 -11.836 -26.188 1 97.75 395 THR B C 1
ATOM 8743 O O . THR B 1 395 ? 15.133 -11.688 -27.281 1 97.75 395 THR B O 1
ATOM 8746 N N . GLU B 1 396 ? 13.711 -11 -25.672 1 97.38 396 GLU B N 1
ATOM 8747 C CA . GLU B 1 396 ? 13.219 -9.898 -26.5 1 97.38 396 GLU B CA 1
ATOM 8748 C C . GLU B 1 396 ? 13.891 -8.586 -26.125 1 97.38 396 GLU B C 1
ATOM 8750 O O . GLU B 1 396 ? 13.633 -7.547 -26.734 1 97.38 396 GLU B O 1
ATOM 8755 N N . SER B 1 397 ? 14.719 -8.578 -25.156 1 97.75 397 SER B N 1
ATOM 8756 C CA . SER B 1 397 ? 15.391 -7.355 -24.75 1 97.75 397 SER B CA 1
ATOM 8757 C C . SER B 1 397 ? 16.891 -7.578 -24.594 1 97.75 397 SER B C 1
ATOM 8759 O O . SER B 1 397 ? 17.656 -7.352 -25.531 1 97.75 397 SER B O 1
ATOM 8761 N N . TRP B 1 398 ? 17.344 -8.242 -23.641 1 98.75 398 TRP B N 1
ATOM 8762 C CA . TRP B 1 398 ? 18.719 -8.266 -23.188 1 98.75 398 TRP B CA 1
ATOM 8763 C C . TRP B 1 398 ? 19.578 -9.141 -24.094 1 98.75 398 TRP B C 1
ATOM 8765 O O . TRP B 1 398 ? 20.672 -8.734 -24.516 1 98.75 398 TRP B O 1
ATOM 8775 N N . LEU B 1 399 ? 19.141 -10.336 -24.375 1 98.81 399 LEU B N 1
ATOM 8776 C CA . LEU B 1 399 ? 19.906 -11.227 -25.234 1 98.81 399 LEU B CA 1
ATOM 8777 C C . LEU B 1 399 ? 19.953 -10.688 -26.672 1 98.81 399 LEU B C 1
ATOM 8779 O O . LEU B 1 399 ? 20.938 -10.875 -27.375 1 98.81 399 LEU B O 1
ATOM 8783 N N . ALA B 1 400 ? 18.828 -10.078 -27.062 1 98.62 400 ALA B N 1
ATOM 8784 C CA . ALA B 1 400 ? 18.828 -9.422 -28.375 1 98.62 400 ALA B CA 1
ATOM 8785 C C . ALA B 1 400 ? 19.891 -8.32 -28.422 1 98.62 400 ALA B C 1
ATOM 8787 O O . ALA B 1 400 ? 20.625 -8.211 -29.406 1 98.62 400 ALA B O 1
ATOM 8788 N N . ASP B 1 401 ? 19.938 -7.523 -27.391 1 98.81 401 ASP B N 1
ATOM 8789 C CA . ASP B 1 401 ? 20.938 -6.469 -27.312 1 98.81 401 ASP B CA 1
ATOM 8790 C C . ASP B 1 401 ? 22.344 -7.055 -27.297 1 98.81 401 ASP B C 1
ATOM 8792 O O . ASP B 1 401 ? 23.266 -6.492 -27.906 1 98.81 401 ASP B O 1
ATOM 8796 N N . ALA B 1 402 ? 22.531 -8.117 -26.562 1 98.88 402 ALA B N 1
ATOM 8797 C CA . ALA B 1 402 ? 23.828 -8.789 -26.531 1 98.88 402 ALA B CA 1
ATOM 8798 C C . ALA B 1 402 ? 24.25 -9.258 -27.922 1 98.88 402 ALA B C 1
ATOM 8800 O O . ALA B 1 402 ? 25.406 -9.102 -28.312 1 98.88 402 ALA B O 1
ATOM 8801 N N . ALA B 1 403 ? 23.297 -9.828 -28.641 1 98.81 403 ALA B N 1
ATOM 8802 C CA . ALA B 1 403 ? 23.562 -10.289 -30 1 98.81 403 ALA B CA 1
ATOM 8803 C C . ALA B 1 403 ? 24 -9.141 -30.891 1 98.81 403 ALA B C 1
ATOM 8805 O O . ALA B 1 403 ? 24.984 -9.266 -31.641 1 98.81 403 ALA B O 1
ATOM 8806 N N . LYS B 1 404 ? 23.281 -8.062 -30.812 1 98.56 404 LYS B N 1
ATOM 8807 C CA . LYS B 1 404 ? 23.609 -6.879 -31.609 1 98.56 404 LYS B CA 1
ATOM 8808 C C . LYS B 1 404 ? 25 -6.352 -31.266 1 98.56 404 LYS B C 1
ATOM 8810 O O . LYS B 1 404 ? 25.672 -5.773 -32.125 1 98.56 404 LYS B O 1
ATOM 8815 N N . ALA B 1 405 ? 25.406 -6.629 -30.016 1 98.69 405 ALA B N 1
ATOM 8816 C CA . ALA B 1 405 ? 26.703 -6.141 -29.547 1 98.69 405 ALA B CA 1
ATOM 8817 C C . ALA B 1 405 ? 27.812 -7.148 -29.828 1 98.69 405 ALA B C 1
ATOM 8819 O O . ALA B 1 405 ? 28.969 -6.938 -29.469 1 98.69 405 ALA B O 1
ATOM 8820 N N . GLY B 1 406 ? 27.5 -8.273 -30.422 1 98.44 406 GLY B N 1
ATOM 8821 C CA . GLY B 1 406 ? 28.531 -9.18 -30.922 1 98.44 406 GLY B CA 1
ATOM 8822 C C . GLY B 1 406 ? 28.656 -10.438 -30.078 1 98.44 406 GLY B C 1
ATOM 8823 O O . GLY B 1 406 ? 29.531 -11.273 -30.359 1 98.44 406 GLY B O 1
ATOM 8824 N N . ALA B 1 407 ? 27.828 -10.641 -29.125 1 98.75 407 ALA B N 1
ATOM 8825 C CA . ALA B 1 407 ? 27.891 -11.867 -28.328 1 98.75 407 ALA B CA 1
ATOM 8826 C C . ALA B 1 407 ? 27.547 -13.086 -29.188 1 98.75 407 ALA B C 1
ATOM 8828 O O . ALA B 1 407 ? 26.75 -12.984 -30.125 1 98.75 407 ALA B O 1
ATOM 8829 N N . THR B 1 408 ? 28.094 -14.203 -28.828 1 98.62 408 THR B N 1
ATOM 8830 C CA . THR B 1 408 ? 27.797 -15.469 -29.484 1 98.62 408 THR B CA 1
ATOM 8831 C C . THR B 1 408 ? 27.031 -16.406 -28.547 1 98.62 408 THR B C 1
ATOM 8833 O O . THR B 1 408 ? 27.062 -16.219 -27.328 1 98.62 408 THR B O 1
ATOM 8836 N N . PHE B 1 409 ? 26.391 -17.328 -29.203 1 98.81 409 PHE B N 1
ATOM 8837 C CA . PHE B 1 409 ? 25.484 -18.156 -28.422 1 98.81 409 PHE B CA 1
ATOM 8838 C C . PHE B 1 409 ? 25.641 -19.625 -28.766 1 98.81 409 PHE B C 1
ATOM 8840 O O . PHE B 1 409 ? 25.984 -19.969 -29.906 1 98.81 409 PHE B O 1
ATOM 8847 N N . MET B 1 410 ? 25.406 -20.453 -27.781 1 98.38 410 MET B N 1
ATOM 8848 C CA . MET B 1 410 ? 25.391 -21.906 -27.969 1 98.38 410 MET B CA 1
ATOM 8849 C C . MET B 1 410 ? 24.219 -22.531 -27.203 1 98.38 410 MET B C 1
ATOM 8851 O O . MET B 1 410 ? 24.156 -22.422 -25.984 1 98.38 410 MET B O 1
ATOM 8855 N N . GLU B 1 411 ? 23.25 -23.109 -27.922 1 97.75 411 GLU B N 1
ATOM 8856 C CA . GLU B 1 411 ? 22.172 -23.875 -27.312 1 97.75 411 GLU B CA 1
ATOM 8857 C C . GLU B 1 411 ? 22.531 -25.359 -27.234 1 97.75 411 GLU B C 1
ATOM 8859 O O . GLU B 1 411 ? 23.484 -25.812 -27.859 1 97.75 411 GLU B O 1
ATOM 8864 N N . GLY B 1 412 ? 21.812 -26.109 -26.344 1 96.69 412 GLY B N 1
ATOM 8865 C CA . GLY B 1 412 ? 22.016 -27.547 -26.234 1 96.69 412 GLY B CA 1
ATOM 8866 C C . GLY B 1 412 ? 23.328 -27.922 -25.562 1 96.69 412 GLY B C 1
ATOM 8867 O O . GLY B 1 412 ? 23.812 -29.047 -25.719 1 96.69 412 GLY B O 1
ATOM 8868 N N . PHE B 1 413 ? 23.953 -27.016 -24.906 1 98.19 413 PHE B N 1
ATOM 8869 C CA . PHE B 1 413 ? 25.234 -27.266 -24.25 1 98.19 413 PHE B CA 1
ATOM 8870 C C . PHE B 1 413 ? 25.047 -27.375 -22.75 1 98.19 413 PHE B C 1
ATOM 8872 O O . PHE B 1 413 ? 24.891 -26.359 -22.062 1 98.19 413 PHE B O 1
ATOM 8879 N N . ARG B 1 414 ? 25.094 -28.547 -22.234 1 98 414 ARG B N 1
ATOM 8880 C CA . ARG B 1 414 ? 25.047 -28.781 -20.797 1 98 414 ARG B CA 1
ATOM 8881 C C . ARG B 1 414 ? 26.438 -28.734 -20.188 1 98 414 ARG B C 1
ATOM 8883 O O . ARG B 1 414 ? 27.25 -29.625 -20.422 1 98 414 ARG B O 1
ATOM 8890 N N . VAL B 1 415 ? 26.703 -27.703 -19.406 1 98.81 415 VAL B N 1
ATOM 8891 C CA . VAL B 1 415 ? 28 -27.578 -18.719 1 98.81 415 VAL B CA 1
ATOM 8892 C C . VAL B 1 415 ? 28.062 -28.562 -17.562 1 98.81 415 VAL B C 1
ATOM 8894 O O . VAL B 1 415 ? 27.156 -28.609 -16.719 1 98.81 415 VAL B O 1
ATOM 8897 N N . ASP B 1 416 ? 29.156 -29.281 -17.484 1 98.12 416 ASP B N 1
ATOM 8898 C CA . ASP B 1 416 ? 29.344 -30.281 -16.422 1 98.12 416 ASP B CA 1
ATOM 8899 C C . ASP B 1 416 ? 30.125 -29.688 -15.25 1 98.12 416 ASP B C 1
ATOM 8901 O O . ASP B 1 416 ? 29.797 -29.969 -14.094 1 98.12 416 ASP B O 1
ATOM 8905 N N . LYS B 1 417 ? 31.141 -28.938 -15.586 1 98.25 417 LYS B N 1
ATOM 8906 C CA . LYS B 1 417 ? 31.906 -28.359 -14.492 1 98.25 417 LYS B CA 1
ATOM 8907 C C . LYS B 1 417 ? 32.719 -27.141 -14.969 1 98.25 417 LYS B C 1
ATOM 8909 O O . LYS B 1 417 ? 32.938 -26.984 -16.172 1 98.25 417 LYS B O 1
ATOM 8914 N N . VAL B 1 418 ? 33.062 -26.328 -14.062 1 98.75 418 VAL B N 1
ATOM 8915 C CA . VAL B 1 418 ? 33.969 -25.203 -14.258 1 98.75 418 VAL B CA 1
ATOM 8916 C C . VAL B 1 418 ? 35.406 -25.688 -14.148 1 98.75 418 VAL B C 1
ATOM 8918 O O . VAL B 1 418 ? 35.719 -26.516 -13.305 1 98.75 418 VAL B O 1
ATOM 8921 N N . LEU B 1 419 ? 36.219 -25.141 -15 1 98.31 419 LEU B N 1
ATOM 8922 C CA . LEU B 1 419 ? 37.656 -25.453 -14.977 1 98.31 419 LEU B CA 1
ATOM 8923 C C . LEU B 1 419 ? 38.438 -24.406 -14.203 1 98.31 419 LEU B C 1
ATOM 8925 O O . LEU B 1 419 ? 38.125 -23.219 -14.266 1 98.31 419 LEU B O 1
ATOM 8929 N N . PHE B 1 420 ? 39.5 -24.906 -13.492 1 97.75 420 PHE B N 1
ATOM 8930 C CA . PHE B 1 420 ? 40.312 -24 -12.688 1 97.75 420 PHE B CA 1
ATOM 8931 C C . PHE B 1 420 ? 41.812 -24.188 -13 1 97.75 420 PHE B C 1
ATOM 8933 O O . PHE B 1 420 ? 42.25 -25.297 -13.242 1 97.75 420 PHE B O 1
ATOM 8940 N N . ASP B 1 421 ? 42.469 -23.094 -12.984 1 95.44 421 ASP B N 1
ATOM 8941 C CA . ASP B 1 421 ? 43.938 -23.094 -12.891 1 95.44 421 ASP B CA 1
ATOM 8942 C C . ASP B 1 421 ? 44.375 -22.828 -11.453 1 95.44 421 ASP B C 1
ATOM 8944 O O . ASP B 1 421 ? 43.875 -21.922 -10.797 1 95.44 421 ASP B O 1
ATOM 8948 N N . ASN B 1 422 ? 45.219 -23.688 -10.961 1 90.38 422 ASN B N 1
ATOM 8949 C CA . ASN B 1 422 ? 45.781 -23.484 -9.625 1 90.38 422 ASN B CA 1
ATOM 8950 C C . ASN B 1 422 ? 46.969 -22.547 -9.664 1 90.38 422 ASN B C 1
ATOM 8952 O O . ASN B 1 422 ? 47.969 -22.859 -10.297 1 90.38 422 ASN B O 1
ATOM 8956 N N . THR B 1 423 ? 46.719 -21.469 -9.07 1 87.5 423 THR B N 1
ATOM 8957 C CA . THR B 1 423 ? 47.812 -20.516 -8.984 1 87.5 423 THR B CA 1
ATOM 8958 C C . THR B 1 423 ? 48.219 -20.281 -7.535 1 87.5 423 THR B C 1
ATOM 8960 O O . THR B 1 423 ? 47.562 -20.781 -6.613 1 87.5 423 THR B O 1
ATOM 8963 N N . LYS B 1 424 ? 49.344 -19.578 -7.301 1 83 424 LYS B N 1
ATOM 8964 C CA . LYS B 1 424 ? 49.781 -19.219 -5.957 1 83 424 LYS B CA 1
ATOM 8965 C C . LYS B 1 424 ? 48.719 -18.422 -5.215 1 83 424 LYS B C 1
ATOM 8967 O O . LYS B 1 424 ? 48.625 -18.5 -3.986 1 83 424 LYS B O 1
ATOM 8972 N N . GLY B 1 425 ? 47.875 -17.734 -5.941 1 76.25 425 GLY B N 1
ATOM 8973 C CA . GLY B 1 425 ? 46.812 -16.922 -5.348 1 76.25 425 GLY B CA 1
ATOM 8974 C C . GLY B 1 425 ? 45.5 -17.641 -5.191 1 76.25 425 GLY B C 1
ATOM 8975 O O . GLY B 1 425 ? 44.5 -17.047 -4.773 1 76.25 425 GLY B O 1
ATOM 8976 N N . GLY B 1 426 ? 45.5 -18.922 -5.531 1 84.31 426 GLY B N 1
ATOM 8977 C CA . GLY B 1 426 ? 44.281 -19.672 -5.352 1 84.31 426 GLY B CA 1
ATOM 8978 C C . GLY B 1 426 ? 43.719 -20.203 -6.656 1 84.31 426 GLY B C 1
ATOM 8979 O O . GLY B 1 426 ? 44.438 -20.297 -7.66 1 84.31 426 GLY B O 1
ATOM 8980 N N . GLN B 1 427 ? 42.5 -20.641 -6.676 1 93.19 427 GLN B N 1
ATOM 8981 C CA . GLN B 1 427 ? 41.812 -21.219 -7.844 1 93.19 427 GLN B CA 1
ATOM 8982 C C . GLN B 1 427 ? 41.281 -20.125 -8.766 1 93.19 427 GLN B C 1
ATOM 8984 O O . GLN B 1 427 ? 40.469 -19.297 -8.352 1 93.19 427 GLN B O 1
ATOM 8989 N N . VAL B 1 428 ? 41.812 -20.109 -9.961 1 97.06 428 VAL B N 1
ATOM 8990 C CA . VAL B 1 428 ? 41.344 -19.156 -10.961 1 97.06 428 VAL B CA 1
ATOM 8991 C C . VAL B 1 428 ? 40.531 -19.859 -12.031 1 97.06 428 VAL B C 1
ATOM 8993 O O . VAL B 1 428 ? 41 -20.797 -12.672 1 97.06 428 VAL B O 1
ATOM 8996 N N . ALA B 1 429 ? 39.281 -19.422 -12.227 1 98.25 429 ALA B N 1
ATOM 8997 C CA . ALA B 1 429 ? 38.469 -20.016 -13.258 1 98.25 429 ALA B CA 1
ATOM 8998 C C . ALA B 1 429 ? 39.062 -19.812 -14.648 1 98.25 429 ALA B C 1
ATOM 9000 O O . ALA B 1 429 ? 39.531 -18.719 -14.977 1 98.25 429 ALA B O 1
ATOM 9001 N N . SER B 1 430 ? 39.062 -20.875 -15.422 1 98.31 430 SER B N 1
ATOM 9002 C CA . SER B 1 430 ? 39.719 -20.797 -16.719 1 98.31 430 SER B CA 1
ATOM 9003 C C . SER B 1 430 ? 38.781 -21.25 -17.844 1 98.31 430 SER B C 1
ATOM 9005 O O . SER B 1 430 ? 39.188 -21.359 -19 1 98.31 430 SER B O 1
ATOM 9007 N N . GLY B 1 431 ? 37.562 -21.562 -17.547 1 98.62 431 GLY B N 1
ATOM 9008 C CA . GLY B 1 431 ? 36.594 -21.984 -18.531 1 98.62 431 GLY B CA 1
ATOM 9009 C C . GLY B 1 431 ? 35.625 -23.016 -18 1 98.62 431 GLY B C 1
ATOM 9010 O O . GLY B 1 431 ? 35.406 -23.109 -16.797 1 98.62 431 GLY B O 1
ATOM 9011 N N . VAL B 1 432 ? 34.938 -23.672 -19 1 98.88 432 VAL B N 1
ATOM 9012 C CA . VAL B 1 432 ? 34 -24.719 -18.641 1 98.88 432 VAL B CA 1
ATOM 9013 C C . VAL B 1 432 ? 34.125 -25.891 -19.609 1 98.88 432 VAL B C 1
ATOM 9015 O O . VAL B 1 432 ? 34.656 -25.734 -20.703 1 98.88 432 VAL B O 1
ATOM 9018 N N . GLU B 1 433 ? 33.688 -26.984 -19.203 1 98.69 433 GLU B N 1
ATOM 9019 C CA . GLU B 1 433 ? 33.562 -28.156 -20.078 1 98.69 433 GLU B CA 1
ATOM 9020 C C . GLU B 1 433 ? 32.188 -28.781 -19.953 1 98.69 433 GLU B C 1
ATOM 9022 O O . GLU B 1 433 ? 31.516 -28.672 -18.922 1 98.69 433 GLU B O 1
ATOM 9027 N N . GLY B 1 434 ? 31.734 -29.359 -21.047 1 98.38 434 GLY B N 1
ATOM 9028 C CA . GLY B 1 434 ? 30.422 -29.953 -21.062 1 98.38 434 GLY B CA 1
ATOM 9029 C C . GLY B 1 434 ? 30.141 -30.75 -22.328 1 98.38 434 GLY B C 1
ATOM 9030 O O . GLY B 1 434 ? 31.062 -31.141 -23.047 1 98.38 434 GLY B O 1
ATOM 9031 N N . THR B 1 435 ? 28.891 -31.016 -22.453 1 97.31 435 THR B N 1
ATOM 9032 C CA . THR B 1 435 ? 28.438 -31.781 -23.594 1 97.31 435 THR B CA 1
ATOM 9033 C C . THR B 1 435 ? 27.438 -30.984 -24.438 1 97.31 435 THR B C 1
ATOM 9035 O O . THR B 1 435 ? 26.438 -30.484 -23.906 1 97.31 435 THR B O 1
ATOM 9038 N N . TRP B 1 436 ? 27.703 -30.828 -25.672 1 97.06 436 TRP B N 1
ATOM 9039 C CA . TRP B 1 436 ? 26.812 -30.188 -26.641 1 97.06 436 TRP B CA 1
ATOM 9040 C C . TRP B 1 436 ? 25.984 -31.25 -27.375 1 97.06 436 TRP B C 1
ATOM 9042 O O . TRP B 1 436 ? 26.516 -32.25 -27.812 1 97.06 436 TRP B O 1
ATOM 9052 N N . THR B 1 437 ? 24.719 -31.094 -27.406 1 94.5 437 THR B N 1
ATOM 9053 C CA . THR B 1 437 ? 23.812 -31.938 -28.188 1 94.5 437 THR B CA 1
ATOM 9054 C C . THR B 1 437 ? 23.141 -31.141 -29.297 1 94.5 437 THR B C 1
ATOM 9056 O O . THR B 1 437 ? 22.453 -30.156 -29.031 1 94.5 437 THR B O 1
ATOM 9059 N N . SER B 1 438 ? 23.359 -31.547 -30.547 1 92.31 438 SER B N 1
ATOM 9060 C CA . SER B 1 438 ? 22.781 -30.844 -31.688 1 92.31 438 SER B CA 1
ATOM 9061 C C . SER B 1 438 ? 21.281 -31.078 -31.781 1 92.31 438 SER B C 1
ATOM 9063 O O . SER B 1 438 ? 20.75 -32 -31.172 1 92.31 438 SER B O 1
ATOM 9065 N N . ARG B 1 439 ? 20.609 -30.172 -32.469 1 90.38 439 ARG B N 1
ATOM 9066 C CA . ARG B 1 439 ? 19.25 -30.5 -32.906 1 90.38 439 ARG B CA 1
ATOM 9067 C C . ARG B 1 439 ? 19.25 -31.703 -33.844 1 90.38 439 ARG B C 1
ATOM 9069 O O . ARG B 1 439 ? 20.281 -32.062 -34.406 1 90.38 439 ARG B O 1
ATOM 9076 N N . ASP B 1 440 ? 18.094 -32.312 -33.969 1 82.62 440 ASP B N 1
ATOM 9077 C CA . ASP B 1 440 ? 18.016 -33.469 -34.812 1 82.62 440 ASP B CA 1
ATOM 9078 C C . ASP B 1 440 ? 18.109 -33.094 -36.281 1 82.62 440 ASP B C 1
ATOM 9080 O O . ASP B 1 440 ? 18.312 -31.906 -36.625 1 82.62 440 ASP B O 1
ATOM 9084 N N . SER B 1 441 ? 18 -34.094 -37.125 1 70.62 441 SER B N 1
ATOM 9085 C CA . SER B 1 441 ? 18.266 -33.906 -38.562 1 70.62 441 SER B CA 1
ATOM 9086 C C . SER B 1 441 ? 17.25 -32.938 -39.188 1 70.62 441 SER B C 1
ATOM 9088 O O . SER B 1 441 ? 17.516 -32.375 -40.25 1 70.62 441 SER B O 1
ATOM 9090 N N . TYR B 1 442 ? 16.234 -32.812 -38.469 1 66.31 442 TYR B N 1
ATOM 9091 C CA . TYR B 1 442 ? 15.211 -31.906 -38.969 1 66.31 442 TYR B CA 1
ATOM 9092 C C . TYR B 1 442 ? 15.086 -30.672 -38.094 1 66.31 442 TYR B C 1
ATOM 9094 O O . TYR B 1 442 ? 14.008 -30.062 -38.031 1 66.31 442 TYR B O 1
ATOM 9102 N N . LEU B 1 443 ? 16.125 -30.469 -37.406 1 67.19 443 LEU B N 1
ATOM 9103 C CA . LEU B 1 443 ? 16.266 -29.266 -36.594 1 67.19 443 LEU B CA 1
ATOM 9104 C C . LEU B 1 443 ? 15.273 -29.266 -35.438 1 67.19 443 LEU B C 1
ATOM 9106 O O . LEU B 1 443 ? 14.898 -28.203 -34.938 1 67.19 443 LEU B O 1
ATOM 9110 N N . GLY B 1 444 ? 14.922 -30.578 -35.25 1 70.31 444 GLY B N 1
ATOM 9111 C CA . GLY B 1 444 ? 14.055 -30.75 -34.094 1 70.31 444 GLY B CA 1
ATOM 9112 C C . GLY B 1 444 ? 14.758 -31.359 -32.906 1 70.31 444 GLY B C 1
ATOM 9113 O O . GLY B 1 444 ? 15.984 -31.328 -32.812 1 70.31 444 GLY B O 1
ATOM 9114 N N . LEU B 1 445 ? 14.055 -31.656 -31.859 1 72.19 445 LEU B N 1
ATOM 9115 C CA . LEU B 1 445 ? 14.625 -32.219 -30.641 1 72.19 445 LEU B CA 1
ATOM 9116 C C . LEU B 1 445 ? 14.109 -33.625 -30.391 1 72.19 445 LEU B C 1
ATOM 9118 O O . LEU B 1 445 ? 13.898 -34.031 -29.25 1 72.19 445 LEU B O 1
ATOM 9122 N N . SER B 1 446 ? 13.836 -34.312 -31.5 1 68.5 446 SER B N 1
ATOM 9123 C CA . SER B 1 446 ? 13.336 -35.688 -31.375 1 68.5 446 SER B CA 1
ATOM 9124 C C . SER B 1 446 ? 14.453 -36.625 -30.953 1 68.5 446 SER B C 1
ATOM 9126 O O . SER B 1 446 ? 14.18 -37.719 -30.484 1 68.5 446 SER B O 1
ATOM 9128 N N . GLY B 1 447 ? 15.703 -36.188 -31.125 1 68.62 447 GLY B N 1
ATOM 9129 C CA . GLY B 1 447 ? 16.844 -37 -30.781 1 68.62 447 GLY B CA 1
ATOM 9130 C C . GLY B 1 447 ? 17.344 -37.875 -31.938 1 68.62 447 GLY B C 1
ATOM 9131 O O . GLY B 1 447 ? 18.469 -38.375 -31.906 1 68.62 447 GLY B O 1
ATOM 9132 N N . GLU B 1 448 ? 16.469 -38 -32.875 1 72.81 448 GLU B N 1
ATOM 9133 C CA . GLU B 1 448 ? 16.891 -38.844 -34 1 72.81 448 GLU B CA 1
ATOM 9134 C C . GLU B 1 448 ? 18 -38.156 -34.812 1 72.81 448 GLU B C 1
ATOM 9136 O O . GLU B 1 448 ? 17.781 -37.125 -35.406 1 72.81 448 GLU B O 1
ATOM 9141 N N . GLY B 1 449 ? 19.141 -38.719 -34.656 1 77.38 449 GLY B N 1
ATOM 9142 C CA . GLY B 1 449 ? 20.234 -38.188 -35.438 1 77.38 449 GLY B CA 1
ATOM 9143 C C . GLY B 1 449 ? 21 -37.094 -34.719 1 77.38 449 GLY B C 1
ATOM 9144 O O . GLY B 1 449 ? 21.906 -36.5 -35.281 1 77.38 449 GLY B O 1
ATOM 9145 N N . ALA B 1 450 ? 20.562 -36.781 -33.562 1 87.25 450 ALA B N 1
ATOM 9146 C CA . ALA B 1 450 ? 21.281 -35.781 -32.781 1 87.25 450 ALA B CA 1
ATOM 9147 C C . ALA B 1 450 ? 22.703 -36.25 -32.469 1 87.25 450 ALA B C 1
ATOM 9149 O O . ALA B 1 450 ? 22.922 -37.438 -32.188 1 87.25 450 ALA B O 1
ATOM 9150 N N . ARG B 1 451 ? 23.594 -35.375 -32.562 1 89.31 451 ARG B N 1
ATOM 9151 C CA . ARG B 1 451 ? 25 -35.656 -32.25 1 89.31 451 ARG B CA 1
ATOM 9152 C C . ARG B 1 451 ? 25.406 -35 -30.938 1 89.31 451 ARG B C 1
ATOM 9154 O O . ARG B 1 451 ? 24.984 -33.875 -30.625 1 89.31 451 ARG B O 1
ATOM 9161 N N . LYS B 1 452 ? 26.156 -35.75 -30.234 1 93.06 452 LYS B N 1
ATOM 9162 C CA . LYS B 1 452 ? 26.734 -35.25 -28.984 1 93.06 452 LYS B CA 1
ATOM 9163 C C . LYS B 1 452 ? 28.234 -35.062 -29.109 1 93.06 452 LYS B C 1
ATOM 9165 O O . LYS B 1 452 ? 28.922 -35.844 -29.75 1 93.06 452 LYS B O 1
ATOM 9170 N N . ARG B 1 453 ? 28.672 -33.906 -28.594 1 95.12 453 ARG B N 1
ATOM 9171 C CA . ARG B 1 453 ? 30.094 -33.562 -28.641 1 95.12 453 ARG B CA 1
ATOM 9172 C C . ARG B 1 453 ? 30.562 -33 -27.297 1 95.12 453 ARG B C 1
ATOM 9174 O O . ARG B 1 453 ? 29.844 -32.219 -26.672 1 95.12 453 ARG B O 1
ATOM 9181 N N . LYS B 1 454 ? 31.719 -33.5 -26.844 1 97.31 454 LYS B N 1
ATOM 9182 C CA . LYS B 1 454 ? 32.344 -32.812 -25.719 1 97.31 454 LYS B CA 1
ATOM 9183 C C . LYS B 1 454 ? 32.969 -31.469 -26.156 1 97.31 454 LYS B C 1
ATOM 9185 O O . LYS B 1 454 ? 33.562 -31.375 -27.234 1 97.31 454 LYS B O 1
ATOM 9190 N N . VAL B 1 455 ? 32.719 -30.438 -25.406 1 98.31 455 VAL B N 1
ATOM 9191 C CA . VAL B 1 455 ? 33.219 -29.109 -25.734 1 98.31 455 VAL B CA 1
ATOM 9192 C C . VAL B 1 455 ? 33.906 -28.5 -24.531 1 98.31 455 VAL B C 1
ATOM 9194 O O . VAL B 1 455 ? 33.438 -28.625 -23.391 1 98.31 455 VAL B O 1
ATOM 9197 N N . ILE B 1 456 ? 35.094 -27.922 -24.734 1 98.56 456 ILE B N 1
ATOM 9198 C CA . ILE B 1 456 ? 35.812 -27.125 -23.734 1 98.56 456 ILE B CA 1
ATOM 9199 C C . ILE B 1 456 ? 35.812 -25.656 -24.156 1 98.56 456 ILE B C 1
ATOM 9201 O O . ILE B 1 456 ? 36.25 -25.312 -25.25 1 98.56 456 ILE B O 1
ATOM 9205 N N . VAL B 1 457 ? 35.219 -24.828 -23.375 1 98.81 457 VAL B N 1
ATOM 9206 C CA . VAL B 1 457 ? 35.281 -23.375 -23.594 1 98.81 457 VAL B CA 1
ATOM 9207 C C . VAL B 1 457 ? 36.312 -22.75 -22.688 1 98.81 457 VAL B C 1
ATOM 9209 O O . VAL B 1 457 ? 36.156 -22.688 -21.469 1 98.81 457 VAL B O 1
ATOM 9212 N N . LYS B 1 458 ? 37.375 -22.297 -23.156 1 98.56 458 LYS B N 1
ATOM 9213 C CA . LYS B 1 458 ? 38.375 -21.531 -22.406 1 98.56 458 LYS B CA 1
ATOM 9214 C C . LYS B 1 458 ? 37.969 -20.062 -22.281 1 98.56 458 LYS B C 1
ATOM 9216 O O . LYS B 1 458 ? 37.594 -19.438 -23.266 1 98.56 458 LYS B O 1
ATOM 9221 N N . ALA B 1 459 ? 38 -19.562 -21.109 1 98.56 459 ALA B N 1
ATOM 9222 C CA . ALA B 1 459 ? 37.562 -18.188 -20.859 1 98.56 459 ALA B CA 1
ATOM 9223 C C . ALA B 1 459 ? 38.344 -17.578 -19.703 1 98.56 459 ALA B C 1
ATOM 9225 O O . ALA B 1 459 ? 38.719 -18.281 -18.766 1 98.56 459 ALA B O 1
ATOM 9226 N N . LYS B 1 460 ? 38.531 -16.25 -19.703 1 96.75 460 LYS B N 1
ATOM 9227 C CA . LYS B 1 460 ? 39.188 -15.523 -18.625 1 96.75 460 LYS B CA 1
ATOM 9228 C C . LYS B 1 460 ? 38.312 -15.461 -17.375 1 96.75 460 LYS B C 1
ATOM 9230 O O . LYS B 1 460 ? 38.812 -15.438 -16.25 1 96.75 460 LYS B O 1
ATOM 9235 N N . LYS B 1 461 ? 37.062 -15.297 -17.609 1 98.62 461 LYS B N 1
ATOM 9236 C CA . LYS B 1 461 ? 36.062 -15.25 -16.547 1 98.62 461 LYS B CA 1
ATOM 9237 C C . LYS B 1 461 ? 34.906 -16.188 -16.844 1 98.62 461 LYS B C 1
ATOM 9239 O O . LYS B 1 461 ? 34.531 -16.406 -18 1 98.62 461 LYS B O 1
ATOM 9244 N N . VAL B 1 462 ? 34.312 -16.734 -15.789 1 98.94 462 VAL B N 1
ATOM 9245 C CA . VAL B 1 462 ? 33.156 -17.609 -15.875 1 98.94 462 VAL B CA 1
ATOM 9246 C C . VAL B 1 462 ? 32 -17.016 -15.047 1 98.94 462 VAL B C 1
ATOM 9248 O O . VAL B 1 462 ? 32.188 -16.703 -13.875 1 98.94 462 VAL B O 1
ATOM 9251 N N . VAL B 1 463 ? 30.859 -16.812 -15.648 1 98.94 463 VAL B N 1
ATOM 9252 C CA . VAL B 1 463 ? 29.672 -16.375 -14.945 1 98.94 463 VAL B CA 1
ATOM 9253 C C . VAL B 1 463 ? 28.625 -17.484 -14.938 1 98.94 463 VAL B C 1
ATOM 9255 O O . VAL B 1 463 ? 28.172 -17.938 -16 1 98.94 463 VAL B O 1
ATOM 9258 N N . VAL B 1 464 ? 28.297 -17.922 -13.781 1 98.94 464 VAL B N 1
ATOM 9259 C CA . VAL B 1 464 ? 27.266 -18.938 -13.594 1 98.94 464 VAL B CA 1
ATOM 9260 C C . VAL B 1 464 ? 25.906 -18.266 -13.43 1 98.94 464 VAL B C 1
ATOM 9262 O O . VAL B 1 464 ? 25.719 -17.453 -12.516 1 98.94 464 VAL B O 1
ATOM 9265 N N . ALA B 1 465 ? 24.953 -18.562 -14.281 1 98.88 465 ALA B N 1
ATOM 9266 C CA . ALA B 1 465 ? 23.594 -18.031 -14.258 1 98.88 465 ALA B CA 1
ATOM 9267 C C . ALA B 1 465 ? 22.578 -19.125 -14.602 1 98.88 465 ALA B C 1
ATOM 9269 O O . ALA B 1 465 ? 21.703 -18.906 -15.43 1 98.88 465 ALA B O 1
ATOM 9270 N N . CYS B 1 466 ? 22.719 -20.266 -13.977 1 98.38 466 CYS B N 1
ATOM 9271 C CA . CYS B 1 466 ? 21.922 -21.453 -14.273 1 98.38 466 CYS B CA 1
ATOM 9272 C C . CYS B 1 466 ? 20.594 -21.422 -13.508 1 98.38 466 CYS B C 1
ATOM 9274 O O . CYS B 1 466 ? 19.719 -22.25 -13.758 1 98.38 466 CYS B O 1
ATOM 9276 N N . GLY B 1 467 ? 20.422 -20.516 -12.586 1 98.25 467 GLY B N 1
ATOM 9277 C CA . GLY B 1 467 ? 19.25 -20.469 -11.734 1 98.25 467 GLY B CA 1
ATOM 9278 C C . GLY B 1 467 ? 19.469 -21.094 -10.375 1 98.25 467 GLY B C 1
ATOM 9279 O O . GLY B 1 467 ? 20.406 -21.875 -10.195 1 98.25 467 GLY B O 1
ATOM 9280 N N . SER B 1 468 ? 18.547 -20.906 -9.445 1 98.62 468 SER B N 1
ATOM 9281 C CA . SER B 1 468 ? 18.703 -21.266 -8.039 1 98.62 468 SER B CA 1
ATOM 9282 C C . SER B 1 468 ? 18.672 -22.781 -7.855 1 98.62 468 SER B C 1
ATOM 9284 O O . SER B 1 468 ? 19.125 -23.297 -6.836 1 98.62 468 SER B O 1
ATOM 9286 N N . LEU B 1 469 ? 18.141 -23.484 -8.828 1 98.44 469 LEU B N 1
ATOM 9287 C CA . LEU B 1 469 ? 18.094 -24.938 -8.727 1 98.44 469 LEU B CA 1
ATOM 9288 C C . LEU B 1 469 ? 19.359 -25.562 -9.273 1 98.44 469 LEU B C 1
ATOM 9290 O O . LEU B 1 469 ? 19.781 -26.641 -8.812 1 98.44 469 LEU B O 1
ATOM 9294 N N . GLN B 1 470 ? 20.031 -24.875 -10.211 1 98.44 470 GLN B N 1
ATOM 9295 C CA . GLN B 1 470 ? 21.094 -25.562 -10.945 1 98.44 470 GLN B CA 1
ATOM 9296 C C . GLN B 1 470 ? 22.453 -24.938 -10.656 1 98.44 470 GLN B C 1
ATOM 9298 O O . GLN B 1 470 ? 23.469 -25.625 -10.703 1 98.44 470 GLN B O 1
ATOM 9303 N N . SER B 1 471 ? 22.531 -23.625 -10.289 1 98.88 471 SER B N 1
ATOM 9304 C CA . SER B 1 471 ? 23.812 -22.969 -10.039 1 98.88 471 SER B CA 1
ATOM 9305 C C . SER B 1 471 ? 24.578 -23.656 -8.914 1 98.88 471 SER B C 1
ATOM 9307 O O . SER B 1 471 ? 25.766 -23.922 -9.047 1 98.88 471 SER B O 1
ATOM 9309 N N . PRO B 1 472 ? 23.891 -23.953 -7.777 1 98.81 472 PRO B N 1
ATOM 9310 C CA . PRO B 1 472 ? 24.641 -24.625 -6.727 1 98.81 472 PRO B CA 1
ATOM 9311 C C . PRO B 1 472 ? 25.172 -26 -7.168 1 98.81 472 PRO B C 1
ATOM 9313 O O . PRO B 1 472 ? 26.281 -26.391 -6.785 1 98.81 472 PRO B O 1
ATOM 9316 N N . LEU B 1 473 ? 24.391 -26.703 -7.965 1 98.62 473 LEU B N 1
ATOM 9317 C CA . LEU B 1 473 ? 24.812 -28.031 -8.406 1 98.62 473 LEU B CA 1
ATOM 9318 C C . LEU B 1 473 ? 26.047 -27.938 -9.312 1 98.62 473 LEU B C 1
ATOM 9320 O O . LEU B 1 473 ? 26.938 -28.781 -9.25 1 98.62 473 LEU B O 1
ATOM 9324 N N . LEU B 1 474 ? 26.031 -26.922 -10.188 1 98.81 474 LEU B N 1
ATOM 9325 C CA . LEU B 1 474 ? 27.203 -26.719 -11.023 1 98.81 474 LEU B CA 1
ATOM 9326 C C . LEU B 1 474 ? 28.438 -26.422 -10.164 1 98.81 474 LEU B C 1
ATOM 9328 O O . LEU B 1 474 ? 29.516 -26.953 -10.414 1 98.81 474 LEU B O 1
ATOM 9332 N N . LEU B 1 475 ? 28.297 -25.547 -9.164 1 98.81 475 LEU B N 1
ATOM 9333 C CA . LEU B 1 475 ? 29.406 -25.219 -8.273 1 98.81 475 LEU B CA 1
ATOM 9334 C C . LEU B 1 475 ? 29.906 -26.469 -7.555 1 98.81 475 LEU B C 1
ATOM 9336 O O . LEU B 1 475 ? 31.109 -26.672 -7.438 1 98.81 475 LEU B O 1
ATOM 9340 N N . LEU B 1 476 ? 28.984 -27.281 -7.109 1 98.5 476 LEU B N 1
ATOM 9341 C CA . LEU B 1 476 ? 29.344 -28.5 -6.398 1 98.5 476 LEU B CA 1
ATOM 9342 C C . LEU B 1 476 ? 30.078 -29.469 -7.32 1 98.5 476 LEU B C 1
ATOM 9344 O O . LEU B 1 476 ? 31.109 -30.047 -6.945 1 98.5 476 LEU B O 1
ATOM 9348 N N . ARG B 1 477 ? 29.594 -29.672 -8.57 1 98 477 ARG B N 1
ATOM 9349 C CA . ARG B 1 477 ? 30.234 -30.547 -9.539 1 98 477 ARG B CA 1
ATOM 9350 C C . ARG B 1 477 ? 31.625 -30.031 -9.906 1 98 477 ARG B C 1
ATOM 9352 O O . ARG B 1 477 ? 32.469 -30.781 -10.391 1 98 477 ARG B O 1
ATOM 9359 N N . SER B 1 478 ? 31.859 -28.797 -9.656 1 98.38 478 SER B N 1
ATOM 9360 C CA . SER B 1 478 ? 33.125 -28.156 -9.992 1 98.38 478 SER B CA 1
ATOM 9361 C C . SER B 1 478 ? 34.125 -28.297 -8.859 1 98.38 478 SER B C 1
ATOM 9363 O O . SER B 1 478 ? 35.219 -27.719 -8.914 1 98.38 478 SER B O 1
ATOM 9365 N N . GLY B 1 479 ? 33.75 -28.922 -7.766 1 96.5 479 GLY B N 1
ATOM 9366 C CA . GLY B 1 479 ? 34.656 -29.266 -6.699 1 96.5 479 GLY B CA 1
ATOM 9367 C C . GLY B 1 479 ? 34.719 -28.234 -5.582 1 96.5 479 GLY B C 1
ATOM 9368 O O . GLY B 1 479 ? 35.531 -28.328 -4.68 1 96.5 479 GLY B O 1
ATOM 9369 N N . LEU B 1 480 ? 33.844 -27.266 -5.582 1 97.44 480 LEU B N 1
ATOM 9370 C CA . LEU B 1 480 ? 33.844 -26.25 -4.539 1 97.44 480 LEU B CA 1
ATOM 9371 C C . LEU B 1 480 ? 33.219 -26.781 -3.254 1 97.44 480 LEU B C 1
ATOM 9373 O O . LEU B 1 480 ? 32.25 -27.562 -3.299 1 97.44 480 LEU B O 1
ATOM 9377 N N . LYS B 1 481 ? 33.719 -26.344 -2.07 1 95.75 481 LYS B N 1
ATOM 9378 C CA . LYS B 1 481 ? 33.406 -27.016 -0.814 1 95.75 481 LYS B CA 1
ATOM 9379 C C . LYS B 1 481 ? 32.719 -26.062 0.159 1 95.75 481 LYS B C 1
ATOM 9381 O O . LYS B 1 481 ? 32.406 -26.438 1.297 1 95.75 481 LYS B O 1
ATOM 9386 N N . ASN B 1 482 ? 32.5 -24.812 -0.233 1 97.5 482 ASN B N 1
ATOM 9387 C CA . ASN B 1 482 ? 31.781 -23.891 0.626 1 97.5 482 ASN B CA 1
ATOM 9388 C C . ASN B 1 482 ? 30.484 -24.5 1.13 1 97.5 482 ASN B C 1
ATOM 9390 O O . ASN B 1 482 ? 29.625 -24.891 0.334 1 97.5 482 ASN B O 1
ATOM 9394 N N . ALA B 1 483 ? 30.219 -24.547 2.463 1 97.69 483 ALA B N 1
ATOM 9395 C CA . ALA B 1 483 ? 29.125 -25.266 3.096 1 97.69 483 ALA B CA 1
ATOM 9396 C C . ALA B 1 483 ? 27.781 -24.578 2.814 1 97.69 483 ALA B C 1
ATOM 9398 O O . ALA B 1 483 ? 26.719 -25.172 3.014 1 97.69 483 ALA B O 1
ATOM 9399 N N . GLN B 1 484 ? 27.859 -23.359 2.342 1 98.56 484 GLN B N 1
ATOM 9400 C CA . GLN B 1 484 ? 26.641 -22.594 2.117 1 98.56 484 GLN B CA 1
ATOM 9401 C C . GLN B 1 484 ? 26.047 -22.891 0.743 1 98.56 484 GLN B C 1
ATOM 9403 O O . GLN B 1 484 ? 24.906 -22.531 0.468 1 98.56 484 GLN B O 1
ATOM 9408 N N . ILE B 1 485 ? 26.766 -23.578 -0.14 1 98.88 485 ILE B N 1
ATOM 9409 C CA . ILE B 1 485 ? 26.281 -23.875 -1.479 1 98.88 485 ILE B CA 1
ATOM 9410 C C . ILE B 1 485 ? 25.062 -24.781 -1.387 1 98.88 485 ILE B C 1
ATOM 9412 O O . ILE B 1 485 ? 25.109 -25.859 -0.776 1 98.88 485 ILE B O 1
ATOM 9416 N N . GLY B 1 486 ? 23.953 -24.375 -1.972 1 98.81 486 GLY B N 1
ATOM 9417 C CA . GLY B 1 486 ? 22.719 -25.141 -1.999 1 98.81 486 GLY B CA 1
ATOM 9418 C C . GLY B 1 486 ? 21.812 -24.875 -0.808 1 98.81 486 GLY B C 1
ATOM 9419 O O . GLY B 1 486 ? 20.656 -25.266 -0.8 1 98.81 486 GLY B O 1
ATOM 9420 N N . ARG B 1 487 ? 22.312 -24.094 0.145 1 98.5 487 ARG B N 1
ATOM 9421 C CA . ARG B 1 487 ? 21.531 -23.781 1.333 1 98.5 487 ARG B CA 1
ATOM 9422 C C . ARG B 1 487 ? 20.812 -22.438 1.17 1 98.5 487 ARG B C 1
ATOM 9424 O O . ARG B 1 487 ? 21.031 -21.734 0.188 1 98.5 487 ARG B O 1
ATOM 9431 N N . ASN B 1 488 ? 19.859 -22.156 2.068 1 98.56 488 ASN B N 1
ATOM 9432 C CA . ASN B 1 488 ? 19.109 -20.906 2.119 1 98.56 488 ASN B CA 1
ATOM 9433 C C . ASN B 1 488 ? 18.203 -20.75 0.907 1 98.56 488 ASN B C 1
ATOM 9435 O O . ASN B 1 488 ? 18.047 -19.641 0.373 1 98.56 488 ASN B O 1
ATOM 9439 N N . LEU B 1 489 ? 17.656 -21.844 0.462 1 98.75 489 LEU B N 1
ATOM 9440 C CA . LEU B 1 489 ? 16.703 -21.797 -0.638 1 98.75 489 LEU B CA 1
ATOM 9441 C C . LEU B 1 489 ? 15.359 -21.219 -0.178 1 98.75 489 LEU B C 1
ATOM 9443 O O . LEU B 1 489 ? 14.758 -21.719 0.774 1 98.75 489 LEU B O 1
ATOM 9447 N N . TYR B 1 490 ? 14.938 -20.188 -0.782 1 98.75 490 TYR B N 1
ATOM 9448 C CA . TYR B 1 490 ? 13.602 -19.609 -0.606 1 98.75 490 TYR B CA 1
ATOM 9449 C C . TYR B 1 490 ? 12.75 -19.828 -1.854 1 98.75 490 TYR B C 1
ATOM 9451 O O . TYR B 1 490 ? 13.273 -19.844 -2.973 1 98.75 490 TYR B O 1
ATOM 9459 N N . LEU B 1 491 ? 11.375 -19.953 -1.642 1 98.69 491 LEU B N 1
ATOM 9460 C CA . LEU B 1 491 ? 10.602 -20.438 -2.783 1 98.69 491 LEU B CA 1
ATOM 9461 C C . LEU B 1 491 ? 9.336 -19.609 -2.975 1 98.69 491 LEU B C 1
ATOM 9463 O O . LEU B 1 491 ? 8.578 -19.828 -3.92 1 98.69 491 LEU B O 1
ATOM 9467 N N . HIS B 1 492 ? 9 -18.609 -2.125 1 98.56 492 HIS B N 1
ATOM 9468 C CA . HIS B 1 492 ? 7.703 -17.953 -2.205 1 98.56 492 HIS B CA 1
ATOM 9469 C C . HIS B 1 492 ? 6.578 -18.969 -2.369 1 98.56 492 HIS B C 1
ATOM 9471 O O . HIS B 1 492 ? 5.824 -18.922 -3.342 1 98.56 492 HIS B O 1
ATOM 9477 N N . PRO B 1 493 ? 6.344 -19.812 -1.412 1 98.5 493 PRO B N 1
ATOM 9478 C CA . PRO B 1 493 ? 5.293 -20.812 -1.602 1 98.5 493 PRO B CA 1
ATOM 9479 C C . PRO B 1 493 ? 3.908 -20.188 -1.767 1 98.5 493 PRO B C 1
ATOM 9481 O O . PRO B 1 493 ? 3.602 -19.172 -1.135 1 98.5 493 PRO B O 1
ATOM 9484 N N . VAL B 1 494 ? 3.096 -20.844 -2.615 1 98.38 494 VAL B N 1
ATOM 9485 C CA . VAL B 1 494 ? 1.731 -20.359 -2.803 1 98.38 494 VAL B CA 1
ATOM 9486 C C . VAL B 1 494 ? 0.742 -21.484 -2.529 1 98.38 494 VAL B C 1
ATOM 9488 O O . VAL B 1 494 ? 1.049 -22.656 -2.764 1 98.38 494 VAL B O 1
ATOM 9491 N N . VAL B 1 495 ? -0.366 -21.156 -1.992 1 98.06 495 VAL B N 1
ATOM 9492 C CA . VAL B 1 495 ? -1.588 -21.953 -2.043 1 98.06 495 VAL B CA 1
ATOM 9493 C C . VAL B 1 495 ? -2.539 -21.375 -3.088 1 98.06 495 VAL B C 1
ATOM 9495 O O . VAL B 1 495 ? -2.578 -20.156 -3.297 1 98.06 495 VAL B O 1
ATOM 9498 N N . LEU B 1 496 ? -3.238 -22.219 -3.771 1 98.31 496 LEU B N 1
ATOM 9499 C CA . LEU B 1 496 ? -4.113 -21.766 -4.848 1 98.31 496 LEU B CA 1
ATOM 9500 C C . LEU B 1 496 ? -5.57 -21.766 -4.402 1 98.31 496 LEU B C 1
ATOM 9502 O O . LEU B 1 496 ? -5.941 -22.516 -3.486 1 98.31 496 LEU B O 1
ATOM 9506 N N . ALA B 1 497 ? -6.312 -20.938 -5.051 1 98.75 497 ALA B N 1
ATOM 9507 C CA . ALA B 1 497 ? -7.762 -20.906 -4.855 1 98.75 497 ALA B CA 1
ATOM 9508 C C . ALA B 1 497 ? -8.484 -20.578 -6.156 1 98.75 497 ALA B C 1
ATOM 9510 O O . ALA B 1 497 ? -7.895 -20 -7.07 1 98.75 497 ALA B O 1
ATOM 9511 N N . ALA B 1 498 ? -9.727 -21.016 -6.254 1 98.75 498 ALA B N 1
ATOM 9512 C CA . ALA B 1 498 ? -10.57 -20.781 -7.414 1 98.75 498 ALA B CA 1
ATOM 9513 C C . ALA B 1 498 ? -11.953 -20.266 -6.992 1 98.75 498 ALA B C 1
ATOM 9515 O O . ALA B 1 498 ? -12.641 -20.922 -6.199 1 98.75 498 ALA B O 1
ATOM 9516 N N . ALA B 1 499 ? -12.289 -19.125 -7.457 1 98.88 499 ALA B N 1
ATOM 9517 C CA . ALA B 1 499 ? -13.672 -18.656 -7.367 1 98.88 499 ALA B CA 1
ATOM 9518 C C . ALA B 1 499 ? -14.477 -19.078 -8.586 1 98.88 499 ALA B C 1
ATOM 9520 O O . ALA B 1 499 ? -13.977 -19.047 -9.719 1 98.88 499 ALA B O 1
ATOM 9521 N N . VAL B 1 500 ? -15.727 -19.531 -8.398 1 98.75 500 VAL B N 1
ATOM 9522 C CA . VAL B 1 500 ? -16.609 -19.922 -9.5 1 98.75 500 VAL B CA 1
ATOM 9523 C C . VAL B 1 500 ? -17.797 -18.969 -9.578 1 98.75 500 VAL B C 1
ATOM 9525 O O . VAL B 1 500 ? -18.453 -18.703 -8.57 1 98.75 500 VAL B O 1
ATOM 9528 N N . PHE B 1 501 ? -18.031 -18.5 -10.711 1 98.25 501 PHE B N 1
ATOM 9529 C CA . PHE B 1 501 ? -19.109 -17.547 -10.945 1 98.25 501 PHE B CA 1
ATOM 9530 C C . PHE B 1 501 ? -20.188 -18.156 -11.836 1 98.25 501 PHE B C 1
ATOM 9532 O O . PHE B 1 501 ? -19.953 -19.188 -12.477 1 98.25 501 PHE B O 1
ATOM 9539 N N . GLU B 1 502 ? -21.359 -17.547 -11.797 1 96.31 502 GLU B N 1
ATOM 9540 C CA . GLU B 1 502 ? -22.438 -17.953 -12.695 1 96.31 502 GLU B CA 1
ATOM 9541 C C . GLU B 1 502 ? -22.141 -17.547 -14.141 1 96.31 502 GLU B C 1
ATOM 9543 O O . GLU B 1 502 ? -22.375 -18.312 -15.07 1 96.31 502 GLU B O 1
ATOM 9548 N N . GLU B 1 503 ? -21.625 -16.422 -14.312 1 96.06 503 GLU B N 1
ATOM 9549 C CA . GLU B 1 503 ? -21.297 -15.922 -15.648 1 96.06 503 GLU B CA 1
ATOM 9550 C C . GLU B 1 503 ? -20 -16.516 -16.156 1 96.06 503 GLU B C 1
ATOM 9552 O O . GLU B 1 503 ? -19.125 -16.891 -15.375 1 96.06 503 GLU B O 1
ATOM 9557 N N . GLU B 1 504 ? -19.875 -16.625 -17.469 1 97.12 504 GLU B N 1
ATOM 9558 C CA . GLU B 1 504 ? -18.609 -17.031 -18.094 1 97.12 504 GLU B CA 1
ATOM 9559 C C . GLU B 1 504 ? -17.562 -15.938 -18 1 97.12 504 GLU B C 1
ATOM 9561 O O . GLU B 1 504 ? -17.797 -14.797 -18.406 1 97.12 504 GLU B O 1
ATOM 9566 N N . THR B 1 505 ? -16.438 -16.281 -17.406 1 97.62 505 THR B N 1
ATOM 9567 C CA . THR B 1 505 ? -15.375 -15.305 -17.188 1 97.62 505 THR B CA 1
ATOM 9568 C C . THR B 1 505 ? -14.25 -15.469 -18.203 1 97.62 505 THR B C 1
ATOM 9570 O O . THR B 1 505 ? -13.453 -14.555 -18.406 1 97.62 505 THR B O 1
ATOM 9573 N N . ARG B 1 506 ? -14.062 -16.688 -18.812 1 96.38 506 ARG B N 1
ATOM 9574 C CA . ARG B 1 506 ? -12.969 -17.016 -19.719 1 96.38 506 ARG B CA 1
ATOM 9575 C C . ARG B 1 506 ? -11.633 -16.547 -19.141 1 96.38 506 ARG B C 1
ATOM 9577 O O . ARG B 1 506 ? -10.938 -15.742 -19.766 1 96.38 506 ARG B O 1
ATOM 9584 N N . PRO B 1 507 ? -11.297 -17.156 -17.984 1 96.56 507 PRO B N 1
ATOM 9585 C CA . PRO B 1 507 ? -10.195 -16.594 -17.188 1 96.56 507 PRO B CA 1
ATOM 9586 C C . PRO B 1 507 ? -8.844 -16.719 -17.891 1 96.56 507 PRO B C 1
ATOM 9588 O O . PRO B 1 507 ? -7.863 -16.109 -17.438 1 96.56 507 PRO B O 1
ATOM 9591 N N . TRP B 1 508 ? -8.734 -17.391 -19.062 1 96 508 TRP B N 1
ATOM 9592 C CA . TRP B 1 508 ? -7.496 -17.531 -19.812 1 96 508 TRP B CA 1
ATOM 9593 C C . TRP B 1 508 ? -7.293 -16.344 -20.75 1 96 508 TRP B C 1
ATOM 9595 O O . TRP B 1 508 ? -6.254 -16.234 -21.406 1 96 508 TRP B O 1
ATOM 9605 N N . GLU B 1 509 ? -8.25 -15.484 -20.828 1 94.75 509 GLU B N 1
ATOM 9606 C CA . GLU B 1 509 ? -8.125 -14.312 -21.703 1 94.75 509 GLU B CA 1
ATOM 9607 C C . GLU B 1 509 ? -7.461 -13.156 -20.953 1 94.75 509 GLU B C 1
ATOM 9609 O O . GLU B 1 509 ? -7.777 -12.891 -19.797 1 94.75 509 GLU B O 1
ATOM 9614 N N . GLY B 1 510 ? -6.516 -12.5 -21.656 1 94.12 510 GLY B N 1
ATOM 9615 C CA . GLY B 1 510 ? -5.836 -11.344 -21.109 1 94.12 510 GLY B CA 1
ATOM 9616 C C . GLY B 1 510 ? -4.617 -11.703 -20.281 1 94.12 510 GLY B C 1
ATOM 9617 O O . GLY B 1 510 ? -4.301 -12.883 -20.109 1 94.12 510 GLY B O 1
ATOM 9618 N N . ALA B 1 511 ? -3.934 -10.68 -19.781 1 94.31 511 ALA B N 1
ATOM 9619 C CA . ALA B 1 511 ? -2.717 -10.875 -18.984 1 94.31 511 ALA B CA 1
ATOM 9620 C C . ALA B 1 511 ? -3.018 -11.617 -17.688 1 94.31 511 ALA B C 1
ATOM 9622 O O . ALA B 1 511 ? -4.031 -11.352 -17.031 1 94.31 511 ALA B O 1
ATOM 9623 N N . CYS B 1 512 ? -2.184 -12.508 -17.297 1 94.75 512 CYS B N 1
ATOM 9624 C CA . CYS B 1 512 ? -2.41 -13.422 -16.172 1 94.75 512 CYS B CA 1
ATOM 9625 C C . CYS B 1 512 ? -2.385 -12.672 -14.852 1 94.75 512 CYS B C 1
ATOM 9627 O O . CYS B 1 512 ? -3.137 -13.008 -13.93 1 94.75 512 CYS B O 1
ATOM 9629 N N . LEU B 1 513 ? -1.51 -11.773 -14.695 1 97.12 513 LEU B N 1
ATOM 9630 C CA . LEU B 1 513 ? -1.229 -11.125 -13.414 1 97.12 513 LEU B CA 1
ATOM 9631 C C . LEU B 1 513 ? -0.916 -9.648 -13.609 1 97.12 513 LEU B C 1
ATOM 9633 O O . LEU B 1 513 ? 0.2 -9.289 -14 1 97.12 513 LEU B O 1
ATOM 9637 N N . THR B 1 514 ? -1.874 -8.758 -13.312 1 97.75 514 THR B N 1
ATOM 9638 C CA . THR B 1 514 ? -1.667 -7.328 -13.523 1 97.75 514 THR B CA 1
ATOM 9639 C C . THR B 1 514 ? -2.051 -6.531 -12.281 1 97.75 514 THR B C 1
ATOM 9641 O O . THR B 1 514 ? -2.051 -5.301 -12.305 1 97.75 514 THR B O 1
ATOM 9644 N N . THR B 1 515 ? -2.42 -7.219 -11.195 1 98.06 515 THR B N 1
ATOM 9645 C CA . THR B 1 515 ? -2.814 -6.555 -9.961 1 98.06 515 THR B CA 1
ATOM 9646 C C . THR B 1 515 ? -2.311 -7.328 -8.75 1 98.06 515 THR B C 1
ATOM 9648 O O . THR B 1 515 ? -1.889 -8.477 -8.867 1 98.06 515 THR B O 1
ATOM 9651 N N . VAL B 1 516 ? -2.258 -6.688 -7.578 1 98.56 516 VAL B N 1
ATOM 9652 C CA . VAL B 1 516 ? -1.817 -7.324 -6.344 1 98.56 516 VAL B CA 1
ATOM 9653 C C . VAL B 1 516 ? -2.545 -6.707 -5.152 1 98.56 516 VAL B C 1
ATOM 9655 O O . VAL B 1 516 ? -2.779 -5.496 -5.121 1 98.56 516 VAL B O 1
ATOM 9658 N N . VAL B 1 517 ? -3.072 -7.531 -4.258 1 98.62 517 VAL B N 1
ATOM 9659 C CA . VAL B 1 517 ? -3.508 -7.098 -2.934 1 98.62 517 VAL B CA 1
ATOM 9660 C C . VAL B 1 517 ? -2.363 -7.25 -1.936 1 98.62 517 VAL B C 1
ATOM 9662 O O . VAL B 1 517 ? -1.941 -8.367 -1.635 1 98.62 517 VAL B O 1
ATOM 9665 N N . ASN B 1 518 ? -1.844 -6.164 -1.471 1 97.56 518 ASN B N 1
ATOM 9666 C CA . ASN B 1 518 ? -0.7 -6.195 -0.565 1 97.56 518 ASN B CA 1
ATOM 9667 C C . ASN B 1 518 ? -1.104 -5.836 0.862 1 97.56 518 ASN B C 1
ATOM 9669 O O . ASN B 1 518 ? -0.268 -5.402 1.657 1 97.56 518 ASN B O 1
ATOM 9673 N N . GLU B 1 519 ? -2.379 -6.008 1.168 1 96.62 519 GLU B N 1
ATOM 9674 C CA . GLU B 1 519 ? -2.949 -5.754 2.488 1 96.62 519 GLU B CA 1
ATOM 9675 C C . GLU B 1 519 ? -2.244 -6.578 3.562 1 96.62 519 GLU B C 1
ATOM 9677 O O . GLU B 1 519 ? -2.082 -6.121 4.695 1 96.62 519 GLU B O 1
ATOM 9682 N N . LEU B 1 520 ? -1.802 -7.789 3.246 1 97.56 520 LEU B N 1
ATOM 9683 C CA . LEU B 1 520 ? -1.295 -8.742 4.223 1 97.56 520 LEU B CA 1
ATOM 9684 C C . LEU B 1 520 ? 0.187 -9.023 3.994 1 97.56 520 LEU B C 1
ATOM 9686 O O . LEU B 1 520 ? 0.692 -10.078 4.383 1 97.56 520 LEU B O 1
ATOM 9690 N N . GLU B 1 521 ? 0.9 -8.102 3.348 1 96.88 521 GLU B N 1
ATOM 9691 C CA . GLU B 1 521 ? 2.271 -8.367 2.93 1 96.88 521 GLU B CA 1
ATOM 9692 C C . GLU B 1 521 ? 3.229 -8.328 4.117 1 96.88 521 GLU B C 1
ATOM 9694 O O . GLU B 1 521 ? 4.352 -8.836 4.035 1 96.88 521 GLU B O 1
ATOM 9699 N N . ASP B 1 522 ? 2.85 -7.738 5.254 1 96.38 522 ASP B N 1
ATOM 9700 C CA . ASP B 1 522 ? 3.631 -7.719 6.488 1 96.38 522 ASP B CA 1
ATOM 9701 C C . ASP B 1 522 ? 2.771 -8.117 7.688 1 96.38 522 ASP B C 1
ATOM 9703 O O . ASP B 1 522 ? 2.018 -7.297 8.219 1 96.38 522 ASP B O 1
ATOM 9707 N N . GLN B 1 523 ? 2.916 -9.344 8.141 1 95.94 523 GLN B N 1
ATOM 9708 C CA . GLN B 1 523 ? 2.059 -9.859 9.211 1 95.94 523 GLN B CA 1
ATOM 9709 C C . GLN B 1 523 ? 2.848 -10.055 10.5 1 95.94 523 GLN B C 1
ATOM 9711 O O . GLN B 1 523 ? 2.283 -10.445 11.523 1 95.94 523 GLN B O 1
ATOM 9716 N N . ASP B 1 524 ? 4.211 -9.781 10.469 1 95 524 ASP B N 1
ATOM 9717 C CA . ASP B 1 524 ? 5.016 -10.016 11.664 1 95 524 ASP B CA 1
ATOM 9718 C C . ASP B 1 524 ? 5.828 -8.773 12.031 1 95 524 ASP B C 1
ATOM 9720 O O . ASP B 1 524 ? 6.652 -8.805 12.945 1 95 524 ASP B O 1
ATOM 9724 N N . GLY B 1 525 ? 5.664 -7.664 11.289 1 92.56 525 GLY B N 1
ATOM 9725 C CA . GLY B 1 525 ? 6.418 -6.441 11.531 1 92.56 525 GLY B CA 1
ATOM 9726 C C . GLY B 1 525 ? 7.816 -6.48 10.945 1 92.56 525 GLY B C 1
ATOM 9727 O O . GLY B 1 525 ? 8.578 -5.52 11.086 1 92.56 525 GLY B O 1
ATOM 9728 N N . LYS B 1 526 ? 8.156 -7.539 10.234 1 93.94 526 LYS B N 1
ATOM 9729 C CA . LYS B 1 526 ? 9.469 -7.691 9.609 1 93.94 526 LYS B CA 1
ATOM 9730 C C . LYS B 1 526 ? 9.344 -7.957 8.117 1 93.94 526 LYS B C 1
ATOM 9732 O O . LYS B 1 526 ? 10.289 -8.438 7.48 1 93.94 526 LYS B O 1
ATOM 9737 N N . GLY B 1 527 ? 8.219 -7.73 7.559 1 95.44 527 GLY B N 1
ATOM 9738 C CA . GLY B 1 527 ? 8.008 -7.832 6.121 1 95.44 527 GLY B CA 1
ATOM 9739 C C . GLY B 1 527 ? 7.637 -9.227 5.668 1 95.44 527 GLY B C 1
ATOM 9740 O O . GLY B 1 527 ? 7.629 -9.516 4.469 1 95.44 527 GLY B O 1
ATOM 9741 N N . HIS B 1 528 ? 7.371 -10.18 6.605 1 97.94 528 HIS B N 1
ATOM 9742 C CA . HIS B 1 528 ? 6.879 -11.5 6.227 1 97.94 528 HIS B CA 1
ATOM 9743 C C . HIS B 1 528 ? 5.355 -11.523 6.184 1 97.94 528 HIS B C 1
ATOM 9745 O O . HIS B 1 528 ? 4.695 -11.094 7.133 1 97.94 528 HIS B O 1
ATOM 9751 N N . GLY B 1 529 ? 4.812 -11.93 5.094 1 97.88 529 GLY B N 1
ATOM 9752 C CA . GLY B 1 529 ? 3.387 -11.992 4.82 1 97.88 529 GLY B CA 1
ATOM 9753 C C . GLY B 1 529 ? 3.066 -12.484 3.418 1 97.88 529 GLY B C 1
ATOM 9754 O O . GLY B 1 529 ? 3.803 -13.297 2.855 1 97.88 529 GLY B O 1
ATOM 9755 N N . VAL B 1 530 ? 1.843 -12.047 2.949 1 98.62 530 VAL B N 1
ATOM 9756 C CA . VAL B 1 530 ? 1.366 -12.672 1.717 1 98.62 530 VAL B CA 1
ATOM 9757 C C . VAL B 1 530 ? 0.864 -11.594 0.757 1 98.62 530 VAL B C 1
ATOM 9759 O O . VAL B 1 530 ? 0.218 -10.633 1.177 1 98.62 530 VAL B O 1
ATOM 9762 N N . LYS B 1 531 ? 1.224 -11.672 -0.442 1 98.75 531 LYS B N 1
ATOM 9763 C CA . LYS B 1 531 ? 0.593 -10.945 -1.539 1 98.75 531 LYS B CA 1
ATOM 9764 C C . LYS B 1 531 ? -0.421 -11.82 -2.27 1 98.75 531 LYS B C 1
ATOM 9766 O O . LYS B 1 531 ? -0.117 -12.961 -2.635 1 98.75 531 LYS B O 1
ATOM 9771 N N . ILE B 1 532 ? -1.641 -11.352 -2.451 1 98.81 532 ILE B N 1
ATOM 9772 C CA . ILE B 1 532 ? -2.662 -12.07 -3.209 1 98.81 532 ILE B CA 1
ATOM 9773 C C . ILE B 1 532 ? -2.627 -11.625 -4.668 1 98.81 532 ILE B C 1
ATOM 9775 O O . ILE B 1 532 ? -2.764 -10.438 -4.965 1 98.81 532 ILE B O 1
ATOM 9779 N N . GLU B 1 533 ? -2.395 -12.555 -5.539 1 98.62 533 GLU B N 1
ATOM 9780 C CA . GLU B 1 533 ? -2.314 -12.289 -6.973 1 98.62 533 GLU B CA 1
ATOM 9781 C C . GLU B 1 533 ? -3.172 -13.273 -7.766 1 98.62 533 GLU B C 1
ATOM 9783 O O . GLU B 1 533 ? -3.678 -14.25 -7.211 1 98.62 533 GLU B O 1
ATOM 9788 N N . CYS B 1 534 ? -3.393 -12.922 -9.008 1 97.94 534 CYS B N 1
ATOM 9789 C CA . CYS B 1 534 ? -4.031 -13.859 -9.93 1 97.94 534 CYS B CA 1
ATOM 9790 C C . CYS B 1 534 ? -2.998 -14.773 -10.578 1 97.94 534 CYS B C 1
ATOM 9792 O O . CYS B 1 534 ? -1.793 -14.562 -10.43 1 97.94 534 CYS B O 1
ATOM 9794 N N . VAL B 1 535 ? -3.465 -15.773 -11.211 1 97.44 535 VAL B N 1
ATOM 9795 C CA . VAL B 1 535 ? -2.582 -16.828 -11.703 1 97.44 535 VAL B CA 1
ATOM 9796 C C . VAL B 1 535 ? -2.963 -17.188 -13.133 1 97.44 535 VAL B C 1
ATOM 9798 O O . VAL B 1 535 ? -4.035 -16.812 -13.617 1 97.44 535 VAL B O 1
ATOM 9801 N N . THR B 1 536 ? -2.049 -17.859 -13.828 1 97.31 536 THR B N 1
ATOM 9802 C CA . THR B 1 536 ? -2.359 -18.422 -15.148 1 97.31 536 THR B CA 1
ATOM 9803 C C . THR B 1 536 ? -3.514 -19.406 -15.055 1 97.31 536 THR B C 1
ATOM 9805 O O . THR B 1 536 ? -3.6 -20.188 -14.102 1 97.31 536 THR B O 1
ATOM 9808 N N . MET B 1 537 ? -4.391 -19.297 -15.992 1 97.88 537 MET B N 1
ATOM 9809 C CA . MET B 1 537 ? -5.562 -20.172 -15.992 1 97.88 537 MET B CA 1
ATOM 9810 C C . MET B 1 537 ? -5.5 -21.156 -17.141 1 97.88 537 MET B C 1
ATOM 9812 O O . MET B 1 537 ? -6.535 -21.547 -17.703 1 97.88 537 MET B O 1
ATOM 9816 N N . LEU B 1 538 ? -4.254 -21.484 -17.531 1 97.31 538 LEU B N 1
ATOM 9817 C CA . LEU B 1 538 ? -4.094 -22.625 -18.438 1 97.31 538 LEU B CA 1
ATOM 9818 C C . LEU B 1 538 ? -4.465 -23.938 -17.734 1 97.31 538 LEU B C 1
ATOM 9820 O O . LEU B 1 538 ? -4.047 -24.172 -16.594 1 97.31 538 LEU B O 1
ATOM 9824 N N . PRO B 1 539 ? -5.16 -24.797 -18.375 1 97.5 539 PRO B N 1
ATOM 9825 C CA . PRO B 1 539 ? -5.711 -25.984 -17.703 1 97.5 539 PRO B CA 1
ATOM 9826 C C . PRO B 1 539 ? -4.645 -26.812 -17 1 97.5 539 PRO B C 1
ATOM 9828 O O . PRO B 1 539 ? -4.773 -27.109 -15.812 1 97.5 539 PRO B O 1
ATOM 9831 N N . PRO B 1 540 ? -3.557 -27.172 -17.625 1 96.31 540 PRO B N 1
ATOM 9832 C CA . PRO B 1 540 ? -2.613 -28.047 -16.922 1 96.31 540 PRO B CA 1
ATOM 9833 C C . PRO B 1 540 ? -1.828 -27.328 -15.836 1 96.31 540 PRO B C 1
ATOM 9835 O O . PRO B 1 540 ? -1.212 -27.969 -14.984 1 96.31 540 PRO B O 1
ATOM 9838 N N . ALA B 1 541 ? -1.78 -26 -15.883 1 95.69 541 ALA B N 1
ATOM 9839 C CA . ALA B 1 541 ? -1.025 -25.25 -14.891 1 95.69 541 ALA B CA 1
ATOM 9840 C C . ALA B 1 541 ? -1.86 -24.984 -13.633 1 95.69 541 ALA B C 1
ATOM 9842 O O . ALA B 1 541 ? -1.316 -24.812 -12.547 1 95.69 541 ALA B O 1
ATOM 9843 N N . PHE B 1 542 ? -3.17 -25.016 -13.766 1 97.56 542 PHE B N 1
ATOM 9844 C CA . PHE B 1 542 ? -4.051 -24.578 -12.688 1 97.56 542 PHE B CA 1
ATOM 9845 C C . PHE B 1 542 ? -4.848 -25.75 -12.125 1 97.56 542 PHE B C 1
ATOM 9847 O O . PHE B 1 542 ? -4.828 -25.984 -10.914 1 97.56 542 PHE B O 1
ATOM 9854 N N . LEU B 1 543 ? -5.449 -26.562 -12.852 1 98.12 543 LEU B N 1
ATOM 9855 C CA . LEU B 1 543 ? -6.496 -27.516 -12.477 1 98.12 543 LEU B CA 1
ATOM 9856 C C . LEU B 1 543 ? -5.926 -28.656 -11.648 1 98.12 543 LEU B C 1
ATOM 9858 O O . LEU B 1 543 ? -6.57 -29.125 -10.711 1 98.12 543 LEU B O 1
ATOM 9862 N N . PRO B 1 544 ? -4.734 -29.141 -11.953 1 97.12 544 PRO B N 1
ATOM 9863 C CA . PRO B 1 544 ? -4.234 -30.297 -11.203 1 97.12 544 PRO B CA 1
ATOM 9864 C C . PRO B 1 544 ? -4.051 -30 -9.719 1 97.12 544 PRO B C 1
ATOM 9866 O O . PRO B 1 544 ? -4 -30.922 -8.906 1 97.12 544 PRO B O 1
ATOM 9869 N N . ALA B 1 545 ? -3.963 -28.781 -9.352 1 96.69 545 ALA B N 1
ATOM 9870 C CA . ALA B 1 545 ? -3.656 -28.391 -7.977 1 96.69 545 ALA B CA 1
ATOM 9871 C C . ALA B 1 545 ? -4.84 -28.672 -7.051 1 96.69 545 ALA B C 1
ATOM 9873 O O . ALA B 1 545 ? -4.676 -28.75 -5.832 1 96.69 545 ALA B O 1
ATOM 9874 N N . PHE B 1 546 ? -5.984 -28.844 -7.539 1 97.88 546 PHE B N 1
ATOM 9875 C CA . PHE B 1 546 ? -7.176 -28.891 -6.699 1 97.88 546 PHE B CA 1
ATOM 9876 C C . PHE B 1 546 ? -7.508 -30.312 -6.309 1 97.88 546 PHE B C 1
ATOM 9878 O O . PHE B 1 546 ? -7.191 -31.266 -7.043 1 97.88 546 PHE B O 1
ATOM 9885 N N . PRO B 1 547 ? -8.188 -30.5 -5.262 1 95.44 547 PRO B N 1
ATOM 9886 C CA . PRO B 1 547 ? -8.406 -31.828 -4.668 1 95.44 547 PRO B CA 1
ATOM 9887 C C . PRO B 1 547 ? -9.297 -32.719 -5.527 1 95.44 547 PRO B C 1
ATOM 9889 O O . PRO B 1 547 ? -10.211 -32.219 -6.191 1 95.44 547 PRO B O 1
ATOM 9892 N N . TRP B 1 548 ? -8.961 -34 -5.426 1 96.19 548 TRP B N 1
ATOM 9893 C CA . TRP B 1 548 ? -9.797 -35.062 -5.977 1 96.19 548 TRP B CA 1
ATOM 9894 C C . TRP B 1 548 ? -10.695 -35.656 -4.898 1 96.19 548 TRP B C 1
ATOM 9896 O O . TRP B 1 548 ? -10.203 -36.094 -3.85 1 96.19 548 TRP B O 1
ATOM 9906 N N . ARG B 1 549 ? -11.938 -35.625 -5.121 1 92.75 549 ARG B N 1
ATOM 9907 C CA . ARG B 1 549 ? -12.875 -36.281 -4.227 1 92.75 549 ARG B CA 1
ATOM 9908 C C . ARG B 1 549 ? -13.398 -37.562 -4.844 1 92.75 549 ARG B C 1
ATOM 9910 O O . ARG B 1 549 ? -13.484 -38.594 -4.164 1 92.75 549 ARG B O 1
ATOM 9917 N N . ASP B 1 550 ? -13.797 -37.594 -6.07 1 93.75 550 ASP B N 1
ATOM 9918 C CA . ASP B 1 550 ? -14.07 -38.719 -6.965 1 93.75 550 ASP B CA 1
ATOM 9919 C C . ASP B 1 550 ? -14.023 -38.281 -8.422 1 93.75 550 ASP B C 1
ATOM 9921 O O . ASP B 1 550 ? -13.844 -37.094 -8.719 1 93.75 550 ASP B O 1
ATOM 9925 N N . GLY B 1 551 ? -14.117 -39.25 -9.273 1 95.69 551 GLY B N 1
ATOM 9926 C CA . GLY B 1 551 ? -13.922 -38.969 -10.688 1 95.69 551 GLY B CA 1
ATOM 9927 C C . GLY B 1 551 ? -14.969 -38.031 -11.258 1 95.69 551 GLY B C 1
ATOM 9928 O O . GLY B 1 551 ? -14.648 -37.156 -12.078 1 95.69 551 GLY B O 1
ATOM 9929 N N . LEU B 1 552 ? -16.266 -38.188 -10.922 1 96.88 552 LEU B N 1
ATOM 9930 C CA . LEU B 1 552 ? -17.344 -37.344 -11.422 1 96.88 552 LEU B CA 1
ATOM 9931 C C . LEU B 1 552 ? -17.172 -35.906 -10.914 1 96.88 552 LEU B C 1
ATOM 9933 O O . LEU B 1 552 ? -17.312 -34.969 -11.688 1 96.88 552 LEU B O 1
ATOM 9937 N N . ASP B 1 553 ? -16.891 -35.812 -9.633 1 96.56 553 ASP B N 1
ATOM 9938 C CA . ASP B 1 553 ? -16.688 -34.5 -9.023 1 96.56 553 ASP B CA 1
ATOM 9939 C C . ASP B 1 553 ? -15.562 -33.75 -9.727 1 96.56 553 ASP B C 1
ATOM 9941 O O . ASP B 1 553 ? -15.688 -32.562 -9.992 1 96.56 553 ASP B O 1
ATOM 9945 N N . TYR B 1 554 ? -14.484 -34.375 -9.969 1 97.88 554 TYR B N 1
ATOM 9946 C CA . TYR B 1 554 ? -13.344 -33.719 -10.578 1 97.88 554 TYR B CA 1
ATOM 9947 C C . TYR B 1 554 ? -13.656 -33.312 -12.016 1 97.88 554 TYR B C 1
ATOM 9949 O O . TYR B 1 554 ? -13.266 -32.219 -12.461 1 97.88 554 TYR B O 1
ATOM 9957 N N . LYS B 1 555 ? -14.344 -34.188 -12.797 1 98.06 555 LYS B N 1
ATOM 9958 C CA . LYS B 1 555 ? -14.742 -33.844 -14.164 1 98.06 555 LYS B CA 1
ATOM 9959 C C . LYS B 1 555 ? -15.656 -32.625 -14.18 1 98.06 555 LYS B C 1
ATOM 9961 O O . LYS B 1 555 ? -15.531 -31.766 -15.047 1 98.06 555 LYS B O 1
ATOM 9966 N N . LYS B 1 556 ? -16.578 -32.594 -13.203 1 98 556 LYS B N 1
ATOM 9967 C CA . LYS B 1 556 ? -17.453 -31.422 -13.086 1 98 556 LYS B CA 1
ATOM 9968 C C . LYS B 1 556 ? -16.656 -30.156 -12.781 1 98 556 LYS B C 1
ATOM 9970 O O . LYS B 1 556 ? -16.922 -29.094 -13.359 1 98 556 LYS B O 1
ATOM 9975 N N . PHE B 1 557 ? -15.758 -30.281 -11.898 1 97.94 557 PHE B N 1
ATOM 9976 C CA . PHE B 1 557 ? -14.922 -29.156 -11.508 1 97.94 557 PHE B CA 1
ATOM 9977 C C . PHE B 1 557 ? -14.141 -28.625 -12.711 1 97.94 557 PHE B C 1
ATOM 9979 O O . PHE B 1 557 ? -14.125 -27.406 -12.953 1 97.94 557 PHE B O 1
ATOM 9986 N N . VAL B 1 558 ? -13.469 -29.484 -13.422 1 98.38 558 VAL B N 1
ATOM 9987 C CA . VAL B 1 558 ? -12.648 -29.109 -14.57 1 98.38 558 VAL B CA 1
ATOM 9988 C C . VAL B 1 558 ? -13.508 -28.375 -15.594 1 98.38 558 VAL B C 1
ATOM 9990 O O . VAL B 1 558 ? -13.078 -27.375 -16.172 1 98.38 558 VAL B O 1
ATOM 9993 N N . ALA B 1 559 ? -14.727 -28.828 -15.781 1 98.06 559 ALA B N 1
ATOM 9994 C CA . ALA B 1 559 ? -15.625 -28.25 -16.781 1 98.06 559 ALA B CA 1
ATOM 9995 C C . ALA B 1 559 ? -16.078 -26.844 -16.375 1 98.06 559 ALA B C 1
ATOM 9997 O O . ALA B 1 559 ? -16.578 -26.094 -17.203 1 98.06 559 ALA B O 1
ATOM 9998 N N . LYS B 1 560 ? -15.836 -26.422 -15.164 1 98 560 LYS B N 1
ATOM 9999 C CA . LYS B 1 560 ? -16.25 -25.109 -14.672 1 98 560 LYS B CA 1
ATOM 10000 C C . LYS B 1 560 ? -15.18 -24.047 -14.969 1 98 560 LYS B C 1
ATOM 10002 O O . LYS B 1 560 ? -15.391 -22.859 -14.719 1 98 560 LYS B O 1
ATOM 10007 N N . LEU B 1 561 ? -14.062 -24.391 -15.547 1 98.5 561 LEU B N 1
ATOM 10008 C CA . LEU B 1 561 ? -12.93 -23.5 -15.719 1 98.5 561 LEU B CA 1
ATOM 10009 C C . LEU B 1 561 ? -13.359 -22.203 -16.422 1 98.5 561 LEU B C 1
ATOM 10011 O O . LEU B 1 561 ? -12.93 -21.109 -16.047 1 98.5 561 LEU B O 1
ATOM 10015 N N . PRO B 1 562 ? -14.258 -22.219 -17.422 1 97.94 562 PRO B N 1
ATOM 10016 C CA . PRO B 1 562 ? -14.641 -21 -18.109 1 97.94 562 PRO B CA 1
ATOM 10017 C C . PRO B 1 562 ? -15.344 -20 -17.188 1 97.94 562 PRO B C 1
ATOM 10019 O O . PRO B 1 562 ? -15.531 -18.828 -17.562 1 97.94 562 PRO B O 1
ATOM 10022 N N . HIS B 1 563 ? -15.703 -20.438 -15.984 1 98.19 563 HIS B N 1
ATOM 10023 C CA . HIS B 1 563 ? -16.453 -19.594 -15.055 1 98.19 563 HIS B CA 1
ATOM 10024 C C . HIS B 1 563 ? -15.617 -19.266 -13.82 1 98.19 563 HIS B C 1
ATOM 10026 O O . HIS B 1 563 ? -16.156 -18.812 -12.812 1 98.19 563 HIS B O 1
ATOM 10032 N N . MET B 1 564 ? -14.359 -19.453 -13.906 1 98.62 564 MET B N 1
ATOM 10033 C CA . MET B 1 564 ? -13.547 -19.344 -12.695 1 98.62 564 MET B CA 1
ATOM 10034 C C . MET B 1 564 ? -12.734 -18.062 -12.711 1 98.62 564 MET B C 1
ATOM 10036 O O . MET B 1 564 ? -12.672 -17.359 -13.727 1 98.62 564 MET B O 1
ATOM 10040 N N . GLY B 1 565 ? -12.266 -17.688 -11.594 1 98.44 565 GLY B N 1
ATOM 10041 C CA . GLY B 1 565 ? -11.117 -16.828 -11.336 1 98.44 565 GLY B CA 1
ATOM 10042 C C . GLY B 1 565 ? -10.117 -17.438 -10.375 1 98.44 565 GLY B C 1
ATOM 10043 O O . GLY B 1 565 ? -10.5 -18.062 -9.383 1 98.44 565 GLY B O 1
ATOM 10044 N N . GLY B 1 566 ? -8.867 -17.344 -10.734 1 98.44 566 GLY B N 1
ATOM 10045 C CA . GLY B 1 566 ? -7.852 -18.016 -9.945 1 98.44 566 GLY B CA 1
ATOM 10046 C C . GLY B 1 566 ? -7.02 -17.062 -9.109 1 98.44 566 GLY B C 1
ATOM 10047 O O . GLY B 1 566 ? -6.738 -15.945 -9.531 1 98.44 566 GLY B O 1
ATOM 10048 N N . PHE B 1 567 ? -6.648 -17.516 -7.855 1 98 567 PHE B N 1
ATOM 10049 C CA . PHE B 1 567 ? -5.828 -16.766 -6.91 1 98 567 PHE B CA 1
ATOM 10050 C C . PHE B 1 567 ? -4.574 -17.547 -6.539 1 98 567 PHE B C 1
ATOM 10052 O O . PHE B 1 567 ? -4.598 -18.781 -6.504 1 98 567 PHE B O 1
ATOM 10059 N N . ILE B 1 568 ? -3.537 -16.797 -6.266 1 98.38 568 ILE B N 1
ATOM 10060 C CA . ILE B 1 568 ? -2.41 -17.359 -5.539 1 98.38 568 ILE B CA 1
ATOM 10061 C C . ILE B 1 568 ? -2.082 -16.5 -4.328 1 98.38 568 ILE B C 1
ATOM 10063 O O . ILE B 1 568 ? -2.188 -15.273 -4.387 1 98.38 568 ILE B O 1
ATOM 10067 N N . MET B 1 569 ? -1.768 -17.141 -3.209 1 98.44 569 MET B N 1
ATOM 10068 C CA . MET B 1 569 ? -1.257 -16.5 -2.002 1 98.44 569 MET B CA 1
ATOM 10069 C C . MET B 1 569 ? 0.264 -16.594 -1.938 1 98.44 569 MET B C 1
ATOM 10071 O O . MET B 1 569 ? 0.808 -17.5 -1.298 1 98.44 569 MET B O 1
ATOM 10075 N N . LEU B 1 570 ? 0.903 -15.602 -2.572 1 98.56 570 LEU B N 1
ATOM 10076 C CA . LEU B 1 570 ? 2.359 -15.594 -2.654 1 98.56 570 LEU B CA 1
ATOM 10077 C C . LEU B 1 570 ? 2.975 -15.188 -1.316 1 98.56 570 LEU B C 1
ATOM 10079 O O . LEU B 1 570 ? 2.879 -14.031 -0.905 1 98.56 570 LEU B O 1
ATOM 10083 N N . THR B 1 571 ? 3.703 -16.078 -0.667 1 98.69 571 THR B N 1
ATOM 10084 C CA . THR B 1 571 ? 4.188 -15.891 0.697 1 98.69 571 THR B CA 1
ATOM 10085 C C . THR B 1 571 ? 5.691 -15.625 0.707 1 98.69 571 THR B C 1
ATOM 10087 O O . THR B 1 571 ? 6.465 -16.406 0.137 1 98.69 571 THR B O 1
ATOM 10090 N N . ARG B 1 572 ? 6.078 -14.516 1.29 1 98.75 572 ARG B N 1
ATOM 10091 C CA . ARG B 1 572 ? 7.504 -14.328 1.549 1 98.75 572 ARG B CA 1
ATOM 10092 C C . ARG B 1 572 ? 7.973 -15.219 2.693 1 98.75 572 ARG B C 1
ATOM 10094 O O . ARG B 1 572 ? 7.867 -14.844 3.863 1 98.75 572 ARG B O 1
ATOM 10101 N N . ASP B 1 573 ? 8.523 -16.328 2.404 1 98.38 573 ASP B N 1
ATOM 10102 C CA . ASP B 1 573 ? 8.852 -17.344 3.391 1 98.38 573 ASP B CA 1
ATOM 10103 C C . ASP B 1 573 ? 10.047 -16.922 4.246 1 98.38 573 ASP B C 1
ATOM 10105 O O . ASP B 1 573 ? 10.992 -16.312 3.742 1 98.38 573 ASP B O 1
ATOM 10109 N N . ARG B 1 574 ? 9.906 -17.188 5.488 1 98.06 574 ARG B N 1
ATOM 10110 C CA . ARG B 1 574 ? 10.945 -16.875 6.469 1 98.06 574 ARG B CA 1
ATOM 10111 C C . ARG B 1 574 ? 11.953 -18.016 6.574 1 98.06 574 ARG B C 1
ATOM 10113 O O . ARG B 1 574 ? 13.156 -17.781 6.715 1 98.06 574 ARG B O 1
ATOM 10120 N N . ASP B 1 575 ? 11.484 -19.312 6.535 1 97.88 575 ASP B N 1
ATOM 10121 C CA . ASP B 1 575 ? 12.32 -20.484 6.777 1 97.88 575 ASP B CA 1
ATOM 10122 C C . ASP B 1 575 ? 12.766 -21.125 5.465 1 97.88 575 ASP B C 1
ATOM 10124 O O . ASP B 1 575 ? 11.938 -21.453 4.617 1 97.88 575 ASP B O 1
ATOM 10128 N N . SER B 1 576 ? 14.047 -21.328 5.316 1 98 576 SER B N 1
ATOM 10129 C CA . SER B 1 576 ? 14.633 -21.719 4.039 1 98 576 SER B CA 1
ATOM 10130 C C . SER B 1 576 ? 14.812 -23.234 3.949 1 98 576 SER B C 1
ATOM 10132 O O . SER B 1 576 ? 14.641 -23.938 4.941 1 98 576 SER B O 1
ATOM 10134 N N . GLY B 1 577 ? 15.031 -23.719 2.699 1 98.44 577 GLY B N 1
ATOM 10135 C CA . GLY B 1 577 ? 15.414 -25.094 2.404 1 98.44 577 GLY B CA 1
ATOM 10136 C C . GLY B 1 577 ? 16.766 -25.188 1.716 1 98.44 577 GLY B C 1
ATOM 10137 O O . GLY B 1 577 ? 17.656 -24.375 1.95 1 98.44 577 GLY B O 1
ATOM 10138 N N . ARG B 1 578 ? 16.922 -26.328 1.03 1 98.38 578 ARG B N 1
ATOM 10139 C CA . ARG B 1 578 ? 18.188 -26.5 0.325 1 98.38 578 ARG B CA 1
ATOM 10140 C C . ARG B 1 578 ? 17.984 -27.297 -0.959 1 98.38 578 ARG B C 1
ATOM 10142 O O . ARG B 1 578 ? 17 -28.016 -1.107 1 98.38 578 ARG B O 1
ATOM 10149 N N . VAL B 1 579 ? 18.938 -27.094 -1.889 1 98.19 579 VAL B N 1
ATOM 10150 C CA . VAL B 1 579 ? 19.109 -27.859 -3.117 1 98.19 579 VAL B CA 1
ATOM 10151 C C . VAL B 1 579 ? 20.359 -28.734 -3.016 1 98.19 579 VAL B C 1
ATOM 10153 O O . VAL B 1 579 ? 21.375 -28.297 -2.482 1 98.19 579 VAL B O 1
ATOM 10156 N N . TYR B 1 580 ? 20.234 -29.938 -3.43 1 98.31 580 TYR B N 1
ATOM 10157 C CA . TYR B 1 580 ? 21.391 -30.844 -3.383 1 98.31 580 TYR B CA 1
ATOM 10158 C C . TYR B 1 580 ? 21.297 -31.891 -4.496 1 98.31 580 TYR B C 1
ATOM 10160 O O . TYR B 1 580 ? 20.234 -32.125 -5.055 1 98.31 580 TYR B O 1
ATOM 10168 N N . PRO B 1 581 ? 22.422 -32.406 -4.969 1 97.81 581 PRO B N 1
ATOM 10169 C CA . PRO B 1 581 ? 22.422 -33.406 -6.035 1 97.81 581 PRO B CA 1
ATOM 10170 C C . PRO B 1 581 ? 21.891 -34.781 -5.566 1 97.81 581 PRO B C 1
ATOM 10172 O O . PRO B 1 581 ? 22.281 -35.25 -4.496 1 97.81 581 PRO B O 1
ATOM 10175 N N . ASP B 1 582 ? 21.031 -35.312 -6.398 1 97.44 582 ASP B N 1
ATOM 10176 C CA . ASP B 1 582 ? 20.578 -36.688 -6.148 1 97.44 582 ASP B CA 1
ATOM 10177 C C . ASP B 1 582 ? 21.766 -37.656 -6.055 1 97.44 582 ASP B C 1
ATOM 10179 O O . ASP B 1 582 ? 22.688 -37.594 -6.875 1 97.44 582 ASP B O 1
ATOM 10183 N N . PRO B 1 583 ? 21.781 -38.5 -5.094 1 95.31 583 PRO B N 1
ATOM 10184 C CA . PRO B 1 583 ? 22.953 -39.375 -4.883 1 95.31 583 PRO B CA 1
ATOM 10185 C C . PRO B 1 583 ? 23.156 -40.375 -6.016 1 95.31 583 PRO B C 1
ATOM 10187 O O . PRO B 1 583 ? 24.266 -40.875 -6.191 1 95.31 583 PRO B O 1
ATOM 10190 N N . VAL B 1 584 ? 22.156 -40.625 -6.773 1 95.19 584 VAL B N 1
ATOM 10191 C CA . VAL B 1 584 ? 22.234 -41.656 -7.789 1 95.19 584 VAL B CA 1
ATOM 10192 C C . VAL B 1 584 ? 22.641 -41.062 -9.133 1 95.19 584 VAL B C 1
ATOM 10194 O O . VAL B 1 584 ? 23.578 -41.531 -9.781 1 95.19 584 VAL B O 1
ATOM 10197 N N . ASP B 1 585 ? 21.969 -40 -9.5 1 94.94 585 ASP B N 1
ATOM 10198 C CA . ASP B 1 585 ? 22.219 -39.531 -10.859 1 94.94 585 ASP B CA 1
ATOM 10199 C C . ASP B 1 585 ? 22.562 -38.031 -10.875 1 94.94 585 ASP B C 1
ATOM 10201 O O . ASP B 1 585 ? 22.688 -37.438 -11.945 1 94.94 585 ASP B O 1
ATOM 10205 N N . GLY B 1 586 ? 22.547 -37.406 -9.812 1 96.38 586 GLY B N 1
ATOM 10206 C CA . GLY B 1 586 ? 23.031 -36.062 -9.703 1 96.38 586 GLY B CA 1
ATOM 10207 C C . GLY B 1 586 ? 21.984 -35 -10.062 1 96.38 586 GLY B C 1
ATOM 10208 O O . GLY B 1 586 ? 22.25 -33.812 -10.016 1 96.38 586 GLY B O 1
ATOM 10209 N N . ARG B 1 587 ? 20.781 -35.406 -10.344 1 96.44 587 ARG B N 1
ATOM 10210 C CA . ARG B 1 587 ? 19.734 -34.438 -10.672 1 96.44 587 ARG B CA 1
ATOM 10211 C C . ARG B 1 587 ? 19.422 -33.562 -9.477 1 96.44 587 ARG B C 1
ATOM 10213 O O . ARG B 1 587 ? 19.875 -33.812 -8.359 1 96.44 587 ARG B O 1
ATOM 10220 N N . CYS B 1 588 ? 18.719 -32.531 -9.688 1 97 588 CYS B N 1
ATOM 10221 C CA . CYS B 1 588 ? 18.375 -31.562 -8.648 1 97 588 CYS B CA 1
ATOM 10222 C C . CYS B 1 588 ? 17.375 -32.156 -7.664 1 97 588 CYS B C 1
ATOM 10224 O O . CYS B 1 588 ? 16.328 -32.688 -8.07 1 97 588 CYS B O 1
ATOM 10226 N N . ARG B 1 589 ? 17.656 -32.156 -6.418 1 97.75 589 ARG B N 1
ATOM 10227 C CA . ARG B 1 589 ? 16.734 -32.469 -5.32 1 97.75 589 ARG B CA 1
ATOM 10228 C C . ARG B 1 589 ? 16.469 -31.234 -4.461 1 97.75 589 ARG B C 1
ATOM 10230 O O . ARG B 1 589 ? 17.359 -30.391 -4.285 1 97.75 589 ARG B O 1
ATOM 10237 N N . VAL B 1 590 ? 15.273 -31.125 -3.99 1 98.31 590 VAL B N 1
ATOM 10238 C CA . VAL B 1 590 ? 14.898 -29.938 -3.221 1 98.31 590 VAL B CA 1
ATOM 10239 C C . VAL B 1 590 ? 14.328 -30.359 -1.868 1 98.31 590 VAL B C 1
ATOM 10241 O O . VAL B 1 590 ? 13.297 -31.031 -1.806 1 98.31 590 VAL B O 1
ATOM 10244 N N . ASP B 1 591 ? 15.031 -30.016 -0.822 1 98.44 591 ASP B N 1
ATOM 10245 C CA . ASP B 1 591 ? 14.57 -30.203 0.549 1 98.44 591 ASP B CA 1
ATOM 10246 C C . ASP B 1 591 ? 13.969 -28.906 1.107 1 98.44 591 ASP B C 1
ATOM 10248 O O . ASP B 1 591 ? 14.703 -28 1.492 1 98.44 591 ASP B O 1
ATOM 10252 N N . TYR B 1 592 ? 12.688 -28.844 1.117 1 98.06 592 TYR B N 1
ATOM 10253 C CA . TYR B 1 592 ? 11.945 -27.656 1.536 1 98.06 592 TYR B CA 1
ATOM 10254 C C . TYR B 1 592 ? 10.539 -28.031 1.986 1 98.06 592 TYR B C 1
ATOM 10256 O O . TYR B 1 592 ? 9.859 -28.844 1.339 1 98.06 592 TYR B O 1
ATOM 10264 N N . SER B 1 593 ? 10.086 -27.547 3.135 1 97 593 SER B N 1
ATOM 10265 C CA . SER B 1 593 ? 8.719 -27.641 3.635 1 97 593 SER B CA 1
ATOM 10266 C C . SER B 1 593 ? 8.18 -26.281 4.07 1 97 593 SER B C 1
ATOM 10268 O O . SER B 1 593 ? 8.914 -25.484 4.66 1 97 593 SER B O 1
ATOM 10270 N N . VAL B 1 594 ? 6.965 -26.016 3.773 1 97.69 594 VAL B N 1
ATOM 10271 C CA . VAL B 1 594 ? 6.379 -24.766 4.23 1 97.69 594 VAL B CA 1
ATOM 10272 C C . VAL B 1 594 ? 6.215 -24.781 5.75 1 97.69 594 VAL B C 1
ATOM 10274 O O . VAL B 1 594 ? 5.551 -25.672 6.289 1 97.69 594 VAL B O 1
ATOM 10277 N N . SER B 1 595 ? 6.762 -23.891 6.465 1 97.81 595 SER B N 1
ATOM 10278 C CA . SER B 1 595 ? 6.723 -23.859 7.922 1 97.81 595 SER B CA 1
ATOM 10279 C C . SER B 1 595 ? 5.332 -23.484 8.43 1 97.81 595 SER B C 1
ATOM 10281 O O . SER B 1 595 ? 4.52 -22.938 7.688 1 97.81 595 SER B O 1
ATOM 10283 N N . SER B 1 596 ? 5.055 -23.891 9.711 1 97.56 596 SER B N 1
ATOM 10284 C CA . SER B 1 596 ? 3.803 -23.469 10.336 1 97.56 596 SER B CA 1
ATOM 10285 C C . SER B 1 596 ? 3.689 -21.953 10.375 1 97.56 596 SER B C 1
ATOM 10287 O O . SER B 1 596 ? 2.594 -21.406 10.25 1 97.56 596 SER B O 1
ATOM 10289 N N . TYR B 1 597 ? 4.852 -21.297 10.547 1 97.69 597 TYR B N 1
ATOM 10290 C CA . TYR B 1 597 ? 4.914 -19.844 10.531 1 97.69 597 TYR B CA 1
ATOM 10291 C C . TYR B 1 597 ? 4.355 -19.281 9.234 1 97.69 597 TYR B C 1
ATOM 10293 O O . TYR B 1 597 ? 3.48 -18.406 9.25 1 97.69 597 TYR B O 1
ATOM 10301 N N . ASP B 1 598 ? 4.793 -19.75 8.141 1 98.19 598 ASP B N 1
ATOM 10302 C CA . ASP B 1 598 ? 4.383 -19.266 6.824 1 98.19 598 ASP B CA 1
ATOM 10303 C C . ASP B 1 598 ? 2.955 -19.688 6.5 1 98.19 598 ASP B C 1
ATOM 10305 O O . ASP B 1 598 ? 2.203 -18.938 5.875 1 98.19 598 ASP B O 1
ATOM 10309 N N . ARG B 1 599 ? 2.525 -20.875 6.898 1 98.06 599 ARG B N 1
ATOM 10310 C CA . ARG B 1 599 ? 1.172 -21.359 6.645 1 98.06 599 ARG B CA 1
ATOM 10311 C C . ARG B 1 599 ? 0.14 -20.5 7.363 1 98.06 599 ARG B C 1
ATOM 10313 O O . ARG B 1 599 ? -0.954 -20.266 6.844 1 98.06 599 ARG B O 1
ATOM 10320 N N . ASN B 1 600 ? 0.482 -20.031 8.547 1 97.88 600 ASN B N 1
ATOM 10321 C CA . ASN B 1 600 ? -0.433 -19.156 9.266 1 97.88 600 ASN B CA 1
ATOM 10322 C C . ASN B 1 600 ? -0.688 -17.859 8.5 1 97.88 600 ASN B C 1
ATOM 10324 O O . ASN B 1 600 ? -1.804 -17.344 8.516 1 97.88 600 ASN B O 1
ATOM 10328 N N . HIS B 1 601 ? 0.346 -17.375 7.895 1 98 601 HIS B N 1
ATOM 10329 C CA . HIS B 1 601 ? 0.171 -16.203 7.047 1 98 601 HIS B CA 1
ATOM 10330 C C . HIS B 1 601 ? -0.717 -16.516 5.848 1 98 601 HIS B C 1
ATOM 10332 O O . HIS B 1 601 ? -1.562 -15.695 5.465 1 98 601 HIS B O 1
ATOM 10338 N N . MET B 1 602 ? -0.586 -17.688 5.281 1 98.25 602 MET B N 1
ATOM 10339 C CA . MET B 1 602 ? -1.361 -18.109 4.117 1 98.25 602 MET B CA 1
ATOM 10340 C C . MET B 1 602 ? -2.842 -18.234 4.461 1 98.25 602 MET B C 1
ATOM 10342 O O . MET B 1 602 ? -3.703 -17.922 3.641 1 98.25 602 MET B O 1
ATOM 10346 N N . VAL B 1 603 ? -3.115 -18.688 5.641 1 98.38 603 VAL B N 1
ATOM 10347 C CA . VAL B 1 603 ? -4.496 -18.875 6.078 1 98.38 603 VAL B CA 1
ATOM 10348 C C . VAL B 1 603 ? -5.242 -17.547 6.035 1 98.38 603 VAL B C 1
ATOM 10350 O O . VAL B 1 603 ? -6.355 -17.469 5.516 1 98.38 603 VAL B O 1
ATOM 10353 N N . GLU B 1 604 ? -4.598 -16.531 6.52 1 97.81 604 GLU B N 1
ATOM 10354 C CA . GLU B 1 604 ? -5.242 -15.219 6.547 1 97.81 604 GLU B CA 1
ATOM 10355 C C . GLU B 1 604 ? -5.418 -14.664 5.137 1 97.81 604 GLU B C 1
ATOM 10357 O O . GLU B 1 604 ? -6.406 -13.984 4.848 1 97.81 604 GLU B O 1
ATOM 10362 N N . ALA B 1 605 ? -4.469 -14.906 4.32 1 98.44 605 ALA B N 1
ATOM 10363 C CA . ALA B 1 605 ? -4.586 -14.461 2.934 1 98.44 605 ALA B CA 1
ATOM 10364 C C . ALA B 1 605 ? -5.688 -15.227 2.203 1 98.44 605 ALA B C 1
ATOM 10366 O O . ALA B 1 605 ? -6.387 -14.656 1.36 1 98.44 605 ALA B O 1
ATOM 10367 N N . LEU B 1 606 ? -5.793 -16.484 2.465 1 98.44 606 LEU B N 1
ATOM 10368 C CA . LEU B 1 606 ? -6.863 -17.281 1.875 1 98.44 606 LEU B CA 1
ATOM 10369 C C . LEU B 1 606 ? -8.227 -16.781 2.332 1 98.44 606 LEU B C 1
ATOM 10371 O O . LEU B 1 606 ? -9.18 -16.734 1.546 1 98.44 606 LEU B O 1
ATOM 10375 N N . ALA B 1 607 ? -8.32 -16.438 3.604 1 98.56 607 ALA B N 1
ATOM 10376 C CA . ALA B 1 607 ? -9.547 -15.852 4.125 1 98.56 607 ALA B CA 1
ATOM 10377 C C . ALA B 1 607 ? -9.898 -14.562 3.385 1 98.56 607 ALA B C 1
ATOM 10379 O O . ALA B 1 607 ? -11.047 -14.359 2.99 1 98.56 607 ALA B O 1
ATOM 10380 N N . ALA B 1 608 ? -8.914 -13.727 3.23 1 98.69 608 ALA B N 1
ATOM 10381 C CA . ALA B 1 608 ? -9.117 -12.477 2.5 1 98.69 608 ALA B CA 1
ATOM 10382 C C . ALA B 1 608 ? -9.555 -12.75 1.063 1 98.69 608 ALA B C 1
ATOM 10384 O O . ALA B 1 608 ? -10.43 -12.055 0.532 1 98.69 608 ALA B O 1
ATOM 10385 N N . SER B 1 609 ? -8.953 -13.75 0.423 1 98.81 609 SER B N 1
ATOM 10386 C CA . SER B 1 609 ? -9.305 -14.094 -0.952 1 98.81 609 SER B CA 1
ATOM 10387 C C . SER B 1 609 ? -10.734 -14.602 -1.051 1 98.81 609 SER B C 1
ATOM 10389 O O . SER B 1 609 ? -11.438 -14.305 -2.018 1 98.81 609 SER B O 1
ATOM 10391 N N . ALA B 1 610 ? -11.125 -15.344 -0.096 1 98.81 610 ALA B N 1
ATOM 10392 C CA . ALA B 1 610 ? -12.5 -15.828 -0.063 1 98.81 610 ALA B CA 1
ATOM 10393 C C . ALA B 1 610 ? -13.484 -14.664 0.058 1 98.81 610 ALA B C 1
ATOM 10395 O O . ALA B 1 610 ? -14.539 -14.664 -0.592 1 98.81 610 ALA B O 1
ATOM 10396 N N . LYS B 1 611 ? -13.148 -13.734 0.9 1 98.75 611 LYS B N 1
ATOM 10397 C CA . LYS B 1 611 ? -13.992 -12.547 1.049 1 98.75 611 LYS B CA 1
ATOM 10398 C C . LYS B 1 611 ? -14.07 -11.758 -0.256 1 98.75 611 LYS B C 1
ATOM 10400 O O . LYS B 1 611 ? -15.141 -11.289 -0.639 1 98.75 611 LYS B O 1
ATOM 10405 N N . ILE B 1 612 ? -12.953 -11.578 -0.909 1 98.81 612 ILE B N 1
ATOM 10406 C CA . ILE B 1 612 ? -12.906 -10.883 -2.189 1 98.81 612 ILE B CA 1
ATOM 10407 C C . ILE B 1 612 ? -13.805 -11.594 -3.199 1 98.81 612 ILE B C 1
ATOM 10409 O O . ILE B 1 612 ? -14.602 -10.953 -3.891 1 98.81 612 ILE B O 1
ATOM 10413 N N . ALA B 1 613 ? -13.672 -12.93 -3.258 1 98.75 613 ALA B N 1
ATOM 10414 C CA . ALA B 1 613 ? -14.492 -13.719 -4.172 1 98.75 613 ALA B CA 1
ATOM 10415 C C . ALA B 1 613 ? -15.977 -13.578 -3.836 1 98.75 613 ALA B C 1
ATOM 10417 O O . ALA B 1 613 ? -16.797 -13.367 -4.73 1 98.75 613 ALA B O 1
ATOM 10418 N N . TYR B 1 614 ? -16.312 -13.641 -2.584 1 98.75 614 TYR B N 1
ATOM 10419 C CA . TYR B 1 614 ? -17.688 -13.594 -2.133 1 98.75 614 TYR B CA 1
ATOM 10420 C C . TYR B 1 614 ? -18.344 -12.258 -2.494 1 98.75 614 TYR B C 1
ATOM 10422 O O . TYR B 1 614 ? -19.438 -12.227 -3.057 1 98.75 614 TYR B O 1
ATOM 10430 N N . ILE B 1 615 ? -17.641 -11.164 -2.127 1 98.31 615 ILE B N 1
ATOM 10431 C CA . ILE B 1 615 ? -18.219 -9.844 -2.324 1 98.31 615 ILE B CA 1
ATOM 10432 C C . ILE B 1 615 ? -18.312 -9.539 -3.816 1 98.31 615 ILE B C 1
ATOM 10434 O O . ILE B 1 615 ? -19.062 -8.648 -4.227 1 98.31 615 ILE B O 1
ATOM 10438 N N . SER B 1 616 ? -17.562 -10.336 -4.625 1 98.12 616 SER B N 1
ATOM 10439 C CA . SER B 1 616 ? -17.578 -10.164 -6.074 1 98.12 616 SER B CA 1
ATOM 10440 C C . SER B 1 616 ? -18.656 -11.039 -6.719 1 98.12 616 SER B C 1
ATOM 10442 O O . SER B 1 616 ? -18.797 -11.047 -7.945 1 98.12 616 SER B O 1
ATOM 10444 N N . GLY B 1 617 ? -19.344 -11.859 -5.949 1 98.12 617 GLY B N 1
ATOM 10445 C CA . GLY B 1 617 ? -20.484 -12.586 -6.469 1 98.12 617 GLY B CA 1
ATOM 10446 C C . GLY B 1 617 ? -20.188 -14.055 -6.73 1 98.12 617 GLY B C 1
ATOM 10447 O O . GLY B 1 617 ? -21.016 -14.758 -7.328 1 98.12 617 GLY B O 1
ATOM 10448 N N . ALA B 1 618 ? -19.094 -14.594 -6.297 1 98.69 618 ALA B N 1
ATOM 10449 C CA . ALA B 1 618 ? -18.75 -15.992 -6.527 1 98.69 618 ALA B CA 1
ATOM 10450 C C . ALA B 1 618 ? -19.766 -16.922 -5.879 1 98.69 618 ALA B C 1
ATOM 10452 O O . ALA B 1 618 ? -20.25 -16.656 -4.773 1 98.69 618 ALA B O 1
ATOM 10453 N N . LYS B 1 619 ? -20.031 -18.031 -6.555 1 98.31 619 LYS B N 1
ATOM 10454 C CA . LYS B 1 619 ? -20.969 -19.047 -6.059 1 98.31 619 LYS B CA 1
ATOM 10455 C C . LYS B 1 619 ? -20.234 -20.125 -5.27 1 98.31 619 LYS B C 1
ATOM 10457 O O . LYS B 1 619 ? -20.812 -20.75 -4.387 1 98.31 619 LYS B O 1
ATOM 10462 N N . GLU B 1 620 ? -19.031 -20.344 -5.629 1 98.62 620 GLU B N 1
ATOM 10463 C CA . GLU B 1 620 ? -18.172 -21.328 -4.969 1 98.62 620 GLU B CA 1
ATOM 10464 C C . GLU B 1 620 ? -16.766 -20.781 -4.762 1 98.62 620 GLU B C 1
ATOM 10466 O O . GLU B 1 620 ? -16.344 -19.875 -5.477 1 98.62 620 GLU B O 1
ATOM 10471 N N . PHE B 1 621 ? -16.094 -21.281 -3.719 1 98.75 621 PHE B N 1
ATOM 10472 C CA . PHE B 1 621 ? -14.688 -20.984 -3.48 1 98.75 621 PHE B CA 1
ATOM 10473 C C . PHE B 1 621 ? -13.93 -22.266 -3.125 1 98.75 621 PHE B C 1
ATOM 10475 O O . PHE B 1 621 ? -14.242 -22.922 -2.127 1 98.75 621 PHE B O 1
ATOM 10482 N N . HIS B 1 622 ? -12.992 -22.656 -4.031 1 98.56 622 HIS B N 1
ATOM 10483 C CA . HIS B 1 622 ? -12.188 -23.859 -3.879 1 98.56 622 HIS B CA 1
ATOM 10484 C C . HIS B 1 622 ? -10.75 -23.516 -3.514 1 98.56 622 HIS B C 1
ATOM 10486 O O . HIS B 1 622 ? -10.258 -22.438 -3.842 1 98.56 622 HIS B O 1
ATOM 10492 N N . THR B 1 623 ? -10.109 -24.391 -2.797 1 98.19 623 THR B N 1
ATOM 10493 C CA . THR B 1 623 ? -8.703 -24.234 -2.463 1 98.19 623 THR B CA 1
ATOM 10494 C C . THR B 1 623 ? -7.922 -25.5 -2.812 1 98.19 623 THR B C 1
ATOM 10496 O O . THR B 1 623 ? -8.516 -26.547 -3.086 1 98.19 623 THR B O 1
ATOM 10499 N N . SER B 1 624 ? -6.598 -25.391 -2.832 1 97.88 624 SER B N 1
ATOM 10500 C CA . SER B 1 624 ? -5.754 -26.547 -3.082 1 97.88 624 SER B CA 1
ATOM 10501 C C . SER B 1 624 ? -5.551 -27.375 -1.812 1 97.88 624 SER B C 1
ATOM 10503 O O . SER B 1 624 ? -4.711 -28.266 -1.774 1 97.88 624 SER B O 1
ATOM 10505 N N . CYS B 1 625 ? -6.312 -27.016 -0.794 1 96.38 625 CYS B N 1
ATOM 10506 C CA . CYS B 1 625 ? -6.293 -27.781 0.452 1 96.38 625 CYS B CA 1
ATOM 10507 C C . CYS B 1 625 ? -7.402 -28.812 0.472 1 96.38 625 CYS B C 1
ATOM 10509 O O . CYS B 1 625 ? -8.586 -28.469 0.518 1 96.38 625 CYS B O 1
ATOM 10511 N N . ARG B 1 626 ? -7.051 -30.031 0.532 1 92.38 626 ARG B N 1
ATOM 10512 C CA . ARG B 1 626 ? -8.008 -31.125 0.495 1 92.38 626 ARG B CA 1
ATOM 10513 C C . ARG B 1 626 ? -8.75 -31.266 1.822 1 92.38 626 ARG B C 1
ATOM 10515 O O . ARG B 1 626 ? -9.852 -31.797 1.873 1 92.38 626 ARG B O 1
ATOM 10522 N N . GLY B 1 627 ? -8.156 -30.75 2.85 1 88.56 627 GLY B N 1
ATOM 10523 C CA . GLY B 1 627 ? -8.758 -30.844 4.168 1 88.56 627 GLY B CA 1
ATOM 10524 C C . GLY B 1 627 ? -9.93 -29.891 4.359 1 88.56 627 GLY B C 1
ATOM 10525 O O . GLY B 1 627 ? -10.633 -29.953 5.367 1 88.56 627 GLY B O 1
ATOM 10526 N N . LEU B 1 628 ? -10.18 -29.094 3.414 1 92.88 628 LEU B N 1
ATOM 10527 C CA . LEU B 1 628 ? -11.227 -28.078 3.486 1 92.88 628 LEU B CA 1
ATOM 10528 C C . LEU B 1 628 ? -12.203 -28.234 2.324 1 92.88 628 LEU B C 1
ATOM 10530 O O . LEU B 1 628 ? -11.805 -28.141 1.159 1 92.88 628 LEU B O 1
ATOM 10534 N N . PRO B 1 629 ? -13.5 -28.547 2.617 1 95.25 629 PRO B N 1
ATOM 10535 C CA . PRO B 1 629 ? -14.469 -28.531 1.514 1 95.25 629 PRO B CA 1
ATOM 10536 C C . PRO B 1 629 ? -14.625 -27.156 0.886 1 95.25 629 PRO B C 1
ATOM 10538 O O . PRO B 1 629 ? -14.391 -26.141 1.55 1 95.25 629 PRO B O 1
ATOM 10541 N N . PRO B 1 630 ? -14.969 -27.078 -0.35 1 97.81 630 PRO B N 1
ATOM 10542 C CA . PRO B 1 630 ? -15.211 -25.766 -0.937 1 97.81 630 PRO B CA 1
ATOM 10543 C C . PRO B 1 630 ? -16.375 -25.016 -0.271 1 97.81 630 PRO B C 1
ATOM 10545 O O . PRO B 1 630 ? -17.266 -25.656 0.299 1 97.81 630 PRO B O 1
ATOM 10548 N N . PHE B 1 631 ? -16.312 -23.703 -0.27 1 98.44 631 PHE B N 1
ATOM 10549 C CA . PHE B 1 631 ? -17.453 -22.891 0.135 1 98.44 631 PHE B CA 1
ATOM 10550 C C . PHE B 1 631 ? -18.5 -22.844 -0.974 1 98.44 631 PHE B C 1
ATOM 10552 O O . PHE B 1 631 ? -18.172 -22.609 -2.137 1 98.44 631 PHE B O 1
ATOM 10559 N N . ILE B 1 632 ? -19.719 -23.125 -0.639 1 98.31 632 ILE B N 1
ATOM 10560 C CA . ILE B 1 632 ? -20.859 -23 -1.55 1 98.31 632 ILE B CA 1
ATOM 10561 C C . ILE B 1 632 ? -21.797 -21.906 -1.049 1 98.31 632 ILE B C 1
ATOM 10563 O O . ILE B 1 632 ? -22.344 -22 0.047 1 98.31 632 ILE B O 1
ATOM 10567 N N . ARG B 1 633 ? -21.891 -20.875 -1.828 1 98 633 ARG B N 1
ATOM 10568 C CA . ARG B 1 633 ? -22.766 -19.766 -1.454 1 98 633 ARG B CA 1
ATOM 10569 C C . ARG B 1 633 ? -24.203 -20.234 -1.283 1 98 633 ARG B C 1
ATOM 10571 O O . ARG B 1 633 ? -24.75 -20.938 -2.146 1 98 633 ARG B O 1
ATOM 10578 N N . PRO B 1 634 ? -24.906 -19.844 -0.208 1 97.31 634 PRO B N 1
ATOM 10579 C CA . PRO B 1 634 ? -26.328 -20.188 -0.067 1 97.31 634 PRO B CA 1
ATOM 10580 C C . PRO B 1 634 ? -27.188 -19.578 -1.169 1 97.31 634 PRO B C 1
ATOM 10582 O O . PRO B 1 634 ? -26.953 -18.438 -1.591 1 97.31 634 PRO B O 1
ATOM 10585 N N . ALA B 1 635 ? -28.219 -20.312 -1.558 1 94.25 635 ALA B N 1
ATOM 10586 C CA . ALA B 1 635 ? -29.078 -19.891 -2.658 1 94.25 635 ALA B CA 1
ATOM 10587 C C . ALA B 1 635 ? -29.75 -18.562 -2.363 1 94.25 635 ALA B C 1
ATOM 10589 O O . ALA B 1 635 ? -29.984 -17.75 -3.271 1 94.25 635 ALA B O 1
ATOM 10590 N N . GLU B 1 636 ? -29.953 -18.281 -1.118 1 94.25 636 GLU B N 1
ATOM 10591 C CA . GLU B 1 636 ? -30.688 -17.078 -0.731 1 94.25 636 GLU B CA 1
ATOM 10592 C C . GLU B 1 636 ? -29.766 -15.875 -0.628 1 94.25 636 GLU B C 1
ATOM 10594 O O . GLU B 1 636 ? -30.219 -14.734 -0.556 1 94.25 636 GLU B O 1
ATOM 10599 N N . ALA B 1 637 ? -28.484 -16.109 -0.611 1 94.06 637 ALA B N 1
ATOM 10600 C CA . ALA B 1 637 ? -27.516 -15.039 -0.444 1 94.06 637 ALA B CA 1
ATOM 10601 C C . ALA B 1 637 ? -27.156 -14.406 -1.787 1 94.06 637 ALA B C 1
ATOM 10603 O O . ALA B 1 637 ? -26.688 -15.094 -2.697 1 94.06 637 ALA B O 1
ATOM 10604 N N . ASP B 1 638 ? -27.312 -13.109 -1.828 1 91.62 638 ASP B N 1
ATOM 10605 C CA . ASP B 1 638 ? -27.031 -12.375 -3.059 1 91.62 638 ASP B CA 1
ATOM 10606 C C . ASP B 1 638 ? -25.734 -11.57 -2.936 1 91.62 638 ASP B C 1
ATOM 10608 O O . ASP B 1 638 ? -25.328 -11.211 -1.831 1 91.62 638 ASP B O 1
ATOM 10612 N N . ALA B 1 639 ? -25.203 -11.258 -4.125 1 89.25 639 ALA B N 1
ATOM 10613 C CA . ALA B 1 639 ? -23.953 -10.492 -4.152 1 89.25 639 ALA B CA 1
ATOM 10614 C C . ALA B 1 639 ? -24.172 -9.062 -3.658 1 89.25 639 ALA B C 1
ATOM 10616 O O . ALA B 1 639 ? -23.266 -8.438 -3.125 1 89.25 639 ALA B O 1
ATOM 10617 N N . ASP B 1 640 ? -25.391 -8.594 -3.729 1 93.88 640 ASP B N 1
ATOM 10618 C CA . ASP B 1 640 ? -25.672 -7.199 -3.402 1 93.88 640 ASP B CA 1
ATOM 10619 C C . ASP B 1 640 ? -26.266 -7.078 -2 1 93.88 640 ASP B C 1
ATOM 10621 O O . ASP B 1 640 ? -26.703 -5.996 -1.594 1 93.88 640 ASP B O 1
ATOM 10625 N N . ASP B 1 641 ? -26.281 -8.227 -1.295 1 96.69 641 ASP B N 1
ATOM 10626 C CA . ASP B 1 641 ? -26.797 -8.164 0.069 1 96.69 641 ASP B CA 1
ATOM 10627 C C . ASP B 1 641 ? -26 -7.172 0.912 1 96.69 641 ASP B C 1
ATOM 10629 O O . ASP B 1 641 ? -24.766 -7.113 0.82 1 96.69 641 ASP B O 1
ATOM 10633 N N . ALA B 1 642 ? -26.656 -6.469 1.81 1 96.56 642 ALA B N 1
ATOM 10634 C CA . ALA B 1 642 ? -26.078 -5.402 2.621 1 96.56 642 ALA B CA 1
ATOM 10635 C C . ALA B 1 642 ? -25.047 -5.961 3.596 1 96.56 642 ALA B C 1
ATOM 10637 O O . ALA B 1 642 ? -24.062 -5.281 3.93 1 96.56 642 ALA B O 1
ATOM 10638 N N . GLU B 1 643 ? -25.172 -7.133 4.027 1 96.75 643 GLU B N 1
ATOM 10639 C CA . GLU B 1 643 ? -24.266 -7.699 5.016 1 96.75 643 GLU B CA 1
ATOM 10640 C C . GLU B 1 643 ? -22.906 -8.008 4.402 1 96.75 643 GLU B C 1
ATOM 10642 O O . GLU B 1 643 ? -21.891 -8.039 5.102 1 96.75 643 GLU B O 1
ATOM 10647 N N . GLY B 1 644 ? -22.875 -8.328 3.059 1 97.38 644 GLY B N 1
ATOM 10648 C CA . GLY B 1 644 ? -21.625 -8.656 2.395 1 97.38 644 GLY B CA 1
ATOM 10649 C C . GLY B 1 644 ? -20.922 -9.859 3 1 97.38 644 GLY B C 1
ATOM 10650 O O . GLY B 1 644 ? -21.531 -10.914 3.184 1 97.38 644 GLY B O 1
ATOM 10651 N N . THR B 1 645 ? -19.688 -9.711 3.42 1 98 645 THR B N 1
ATOM 10652 C CA . THR B 1 645 ? -18.859 -10.82 3.873 1 98 645 THR B CA 1
ATOM 10653 C C . THR B 1 645 ? -19.188 -11.18 5.324 1 98 645 THR B C 1
ATOM 10655 O O . THR B 1 645 ? -18.562 -12.07 5.902 1 98 645 THR B O 1
ATOM 10658 N N . ASN B 1 646 ? -20.094 -10.43 5.965 1 98.25 646 ASN B N 1
ATOM 10659 C CA . ASN B 1 646 ? -20.562 -10.789 7.297 1 98.25 646 ASN B CA 1
ATOM 10660 C C . ASN B 1 646 ? -21.531 -11.977 7.25 1 98.25 646 ASN B C 1
ATOM 10662 O O . ASN B 1 646 ? -21.969 -12.461 8.289 1 98.25 646 ASN B O 1
ATOM 10666 N N . ASN B 1 647 ? -21.859 -12.469 6.102 1 98.38 647 ASN B N 1
ATOM 10667 C CA . ASN B 1 647 ? -22.75 -13.617 5.941 1 98.38 647 ASN B CA 1
ATOM 10668 C C . ASN B 1 647 ? -22.359 -14.766 6.859 1 98.38 647 ASN B C 1
ATOM 10670 O O . ASN B 1 647 ? -21.172 -15.133 6.93 1 98.38 647 ASN B O 1
ATOM 10674 N N . ALA B 1 648 ? -23.312 -15.328 7.5 1 97.81 648 ALA B N 1
ATOM 10675 C CA . ALA B 1 648 ? -23.062 -16.312 8.547 1 97.81 648 ALA B CA 1
ATOM 10676 C C . ALA B 1 648 ? -22.422 -17.562 7.977 1 97.81 648 ALA B C 1
ATOM 10678 O O . ALA B 1 648 ? -21.547 -18.172 8.609 1 97.81 648 ALA B O 1
ATOM 10679 N N . ALA B 1 649 ? -22.859 -18.016 6.785 1 98.25 649 ALA B N 1
ATOM 10680 C CA . ALA B 1 649 ? -22.281 -19.203 6.16 1 98.25 649 ALA B CA 1
ATOM 10681 C C . ALA B 1 649 ? -20.812 -18.984 5.809 1 98.25 649 ALA B C 1
ATOM 10683 O O . ALA B 1 649 ? -19.984 -19.875 6.02 1 98.25 649 ALA B O 1
ATOM 10684 N N . LEU B 1 650 ? -20.531 -17.859 5.25 1 98.5 650 LEU B N 1
ATOM 10685 C CA . LEU B 1 650 ? -19.141 -17.547 4.922 1 98.5 650 LEU B CA 1
ATOM 10686 C C . LEU B 1 650 ? -18.281 -17.5 6.18 1 98.5 650 LEU B C 1
ATOM 10688 O O . LEU B 1 650 ? -17.188 -18.031 6.203 1 98.5 650 LEU B O 1
ATOM 10692 N N . GLN B 1 651 ? -18.797 -16.844 7.215 1 98.31 651 GLN B N 1
ATOM 10693 C CA . GLN B 1 651 ? -18.047 -16.703 8.461 1 98.31 651 GLN B CA 1
ATOM 10694 C C . GLN B 1 651 ? -17.766 -18.078 9.078 1 98.31 651 GLN B C 1
ATOM 10696 O O . GLN B 1 651 ? -16.703 -18.297 9.648 1 98.31 651 GLN B O 1
ATOM 10701 N N . SER B 1 652 ? -18.734 -18.922 9.016 1 98.25 652 SER B N 1
ATOM 10702 C CA . SER B 1 652 ? -18.547 -20.281 9.516 1 98.25 652 SER B CA 1
ATOM 10703 C C . SER B 1 652 ? -17.438 -21 8.734 1 98.25 652 SER B C 1
ATOM 10705 O O . SER B 1 652 ? -16.625 -21.703 9.328 1 98.25 652 SER B O 1
ATOM 10707 N N . TRP B 1 653 ? -17.453 -20.891 7.449 1 98.44 653 TRP B N 1
ATOM 10708 C CA . TRP B 1 653 ? -16.438 -21.516 6.609 1 98.44 653 TRP B CA 1
ATOM 10709 C C . TRP B 1 653 ? -15.055 -20.953 6.922 1 98.44 653 TRP B C 1
ATOM 10711 O O . TRP B 1 653 ? -14.07 -21.688 6.984 1 98.44 653 TRP B O 1
ATOM 10721 N N . LEU B 1 654 ? -14.969 -19.656 7.125 1 98.31 654 LEU B N 1
ATOM 10722 C CA . LEU B 1 654 ? -13.703 -19 7.461 1 98.31 654 LEU B CA 1
ATOM 10723 C C . LEU B 1 654 ? -13.164 -19.516 8.789 1 98.31 654 LEU B C 1
ATOM 10725 O O . LEU B 1 654 ? -11.953 -19.688 8.945 1 98.31 654 LEU B O 1
ATOM 10729 N N . ALA B 1 655 ? -14.039 -19.734 9.727 1 97.81 655 ALA B N 1
ATOM 10730 C CA . ALA B 1 655 ? -13.625 -20.297 11.016 1 97.81 655 ALA B CA 1
ATOM 10731 C C . ALA B 1 655 ? -13.031 -21.688 10.844 1 97.81 655 ALA B C 1
ATOM 10733 O O . ALA B 1 655 ? -12.047 -22.031 11.492 1 97.81 655 ALA B O 1
ATOM 10734 N N . GLU B 1 656 ? -13.594 -22.453 9.938 1 97.38 656 GLU B N 1
ATOM 10735 C CA . GLU B 1 656 ? -13.07 -23.797 9.664 1 97.38 656 GLU B CA 1
ATOM 10736 C C . GLU B 1 656 ? -11.703 -23.719 8.992 1 97.38 656 GLU B C 1
ATOM 10738 O O . GLU B 1 656 ? -10.812 -24.516 9.305 1 97.38 656 GLU B O 1
ATOM 10743 N N . LEU B 1 657 ? -11.586 -22.844 8.07 1 97.31 657 LEU B N 1
ATOM 10744 C CA . LEU B 1 657 ? -10.305 -22.609 7.418 1 97.31 657 LEU B CA 1
ATOM 10745 C C . LEU B 1 657 ? -9.211 -22.328 8.445 1 97.31 657 LEU B C 1
ATOM 10747 O O . LEU B 1 657 ? -8.133 -22.922 8.383 1 97.31 657 LEU B O 1
ATOM 10751 N N . ARG B 1 658 ? -9.453 -21.469 9.398 1 96.62 658 ARG B N 1
ATOM 10752 C CA . ARG B 1 658 ? -8.477 -21.078 10.406 1 96.62 658 ARG B CA 1
ATOM 10753 C C . ARG B 1 658 ? -8.141 -22.25 11.336 1 96.62 658 ARG B C 1
ATOM 10755 O O . ARG B 1 658 ? -7.016 -22.359 11.82 1 96.62 658 ARG B O 1
ATOM 10762 N N . ARG B 1 659 ? -9.055 -23.125 11.492 1 94.19 659 ARG B N 1
ATOM 10763 C CA . ARG B 1 659 ? -8.828 -24.312 12.32 1 94.19 659 ARG B CA 1
ATOM 10764 C C . ARG B 1 659 ? -7.938 -25.312 11.609 1 94.19 659 ARG B C 1
ATOM 10766 O O . ARG B 1 659 ? -7.117 -25.984 12.242 1 94.19 659 ARG B O 1
ATOM 10773 N N . LYS B 1 660 ? -8.055 -25.516 10.305 1 87.5 660 LYS B N 1
ATOM 10774 C CA . LYS B 1 660 ? -7.348 -26.531 9.531 1 87.5 660 LYS B CA 1
ATOM 10775 C C . LYS B 1 660 ? -5.887 -26.125 9.32 1 87.5 660 LYS B C 1
ATOM 10777 O O . LYS B 1 660 ? -5.031 -27 9.109 1 87.5 660 LYS B O 1
ATOM 10782 N N . ALA B 1 661 ? -5.512 -24.922 9.297 1 85.19 661 ALA B N 1
ATOM 10783 C CA . ALA B 1 661 ? -4.164 -24.359 9.336 1 85.19 661 ALA B CA 1
ATOM 10784 C C . ALA B 1 661 ? -3.342 -24.844 8.141 1 85.19 661 ALA B C 1
ATOM 10786 O O . ALA B 1 661 ? -2.127 -25.031 8.25 1 85.19 661 ALA B O 1
ATOM 10787 N N . LEU B 1 662 ? -3.912 -25.359 7.031 1 94.19 662 LEU B N 1
ATOM 10788 C CA . LEU B 1 662 ? -3.25 -25.75 5.797 1 94.19 662 LEU B CA 1
ATOM 10789 C C . LEU B 1 662 ? -2.16 -26.781 6.078 1 94.19 662 LEU B C 1
ATOM 10791 O O . LEU B 1 662 ? -1.011 -26.609 5.668 1 94.19 662 LEU B O 1
ATOM 10795 N N . GLU B 1 663 ? -2.525 -27.875 6.645 1 92.12 663 GLU B N 1
ATOM 10796 C CA . GLU B 1 663 ? -1.594 -28.969 6.918 1 92.12 663 GLU B CA 1
ATOM 10797 C C . GLU B 1 663 ? -0.873 -29.406 5.648 1 92.12 663 GLU B C 1
ATOM 10799 O O . GLU B 1 663 ? -1.51 -29.672 4.625 1 92.12 663 GLU B O 1
ATOM 10804 N N . PRO B 1 664 ? 0.446 -29.578 5.715 1 90.38 664 PRO B N 1
ATOM 10805 C CA . PRO B 1 664 ? 1.24 -29.797 4.508 1 90.38 664 PRO B CA 1
ATOM 10806 C C . PRO B 1 664 ? 0.837 -31.078 3.77 1 90.38 664 PRO B C 1
ATOM 10808 O O . PRO B 1 664 ? 0.826 -31.109 2.537 1 90.38 664 PRO B O 1
ATOM 10811 N N . GLU B 1 665 ? 0.501 -32.156 4.41 1 90.5 665 GLU B N 1
ATOM 10812 C CA . GLU B 1 665 ? 0.163 -33.406 3.723 1 90.5 665 GLU B CA 1
ATOM 10813 C C . GLU B 1 665 ? -1.231 -33.312 3.109 1 90.5 665 GLU B C 1
ATOM 10815 O O . GLU B 1 665 ? -1.601 -34.156 2.295 1 90.5 665 GLU B O 1
ATOM 10820 N N . ARG B 1 666 ? -1.921 -32.281 3.445 1 93.44 666 ARG B N 1
ATOM 10821 C CA . ARG B 1 666 ? -3.281 -32.156 2.934 1 93.44 666 ARG B CA 1
ATOM 10822 C C . ARG B 1 666 ? -3.422 -30.922 2.045 1 93.44 666 ARG B C 1
ATOM 10824 O O . ARG B 1 666 ? -4.535 -30.531 1.685 1 93.44 666 ARG B O 1
ATOM 10831 N N . THR B 1 667 ? -2.354 -30.281 1.858 1 95.88 667 THR B N 1
ATOM 10832 C CA . THR B 1 667 ? -2.348 -29.094 1.019 1 95.88 667 THR B CA 1
ATOM 10833 C C . THR B 1 667 ? -1.291 -29.203 -0.076 1 95.88 667 THR B C 1
ATOM 10835 O O . THR B 1 667 ? -0.164 -29.641 0.185 1 95.88 667 THR B O 1
ATOM 10838 N N . LEU B 1 668 ? -1.673 -28.938 -1.285 1 96.62 668 LEU B N 1
ATOM 10839 C CA . LEU B 1 668 ? -0.69 -28.844 -2.361 1 96.62 668 LEU B CA 1
ATOM 10840 C C . LEU B 1 668 ? -0.234 -27.406 -2.572 1 96.62 668 LEU B C 1
ATOM 10842 O O . LEU B 1 668 ? -1.05 -26.531 -2.854 1 96.62 668 LEU B O 1
ATOM 10846 N N . PHE B 1 669 ? 1.042 -27.188 -2.359 1 97.75 669 PHE B N 1
ATOM 10847 C CA . PHE B 1 669 ? 1.659 -25.891 -2.605 1 97.75 669 PHE B CA 1
ATOM 10848 C C . PHE B 1 669 ? 2.348 -25.859 -3.965 1 97.75 669 PHE B C 1
ATOM 10850 O O . PHE B 1 669 ? 2.553 -26.906 -4.578 1 97.75 669 PHE B O 1
ATOM 10857 N N . ALA B 1 670 ? 2.605 -24.672 -4.445 1 97.69 670 ALA B N 1
ATOM 10858 C CA . ALA B 1 670 ? 3.357 -24.484 -5.684 1 97.69 670 ALA B CA 1
ATOM 10859 C C . ALA B 1 670 ? 4.355 -23.328 -5.539 1 97.69 670 ALA B C 1
ATOM 10861 O O . ALA B 1 670 ? 4.301 -22.578 -4.57 1 97.69 670 ALA B O 1
ATOM 10862 N N . CYS B 1 671 ? 5.289 -23.297 -6.441 1 97 671 CYS B N 1
ATOM 10863 C CA . CYS B 1 671 ? 6.273 -22.219 -6.48 1 97 671 CYS B CA 1
ATOM 10864 C C . CYS B 1 671 ? 6.727 -21.953 -7.91 1 97 671 CYS B C 1
ATOM 10866 O O . CYS B 1 671 ? 6.863 -22.875 -8.711 1 97 671 CYS B O 1
ATOM 10868 N N . ALA B 1 672 ? 6.883 -20.656 -8.164 1 96.88 672 ALA B N 1
ATOM 10869 C CA . ALA B 1 672 ? 7.461 -20.25 -9.445 1 96.88 672 ALA B CA 1
ATOM 10870 C C . ALA B 1 672 ? 8.703 -19.391 -9.234 1 96.88 672 ALA B C 1
ATOM 10872 O O . ALA B 1 672 ? 9.289 -18.891 -10.195 1 96.88 672 ALA B O 1
ATOM 10873 N N . HIS B 1 673 ? 9.094 -19.188 -8 1 98.38 673 HIS B N 1
ATOM 10874 C CA . HIS B 1 673 ? 10.219 -18.328 -7.645 1 98.38 673 HIS B CA 1
ATOM 10875 C C . HIS B 1 673 ? 11.25 -19.094 -6.82 1 98.38 673 HIS B C 1
ATOM 10877 O O . HIS B 1 673 ? 10.969 -19.5 -5.691 1 98.38 673 HIS B O 1
ATOM 10883 N N . GLN B 1 674 ? 12.406 -19.312 -7.375 1 98.5 674 GLN B N 1
ATOM 10884 C CA . GLN B 1 674 ? 13.508 -19.938 -6.637 1 98.5 674 GLN B CA 1
ATOM 10885 C C . GLN B 1 674 ? 14.648 -18.953 -6.414 1 98.5 674 GLN B C 1
ATOM 10887 O O . GLN B 1 674 ? 15.125 -18.328 -7.363 1 98.5 674 GLN B O 1
ATOM 10892 N N . MET B 1 675 ? 15.047 -18.859 -5.125 1 98.44 675 MET B N 1
ATOM 10893 C CA . MET B 1 675 ? 16.016 -17.828 -4.777 1 98.44 675 MET B CA 1
ATOM 10894 C C . MET B 1 675 ? 16.938 -18.312 -3.662 1 98.44 675 MET B C 1
ATOM 10896 O O . MET B 1 675 ? 16.578 -19.188 -2.877 1 98.44 675 MET B O 1
ATOM 10900 N N . GLY B 1 676 ? 18.156 -17.797 -3.604 1 98.69 676 GLY B N 1
ATOM 10901 C CA . GLY B 1 676 ? 18.953 -17.703 -2.385 1 98.69 676 GLY B CA 1
ATOM 10902 C C . GLY B 1 676 ? 19.938 -18.844 -2.213 1 98.69 676 GLY B C 1
ATOM 10903 O O . GLY B 1 676 ? 20.75 -18.828 -1.284 1 98.69 676 GLY B O 1
ATOM 10904 N N . SER B 1 677 ? 20.062 -19.812 -3.119 1 98.81 677 SER B N 1
ATOM 10905 C CA . SER B 1 677 ? 20.797 -21.047 -2.896 1 98.81 677 SER B CA 1
ATOM 10906 C C . SER B 1 677 ? 22.297 -20.859 -3.139 1 98.81 677 SER B C 1
ATOM 10908 O O . SER B 1 677 ? 23.094 -21.781 -2.932 1 98.81 677 SER B O 1
ATOM 10910 N N . CYS B 1 678 ? 22.75 -19.688 -3.596 1 98.88 678 CYS B N 1
ATOM 10911 C CA . CYS B 1 678 ? 24.125 -19.219 -3.645 1 98.88 678 CYS B CA 1
ATOM 10912 C C . CYS B 1 678 ? 24.234 -17.812 -3.057 1 98.88 678 CYS B C 1
ATOM 10914 O O . CYS B 1 678 ? 24.844 -16.938 -3.654 1 98.88 678 CYS B O 1
ATOM 10916 N N . ARG B 1 679 ? 23.859 -17.688 -1.906 1 98.44 679 ARG B N 1
ATOM 10917 C CA . ARG B 1 679 ? 23.562 -16.422 -1.273 1 98.44 679 ARG B CA 1
ATOM 10918 C C . ARG B 1 679 ? 24.797 -15.531 -1.208 1 98.44 679 ARG B C 1
ATOM 10920 O O . ARG B 1 679 ? 25.891 -16.016 -0.926 1 98.44 679 ARG B O 1
ATOM 10927 N N . MET B 1 680 ? 24.547 -14.25 -1.453 1 98.69 680 MET B N 1
ATOM 10928 C CA . MET B 1 680 ? 25.547 -13.211 -1.293 1 98.69 680 MET B CA 1
ATOM 10929 C C . MET B 1 680 ? 25.672 -12.781 0.167 1 98.69 680 MET B C 1
ATOM 10931 O O . MET B 1 680 ? 24.688 -12.797 0.902 1 98.69 680 MET B O 1
ATOM 10935 N N . GLY B 1 681 ? 26.828 -12.453 0.601 1 98.38 681 GLY B N 1
ATOM 10936 C CA . GLY B 1 681 ? 27.031 -11.984 1.962 1 98.38 681 GLY B CA 1
ATOM 10937 C C . GLY B 1 681 ? 28.406 -11.352 2.18 1 98.38 681 GLY B C 1
ATOM 10938 O O . GLY B 1 681 ? 29.188 -11.242 1.244 1 98.38 681 GLY B O 1
ATOM 10939 N N . LYS B 1 682 ? 28.672 -10.984 3.4 1 97.44 682 LYS B N 1
ATOM 10940 C CA . LYS B 1 682 ? 29.875 -10.242 3.742 1 97.44 682 LYS B CA 1
ATOM 10941 C C . LYS B 1 682 ? 31.016 -11.188 4.098 1 97.44 682 LYS B C 1
ATOM 10943 O O . LYS B 1 682 ? 32.156 -10.758 4.219 1 97.44 682 LYS B O 1
ATOM 10948 N N . SER B 1 683 ? 30.672 -12.531 4.215 1 97.75 683 SER B N 1
ATOM 10949 C CA . SER B 1 683 ? 31.703 -13.5 4.621 1 97.75 683 SER B CA 1
ATOM 10950 C C . SER B 1 683 ? 31.438 -14.875 4.02 1 97.75 683 SER B C 1
ATOM 10952 O O . SER B 1 683 ? 30.281 -15.25 3.799 1 97.75 683 SER B O 1
ATOM 10954 N N . PRO B 1 684 ? 32.469 -15.656 3.729 1 96.94 684 PRO B N 1
ATOM 10955 C CA . PRO B 1 684 ? 32.312 -17.016 3.207 1 96.94 684 PRO B CA 1
ATOM 10956 C C . PRO B 1 684 ? 31.641 -17.953 4.219 1 96.94 684 PRO B C 1
ATOM 10958 O O . PRO B 1 684 ? 31.141 -19.016 3.844 1 96.94 684 PRO B O 1
ATOM 10961 N N . ARG B 1 685 ? 31.641 -17.547 5.484 1 97.38 685 ARG B N 1
ATOM 10962 C CA . ARG B 1 685 ? 31.047 -18.391 6.52 1 97.38 685 ARG B CA 1
ATOM 10963 C C . ARG B 1 685 ? 29.531 -18.453 6.367 1 97.38 685 ARG B C 1
ATOM 10965 O O . ARG B 1 685 ? 28.906 -19.453 6.727 1 97.38 685 ARG B O 1
ATOM 10972 N N . SER B 1 686 ? 29 -17.422 5.777 1 97.5 686 SER B N 1
ATOM 10973 C CA . SER B 1 686 ? 27.531 -17.344 5.742 1 97.5 686 SER B CA 1
ATOM 10974 C C . SER B 1 686 ? 27.031 -17.188 4.312 1 97.5 686 SER B C 1
ATOM 10976 O O . SER B 1 686 ? 25.828 -16.984 4.094 1 97.5 686 SER B O 1
ATOM 10978 N N . SER B 1 687 ? 27.922 -17.219 3.342 1 98.62 687 SER B N 1
ATOM 10979 C CA . SER B 1 687 ? 27.5 -16.922 1.978 1 98.62 687 SER B CA 1
ATOM 10980 C C . SER B 1 687 ? 28.375 -17.641 0.958 1 98.62 687 SER B C 1
ATOM 10982 O O . SER B 1 687 ? 29.406 -18.234 1.315 1 98.62 687 SER B O 1
ATOM 10984 N N . VAL B 1 688 ? 27.938 -17.625 -0.251 1 98.88 688 VAL B N 1
ATOM 10985 C CA . VAL B 1 688 ? 28.625 -18.328 -1.331 1 98.88 688 VAL B CA 1
ATOM 10986 C C . VAL B 1 688 ? 29.391 -17.328 -2.186 1 98.88 688 VAL B C 1
ATOM 10988 O O . VAL B 1 688 ? 30.484 -17.641 -2.674 1 98.88 688 VAL B O 1
ATOM 10991 N N . VAL B 1 689 ? 28.812 -16.141 -2.365 1 98.81 689 VAL B N 1
ATOM 10992 C CA . VAL B 1 689 ? 29.484 -15.125 -3.186 1 98.81 689 VAL B CA 1
ATOM 10993 C C . VAL B 1 689 ? 29.656 -13.836 -2.383 1 98.81 689 VAL B C 1
ATOM 10995 O O . VAL B 1 689 ? 28.922 -13.602 -1.413 1 98.81 689 VAL B O 1
ATOM 10998 N N . ASP B 1 690 ? 30.625 -13.086 -2.709 1 98.56 690 ASP B N 1
ATOM 10999 C CA . ASP B 1 690 ? 30.859 -11.789 -2.072 1 98.56 690 ASP B CA 1
ATOM 11000 C C . ASP B 1 690 ? 29.938 -10.719 -2.645 1 98.56 690 ASP B C 1
ATOM 11002 O O . ASP B 1 690 ? 29.062 -11.023 -3.467 1 98.56 690 ASP B O 1
ATOM 11006 N N . PRO B 1 691 ? 29.984 -9.492 -2.258 1 98 691 PRO B N 1
ATOM 11007 C CA . PRO B 1 691 ? 29.047 -8.445 -2.678 1 98 691 PRO B CA 1
ATOM 11008 C C . PRO B 1 691 ? 29.141 -8.133 -4.168 1 98 691 PRO B C 1
ATOM 11010 O O . PRO B 1 691 ? 28.25 -7.492 -4.727 1 98 691 PRO B O 1
ATOM 11013 N N . ASP B 1 692 ? 30.188 -8.547 -4.812 1 97.94 692 ASP B N 1
ATOM 11014 C CA . ASP B 1 692 ? 30.344 -8.336 -6.25 1 97.94 692 ASP B CA 1
ATOM 11015 C C . ASP B 1 692 ? 29.953 -9.594 -7.031 1 97.94 692 ASP B C 1
ATOM 11017 O O . ASP B 1 692 ? 30.203 -9.688 -8.234 1 97.94 692 ASP B O 1
ATOM 11021 N N . CYS B 1 693 ? 29.469 -10.633 -6.398 1 98.75 693 CYS B N 1
ATOM 11022 C CA . CYS B 1 693 ? 28.922 -11.867 -6.953 1 98.75 693 CYS B CA 1
ATOM 11023 C C . CYS B 1 693 ? 30.031 -12.836 -7.336 1 98.75 693 CYS B C 1
ATOM 11025 O O . CYS B 1 693 ? 29.812 -13.781 -8.086 1 98.75 693 CYS B O 1
ATOM 11027 N N . GLN B 1 694 ? 31.281 -12.516 -6.875 1 98.5 694 GLN B N 1
ATOM 11028 C CA . GLN B 1 694 ? 32.375 -13.477 -7.078 1 98.5 694 GLN B CA 1
ATOM 11029 C C . GLN B 1 694 ? 32.312 -14.578 -6.023 1 98.5 694 GLN B C 1
ATOM 11031 O O . GLN B 1 694 ? 32.062 -14.312 -4.848 1 98.5 694 GLN B O 1
ATOM 11036 N N . VAL B 1 695 ? 32.5 -15.805 -6.449 1 98.69 695 VAL B N 1
ATOM 11037 C CA . VAL B 1 695 ? 32.469 -16.953 -5.543 1 98.69 695 VAL B CA 1
ATOM 11038 C C . VAL B 1 695 ? 33.656 -16.891 -4.578 1 98.69 695 VAL B C 1
ATOM 11040 O O . VAL B 1 695 ? 34.812 -16.766 -5.004 1 98.69 695 VAL B O 1
ATOM 11043 N N . TRP B 1 696 ? 33.375 -16.938 -3.242 1 97.62 696 TRP B N 1
ATOM 11044 C CA . TRP B 1 696 ? 34.438 -16.922 -2.234 1 97.62 696 TRP B CA 1
ATOM 11045 C C . TRP B 1 696 ? 35.469 -18 -2.5 1 97.62 696 TRP B C 1
ATOM 11047 O O . TRP B 1 696 ? 35.094 -19.125 -2.904 1 97.62 696 TRP B O 1
ATOM 11057 N N . GLY B 1 697 ? 36.688 -17.656 -2.309 1 94.5 697 GLY B N 1
ATOM 11058 C CA . GLY B 1 697 ? 37.75 -18.641 -2.439 1 94.5 697 GLY B CA 1
ATOM 11059 C C . GLY B 1 697 ? 38.219 -18.828 -3.873 1 94.5 697 GLY B C 1
ATOM 11060 O O . GLY B 1 697 ? 39.094 -19.641 -4.141 1 94.5 697 GLY B O 1
ATOM 11061 N N . THR B 1 698 ? 37.656 -18.141 -4.844 1 96.75 698 THR B N 1
ATOM 11062 C CA . THR B 1 698 ? 38.031 -18.25 -6.246 1 96.75 698 THR B CA 1
ATOM 11063 C C . THR B 1 698 ? 38.25 -16.859 -6.852 1 96.75 698 THR B C 1
ATOM 11065 O O . THR B 1 698 ? 37.875 -15.852 -6.262 1 96.75 698 THR B O 1
ATOM 11068 N N . LYS B 1 699 ? 38.969 -16.891 -7.93 1 96.19 699 LYS B N 1
ATOM 11069 C CA . LYS B 1 699 ? 39.094 -15.711 -8.766 1 96.19 699 LYS B CA 1
ATOM 11070 C C . LYS B 1 699 ? 38.5 -15.961 -10.164 1 96.19 699 LYS B C 1
ATOM 11072 O O . LYS B 1 699 ? 38.688 -17.047 -10.719 1 96.19 699 LYS B O 1
ATOM 11077 N N . GLY B 1 700 ? 37.688 -15.031 -10.586 1 97.5 700 GLY B N 1
ATOM 11078 C CA . GLY B 1 700 ? 37.219 -15.094 -11.953 1 97.5 700 GLY B CA 1
ATOM 11079 C C . GLY B 1 700 ? 35.938 -15.898 -12.094 1 97.5 700 GLY B C 1
ATOM 11080 O O . GLY B 1 700 ? 35.438 -16.109 -13.211 1 97.5 700 GLY B O 1
ATOM 11081 N N . LEU B 1 701 ? 35.406 -16.406 -11.023 1 98.69 701 LEU B N 1
ATOM 11082 C CA . LEU B 1 701 ? 34.156 -17.125 -11.031 1 98.69 701 LEU B CA 1
ATOM 11083 C C . LEU B 1 701 ? 33.062 -16.328 -10.344 1 98.69 701 LEU B C 1
ATOM 11085 O O . LEU B 1 701 ? 33.219 -15.922 -9.188 1 98.69 701 LEU B O 1
ATOM 11089 N N . TYR B 1 702 ? 31.969 -16.094 -11.086 1 98.88 702 TYR B N 1
ATOM 11090 C CA . TYR B 1 702 ? 30.859 -15.281 -10.586 1 98.88 702 TYR B CA 1
ATOM 11091 C C . TYR B 1 702 ? 29.531 -16.031 -10.688 1 98.88 702 TYR B C 1
ATOM 11093 O O . TYR B 1 702 ? 29.406 -16.953 -11.5 1 98.88 702 TYR B O 1
ATOM 11101 N N . VAL B 1 703 ? 28.578 -15.734 -9.828 1 98.94 703 VAL B N 1
ATOM 11102 C CA . VAL B 1 703 ? 27.188 -16.188 -9.938 1 98.94 703 VAL B CA 1
ATOM 11103 C C . VAL B 1 703 ? 26.266 -14.984 -10.094 1 98.94 703 VAL B C 1
ATOM 11105 O O . VAL B 1 703 ? 26.281 -14.07 -9.266 1 98.94 703 VAL B O 1
ATOM 11108 N N . MET B 1 704 ? 25.5 -14.938 -11.188 1 98.88 704 MET B N 1
ATOM 11109 C CA . MET B 1 704 ? 24.609 -13.805 -11.422 1 98.88 704 MET B CA 1
ATOM 11110 C C . MET B 1 704 ? 23.203 -14.281 -11.797 1 98.88 704 MET B C 1
ATOM 11112 O O . MET B 1 704 ? 22.75 -14.039 -12.914 1 98.88 704 MET B O 1
ATOM 11116 N N . ASP B 1 705 ? 22.484 -14.875 -10.961 1 98.81 705 ASP B N 1
ATOM 11117 C CA . ASP B 1 705 ? 21.078 -15.25 -11.031 1 98.81 705 ASP B CA 1
ATOM 11118 C C . ASP B 1 705 ? 20.406 -15.102 -9.664 1 98.81 705 ASP B C 1
ATOM 11120 O O . ASP B 1 705 ? 20.984 -14.523 -8.742 1 98.81 705 ASP B O 1
ATOM 11124 N N . ALA B 1 706 ? 19.172 -15.562 -9.539 1 98.81 706 ALA B N 1
ATOM 11125 C CA . ALA B 1 706 ? 18.391 -15.305 -8.336 1 98.81 706 ALA B CA 1
ATOM 11126 C C . ALA B 1 706 ? 18.938 -16.078 -7.141 1 98.81 706 ALA B C 1
ATOM 11128 O O . ALA B 1 706 ? 18.578 -15.805 -5.996 1 98.81 706 ALA B O 1
ATOM 11129 N N . SER B 1 707 ? 19.875 -17.016 -7.355 1 98.88 707 SER B N 1
ATOM 11130 C CA . SER B 1 707 ? 20.438 -17.781 -6.258 1 98.88 707 SER B CA 1
ATOM 11131 C C . SER B 1 707 ? 21.297 -16.906 -5.348 1 98.88 707 SER B C 1
ATOM 11133 O O . SER B 1 707 ? 21.625 -17.312 -4.227 1 98.88 707 SER B O 1
ATOM 11135 N N . VAL B 1 708 ? 21.625 -15.695 -5.723 1 98.88 708 VAL B N 1
ATOM 11136 C CA . VAL B 1 708 ? 22.531 -14.867 -4.938 1 98.88 708 VAL B CA 1
ATOM 11137 C C . VAL B 1 708 ? 21.734 -14.055 -3.918 1 98.88 708 VAL B C 1
ATOM 11139 O O . VAL B 1 708 ? 22.312 -13.344 -3.096 1 98.88 708 VAL B O 1
ATOM 11142 N N . PHE B 1 709 ? 20.391 -14.125 -3.943 1 98.88 709 PHE B N 1
ATOM 11143 C CA . PHE B 1 709 ? 19.578 -13.336 -3.014 1 98.88 709 PHE B CA 1
ATOM 11144 C C . PHE B 1 709 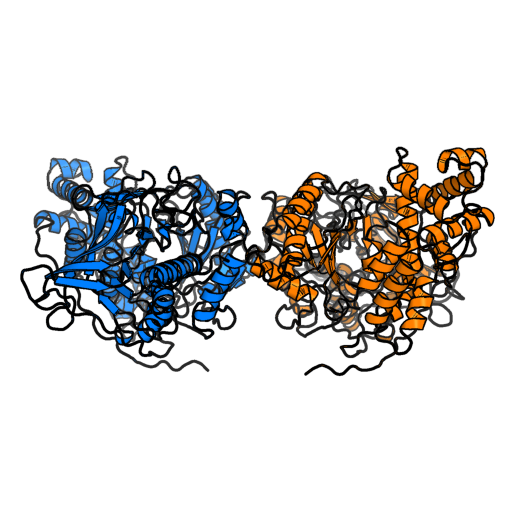? 19.938 -13.672 -1.571 1 98.88 709 PHE B C 1
ATOM 11146 O O . PHE B 1 709 ? 20.094 -14.844 -1.221 1 98.88 709 PHE B O 1
ATOM 11153 N N . PRO B 1 710 ? 20.047 -12.641 -0.712 1 98.5 710 PRO B N 1
ATOM 11154 C CA . PRO B 1 710 ? 20.312 -12.922 0.701 1 98.5 710 PRO B CA 1
ATOM 11155 C C . PRO B 1 710 ? 19.141 -13.633 1.387 1 98.5 710 PRO B C 1
ATOM 11157 O O . PRO B 1 710 ? 19.344 -14.43 2.301 1 98.5 710 PRO B O 1
ATOM 11160 N N . SER B 1 711 ? 17.953 -13.328 1.072 1 98.44 711 SER B N 1
ATOM 11161 C CA . SER B 1 711 ? 16.703 -13.938 1.53 1 98.44 711 SER B CA 1
ATOM 11162 C C . SER B 1 711 ? 15.586 -13.75 0.51 1 98.44 711 SER B C 1
ATOM 11164 O O . SER B 1 711 ? 15.82 -13.25 -0.593 1 98.44 711 SER B O 1
ATOM 11166 N N . ALA B 1 712 ? 14.383 -14.203 0.882 1 98.69 712 ALA B N 1
ATOM 11167 C CA . ALA B 1 712 ? 13.242 -14.07 -0.021 1 98.69 712 ALA B CA 1
ATOM 11168 C C . ALA B 1 712 ? 12.93 -12.602 -0.3 1 98.69 712 ALA B C 1
ATOM 11170 O O . ALA B 1 712 ? 12.961 -11.766 0.611 1 98.69 712 ALA B O 1
ATOM 11171 N N . SER B 1 713 ? 12.672 -12.242 -1.516 1 98.25 713 SER B N 1
ATOM 11172 C CA . SER B 1 713 ? 12.461 -10.852 -1.908 1 98.25 713 SER B CA 1
ATOM 11173 C C . SER B 1 713 ? 11.07 -10.375 -1.507 1 98.25 713 SER B C 1
ATOM 11175 O O . SER B 1 713 ? 10.867 -9.188 -1.253 1 98.25 713 SER B O 1
ATOM 11177 N N . GLY B 1 714 ? 10.078 -11.32 -1.522 1 98.06 714 GLY B N 1
ATOM 11178 C CA . GLY B 1 714 ? 8.703 -10.938 -1.243 1 98.06 714 GLY B CA 1
ATOM 11179 C C . GLY B 1 714 ? 7.98 -10.383 -2.455 1 98.06 714 GLY B C 1
ATOM 11180 O O . GLY B 1 714 ? 6.754 -10.242 -2.445 1 98.06 714 GLY B O 1
ATOM 11181 N N . VAL B 1 715 ? 8.688 -10.031 -3.486 1 97.88 715 VAL B N 1
ATOM 11182 C CA . VAL B 1 715 ? 8.172 -9.672 -4.805 1 97.88 715 VAL B CA 1
ATOM 11183 C C . VAL B 1 715 ? 8.766 -10.602 -5.859 1 97.88 715 VAL B C 1
ATOM 11185 O O . VAL B 1 715 ? 9.703 -11.352 -5.582 1 97.88 715 VAL B O 1
ATOM 11188 N N . ASN B 1 716 ? 8.141 -10.562 -7.059 1 97.31 716 ASN B N 1
ATOM 11189 C CA . ASN B 1 716 ? 8.719 -11.336 -8.148 1 97.31 716 ASN B CA 1
ATOM 11190 C C . ASN B 1 716 ? 10.203 -11.031 -8.336 1 97.31 716 ASN B C 1
ATOM 11192 O O . ASN B 1 716 ? 10.594 -9.859 -8.391 1 97.31 716 ASN B O 1
ATOM 11196 N N . PRO B 1 717 ? 10.992 -12.016 -8.453 1 98 717 PRO B N 1
ATOM 11197 C CA . PRO B 1 717 ? 12.438 -11.828 -8.312 1 98 717 PRO B CA 1
ATOM 11198 C C . PRO B 1 717 ? 13.094 -11.305 -9.586 1 98 717 PRO B C 1
ATOM 11200 O O . PRO B 1 717 ? 14.258 -10.914 -9.57 1 98 717 PRO B O 1
ATOM 11203 N N . MET B 1 718 ? 12.375 -11.273 -10.727 1 98.31 718 MET B N 1
ATOM 11204 C CA . MET B 1 718 ? 13 -11 -12.016 1 98.31 718 MET B CA 1
ATOM 11205 C C . MET B 1 718 ? 13.734 -9.664 -11.992 1 98.31 718 MET B C 1
ATOM 11207 O O . MET B 1 718 ? 14.938 -9.609 -12.234 1 98.31 718 MET B O 1
ATOM 11211 N N . VAL B 1 719 ? 13.047 -8.609 -11.586 1 98.62 719 VAL B N 1
ATOM 11212 C CA . VAL B 1 719 ? 13.602 -7.258 -11.625 1 98.62 719 VAL B CA 1
ATOM 11213 C C . VAL B 1 719 ? 14.773 -7.156 -10.648 1 98.62 719 VAL B C 1
ATOM 11215 O O . VAL B 1 719 ? 15.812 -6.57 -10.969 1 98.62 719 VAL B O 1
ATOM 11218 N N . THR B 1 720 ? 14.656 -7.695 -9.469 1 98.81 720 THR B N 1
ATOM 11219 C CA . THR B 1 720 ? 15.711 -7.695 -8.461 1 98.81 720 THR B CA 1
ATOM 11220 C C . THR B 1 720 ? 16.953 -8.422 -8.977 1 98.81 720 THR B C 1
ATOM 11222 O O . THR B 1 720 ? 18.078 -7.926 -8.836 1 98.81 720 THR B O 1
ATOM 11225 N N . ASN B 1 721 ? 16.719 -9.609 -9.547 1 98.75 721 ASN B N 1
ATOM 11226 C CA . ASN B 1 721 ? 17.812 -10.398 -10.125 1 98.75 721 ASN B CA 1
ATOM 11227 C C . ASN B 1 721 ? 18.547 -9.625 -11.211 1 98.75 721 ASN B C 1
ATOM 11229 O O . ASN B 1 721 ? 19.781 -9.57 -11.203 1 98.75 721 ASN B O 1
ATOM 11233 N N . MET B 1 722 ? 17.797 -9.055 -12.086 1 98.88 722 MET B N 1
ATOM 11234 C CA . MET B 1 722 ? 18.391 -8.312 -13.203 1 98.88 722 MET B CA 1
ATOM 11235 C C . MET B 1 722 ? 19.156 -7.098 -12.695 1 98.88 722 MET B C 1
ATOM 11237 O O . MET B 1 722 ? 20.203 -6.754 -13.25 1 98.88 722 MET B O 1
ATOM 11241 N N . ALA B 1 723 ? 18.656 -6.465 -11.641 1 98.88 723 ALA B N 1
ATOM 11242 C CA . ALA B 1 723 ? 19.328 -5.301 -11.078 1 98.88 723 ALA B CA 1
ATOM 11243 C C . ALA B 1 723 ? 20.672 -5.695 -10.453 1 98.88 723 ALA B C 1
ATOM 11245 O O . ALA B 1 723 ? 21.656 -4.992 -10.617 1 98.88 723 ALA B O 1
ATOM 11246 N N . ILE B 1 724 ? 20.703 -6.746 -9.727 1 98.88 724 ILE B N 1
ATOM 11247 C CA . ILE B 1 724 ? 21.938 -7.242 -9.133 1 98.88 724 ILE B CA 1
ATOM 11248 C C . ILE B 1 724 ? 22.938 -7.605 -10.234 1 98.88 724 ILE B C 1
ATOM 11250 O O . ILE B 1 724 ? 24.109 -7.258 -10.156 1 98.88 724 ILE B O 1
ATOM 11254 N N . ALA B 1 725 ? 22.438 -8.297 -11.289 1 98.94 725 ALA B N 1
ATOM 11255 C CA . ALA B 1 725 ? 23.281 -8.664 -12.422 1 98.94 725 ALA B CA 1
ATOM 11256 C C . ALA B 1 725 ? 23.812 -7.426 -13.133 1 98.94 725 ALA B C 1
ATOM 11258 O O . ALA B 1 725 ? 24.953 -7.422 -13.617 1 98.94 725 ALA B O 1
ATOM 11259 N N . ASP B 1 726 ? 22.938 -6.398 -13.227 1 98.88 726 ASP B N 1
ATOM 11260 C CA . ASP B 1 726 ? 23.359 -5.137 -13.836 1 98.88 726 ASP B CA 1
ATOM 11261 C C . ASP B 1 726 ? 24.562 -4.547 -13.102 1 98.88 726 ASP B C 1
ATOM 11263 O O . ASP B 1 726 ? 25.547 -4.172 -13.727 1 98.88 726 ASP B O 1
ATOM 11267 N N . PHE B 1 727 ? 24.547 -4.496 -11.82 1 98.69 727 PHE B N 1
ATOM 11268 C CA . PHE B 1 727 ? 25.625 -3.957 -10.992 1 98.69 727 PHE B CA 1
ATOM 11269 C C . PHE B 1 727 ? 26.891 -4.805 -11.125 1 98.69 727 PHE B C 1
ATOM 11271 O O . PHE B 1 727 ? 27.969 -4.281 -11.422 1 98.69 727 PHE B O 1
ATOM 11278 N N . ALA B 1 728 ? 26.734 -6.09 -10.938 1 98.75 728 ALA B N 1
ATOM 11279 C CA . ALA B 1 728 ? 27.875 -7 -10.883 1 98.75 728 ALA B CA 1
ATOM 11280 C C . ALA B 1 728 ? 28.578 -7.078 -12.234 1 98.75 728 ALA B C 1
ATOM 11282 O O . ALA B 1 728 ? 29.812 -7.109 -12.305 1 98.75 728 ALA B O 1
ATOM 11283 N N . SER B 1 729 ? 27.844 -7.141 -13.305 1 98.81 729 SER B N 1
ATOM 11284 C CA . SER B 1 729 ? 28.422 -7.289 -14.633 1 98.81 729 SER B CA 1
ATOM 11285 C C . SER B 1 729 ? 29.156 -6.02 -15.062 1 98.81 729 SER B C 1
ATOM 11287 O O . SER B 1 729 ? 30.172 -6.082 -15.758 1 98.81 729 SER B O 1
ATOM 11289 N N . ARG B 1 730 ? 28.625 -4.895 -14.703 1 98.31 730 ARG B N 1
ATOM 11290 C CA . ARG B 1 730 ? 29.328 -3.648 -14.984 1 98.31 730 ARG B CA 1
ATOM 11291 C C . ARG B 1 730 ? 30.641 -3.57 -14.211 1 98.31 730 ARG B C 1
ATOM 11293 O O . ARG B 1 730 ? 31.641 -3.061 -14.719 1 98.31 730 ARG B O 1
ATOM 11300 N N . GLY B 1 731 ? 30.594 -3.992 -12.953 1 98.06 731 GLY B N 1
ATOM 11301 C CA . GLY B 1 731 ? 31.828 -4.117 -12.203 1 98.06 731 GLY B CA 1
ATOM 11302 C C . GLY B 1 731 ? 32.844 -5.043 -12.852 1 98.06 731 GLY B C 1
ATOM 11303 O O . GLY B 1 731 ? 34.031 -4.738 -12.906 1 98.06 731 GLY B O 1
ATOM 11304 N N . LEU B 1 732 ? 32.375 -6.113 -13.312 1 98.25 732 LEU B N 1
ATOM 11305 C CA . LEU B 1 732 ? 33.219 -7.09 -13.984 1 98.25 732 LEU B CA 1
ATOM 11306 C C . LEU B 1 732 ? 33.812 -6.508 -15.266 1 98.25 732 LEU B C 1
ATOM 11308 O O . LEU B 1 732 ? 34.969 -6.754 -15.578 1 98.25 732 LEU B O 1
ATOM 11312 N N . ALA B 1 733 ? 33.031 -5.801 -16.016 1 98.06 733 ALA B N 1
ATOM 11313 C CA . ALA B 1 733 ? 33.5 -5.145 -17.234 1 98.06 733 ALA B CA 1
ATOM 11314 C C . ALA B 1 733 ? 34.688 -4.219 -16.922 1 98.06 733 ALA B C 1
ATOM 11316 O O . ALA B 1 733 ? 35.656 -4.18 -17.656 1 98.06 733 ALA B O 1
ATOM 11317 N N . LYS B 1 734 ? 34.562 -3.473 -15.844 1 96.19 734 LYS B N 1
ATOM 11318 C CA . LYS B 1 734 ? 35.625 -2.576 -15.422 1 96.19 734 LYS B CA 1
ATOM 11319 C C . LYS B 1 734 ? 36.875 -3.357 -15.07 1 96.19 734 LYS B C 1
ATOM 11321 O O . LYS B 1 734 ? 38 -2.941 -15.406 1 96.19 734 LYS B O 1
ATOM 11326 N N . THR B 1 735 ? 36.656 -4.418 -14.367 1 94.69 735 THR B N 1
ATOM 11327 C CA . THR B 1 735 ? 37.781 -5.277 -13.984 1 94.69 735 THR B CA 1
ATOM 11328 C C . THR B 1 735 ? 38.5 -5.812 -15.219 1 94.69 735 THR B C 1
ATOM 11330 O O . THR B 1 735 ? 39.719 -5.805 -15.289 1 94.69 735 THR B O 1
ATOM 11333 N N . LEU B 1 736 ? 37.781 -6.281 -16.234 1 96.12 736 LEU B N 1
ATOM 11334 C CA . LEU B 1 736 ? 38.344 -6.844 -17.469 1 96.12 736 LEU B CA 1
ATOM 11335 C C . LEU B 1 736 ? 39.094 -5.781 -18.25 1 96.12 736 LEU B C 1
ATOM 11337 O O . LEU B 1 736 ? 40.125 -6.066 -18.828 1 96.12 736 LEU B O 1
ATOM 11341 N N . SER B 1 737 ? 38.562 -4.625 -18.266 1 93.25 737 SER B N 1
ATOM 11342 C CA . SER B 1 737 ? 39.219 -3.531 -18.984 1 93.25 737 SER B CA 1
ATOM 11343 C C . SER B 1 737 ? 40.531 -3.148 -18.312 1 93.25 737 SER B C 1
ATOM 11345 O O . SER B 1 737 ? 41.5 -2.844 -19 1 93.25 737 SER B O 1
ATOM 11347 N N . LYS B 1 738 ? 40.531 -3.115 -17.031 1 91.31 738 LYS B N 1
ATOM 11348 C CA . LYS B 1 738 ? 41.75 -2.811 -16.297 1 91.31 738 LYS B CA 1
ATOM 11349 C C . LYS B 1 738 ? 42.844 -3.867 -16.562 1 91.31 738 LYS B C 1
ATOM 11351 O O . LYS B 1 738 ? 44 -3.537 -16.734 1 91.31 738 LYS B O 1
ATOM 11356 N N . GLU B 1 739 ? 42.438 -5.082 -16.562 1 89.56 739 GLU B N 1
ATOM 11357 C CA . GLU B 1 739 ? 43.375 -6.176 -16.812 1 89.56 739 GLU B CA 1
ATOM 11358 C C . GLU B 1 739 ? 43.938 -6.113 -18.234 1 89.56 739 GLU B C 1
ATOM 11360 O O . GLU B 1 739 ? 45.094 -6.434 -18.469 1 89.56 739 GLU B O 1
ATOM 11365 N N . LYS B 1 740 ? 43.094 -5.758 -19.125 1 85.69 740 LYS B N 1
ATOM 11366 C CA . LYS B 1 740 ? 43.531 -5.617 -20.5 1 85.69 740 LYS B CA 1
ATOM 11367 C C . LYS B 1 740 ? 44.562 -4.492 -20.641 1 85.69 740 LYS B C 1
ATOM 11369 O O . LYS B 1 740 ? 45.562 -4.629 -21.359 1 85.69 740 LYS B O 1
ATOM 11374 N N . LYS B 1 741 ? 44.312 -3.506 -19.922 1 80.44 741 LYS B N 1
ATOM 11375 C CA . LYS B 1 741 ? 45.219 -2.367 -19.984 1 80.44 741 LYS B CA 1
ATOM 11376 C C . LYS B 1 741 ? 46.562 -2.705 -19.344 1 80.44 741 LYS B C 1
ATOM 11378 O O . LYS B 1 741 ? 47.625 -2.271 -19.828 1 80.44 741 LYS B O 1
ATOM 11383 N N . GLU B 1 742 ? 46.531 -3.418 -18.281 1 80.06 742 GLU B N 1
ATOM 11384 C CA . GLU B 1 742 ? 47.75 -3.82 -17.609 1 80.06 742 GLU B CA 1
ATOM 11385 C C . GLU B 1 742 ? 48.594 -4.754 -18.484 1 80.06 742 GLU B C 1
ATOM 11387 O O . GLU B 1 742 ? 49.812 -4.668 -18.5 1 80.06 742 GLU B O 1
ATOM 11392 N N . LYS B 1 743 ? 47.875 -5.426 -19.297 1 73.25 743 LYS B N 1
ATOM 11393 C CA . LYS B 1 743 ? 48.594 -6.34 -20.188 1 73.25 743 LYS B CA 1
ATOM 11394 C C . LYS B 1 743 ? 49.188 -5.598 -21.375 1 73.25 743 LYS B C 1
ATOM 11396 O O . LYS B 1 743 ? 50.25 -5.98 -21.891 1 73.25 743 LYS B O 1
ATOM 11401 N N . GLU B 1 744 ? 48.438 -4.828 -21.875 1 71.62 744 GLU B N 1
ATOM 11402 C CA . GLU B 1 744 ? 48.938 -4.086 -23.031 1 71.62 744 GLU B CA 1
ATOM 11403 C C . GLU B 1 744 ? 49.969 -3.045 -22.625 1 71.62 744 GLU B C 1
ATOM 11405 O O . GLU B 1 744 ? 50.531 -2.359 -23.469 1 71.62 744 GLU B O 1
ATOM 11410 N N . GLY B 1 745 ? 50.469 -3.131 -21.406 1 59.44 745 GLY B N 1
ATOM 11411 C CA . GLY B 1 745 ? 51.5 -2.238 -20.922 1 59.44 745 GLY B CA 1
ATOM 11412 C C . GLY B 1 745 ? 51.031 -0.807 -20.75 1 59.44 745 GLY B C 1
ATOM 11413 O O . GLY B 1 745 ? 51.812 0.125 -20.75 1 59.44 745 GLY B O 1
ATOM 11414 N N . VAL B 1 746 ? 49.688 -0.59 -20.812 1 51.06 746 VAL B N 1
ATOM 11415 C CA . VAL B 1 746 ? 49.25 0.798 -20.641 1 51.06 746 VAL B CA 1
ATOM 11416 C C . VAL B 1 746 ? 49.281 1.17 -19.156 1 51.06 746 VAL B C 1
ATOM 11418 O O . VAL B 1 746 ? 48.688 0.466 -18.344 1 51.06 746 VAL B O 1
ATOM 11421 N N . PRO B 1 747 ? 50.031 2.223 -18.734 1 39.62 747 PRO B N 1
ATOM 11422 C CA . PRO B 1 747 ? 50.094 2.652 -17.328 1 39.62 747 PRO B CA 1
ATOM 11423 C C . PRO B 1 747 ? 48.75 3.09 -16.781 1 39.62 747 PRO B C 1
ATOM 11425 O O . PRO B 1 747 ? 48.031 3.865 -17.422 1 39.62 747 PRO B O 1
ATOM 11428 N N . VAL B 1 748 ? 47.969 2.248 -16.25 1 44.44 748 VAL B N 1
ATOM 11429 C CA . VAL B 1 748 ? 46.719 2.693 -15.602 1 44.44 748 VAL B CA 1
ATOM 11430 C C . VAL B 1 748 ? 47.062 3.688 -14.492 1 44.44 748 VAL B C 1
ATOM 11432 O O . VAL B 1 748 ? 47.844 3.389 -13.594 1 44.44 748 VAL B O 1
ATOM 11435 N N . ALA B 1 749 ? 46.906 4.984 -14.719 1 35.69 749 ALA B N 1
ATOM 11436 C CA . ALA B 1 749 ? 47.062 6.027 -13.703 1 35.69 749 ALA B CA 1
ATOM 11437 C C . ALA B 1 749 ? 46.281 5.68 -12.438 1 35.69 749 ALA B C 1
ATOM 11439 O O . ALA B 1 749 ? 45.094 5.344 -12.5 1 35.69 749 ALA B O 1
ATOM 11440 N N . ARG B 1 750 ? 46.75 5.133 -11.469 1 34.97 750 ARG B N 1
ATOM 11441 C CA . ARG B 1 750 ? 46.188 5.148 -10.125 1 34.97 750 ARG B CA 1
ATOM 11442 C C . ARG B 1 750 ? 45.656 6.527 -9.781 1 34.97 750 ARG B C 1
ATOM 11444 O O . ARG B 1 750 ? 46.375 7.508 -9.734 1 34.97 750 ARG B O 1
ATOM 11451 N N . LEU B 1 751 ? 44.312 6.828 -10.164 1 28.86 751 LEU B N 1
ATOM 11452 C CA . LEU B 1 751 ? 43.938 7.992 -9.383 1 28.86 751 LEU B CA 1
ATOM 11453 C C . LEU B 1 751 ? 43.75 7.629 -7.91 1 28.86 751 LEU B C 1
ATOM 11455 O O . LEU B 1 751 ? 43.219 6.559 -7.586 1 28.86 751 LEU B O 1
#

Solvent-accessible surface area (backbone atoms only — not comparable to full-atom values): 74212 Å² total; per-residue (Å²): 127,83,66,63,68,55,94,78,78,50,47,86,64,65,59,57,64,68,67,81,73,81,82,64,53,72,67,40,46,50,39,51,41,37,53,33,16,40,58,32,28,12,49,39,54,75,54,87,80,29,62,46,34,46,68,43,55,60,67,57,47,51,52,54,44,49,54,43,30,72,67,23,86,51,94,58,19,63,60,50,35,49,50,48,37,50,42,30,35,70,75,32,66,58,30,67,52,50,52,48,35,42,55,70,72,55,45,54,66,70,59,49,50,52,52,49,51,53,44,51,31,33,71,33,51,69,37,9,29,74,73,62,73,34,56,64,39,62,59,77,37,39,26,70,58,43,40,53,41,53,58,48,25,60,72,39,92,47,65,67,44,28,51,46,37,53,52,49,52,41,51,42,45,34,45,38,61,54,38,45,84,42,57,45,65,52,42,61,57,67,87,54,70,61,45,55,59,78,32,82,54,74,86,81,69,61,64,79,80,77,90,67,92,61,66,46,77,46,79,41,47,30,38,30,40,20,42,12,46,12,24,8,37,28,44,22,52,30,8,65,72,70,47,49,32,36,38,31,22,54,36,49,77,75,61,24,56,34,22,44,34,55,66,60,41,27,33,57,53,38,19,40,59,45,48,65,40,46,26,72,78,67,36,32,43,38,48,43,42,33,24,56,9,18,46,42,44,38,45,63,41,58,46,42,70,65,38,30,69,52,24,47,52,46,23,76,62,59,36,60,58,51,54,15,37,47,42,39,50,27,41,47,52,52,38,58,72,21,19,49,40,60,85,45,70,67,70,26,61,49,39,44,45,52,52,52,22,26,55,59,58,28,40,49,57,47,71,38,24,28,24,27,62,66,44,65,64,54,47,30,52,28,65,31,27,47,24,46,51,43,58,31,27,17,57,63,38,29,40,44,51,8,45,76,42,64,32,41,33,30,52,21,30,41,73,54,29,56,37,67,43,83,47,99,91,38,40,29,30,39,22,38,33,30,41,32,41,51,55,12,82,78,71,34,57,44,54,60,74,38,48,71,36,47,35,35,38,39,14,62,27,33,35,39,14,54,33,32,71,40,36,32,51,38,44,45,60,41,68,57,75,64,83,34,52,12,29,51,23,29,40,41,49,21,46,42,35,37,30,31,39,89,57,79,49,47,45,42,50,21,39,38,38,49,35,36,34,53,62,45,31,54,70,72,78,76,59,38,19,21,35,41,29,44,41,60,51,44,63,66,79,42,58,46,51,42,59,78,85,46,31,67,58,41,54,55,52,60,56,43,50,30,19,27,32,47,37,31,34,38,22,26,48,85,74,60,24,31,40,48,58,36,90,85,78,52,48,79,37,34,49,55,71,88,47,72,74,52,32,54,42,44,45,54,46,49,49,52,50,50,42,27,35,43,54,64,43,31,44,33,42,40,43,17,32,58,82,50,79,60,49,68,57,55,89,87,64,57,53,80,39,50,48,38,64,62,36,66,68,58,46,52,50,48,54,50,50,62,70,58,49,66,44,58,94,40,22,46,32,35,26,71,47,60,27,6,8,33,15,34,28,75,44,62,92,76,10,33,13,35,89,64,26,36,32,60,84,48,39,46,34,30,50,32,26,37,12,35,31,75,57,58,62,68,45,56,56,59,46,46,24,29,18,54,14,43,54,32,28,51,52,48,42,52,52,52,52,52,53,51,33,58,67,72,67,44,82,75,76,82,126,127,86,66,63,68,56,93,77,78,52,48,86,66,65,58,56,64,68,68,81,72,82,82,63,54,74,68,40,46,50,39,50,42,38,52,33,17,39,60,32,28,12,50,39,55,75,53,86,81,28,61,46,34,45,69,46,54,60,67,58,47,53,51,54,44,49,53,44,29,73,66,23,91,48,96,56,19,64,59,51,35,50,51,49,38,49,41,28,36,70,72,31,67,57,32,66,52,52,52,49,34,42,54,69,72,54,45,54,65,69,59,50,50,52,52,48,51,53,45,52,32,34,70,32,51,68,38,10,28,74,73,62,72,35,54,64,38,63,60,78,38,39,27,70,58,43,40,53,39,53,58,48,23,59,73,40,93,46,65,69,44,27,51,48,37,54,50,50,53,40,50,43,44,35,44,37,60,56,37,44,84,43,57,43,66,52,40,61,57,66,86,54,72,63,45,55,60,76,33,83,53,74,86,80,70,60,65,79,81,77,88,67,92,63,67,45,78,46,79,39,47,30,36,30,41,20,40,12,46,12,23,9,38,28,45,21,52,31,9,65,70,69,47,49,31,36,38,31,22,54,36,49,77,74,60,24,57,35,21,43,36,53,66,61,42,25,32,56,53,36,20,40,59,45,49,65,40,46,24,71,79,68,36,31,44,38,47,44,40,34,24,55,9,17,46,43,44,37,45,63,41,58,46,41,72,62,38,30,69,52,25,47,51,46,23,76,61,58,36,58,59,51,54,16,36,45,42,40,50,28,42,48,54,51,37,58,73,22,20,50,39,59,86,45,68,67,70,26,62,50,41,42,45,52,53,51,21,26,54,58,57,27,40,49,58,47,74,37,23,27,22,25,61,66,43,65,65,53,47,31,51,26,65,32,26,46,24,46,50,43,58,32,27,17,56,63,38,29,39,45,50,8,44,77,42,63,32,44,34,29,52,22,30,40,73,54,28,55,36,68,43,83,48,99,90,37,42,30,31,40,22,36,33,30,41,33,42,51,55,11,81,80,71,32,57,44,54,60,75,38,47,73,36,47,35,35,38,39,14,61,26,34,35,40,14,53,34,31,69,42,38,33,49,38,45,45,61,41,68,57,76,65,84,36,52,12,29,51,25,30,39,41,49,21,46,42,34,36,29,31,38,88,57,80,48,46,47,42,50,22,39,38,38,48,36,36,34,53,63,44,31,52,71,72,76,76,60,37,19,22,37,41,30,44,40,60,49,45,63,67,80,42,58,46,52,42,60,79,86,46,31,68,58,40,54,54,53,60,56,41,50,31,18,27,33,47,37,29,32,40,23,25,48,83,73,60,23,31,41,46,60,36,90,84,78,53,48,79,37,33,49,54,70,87,46,71,73,51,32,55,40,42,45,54,47,49,48,50,49,50,42,28,34,42,55,65,43,30,44,32,41,39,45,17,33,59,82,50,78,59,48,69,57,56,92,88,62,57,53,81,38,51,48,38,64,62,36,65,71,57,47,54,51,48,52,50,51,63,69,58,50,67,46,57,95,42,22,44,33,34,27,72,48,58,26,7,8,34,15,34,29,73,43,63,89,77,10,33,12,35,91,64,27,36,31,60,83,46,40,46,32,32,51,31,27,37,11,33,31,74,57,58,62,67,47,55,54,60,45,46,24,27,17,53,13,43,52,32,29,52,51,46,44,53,52,53,50,52,54,51,33,58,66,72,66,44,83,74,76,80,125

Foldseek 3Di:
DQFAQDDDDFDAADDADQDPDDLADPLLVLLLLLLLLFLAAAEDQDDPQDSRYDHDHPVVLVVLLVVLLVQFPDPPSSVLSNCLNRDGQVVFPCLVSLVSNLRVPQDDPVRSVLSRVLSVLLVAQNSVCVQQVGSPRLSNGGSVSNNVSLLCLCPDPDLSSVLVSLVSSLSSQLSCLQGPPRLCSSLVPDPFASGADFDKFDDADADDDDDDDDAAEAEFAEEEEAQALLSLLLLLLLLLLPGAYEYEAQAEDDILSNPLPRLQSLLNRFWDSSQQDDAPSSLAGETWTRHRHTLLQQDQQFQDDFDDLQLVVQVVQPQVCSVDVLLVVLLCVLCVQLLWDLPAEDDADQQVLVVVLCVVVVFDKDWGTGSQNVHYDKALSSNSGDRHLRRRGSRRTRNSSSVVSPYHYHYSWDWQEWDWDQDPLFTATFWTKTKHWAAAPVRHNNSHRIDIHIYTYTHRFYEYAHAQQPSLLRCVSHPDDLPLFFWQKDFQKKWKKKFFAPDFRQQSITRFWTMWGCRFQDPPVSRWAWIKTGGRLDLSVHLSLFDRPTNVVSSSVSSRSRGMTMIITGTFADDIWGWFADPPPGHIHTHDDGDLVRLLRNLVVLLSVLLSSQLSFTQWMGISFQVADIQGDDPPDGSPDPCRCVDPSNVVSSVVSNVVSRDSSRGRMYGHDIAASQAEGCDSNNGQAYQLQAGPRYHNYGYQYRNHHNGGSSGRCSSVSSSSSNRNSNVVSVVSVVVVCVVVVNPPPPD/DQFAQDDADFDAADDADQDPDDLADPLLVLLLLLLLLFLAAAEDQDDPQDSRYDHDHPVVLVVQLVVLLVQFPDPPSSVLSNCLNRDGQVVFPCLVSLVSNLRVPQDDPVRSVLSRVLSVLLVAQNSVCVQQVGSPRLSNGGSVSNNVSLLCLCPDPDPSSVLNSLVSSLSSQLSCLQGPPRLCSSLVPDPFASHADFDKFDDADADDDDDDDDAAEAEFAEEEEAQALLSLLLLLLLLLLPGAYEYEAQAEDDILSNPLPRLQSLLNRFWDSSQQADAPSSLAGETWTRHRHTLLQQDQQFQDDFDPLQLVVQVVQPQVCSVDVLLVVLLVVLCQQLLWDLPAEDDADQQVLVVVLCVVVVFDKDWGTGSQNVHYDKALSSNSGDRHLRRRGSRRTRNSSSVVSPYHYHYSWDWQEWDWDQDPLFTATFWTKTKHWAAAPVRHNNSHRIDIHIYTYTHRFYEYAHAQQCSLLRHVSHPDDLPLFFWQKDFQKKWKKKFFAPDFRQQSITRFWTMWRCRFQDPPVSRWAWIKTGGRLDLSVHLSLFDRPTNVVSSSVSSRSRGMTMIITGTFADDIWGWFADPPPGHIHTHDDRDLVRLLRNLVVLLSVLLSSQLSFTQWMGISFQVADIQGDDPVDGSPDPCRCVDPSNVVSSVVSNVVSRDSSRGRMYGHDIAASQAEGCDSNNGQAYQLQAGPRYHNYGYQYRNHHNGGSSGRCSSVSSSSSNRNSNVVSVVSVVVVCVVVVNPPPPD

pLDDT: mean 94.65, std 8.42, range [26.12, 98.94]

Secondary structure (DSSP, 8-state):
---------PPP-PPPPPP-S--S-HHHHHHHHHHHHHHS-EEES--TT-SSEEE--HHHHHHHHHHHHHH--STTHHHHHHHHHH--GGGSTTHHHHHHHIIIIIS-HHHHHHHHHHHHHHTSHHHHHHHHSSSS-GGGS-HHHHHHHHHHHHT-SSHHHHHHHHHHHHHHHHHHHHH-SSHHHHHT--SS-SSS------------PPP-SSPEEEEEEEEEE--SHHHHHHHHHHHHTT--EEEE-SS----GGGPSPPHHHHHHHHBGGGGT-B-TTS-EEE--B-STTTHHHHS--B-PPPPHHHHHHHHHTT-GGGGSHHHHHHHHHHHHHHTEESTT----HHHHHHHHHHHHHT--EEEPPEESTTS----S-GGG--SS--S-STTTTHHHHHHHTT-EEE-SEEEEEEEEEEETTEEEEEEEEEEEE---TTSSSS-TT--EEEEEEEEEEEEE-S-TTTHHHHHHHTT---TTTTEEEB---B-EEEEE-SS---TTSS-S--EEEEEES-SSSSS--EEEEE----HHHHGGGSPPS-HHHHHHHHHTGGGEEEEEEEE--SS-EEEEE-TTT--EEEE----HHHHHHHHHHHHHHHHHHHHTT-SEEEESBTTSPPEE--TT--TT-TTGGG-HHHHHHHHHHHHHTT-GGGB-EEES--B-TT-B-SSTTT-SB-TTSBBTTEESEEE-SGGG-SS--SS-HHHHHHHHHHHHHHHHHHHHHHHHHHHTT------/---------PPP-PPPPPP-S--S-HHHHHHHHHHHHHHS-EEES--TT-SSEEE--HHHHHHHHHHHHHH--STTHHHHHHHHHH--GGGSTTHHHHHHHIIIIIS-HHHHHHHHHHHHHHTSHHHHHHHHSSSS-GGGS-HHHHHHHHHHHHT-SSHHHHHHHHHHHHHHHHHHHHH-SSHHHHHT--SS-SSS------------PPP-SSPEEEEEEEEEE--SHHHHHHHHHHHHTT--EEEE-SS----GGGPSPPHHHHHHHHBGGGGT-B-TTS-EEE--B-STTTHHHHS--B-PPPPHHHHHHHHHTT-GGGGSHHHHHHHHHHHHHHTEESTT----HHHHHHHHHHHHHT--EEEPPEESTTS----S-GGG--SS--S-STTTTHHHHHHHTT-EEE-SEEEEEEEEEEETTEEEEEEEEEEEE---TTSSSS-TT--EEEEEEEEEEEEE-S-TTTHHHHHHHTT---TTTTEEEB---B-EEEEE-SS---TTSS-S--EEEEEES-SSSSS--EEEEE----HHHHGGGSPPS-HHHHHHHHHTGGGEEEEEEEE--SS-EEEEE-TTT--EEEE----HHHHHHHHHHHHHHHHHHHHTT-SEEEESBTTSPPEE--TT--TT-TTGGG-HHHHHHHHHHHHHTT-GGGB-EEES--B-TT-B-SSTTT-SB-TTSBBTTEESEEE-SGGG-SS--SS-HHHHHHHHHHHHHHHHHHHHHHHHHHHTT------

Organism: Aspergillus terreus (NCBI:txid33178)

Radius of gyration: 37.59 Å; Cα contacts (8 Å, |Δi|>4): 3521; chains: 2; bounding box: 105×112×82 Å

InterPro domains:
  IPR000172 Glucose-methanol-choline oxidoreductase, N-terminal [PF00732] (269-494)
  IPR007867 Glucose-methanol-choline oxidoreductase, C-terminal [PF05199] (586-725)
  IPR012400 Long-chain-alcohol oxidase [PIRSF028937] (78-741)
  IPR036188 FAD/NAD(P)-binding domain superfamily [G3DSA:3.50.50.60] (210-535)
  IPR036188 FAD/NAD(P)-binding domain superfamily [G3DSA:3.50.50.60] (654-740)
  IPR036188 FAD/NAD(P)-binding domain superfamily [SSF51905] (207-734)

Sequence (1502 aa):
MADQAVAYTPLDVALPPVPTTEVFSELQWTTLLALADTVIP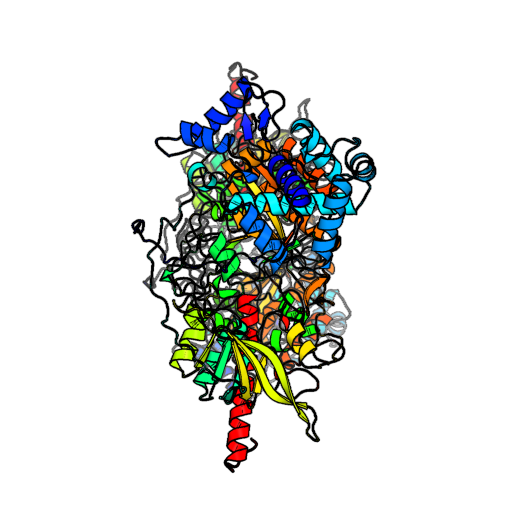SITPSAPKSRVAKVISQSEYDAVHSDLVARIHAPNASELATQYLEEHASSNPGFRDGIQRLFANYVHQEGRNGIRLILTALNTKAGSLILTGSITPIQDQPLEYREQVFRGWETSRLRPLRAVYRALSGICKRTWIVSSPTICPVIGFPRVPVHGKPEDGFPYQFLQIPPGDEPETIETDVVIVGSGCGGGVTAKNLAEAGHKVLVVEKAYQYSSRHFPMGFNEGLNSMFEASAATGTDDGTMGLFAGSTWGGGGTVNWSASLQTQGYVRQEWANAGLPFFTSFEFQRCLDRVCDRMGVSAEHQDHNFQNRMLLEGARKLGYAAKPVPQNTGGTGHYCGHCTMGCHSTGKKGPTESWLADAAKAGATFMEGFRVDKVLFDNTKGGQVASGVEGTWTSRDSYLGLSGEGARKRKVIVKAKKVVVACGSLQSPLLLLRSGLKNAQIGRNLYLHPVVLAAAVFEEETRPWEGACLTTVVNELEDQDGKGHGVKIECVTMLPPAFLPAFPWRDGLDYKKFVAKLPHMGGFIMLTRDRDSGRVYPDPVDGRCRVDYSVSSYDRNHMVEALAASAKIAYISGAKEFHTSCRGLPPFIRPAEADADDAEGTNNAALQSWLAELRRKALEPERTLFACAHQMGSCRMGKSPRSSVVDPDCQVWGTKGLYVMDASVFPSASGVNPMVTNMAIADFASRGLAKTLSKEKKEKEGVPVARLMADQAVAYTPLDVALPPVPTTEVFSELQWTTLLALADTVIPSITPSAPKSRVAKVISQSEYDAVHSDLVARIHAPNASELATQYLEEHASSNPGFRDGIQRLFANYVHQEGRNGIRLILTALNTKAGSLILTGSITPIQDQPLEYREQVFRGWETSRLRPLRAVYRALSGICKRTWIVSSPTICPVIGFPRVPVHGKPEDGFPYQFLQIPPGDEPETIETDVVIVGSGCGGGVTAKNLAEAGHKVLVVEKAYQYSSRHFPMGFNEGLNSMFEASAATGTDDGTMGLFAGSTWGGGGTVNWSASLQTQGYVRQEWANAGLPFFTSFEFQRCLDRVCDRMGVSAEHQDHNFQNRMLLEGARKLGYAAKPVPQNTGGTGHYCGHCTMGCHSTGKKGPTESWLADAAKAGATFMEGFRVDKVLFDNTKGGQVASGVEGTWTSRDSYLGLSGEGARKRKVIVKAKKVVVACGSLQSPLLLLRSGLKNAQIGRNLYLHPVVLAAAVFEEETRPWEGACLTTVVNELEDQDGKGHGVKIECVTMLPPAFLPAFPWRDGLDYKKFVAKLPHMGGFIMLTRDRDSGRVYPDPVDGRCRVDYSVSSYDRNHMVEALAASAKIAYISGAKEFHTSCRGLPPFIRPAEADADDAEGTNNAALQSWLAELRRKALEPERTLFACAHQMGSCRMGKSPRSSVVDPDCQVWGTKGLYVMDASVFPSASGVNPMVTNMAIADFASRGLAKTLSKEKKEKEGVPVARL

Nearest PDB structures (foldseek):
  6h3g-assembly1_G  TM=7.008E-01  e=2.343E-17  Phanerodontia chrysosporium
  4mif-assembly1_D  TM=6.175E-01  e=5.512E-18  Phanerodontia chrysosporium
  6ze4-assembly1_A  TM=6.458E-01  e=1.156E-16  Thermochaetoides thermophila DSM 1495
  4mig-assembly1_C  TM=6.167E-01  e=2.343E-17  Phanerodontia chrysosporium
  6o9n-assembly1_A  TM=5.876E-01  e=7.324E-16  Thermothelomyces thermophilus